Protein 6PCU (pdb70)

Structure (mmCIF, N/CA/C/O backbone):
data_6PCU
#
_entry.id   6PCU
#
_cell.length_a   182.428
_cell.length_b   182.428
_cell.length_c   193.753
_cell.angle_alpha   90.00
_cell.angle_beta   90.00
_cell.angle_gamma   90.00
#
_symmetry.space_group_name_H-M   'I 41 2 2'
#
loop_
_entity.id
_entity.type
_entity.pdbx_description
1 polymer 'Outer capsid protein VP4'
2 polymer 'Variable domain of antibody scFv9'
3 non-polymer GLYCEROL
4 non-polymer 'SULFATE ION'
5 water water
#
loop_
_atom_site.group_PDB
_atom_site.id
_atom_site.type_symbol
_atom_site.label_atom_id
_atom_site.label_alt_id
_atom_site.label_comp_id
_atom_site.label_asym_id
_atom_site.label_entity_id
_atom_site.label_seq_id
_atom_site.pdbx_PDB_ins_code
_atom_site.Cartn_x
_atom_site.Cartn_y
_atom_site.Cartn_z
_atom_site.occupancy
_atom_site.B_iso_or_equiv
_atom_site.auth_seq_id
_atom_site.auth_comp_id
_atom_site.auth_asym_id
_atom_site.auth_atom_id
_atom_site.pdbx_PDB_model_num
ATOM 1 N N . GLY A 1 1 ? -114.733 -20.518 2.010 1.00 70.13 62 GLY A N 1
ATOM 2 C CA . GLY A 1 1 ? -114.501 -20.458 3.439 1.00 61.56 62 GLY A CA 1
ATOM 3 C C . GLY A 1 1 ? -113.061 -20.744 3.817 1.00 59.12 62 GLY A C 1
ATOM 4 O O . GLY A 1 1 ? -112.770 -21.085 4.960 1.00 63.53 62 GLY A O 1
ATOM 5 N N . SER A 1 2 ? -112.150 -20.583 2.861 1.00 51.54 63 SER A N 1
ATOM 6 C CA . SER A 1 2 ? -110.756 -20.962 3.044 1.00 49.87 63 SER A CA 1
ATOM 7 C C . SER A 1 2 ? -109.833 -19.855 2.557 1.00 45.14 63 SER A C 1
ATOM 8 O O . SER A 1 2 ? -110.012 -19.330 1.454 1.00 47.88 63 SER A O 1
ATOM 11 N N . ILE A 1 3 ? -108.856 -19.500 3.387 1.00 34.80 64 ILE A N 1
ATOM 12 C CA . ILE A 1 3 ? -107.684 -18.771 2.912 1.00 37.84 64 ILE A CA 1
ATOM 13 C C . ILE A 1 3 ? -106.611 -19.737 2.432 1.00 43.11 64 ILE A C 1
ATOM 14 O O . ILE A 1 3 ? -105.936 -19.485 1.431 1.00 46.49 64 ILE A O 1
ATOM 19 N N . LEU A 1 4 ? -106.457 -20.856 3.134 1.00 45.13 65 LEU A N 1
ATOM 20 C CA . LEU A 1 4 ? -105.454 -21.865 2.810 1.00 44.65 65 LEU A CA 1
ATOM 21 C C . LEU A 1 4 ? -106.072 -22.854 1.831 1.00 43.34 65 LEU A C 1
ATOM 22 O O . LEU A 1 4 ? -106.862 -23.720 2.217 1.00 44.44 65 LEU A O 1
ATOM 27 N N . ASP A 1 5 ? -105.720 -22.717 0.556 1.00 43.49 66 ASP A N 1
ATOM 28 C CA . ASP A 1 5 ? -106.138 -23.664 -0.472 1.00 36.77 66 ASP A CA 1
ATOM 29 C C . ASP A 1 5 ? -105.164 -24.835 -0.470 1.00 33.90 66 ASP A C 1
ATOM 30 O O . ASP A 1 5 ? -104.001 -24.681 -0.854 1.00 34.63 66 ASP A O 1
ATOM 35 N N . GLY A 1 6 ? -105.634 -26.005 -0.042 1.00 31.34 67 GLY A N 1
ATOM 36 C CA . GLY A 1 6 ? -104.784 -27.166 0.083 1.00 27.53 67 GLY A CA 1
ATOM 37 C C . GLY A 1 6 ? -105.176 -28.032 1.264 1.00 32.22 67 GLY A C 1
ATOM 38 O O . GLY A 1 6 ? -106.318 -27.995 1.730 1.00 32.87 67 GLY A O 1
ATOM 39 N N . PRO A 1 7 ? -104.230 -28.836 1.780 1.00 42.98 68 PRO A N 1
ATOM 40 C CA . PRO A 1 7 ? -102.840 -28.959 1.322 1.00 34.98 68 PRO A CA 1
ATOM 41 C C . PRO A 1 7 ? -102.702 -29.817 0.071 1.00 36.40 68 PRO A C 1
ATOM 42 O O . PRO A 1 7 ? -103.478 -30.733 -0.131 1.00 30.64 68 PRO A O 1
ATOM 46 N N . TYR A 1 8 ? -101.679 -29.579 -0.733 1.00 38.75 69 TYR A N 1
ATOM 47 C CA . TYR A 1 8 ? -101.521 -30.295 -1.986 1.00 33.92 69 TYR A CA 1
ATOM 48 C C . TYR A 1 8 ? -100.367 -31.280 -1.881 1.00 36.32 69 TYR A C 1
ATOM 49 O O . TYR A 1 8 ? -99.361 -31.007 -1.218 1.00 40.92 69 TYR A O 1
ATOM 58 N N . GLN A 1 9 ? -100.540 -32.435 -2.515 1.00 32.72 70 GLN A N 1
ATOM 59 C CA . GLN A 1 9 ? -99.495 -33.445 -2.551 1.00 31.44 70 GLN A CA 1
ATOM 60 C C . GLN A 1 9 ? -98.208 -32.845 -3.119 1.00 35.37 70 GLN A C 1
ATOM 61 O O . GLN A 1 9 ? -98.265 -32.027 -4.044 1.00 34.17 70 GLN A O 1
ATOM 67 N N . PRO A 1 10 ? -97.042 -33.203 -2.571 1.00 37.63 71 PRO A N 1
ATOM 68 C CA . PRO A 1 10 ? -95.772 -32.786 -3.181 1.00 32.22 71 PRO A CA 1
ATOM 69 C C . PRO A 1 10 ? -95.762 -33.074 -4.674 1.00 34.65 71 PRO A C 1
ATOM 70 O O . PRO A 1 10 ? -96.240 -34.118 -5.125 1.00 33.98 71 PRO A O 1
ATOM 74 N N . THR A 1 11 ? -95.229 -32.133 -5.452 1.00 32.44 72 THR A N 1
ATOM 75 C CA . THR A 1 11 ? -95.321 -32.289 -6.902 1.00 38.26 72 THR A CA 1
ATOM 76 C C . THR A 1 11 ? -94.301 -31.397 -7.593 1.00 37.72 72 THR A C 1
ATOM 77 O O . THR A 1 11 ? -93.651 -30.560 -6.968 1.00 39.62 72 THR A O 1
ATOM 81 N N . THR A 1 12 ? -94.205 -31.559 -8.909 1.00 36.24 73 THR A N 1
ATOM 82 C CA . THR A 1 12 ? -93.383 -30.704 -9.754 1.00 38.36 73 THR A CA 1
ATOM 83 C C . THR A 1 12 ? -94.284 -29.977 -10.737 1.00 42.53 73 THR A C 1
ATOM 84 O O . THR A 1 12 ? -95.044 -30.617 -11.472 1.00 49.20 73 THR A O 1
ATOM 88 N N . PHE A 1 13 ? -94.198 -28.650 -10.752 1.00 39.64 74 PHE A N 1
ATOM 89 C CA . PHE A 1 13 ? -95.060 -27.885 -11.648 1.00 37.87 74 PHE A CA 1
ATOM 90 C C . PHE A 1 13 ? -94.568 -26.447 -11.741 1.00 39.67 74 PHE A C 1
ATOM 91 O O . PHE A 1 13 ? -93.667 -26.017 -11.009 1.00 40.00 74 PHE A O 1
ATOM 99 N N . LYS A 1 14 ? -95.129 -25.732 -12.724 1.00 38.23 75 LYS A N 1
ATOM 100 C CA . LYS A 1 14 ? -94.865 -24.321 -12.949 1.00 39.95 75 LYS A CA 1
ATOM 101 C C . LYS A 1 14 ? -95.966 -23.512 -12.273 1.00 44.46 75 LYS A C 1
ATOM 102 O O . LYS A 1 14 ? -97.089 -23.441 -12.796 1.00 47.62 75 LYS A O 1
ATOM 108 N N . PRO A 1 15 ? -95.706 -22.898 -11.117 1.00 42.30 76 PRO A N 1
ATOM 109 C CA . PRO A 1 15 ? -96.772 -22.192 -10.408 1.00 39.88 76 PRO A CA 1
ATOM 110 C C . PRO A 1 15 ? -97.212 -20.957 -11.174 1.00 42.74 76 PRO A C 1
ATOM 111 O O . PRO A 1 15 ? -96.402 -20.322 -11.871 1.00 41.38 76 PRO A O 1
ATOM 115 N N . PRO A 1 16 ? -98.487 -20.590 -11.089 1.00 41.88 77 PRO A N 1
ATOM 116 C CA . PRO A 1 16 ? -98.934 -19.340 -11.713 1.00 47.62 77 PRO A CA 1
ATOM 117 C C . PRO A 1 16 ? -98.337 -18.130 -11.010 1.00 44.89 77 PRO A C 1
ATOM 118 O O . PRO A 1 16 ? -97.903 -18.190 -9.858 1.00 43.12 77 PRO A O 1
ATOM 122 N N . ASN A 1 17 ? -98.316 -17.016 -11.735 1.00 43.17 78 ASN A N 1
ATOM 123 C CA . ASN A 1 17 ? -97.843 -15.762 -11.169 1.00 35.55 78 ASN A CA 1
ATOM 124 C C . ASN A 1 17 ? -98.851 -15.200 -10.172 1.00 37.48 78 ASN A C 1
ATOM 125 O O . ASN A 1 17 ? -100.061 -15.413 -10.289 1.00 34.93 78 ASN A O 1
ATOM 130 N N . ASP A 1 18 ? -98.327 -14.461 -9.187 1.00 34.51 79 ASP A N 1
ATOM 131 C CA . ASP A 1 18 ? -99.123 -13.771 -8.166 1.00 39.48 79 ASP A CA 1
ATOM 132 C C . ASP A 1 18 ? -99.824 -14.748 -7.223 1.00 36.40 79 ASP A C 1
ATOM 133 O O . ASP A 1 18 ? -100.967 -14.526 -6.822 1.00 35.63 79 ASP A O 1
ATOM 138 N N . TYR A 1 19 ? -99.141 -15.832 -6.855 1.00 41.23 80 TYR A N 1
ATOM 139 C CA . TYR A 1 19 ? -99.666 -16.759 -5.857 1.00 34.10 80 TYR A CA 1
ATOM 140 C C . TYR A 1 19 ? -98.533 -17.216 -4.958 1.00 30.14 80 TYR A C 1
ATOM 141 O O . TYR A 1 19 ? -97.511 -17.712 -5.442 1.00 28.42 80 TYR A O 1
ATOM 150 N N . TRP A 1 20 ? -98.714 -17.025 -3.656 1.00 29.79 81 TRP A N 1
ATOM 151 C CA . TRP A 1 20 ? -97.806 -17.573 -2.665 1.00 31.21 81 TRP A CA 1
ATOM 152 C C . TRP A 1 20 ? -98.017 -19.074 -2.539 1.00 32.85 81 TRP A C 1
ATOM 153 O O . TRP A 1 20 ? -99.143 -19.542 -2.323 1.00 31.13 81 TRP A O 1
ATOM 164 N N . LEU A 1 21 ? -96.932 -19.824 -2.684 1.00 32.63 82 LEU A N 1
ATOM 165 C CA . LEU A 1 21 ? -96.886 -21.219 -2.286 1.00 35.83 82 LEU A CA 1
ATOM 166 C C . LEU A 1 21 ? -96.413 -21.259 -0.841 1.00 39.58 82 LEU A C 1
ATOM 167 O O . LEU A 1 21 ? -95.295 -20.818 -0.539 1.00 43.46 82 LEU A O 1
ATOM 172 N N . LEU A 1 22 ? -97.282 -21.739 0.046 1.00 39.09 83 LEU A N 1
ATOM 173 C CA . LEU A 1 22 ? -96.992 -21.888 1.466 1.00 37.21 83 LEU A CA 1
ATOM 174 C C . LEU A 1 22 ? -96.648 -23.352 1.699 1.00 38.31 83 LEU A C 1
ATOM 175 O O . LEU A 1 22 ? -97.532 -24.209 1.685 1.00 33.12 83 LEU A O 1
ATOM 180 N N . ILE A 1 23 ? -95.373 -23.638 1.942 1.00 31.35 84 ILE A N 1
ATOM 181 C CA . ILE A 1 23 ? -94.867 -25.004 1.989 1.00 31.34 84 ILE A CA 1
ATOM 182 C C . ILE A 1 23 ? -94.632 -25.381 3.446 1.00 35.56 84 ILE A C 1
ATOM 183 O O . ILE A 1 23 ? -93.962 -24.650 4.191 1.00 36.51 84 ILE A O 1
ATOM 188 N N . SER A 1 24 ? -95.191 -26.522 3.847 1.00 30.00 85 SER A N 1
ATOM 189 C CA . SER A 1 24 ? -95.151 -26.990 5.229 1.00 34.41 85 SER A CA 1
ATOM 190 C C . SER A 1 24 ? -94.106 -28.093 5.381 1.00 38.53 85 SER A C 1
ATOM 191 O O . SER A 1 24 ? -94.297 -29.223 4.916 1.00 38.14 85 SER A O 1
ATOM 194 N N . SER A 1 25 ? -93.021 -27.771 6.077 1.00 33.04 86 SER A N 1
ATOM 195 C CA . SER A 1 25 ? -91.932 -28.716 6.266 1.00 36.18 86 SER A CA 1
ATOM 196 C C . SER A 1 25 ? -92.251 -29.704 7.380 1.00 40.69 86 SER A C 1
ATOM 197 O O . SER A 1 25 ? -92.642 -29.309 8.482 1.00 39.83 86 SER A O 1
ATOM 200 N N . ASN A 1 26 ? -92.077 -30.989 7.091 1.00 41.13 87 ASN A N 1
ATOM 201 C CA . ASN A 1 26 ? -92.380 -32.055 8.037 1.00 49.68 87 ASN A CA 1
ATOM 202 C C . ASN A 1 26 ? -91.122 -32.506 8.761 1.00 54.88 87 ASN A C 1
ATOM 203 O O . ASN A 1 26 ? -91.138 -32.698 9.981 1.00 60.13 87 ASN A O 1
ATOM 208 N N . THR A 1 27 ? -90.027 -32.651 8.019 1.00 47.87 88 THR A N 1
ATOM 209 C CA . THR A 1 27 ? -88.787 -33.228 8.503 1.00 38.81 88 THR A CA 1
ATOM 210 C C . THR A 1 27 ? -87.630 -32.449 7.890 1.00 42.85 88 THR A C 1
ATOM 211 O O . THR A 1 27 ? -87.822 -31.581 7.035 1.00 46.05 88 THR A O 1
ATOM 215 N N . ASP A 1 28 ? -86.420 -32.758 8.346 1.00 39.08 89 ASP A N 1
ATOM 216 C CA . ASP A 1 28 ? -85.233 -32.078 7.845 1.00 41.63 89 ASP A CA 1
ATOM 217 C C . ASP A 1 28 ? -84.883 -32.568 6.443 1.00 38.31 89 ASP A C 1
ATOM 218 O O . ASP A 1 28 ? -85.221 -33.686 6.049 1.00 36.46 89 ASP A O 1
ATOM 223 N N . GLY A 1 29 ? -84.199 -31.717 5.687 1.00 40.73 90 GLY A N 1
ATOM 224 C CA . GLY A 1 29 ? -83.785 -32.049 4.336 1.00 37.57 90 GLY A CA 1
ATOM 225 C C . GLY A 1 29 ? -84.280 -31.029 3.332 1.00 38.70 90 GLY A C 1
ATOM 226 O O . GLY A 1 29 ? -84.754 -29.947 3.684 1.00 36.53 90 GLY A O 1
ATOM 227 N N . VAL A 1 30 ? -84.148 -31.380 2.051 1.00 36.85 91 VAL A N 1
ATOM 228 C CA . VAL A 1 30 ? -84.578 -30.471 0.995 1.00 37.28 91 VAL A CA 1
ATOM 229 C C . VAL A 1 30 ? -86.083 -30.270 1.083 1.00 35.53 91 VAL A C 1
ATOM 230 O O . VAL A 1 30 ? -86.856 -31.235 1.123 1.00 30.16 91 VAL A O 1
ATOM 234 N N . VAL A 1 31 ? -86.505 -29.010 1.122 1.00 38.60 92 VAL A N 1
ATOM 235 C CA . VAL A 1 31 ? -87.924 -28.680 1.114 1.00 40.51 92 VAL A CA 1
ATOM 236 C C . VAL A 1 31 ? -88.438 -28.484 -0.305 1.00 39.79 92 VAL A C 1
ATOM 237 O O . VAL A 1 31 ? -89.517 -28.971 -0.651 1.00 37.67 92 VAL A O 1
ATOM 241 N N . TYR A 1 32 ? -87.678 -27.785 -1.147 1.00 39.05 93 TYR A N 1
ATOM 242 C CA . TYR A 1 32 ? -88.052 -27.633 -2.545 1.00 36.87 93 TYR A CA 1
ATOM 243 C C . TYR A 1 32 ? -86.842 -27.205 -3.361 1.00 40.61 93 TYR A C 1
ATOM 244 O O . TYR A 1 32 ? -85.880 -26.636 -2.836 1.00 36.98 93 TYR A O 1
ATOM 253 N N . GLU A 1 33 ? -86.914 -27.488 -4.661 1.00 38.62 94 GLU A N 1
ATOM 254 C CA . GLU A 1 33 ? -85.944 -26.998 -5.633 1.00 41.77 94 GLU A CA 1
ATOM 255 C C . GLU A 1 33 ? -86.683 -26.237 -6.724 1.00 38.58 94 GLU A C 1
ATOM 256 O O . GLU A 1 33 ? -87.732 -26.680 -7.192 1.00 40.06 94 GLU A O 1
ATOM 262 N N . SER A 1 34 ? -86.143 -25.099 -7.147 1.00 24.86 95 SER A N 1
ATOM 263 C CA . SER A 1 34 ? -86.803 -24.339 -8.199 1.00 36.12 95 SER A CA 1
ATOM 264 C C . SER A 1 34 ? -85.767 -23.759 -9.145 1.00 27.87 95 SER A C 1
ATOM 265 O O . SER A 1 34 ? -84.697 -23.322 -8.712 1.00 26.88 95 SER A O 1
ATOM 268 N N . THR A 1 35 ? -86.097 -23.747 -10.435 1.00 30.98 96 THR A N 1
ATOM 269 C CA . THR A 1 35 ? -85.192 -23.159 -11.416 1.00 35.51 96 THR A CA 1
ATOM 270 C C . THR A 1 35 ? -85.912 -22.921 -12.734 1.00 35.82 96 THR A C 1
ATOM 271 O O . THR A 1 35 ? -86.955 -23.517 -13.016 1.00 34.84 96 THR A O 1
ATOM 275 N N . ASN A 1 36 ? -85.344 -22.011 -13.524 1.00 29.16 97 ASN A N 1
ATOM 276 C CA . ASN A 1 36 ? -85.749 -21.807 -14.906 1.00 32.10 97 ASN A CA 1
ATOM 277 C C . ASN A 1 36 ? -84.683 -22.299 -15.871 1.00 35.74 97 ASN A C 1
ATOM 278 O O . ASN A 1 36 ? -84.872 -22.208 -17.089 1.00 36.25 97 ASN A O 1
ATOM 283 N N . ASN A 1 37 ? -83.555 -22.783 -15.345 1.00 30.96 98 ASN A N 1
ATOM 284 C CA . ASN A 1 37 ? -82.431 -23.312 -16.110 1.00 31.82 98 ASN A CA 1
ATOM 285 C C . ASN A 1 37 ? -81.708 -22.229 -16.903 1.00 35.11 98 ASN A C 1
ATOM 286 O O . ASN A 1 37 ? -80.939 -22.540 -17.816 1.00 43.69 98 ASN A O 1
ATOM 291 N N . SER A 1 38 ? -81.922 -20.955 -16.560 1.00 35.22 99 SER A N 1
ATOM 292 C CA . SER A 1 38 ? -81.285 -19.847 -17.271 1.00 41.71 99 SER A CA 1
ATOM 293 C C . SER A 1 38 ? -80.477 -18.986 -16.310 1.00 45.45 99 SER A C 1
ATOM 294 O O . SER A 1 38 ? -79.249 -18.957 -16.405 1.00 52.92 99 SER A O 1
ATOM 297 N N . ASP A 1 39 ? -81.129 -18.275 -15.388 1.00 38.18 100 ASP A N 1
ATOM 298 C CA . ASP A 1 39 ? -80.437 -17.392 -14.465 1.00 34.07 100 ASP A CA 1
ATOM 299 C C . ASP A 1 39 ? -80.868 -17.561 -13.016 1.00 35.14 100 ASP A C 1
ATOM 300 O O . ASP A 1 39 ? -80.398 -16.803 -12.161 1.00 38.21 100 ASP A O 1
ATOM 305 N N . PHE A 1 40 ? -81.736 -18.524 -12.711 1.00 38.74 101 PHE A N 1
ATOM 306 C CA . PHE A 1 40 ? -82.306 -18.669 -11.377 1.00 38.21 101 PHE A CA 1
ATOM 307 C C . PHE A 1 40 ? -82.226 -20.123 -10.935 1.00 39.78 101 PHE A C 1
ATOM 308 O O . PHE A 1 40 ? -82.845 -20.995 -11.553 1.00 37.12 101 PHE A O 1
ATOM 316 N N . TRP A 1 41 ? -81.474 -20.379 -9.863 1.00 32.02 102 TRP A N 1
ATOM 317 C CA . TRP A 1 41 ? -81.437 -21.682 -9.209 1.00 29.55 102 TRP A CA 1
ATOM 318 C C . TRP A 1 41 ? -81.532 -21.453 -7.709 1.00 33.95 102 TRP A C 1
ATOM 319 O O . TRP A 1 41 ? -80.662 -20.791 -7.133 1.00 32.95 102 TRP A O 1
ATOM 330 N N . THR A 1 42 ? -82.558 -22.019 -7.072 1.00 33.80 103 THR A N 1
ATOM 331 C CA . THR A 1 42 ? -82.677 -21.938 -5.622 1.00 33.55 103 THR A CA 1
ATOM 332 C C . THR A 1 42 ? -83.201 -23.249 -5.053 1.00 32.05 103 THR A C 1
ATOM 333 O O . THR A 1 42 ? -83.991 -23.960 -5.683 1.00 34.38 103 THR A O 1
ATOM 337 N N . ALA A 1 43 ? -82.724 -23.568 -3.854 1.00 32.06 104 ALA A N 1
ATOM 338 C CA . ALA A 1 43 ? -83.148 -24.755 -3.124 1.00 28.59 104 ALA A CA 1
ATOM 339 C C . ALA A 1 43 ? -83.123 -24.430 -1.640 1.00 29.62 104 ALA A C 1
ATOM 340 O O . ALA A 1 43 ? -82.137 -23.887 -1.145 1.00 35.10 104 ALA A O 1
ATOM 342 N N . VAL A 1 44 ? -84.182 -24.777 -0.927 1.00 32.40 105 VAL A N 1
ATOM 343 C CA . VAL A 1 44 ? -84.256 -24.538 0.509 1.00 28.55 105 VAL A CA 1
ATOM 344 C C . VAL A 1 44 ? -84.028 -25.858 1.225 1.00 32.45 105 VAL A C 1
ATOM 345 O O . VAL A 1 44 ? -84.609 -26.883 0.850 1.00 36.94 105 VAL A O 1
ATOM 349 N N . ILE A 1 45 ? -83.158 -25.847 2.230 1.00 36.43 106 ILE A N 1
ATOM 350 C CA . ILE A 1 45 ? -82.973 -27.018 3.075 1.00 40.53 106 ILE A CA 1
ATOM 351 C C . ILE A 1 45 ? -83.403 -26.674 4.493 1.00 38.92 106 ILE A C 1
ATOM 352 O O . ILE A 1 45 ? -83.303 -25.526 4.940 1.00 34.39 106 ILE A O 1
ATOM 357 N N . ALA A 1 46 ? -83.897 -27.688 5.197 1.00 34.58 107 ALA A N 1
ATOM 358 C CA . ALA A 1 46 ? -84.447 -27.551 6.536 1.00 29.89 107 ALA A CA 1
ATOM 359 C C . ALA A 1 46 ? -83.559 -28.277 7.535 1.00 33.61 107 ALA A C 1
ATOM 360 O O . ALA A 1 46 ? -83.255 -29.463 7.355 1.00 36.94 107 ALA A O 1
ATOM 362 N N . VAL A 1 47 ? -83.156 -27.559 8.583 1.00 36.73 108 VAL A N 1
ATOM 363 C CA . VAL A 1 47 ? -82.372 -28.088 9.692 1.00 39.82 108 VAL A CA 1
ATOM 364 C C . VAL A 1 47 ? -83.193 -27.920 10.965 1.00 45.36 108 VAL A C 1
ATOM 365 O O . VAL A 1 47 ? -83.693 -26.824 11.247 1.00 39.94 108 VAL A O 1
ATOM 369 N N . GLU A 1 48 ? -83.331 -29.000 11.726 1.00 49.40 109 GLU A N 1
ATOM 370 C CA . GLU A 1 48 ? -84.186 -29.019 12.905 1.00 45.37 109 GLU A CA 1
ATOM 371 C C . GLU A 1 48 ? -83.499 -28.316 14.073 1.00 50.43 109 GLU A C 1
ATOM 372 O O . GLU A 1 48 ? -82.296 -28.046 14.032 1.00 44.53 109 GLU A O 1
ATOM 378 N N . PRO A 1 49 ? -84.247 -27.994 15.135 1.00 55.61 110 PRO A N 1
ATOM 379 C CA . PRO A 1 49 ? -83.650 -27.262 16.260 1.00 55.13 110 PRO A CA 1
ATOM 380 C C . PRO A 1 49 ? -82.558 -28.049 16.970 1.00 61.18 110 PRO A C 1
ATOM 381 O O . PRO A 1 49 ? -82.566 -29.282 17.008 1.00 57.29 110 PRO A O 1
ATOM 385 N N . HIS A 1 50 ? -81.620 -27.301 17.548 1.00 65.51 111 HIS A N 1
ATOM 386 C CA . HIS A 1 50 ? -80.548 -27.822 18.396 1.00 63.56 111 HIS A CA 1
ATOM 387 C C . HIS A 1 50 ? -79.752 -28.926 17.700 1.00 61.68 111 HIS A C 1
ATOM 388 O O . HIS A 1 50 ? -79.696 -30.072 18.147 1.00 64.31 111 HIS A O 1
ATOM 395 N N . VAL A 1 51 ? -79.133 -28.557 16.584 1.00 58.07 112 VAL A N 1
ATOM 396 C CA . VAL A 1 51 ? -78.271 -29.454 15.826 1.00 53.56 112 VAL A CA 1
ATOM 397 C C . VAL A 1 51 ? -76.863 -28.880 15.888 1.00 55.42 112 VAL A C 1
ATOM 398 O O . VAL A 1 51 ? -76.626 -27.759 15.413 1.00 56.71 112 VAL A O 1
ATOM 402 N N . SER A 1 52 ? -75.932 -29.637 16.481 1.00 54.42 113 SER A N 1
ATOM 403 C CA . SER A 1 52 ? -74.573 -29.129 16.505 1.00 61.39 113 SER A CA 1
ATOM 404 C C . SER A 1 52 ? -73.911 -29.423 15.169 1.00 60.29 113 SER A C 1
ATOM 405 O O . SER A 1 52 ? -74.373 -30.257 14.379 1.00 58.79 113 SER A O 1
ATOM 408 N N . GLN A 1 53 ? -72.831 -28.693 14.926 1.00 58.80 114 GLN A N 1
ATOM 409 C CA . GLN A 1 53 ? -72.134 -28.718 13.652 1.00 60.70 114 GLN A CA 1
ATOM 410 C C . GLN A 1 53 ? -71.930 -30.147 13.158 1.00 61.63 114 GLN A C 1
ATOM 411 O O . GLN A 1 53 ? -71.302 -30.972 13.823 1.00 62.48 114 GLN A O 1
ATOM 417 N N . THR A 1 54 ? -72.510 -30.450 11.993 1.00 60.48 115 THR A N 1
ATOM 418 C CA . THR A 1 54 ? -72.506 -31.815 11.466 1.00 63.45 115 THR A CA 1
ATOM 419 C C . THR A 1 54 ? -72.571 -31.741 9.951 1.00 62.53 115 THR A C 1
ATOM 420 O O . THR A 1 54 ? -72.907 -30.703 9.384 1.00 64.55 115 THR A O 1
ATOM 424 N N . ASN A 1 55 ? -72.223 -32.838 9.286 1.00 58.18 116 ASN A N 1
ATOM 425 C CA . ASN A 1 55 ? -72.194 -32.857 7.830 1.00 56.54 116 ASN A CA 1
ATOM 426 C C . ASN A 1 55 ? -73.351 -33.684 7.294 1.00 56.57 116 ASN A C 1
ATOM 427 O O . ASN A 1 55 ? -73.587 -34.806 7.755 1.00 58.16 116 ASN A O 1
ATOM 432 N N . ARG A 1 56 ? -74.076 -33.120 6.328 1.00 56.40 117 ARG A N 1
ATOM 433 C CA . ARG A 1 56 ? -75.259 -33.760 5.780 1.00 51.30 117 ARG A CA 1
ATOM 434 C C . ARG A 1 56 ? -75.231 -33.720 4.258 1.00 47.41 117 ARG A C 1
ATOM 435 O O . ARG A 1 56 ? -74.718 -32.774 3.648 1.00 45.18 117 ARG A O 1
ATOM 443 N N . GLN A 1 57 ? -75.810 -34.757 3.657 1.00 51.33 118 GLN A N 1
ATOM 444 C CA . GLN A 1 57 ? -75.867 -34.926 2.211 1.00 51.33 118 GLN A CA 1
ATOM 445 C C . GLN A 1 57 ? -77.234 -34.447 1.730 1.00 45.78 118 GLN A C 1
ATOM 446 O O . GLN A 1 57 ? -78.258 -34.782 2.334 1.00 46.81 118 GLN A O 1
ATOM 452 N N . TYR A 1 58 ? -77.251 -33.661 0.654 1.00 45.53 119 TYR A N 1
ATOM 453 C CA . TYR A 1 58 ? -78.490 -33.194 0.044 1.00 46.34 119 TYR A CA 1
ATOM 454 C C . TYR A 1 58 ? -78.394 -33.300 -1.470 1.00 48.42 119 TYR A C 1
ATOM 455 O O . TYR A 1 58 ? -77.353 -32.998 -2.057 1.00 56.09 119 TYR A O 1
ATOM 464 N N . VAL A 1 59 ? -79.485 -33.718 -2.100 1.00 45.23 120 VAL A N 1
ATOM 465 C CA . VAL A 1 59 ? -79.560 -33.778 -3.555 1.00 44.62 120 VAL A CA 1
ATOM 466 C C . VAL A 1 59 ? -80.197 -32.490 -4.063 1.00 39.06 120 VAL A C 1
ATOM 467 O O . VAL A 1 59 ? -81.360 -32.199 -3.762 1.00 33.22 120 VAL A O 1
ATOM 471 N N . LEU A 1 60 ? -79.434 -31.718 -4.833 1.00 30.50 121 LEU A N 1
ATOM 472 C CA . LEU A 1 60 ? -79.882 -30.440 -5.377 1.00 31.58 121 LEU A CA 1
ATOM 473 C C . LEU A 1 60 ? -79.763 -30.495 -6.893 1.00 31.11 121 LEU A C 1
ATOM 474 O O . LEU A 1 60 ? -78.651 -30.565 -7.431 1.00 39.19 121 LEU A O 1
ATOM 479 N N . PHE A 1 61 ? -80.910 -30.490 -7.574 1.00 30.44 122 PHE A N 1
ATOM 480 C CA . PHE A 1 61 ? -80.965 -30.543 -9.035 1.00 28.01 122 PHE A CA 1
ATOM 481 C C . PHE A 1 61 ? -80.213 -31.761 -9.565 1.00 32.60 122 PHE A C 1
ATOM 482 O O . PHE A 1 61 ? -79.555 -31.708 -10.606 1.00 29.77 122 PHE A O 1
ATOM 490 N N . GLY A 1 62 ? -80.318 -32.871 -8.836 1.00 31.19 123 GLY A N 1
ATOM 491 C CA . GLY A 1 62 ? -79.646 -34.095 -9.214 1.00 28.98 123 GLY A CA 1
ATOM 492 C C . GLY A 1 62 ? -78.170 -34.138 -8.899 1.00 37.07 123 GLY A C 1
ATOM 493 O O . GLY A 1 62 ? -77.457 -34.981 -9.452 1.00 37.97 123 GLY A O 1
ATOM 494 N N . GLU A 1 63 ? -77.684 -33.259 -8.025 1.00 36.48 124 GLU A N 1
ATOM 495 C CA . GLU A 1 63 ? -76.272 -33.203 -7.674 1.00 36.64 124 GLU A CA 1
ATOM 496 C C . GLU A 1 63 ? -76.113 -33.438 -6.180 1.00 40.25 124 GLU A C 1
ATOM 497 O O . GLU A 1 63 ? -76.828 -32.834 -5.375 1.00 34.89 124 GLU A O 1
ATOM 503 N N . ASN A 1 64 ? -75.189 -34.324 -5.816 1.00 47.33 125 ASN A N 1
ATOM 504 C CA . ASN A 1 64 ? -74.889 -34.568 -4.411 1.00 48.06 125 ASN A CA 1
ATOM 505 C C . ASN A 1 64 ? -74.080 -33.405 -3.849 1.00 36.42 125 ASN A C 1
ATOM 506 O O . ASN A 1 64 ? -73.010 -33.075 -4.370 1.00 53.48 125 ASN A O 1
ATOM 511 N N . LYS A 1 65 ? -74.585 -32.787 -2.785 1.00 39.18 126 LYS A N 1
ATOM 512 C CA . LYS A 1 65 ? -73.911 -31.701 -2.089 1.00 45.78 126 LYS A CA 1
ATOM 513 C C . LYS A 1 65 ? -73.758 -32.090 -0.628 1.00 44.07 126 LYS A C 1
ATOM 514 O O . LYS A 1 65 ? -74.702 -32.599 -0.020 1.00 45.61 126 LYS A O 1
ATOM 520 N N . GLN A 1 66 ? -72.577 -31.868 -0.064 1.00 49.67 127 GLN A N 1
ATOM 521 C CA . GLN A 1 66 ? -72.337 -32.139 1.349 1.00 57.62 127 GLN A CA 1
ATOM 522 C C . GLN A 1 66 ? -72.151 -30.801 2.048 1.00 59.92 127 GLN A C 1
ATOM 523 O O . GLN A 1 66 ? -71.148 -30.112 1.828 1.00 60.75 127 GLN A O 1
ATOM 529 N N . PHE A 1 67 ? -73.119 -30.431 2.883 1.00 56.10 128 PHE A N 1
ATOM 530 C CA . PHE A 1 67 ? -73.064 -29.176 3.617 1.00 58.72 128 PHE A CA 1
ATOM 531 C C . PHE A 1 67 ? -72.839 -29.422 5.102 1.00 56.19 128 PHE A C 1
ATOM 532 O O . PHE A 1 67 ? -73.416 -30.342 5.693 1.00 52.67 128 PHE A O 1
ATOM 540 N N . ASN A 1 68 ? -71.985 -28.592 5.688 1.00 55.78 129 ASN A N 1
ATOM 541 C CA . ASN A 1 68 ? -71.872 -28.485 7.132 1.00 60.46 129 ASN A CA 1
ATOM 542 C C . ASN A 1 68 ? -72.997 -27.600 7.659 1.00 55.03 129 ASN A C 1
ATOM 543 O O . ASN A 1 68 ? -73.187 -26.477 7.182 1.00 46.44 129 ASN A O 1
ATOM 548 N N . VAL A 1 69 ? -73.742 -28.103 8.639 1.00 53.75 130 VAL A N 1
ATOM 549 C CA . VAL A 1 69 ? -74.945 -27.442 9.124 1.00 56.58 130 VAL A CA 1
ATOM 550 C C . VAL A 1 69 ? -74.862 -27.236 10.630 1.00 62.56 130 VAL A C 1
ATOM 551 O O . VAL A 1 69 ? -74.334 -28.084 11.368 1.00 63.51 130 VAL A O 1
ATOM 555 N N . GLU A 1 70 ? -75.347 -26.068 11.059 1.00 61.91 131 GLU A N 1
ATOM 556 C CA . GLU A 1 70 ? -75.417 -25.630 12.444 1.00 62.00 131 GLU A CA 1
ATOM 557 C C . GLU A 1 70 ? -76.813 -25.083 12.721 1.00 52.90 131 GLU A C 1
ATOM 558 O O . GLU A 1 70 ? -77.332 -24.286 11.932 1.00 52.30 131 GLU A O 1
ATOM 564 N N . ASN A 1 71 ? -77.430 -25.514 13.823 1.00 49.87 132 ASN A N 1
ATOM 565 C CA . ASN A 1 71 ? -78.663 -24.886 14.307 1.00 47.76 132 ASN A CA 1
ATOM 566 C C . ASN A 1 71 ? -78.641 -24.871 15.832 1.00 53.98 132 ASN A C 1
ATOM 567 O O . ASN A 1 71 ? -78.925 -25.891 16.468 1.00 53.95 132 ASN A O 1
ATOM 572 N N . SER A 1 72 ? -78.314 -23.719 16.416 1.00 54.44 133 SER A N 1
ATOM 573 C CA . SER A 1 72 ? -78.304 -23.582 17.867 1.00 60.53 133 SER A CA 1
ATOM 574 C C . SER A 1 72 ? -79.615 -23.034 18.412 1.00 59.91 133 SER A C 1
ATOM 575 O O . SER A 1 72 ? -79.831 -23.078 19.628 1.00 65.03 133 SER A O 1
ATOM 578 N N . SER A 1 73 ? -80.485 -22.525 17.544 1.00 54.76 134 SER A N 1
ATOM 579 C CA . SER A 1 73 ? -81.737 -21.919 17.965 1.00 54.32 134 SER A CA 1
ATOM 580 C C . SER A 1 73 ? -82.746 -22.980 18.393 1.00 52.96 134 SER A C 1
ATOM 581 O O . SER A 1 73 ? -82.642 -24.160 18.043 1.00 58.62 134 SER A O 1
ATOM 584 N N . ASP A 1 74 ? -83.736 -22.539 19.172 1.00 46.49 135 ASP A N 1
ATOM 585 C CA . ASP A 1 74 ? -84.867 -23.396 19.502 1.00 48.85 135 ASP A CA 1
ATOM 586 C C . ASP A 1 74 ? -85.783 -23.619 18.307 1.00 46.95 135 ASP A C 1
ATOM 587 O O . ASP A 1 74 ? -86.610 -24.538 18.337 1.00 43.74 135 ASP A O 1
ATOM 592 N N . LYS A 1 75 ? -85.658 -22.803 17.265 1.00 47.29 136 LYS A N 1
ATOM 593 C CA . LYS A 1 75 ? -86.489 -22.895 16.074 1.00 39.87 136 LYS A CA 1
ATOM 594 C C . LYS A 1 75 ? -85.783 -23.682 14.972 1.00 38.23 136 LYS A C 1
ATOM 595 O O . LYS A 1 75 ? -84.593 -23.996 15.055 1.00 38.66 136 LYS A O 1
ATOM 601 N N . TRP A 1 76 ? -86.546 -24.002 13.929 1.00 39.97 137 TRP A N 1
ATOM 602 C CA . TRP A 1 76 ? -86.001 -24.600 12.718 1.00 38.33 137 TRP A CA 1
ATOM 603 C C . TRP A 1 76 ? -85.293 -23.542 11.881 1.00 33.73 137 TRP A C 1
ATOM 604 O O . TRP A 1 76 ? -85.614 -22.352 11.949 1.00 30.64 137 TRP A O 1
ATOM 615 N N . LYS A 1 77 ? -84.337 -23.985 11.067 1.00 35.62 138 LYS A N 1
ATOM 616 C CA . LYS A 1 77 ? -83.627 -23.105 10.149 1.00 35.93 138 LYS A CA 1
ATOM 617 C C . LYS A 1 77 ? -83.851 -23.576 8.719 1.00 33.93 138 LYS A C 1
ATOM 618 O O . LYS A 1 77 ? -83.683 -24.759 8.414 1.00 31.09 138 LYS A O 1
ATOM 624 N N . PHE A 1 78 ? -84.222 -22.650 7.845 1.00 28.69 139 PHE A N 1
ATOM 625 C CA . PHE A 1 78 ? -84.424 -22.937 6.432 1.00 34.67 139 PHE A CA 1
ATOM 626 C C . PHE A 1 78 ? -83.433 -22.091 5.647 1.00 40.37 139 PHE A C 1
ATOM 627 O O . PHE A 1 78 ? -83.558 -20.862 5.597 1.00 50.01 139 PHE A O 1
ATOM 635 N N . PHE A 1 79 ? -82.437 -22.750 5.065 1.00 35.50 140 PHE A N 1
ATOM 636 C CA . PHE A 1 79 ? -81.358 -22.082 4.350 1.00 41.53 140 PHE A CA 1
ATOM 637 C C . PHE A 1 79 ? -81.623 -22.136 2.854 1.00 36.78 140 PHE A C 1
ATOM 638 O O . PHE A 1 79 ? -81.903 -23.209 2.308 1.00 26.99 140 PHE A O 1
ATOM 646 N N . GLU A 1 80 ? -81.537 -20.981 2.200 1.00 34.68 141 GLU A N 1
ATOM 647 C CA . GLU A 1 80 ? -81.674 -20.895 0.754 1.00 29.99 141 GLU A CA 1
ATOM 648 C C . GLU A 1 80 ? -80.291 -20.988 0.120 1.00 35.72 141 GLU A C 1
ATOM 649 O O . GLU A 1 80 ? -79.407 -20.177 0.423 1.00 36.33 141 GLU A O 1
ATOM 655 N N . MET A 1 81 ? -80.104 -21.985 -0.737 1.00 34.35 142 MET A N 1
ATOM 656 C CA . MET A 1 81 ? -78.928 -22.113 -1.580 1.00 36.31 142 MET A CA 1
ATOM 657 C C . MET A 1 81 ? -79.281 -21.591 -2.964 1.00 42.47 142 MET A C 1
ATOM 658 O O . MET A 1 81 ? -80.292 -22.001 -3.544 1.00 48.05 142 MET A O 1
ATOM 663 N N . PHE A 1 82 ? -78.457 -20.692 -3.488 1.00 42.86 143 PHE A N 1
ATOM 664 C CA . PHE A 1 82 ? -78.747 -20.036 -4.750 1.00 37.53 143 PHE A CA 1
ATOM 665 C C . PHE A 1 82 ? -77.531 -20.085 -5.661 1.00 35.57 143 PHE A C 1
ATOM 666 O O . PHE A 1 82 ? -76.384 -20.054 -5.205 1.00 34.79 143 PHE A O 1
ATOM 674 N N . LYS A 1 83 ? -77.806 -20.168 -6.960 1.00 26.78 144 LYS A N 1
ATOM 675 C CA . LYS A 1 83 ? -76.818 -19.813 -7.967 1.00 33.35 144 LYS A CA 1
ATOM 676 C C . LYS A 1 83 ? -77.547 -19.195 -9.151 1.00 34.98 144 LYS A C 1
ATOM 677 O O . LYS A 1 83 ? -78.739 -19.436 -9.370 1.00 27.98 144 LYS A O 1
ATOM 683 N N . GLY A 1 84 ? -76.812 -18.384 -9.907 1.00 40.67 145 GLY A N 1
ATOM 684 C CA . GLY A 1 84 ? -77.402 -17.598 -10.971 1.00 27.11 145 GLY A CA 1
ATOM 685 C C . GLY A 1 84 ? -76.973 -17.983 -12.371 1.00 30.48 145 GLY A C 1
ATOM 686 O O . GLY A 1 84 ? -77.418 -17.373 -13.347 1.00 30.78 145 GLY A O 1
ATOM 687 N N . SER A 1 85 ? -76.117 -18.994 -12.495 1.00 33.85 146 SER A N 1
ATOM 688 C CA . SER A 1 85 ? -75.701 -19.444 -13.814 1.00 35.30 146 SER A CA 1
ATOM 689 C C . SER A 1 85 ? -75.295 -20.907 -13.748 1.00 33.70 146 SER A C 1
ATOM 690 O O . SER A 1 85 ? -75.026 -21.451 -12.673 1.00 34.95 146 SER A O 1
ATOM 693 N N . SER A 1 86 ? -75.256 -21.534 -14.927 1.00 34.18 147 SER A N 1
ATOM 694 C CA . SER A 1 86 ? -74.983 -22.967 -15.019 1.00 30.54 147 SER A CA 1
ATOM 695 C C . SER A 1 86 ? -73.634 -23.335 -14.411 1.00 28.77 147 SER A C 1
ATOM 696 O O . SER A 1 86 ? -73.524 -24.329 -13.682 1.00 30.98 147 SER A O 1
ATOM 699 N N . GLN A 1 87 ? -72.598 -22.547 -14.698 1.00 25.91 148 GLN A N 1
ATOM 700 C CA . GLN A 1 87 ? -71.256 -22.816 -14.199 1.00 32.20 148 GLN A CA 1
ATOM 701 C C . GLN A 1 87 ? -71.056 -22.327 -12.775 1.00 36.91 148 GLN A C 1
ATOM 702 O O . GLN A 1 87 ? -70.008 -22.605 -12.188 1.00 30.22 148 GLN A O 1
ATOM 708 N N . SER A 1 88 ? -72.035 -21.626 -12.208 1.00 37.51 149 SER A N 1
ATOM 709 C CA . SER A 1 88 ? -71.891 -21.060 -10.877 1.00 35.54 149 SER A CA 1
ATOM 710 C C . SER 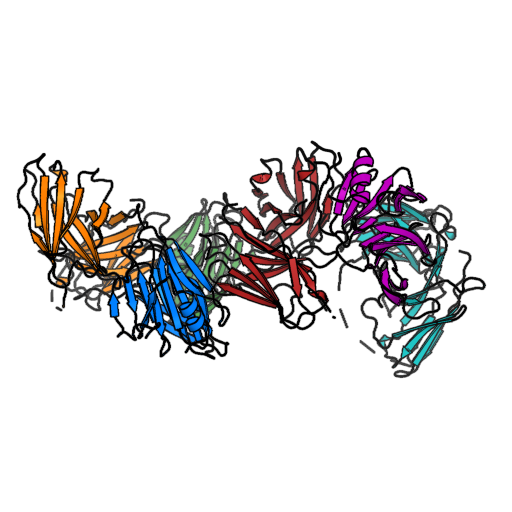A 1 88 ? -71.921 -22.146 -9.807 1.00 34.22 149 SER A C 1
ATOM 711 O O . SER A 1 88 ? -72.376 -23.271 -10.030 1.00 39.12 149 SER A O 1
ATOM 714 N N . ASP A 1 89 ? -71.420 -21.789 -8.630 1.00 31.92 150 ASP A N 1
ATOM 715 C CA . ASP A 1 89 ? -71.563 -22.611 -7.439 1.00 39.36 150 ASP A CA 1
ATOM 716 C C . ASP A 1 89 ? -72.725 -22.108 -6.593 1.00 33.32 150 ASP A C 1
ATOM 717 O O . ASP A 1 89 ? -73.082 -20.926 -6.630 1.00 39.60 150 ASP A O 1
ATOM 722 N N . PHE A 1 90 ? -73.310 -23.014 -5.816 1.00 29.31 151 PHE A N 1
ATOM 723 C CA . PHE A 1 90 ? -74.350 -22.607 -4.883 1.00 26.46 151 PHE A CA 1
ATOM 724 C C . PHE A 1 90 ? -73.741 -21.864 -3.703 1.00 27.42 151 PHE A C 1
ATOM 725 O O . PHE A 1 90 ? -72.635 -22.176 -3.252 1.00 37.24 151 PHE A O 1
ATOM 733 N N . SER A 1 91 ? -74.470 -20.870 -3.203 1.00 27.74 152 SER A N 1
ATOM 734 C CA . SER A 1 91 ? -74.079 -20.157 -1.997 1.00 36.92 152 SER A CA 1
ATOM 735 C C . SER A 1 91 ? -75.311 -19.908 -1.139 1.00 33.34 152 SER A C 1
ATOM 736 O O . SER A 1 91 ? -76.434 -19.837 -1.646 1.00 31.04 152 SER A O 1
ATOM 739 N N . ASN A 1 92 ? -75.093 -19.788 0.168 1.00 35.43 153 ASN A N 1
ATOM 740 C CA . ASN A 1 92 ? -76.176 -19.424 1.073 1.00 39.30 153 ASN A CA 1
ATOM 741 C C . ASN A 1 92 ? -76.593 -17.987 0.787 1.00 39.70 153 ASN A C 1
ATOM 742 O O . ASN A 1 92 ? -75.767 -17.070 0.848 1.00 47.11 153 ASN A O 1
ATOM 747 N N . ARG A 1 93 ? -77.869 -17.788 0.470 1.00 37.61 154 ARG A N 1
ATOM 748 C CA . ARG A 1 93 ? -78.399 -16.461 0.179 1.00 33.58 154 ARG A CA 1
ATOM 749 C C . ARG A 1 93 ? -79.304 -15.916 1.271 1.00 35.93 154 ARG A C 1
ATOM 750 O O . ARG A 1 93 ? -79.217 -14.730 1.599 1.00 39.70 154 ARG A O 1
ATOM 758 N N . ARG A 1 94 ? -80.169 -16.748 1.848 1.00 27.51 155 ARG A N 1
ATOM 759 C CA . ARG A 1 94 ? -81.141 -16.293 2.831 1.00 39.16 155 ARG A CA 1
ATOM 760 C C . ARG A 1 94 ? -81.313 -17.357 3.904 1.00 37.66 155 ARG A C 1
ATOM 761 O O . ARG A 1 94 ? -81.040 -18.542 3.689 1.00 32.50 155 ARG A O 1
ATOM 769 N N . THR A 1 95 ? -81.783 -16.917 5.070 1.00 37.36 156 THR A N 1
ATOM 770 C CA . THR A 1 95 ? -82.046 -17.809 6.191 1.00 34.88 156 THR A CA 1
ATOM 771 C C . THR A 1 95 ? -83.376 -17.436 6.825 1.00 34.92 156 THR A C 1
ATOM 772 O O . THR A 1 95 ? -83.622 -16.260 7.107 1.00 41.29 156 THR A O 1
ATOM 776 N N . LEU A 1 96 ? -84.230 -18.434 7.040 1.00 39.25 157 LEU A N 1
ATOM 777 C CA . LEU A 1 96 ? -85.489 -18.260 7.757 1.00 40.09 157 LEU A CA 1
ATOM 778 C C . LEU A 1 96 ? -85.436 -19.078 9.039 1.00 36.26 157 LEU A C 1
ATOM 779 O O . LEU A 1 96 ? -85.385 -20.311 8.994 1.00 35.91 157 LEU A O 1
ATOM 784 N N . THR A 1 97 ? -85.452 -18.394 10.178 1.00 30.88 158 THR A N 1
ATOM 785 C CA . THR A 1 97 ? -85.484 -19.041 11.485 1.00 38.04 158 THR A CA 1
ATOM 786 C C . THR A 1 97 ? -86.927 -19.010 11.960 1.00 36.51 158 THR A C 1
ATOM 787 O O . THR A 1 97 ? -87.456 -17.938 12.276 1.00 31.53 158 THR A O 1
ATOM 791 N N . SER A 1 98 ? -87.553 -20.190 12.008 1.00 36.40 159 SER A N 1
ATOM 792 C CA . SER A 1 98 ? -88.996 -20.294 12.166 1.00 37.66 159 SER A CA 1
ATOM 793 C C . SER A 1 98 ? -89.328 -21.512 13.005 1.00 39.86 159 SER A C 1
ATOM 794 O O . SER A 1 98 ? -88.789 -22.591 12.762 1.00 40.68 159 SER A O 1
ATOM 797 N N . ASN A 1 99 ? -90.232 -21.342 13.965 1.00 46.36 160 ASN A N 1
ATOM 798 C CA . ASN A 1 99 ? -90.791 -22.471 14.702 1.00 49.84 160 ASN A CA 1
ATOM 799 C C . ASN A 1 99 ? -92.108 -22.970 14.119 1.00 46.10 160 ASN A C 1
ATOM 800 O O . ASN A 1 99 ? -92.691 -23.917 14.660 1.00 44.20 160 ASN A O 1
ATOM 805 N N . ASN A 1 100 ? -92.590 -22.361 13.038 1.00 39.59 161 ASN A N 1
ATOM 806 C CA . ASN A 1 100 ? -93.799 -22.799 12.361 1.00 37.53 161 ASN A CA 1
ATOM 807 C C . ASN A 1 100 ? -93.508 -23.726 11.191 1.00 41.80 161 ASN A C 1
ATOM 808 O O . ASN A 1 100 ? -94.444 -24.322 10.649 1.00 44.62 161 ASN A O 1
ATOM 813 N N . ARG A 1 101 ? -92.238 -23.852 10.792 1.00 41.16 162 ARG A N 1
ATOM 814 C CA . ARG A 1 101 ? -91.805 -24.789 9.754 1.00 40.40 162 ARG A CA 1
ATOM 815 C C . ARG A 1 101 ? -92.493 -24.523 8.415 1.00 34.82 162 ARG A C 1
ATOM 816 O O . ARG A 1 101 ? -92.746 -25.448 7.641 1.00 34.04 162 ARG A O 1
ATOM 824 N N . LEU A 1 102 ? -92.779 -23.256 8.123 1.00 29.32 163 LEU A N 1
ATOM 825 C CA . LEU A 1 102 ? -93.431 -22.854 6.883 1.00 28.43 163 LEU A CA 1
ATOM 826 C C . LEU A 1 102 ? -92.512 -21.934 6.096 1.00 28.41 163 LEU A C 1
ATOM 827 O O . LEU A 1 102 ? -91.975 -20.967 6.648 1.00 37.88 163 LEU A O 1
ATOM 832 N N . VAL A 1 103 ? -92.342 -22.230 4.809 1.00 26.03 164 VAL A N 1
ATOM 833 C CA . VAL A 1 103 ? -91.670 -21.323 3.886 1.00 29.15 164 VAL A CA 1
ATOM 834 C C . VAL A 1 103 ? -92.678 -20.876 2.832 1.00 32.46 164 VAL A C 1
ATOM 835 O O . VAL A 1 103 ? -93.778 -21.413 2.727 1.00 33.67 164 VAL A O 1
ATOM 839 N N . GLY A 1 104 ? -92.297 -19.868 2.063 1.00 32.37 165 GLY A N 1
ATOM 840 C CA . GLY A 1 104 ? -93.195 -19.318 1.062 1.00 33.33 165 GLY A CA 1
ATOM 841 C C . GLY A 1 104 ? -92.436 -18.853 -0.157 1.00 37.33 165 GLY A C 1
ATOM 842 O O . GLY A 1 104 ? -91.297 -18.383 -0.062 1.00 32.90 165 GLY A O 1
ATOM 843 N N . MET A 1 105 ? -93.078 -18.987 -1.318 1.00 39.32 166 MET A N 1
ATOM 844 C CA . MET A 1 105 ? -92.482 -18.518 -2.565 1.00 36.78 166 MET A CA 1
ATOM 845 C C . MET A 1 105 ? -93.544 -17.944 -3.493 1.00 37.70 166 MET A C 1
ATOM 846 O O . MET A 1 105 ? -94.610 -18.534 -3.676 1.00 38.28 166 MET A O 1
ATOM 851 N N . LEU A 1 106 ? -93.225 -16.802 -4.100 1.00 36.95 167 LEU A N 1
ATOM 852 C CA . LEU A 1 106 ? -94.124 -16.068 -4.981 1.00 37.65 167 LEU A CA 1
ATOM 853 C C . LEU A 1 106 ? -93.398 -15.600 -6.233 1.00 40.69 167 LEU A C 1
ATOM 854 O O . LEU A 1 106 ? -92.266 -15.127 -6.158 1.00 45.00 167 LEU A O 1
ATOM 859 N N . LYS A 1 107 ? -94.040 -15.742 -7.386 1.00 36.24 168 LYS A N 1
ATOM 860 C CA . LYS A 1 107 ? -93.529 -15.182 -8.631 1.00 39.22 168 LYS A CA 1
ATOM 861 C C . LYS A 1 107 ? -94.388 -13.977 -8.990 1.00 41.77 168 LYS A C 1
ATOM 862 O O . LYS A 1 107 ? -95.587 -14.124 -9.249 1.00 46.33 168 LYS A O 1
ATOM 868 N N . TYR A 1 108 ? -93.783 -12.789 -8.997 1.00 37.10 169 TYR A N 1
ATOM 869 C CA . TYR A 1 108 ? -94.547 -11.579 -9.268 1.00 44.90 169 TYR A CA 1
ATOM 870 C C . TYR A 1 108 ? -93.601 -10.452 -9.651 1.00 44.82 169 TYR A C 1
ATOM 871 O O . TYR A 1 108 ? -92.470 -10.380 -9.162 1.00 42.79 169 TYR A O 1
ATOM 880 N N . GLY A 1 109 ? -94.089 -9.569 -10.522 1.00 46.35 170 GLY A N 1
ATOM 881 C CA . GLY A 1 109 ? -93.337 -8.386 -10.904 1.00 36.44 170 GLY A CA 1
ATOM 882 C C . GLY A 1 109 ? -91.989 -8.679 -11.518 1.00 47.45 170 GLY A C 1
ATOM 883 O O . GLY A 1 109 ? -91.062 -7.874 -11.379 1.00 44.68 170 GLY A O 1
ATOM 884 N N . GLY A 1 110 ? -91.851 -9.818 -12.195 1.00 48.07 171 GLY A N 1
ATOM 885 C CA . GLY A 1 110 ? -90.572 -10.202 -12.750 1.00 43.93 171 GLY A CA 1
ATOM 886 C C . GLY A 1 110 ? -89.546 -10.638 -11.734 1.00 41.58 171 GLY A C 1
ATOM 887 O O . GLY A 1 110 ? -88.360 -10.715 -12.066 1.00 44.41 171 GLY A O 1
ATOM 888 N N . ARG A 1 111 ? -89.960 -10.917 -10.500 1.00 36.78 172 ARG A N 1
ATOM 889 C CA . ARG A 1 111 ? -89.042 -11.333 -9.453 1.00 31.49 172 ARG A CA 1
ATOM 890 C C . ARG A 1 111 ? -89.638 -12.501 -8.679 1.00 33.38 172 ARG A C 1
ATOM 891 O O . ARG A 1 111 ? -90.835 -12.800 -8.773 1.00 31.56 172 ARG A O 1
ATOM 899 N N . VAL A 1 112 ? -88.775 -13.173 -7.919 1.00 33.40 173 VAL A N 1
ATOM 900 C CA . VAL A 1 112 ? -89.172 -14.270 -7.042 1.00 32.35 173 VAL A CA 1
ATOM 901 C C . VAL A 1 112 ? -89.035 -13.804 -5.600 1.00 38.84 173 VAL A C 1
ATOM 902 O O . VAL A 1 112 ? -87.955 -13.378 -5.179 1.00 39.29 173 VAL A O 1
ATOM 906 N N . TRP A 1 113 ? -90.116 -13.913 -4.841 1.00 38.00 174 TRP A N 1
ATOM 907 C CA . TRP A 1 113 ? -90.195 -13.407 -3.480 1.00 40.48 174 TRP A CA 1
ATOM 908 C C . TRP A 1 113 ? -90.261 -14.580 -2.514 1.00 38.62 174 TRP A C 1
ATOM 909 O O . TRP A 1 113 ? -91.019 -15.530 -2.734 1.00 32.90 174 TRP A O 1
ATOM 920 N N . THR A 1 114 ? -89.457 -14.518 -1.459 1.00 39.69 175 THR A N 1
ATOM 921 C CA . THR A 1 114 ? -89.473 -15.517 -0.399 1.00 34.44 175 THR A CA 1
ATOM 922 C C . THR A 1 114 ? -89.499 -14.798 0.943 1.00 38.15 175 THR A C 1
ATOM 923 O O . THR A 1 114 ? -89.443 -13.570 1.011 1.00 41.11 175 THR A O 1
ATOM 927 N N . PHE A 1 115 ? -89.592 -15.570 2.019 1.00 34.26 176 PHE A N 1
ATOM 928 C CA . PHE A 1 115 ? -89.544 -15.034 3.371 1.00 26.59 176 PHE A CA 1
ATOM 929 C C . PHE A 1 115 ? -88.210 -15.387 4.012 1.00 33.36 176 PHE A C 1
ATOM 930 O O . PHE A 1 115 ? -87.678 -16.482 3.800 1.00 31.91 176 PHE A O 1
ATOM 938 N N . HIS A 1 116 ? -87.677 -14.455 4.798 1.00 25.83 177 HIS A N 1
ATOM 939 C CA . HIS A 1 116 ? -86.436 -14.684 5.521 1.00 27.12 177 HIS A CA 1
ATOM 940 C C . HIS A 1 116 ? -86.422 -13.802 6.762 1.00 31.04 177 HIS A C 1
ATOM 941 O O . HIS A 1 116 ? -87.269 -12.922 6.936 1.00 33.94 177 HIS A O 1
ATOM 948 N N . GLY A 1 117 ? -85.447 -14.050 7.624 1.00 30.09 178 GLY A N 1
ATOM 949 C CA . GLY A 1 117 ? -85.437 -13.483 8.956 1.00 34.99 178 GLY A CA 1
ATOM 950 C C . GLY A 1 117 ? -85.907 -14.478 9.998 1.00 36.95 178 GLY A C 1
ATOM 951 O O . GLY A 1 117 ? -85.974 -15.688 9.768 1.00 42.16 178 GLY A O 1
ATOM 952 N N . GLU A 1 118 ? -86.240 -13.949 11.171 1.00 38.44 179 GLU A N 1
ATOM 953 C CA . GLU A 1 118 ? -86.678 -14.765 12.294 1.00 35.52 179 GLU A CA 1
ATOM 954 C C . GLU A 1 118 ? -88.118 -14.425 12.650 1.00 37.91 179 GLU A C 1
ATOM 955 O O . GLU A 1 118 ? -88.448 -13.256 12.876 1.00 40.43 179 GLU A O 1
ATOM 961 N N . THR A 1 119 ? -88.968 -15.449 12.691 1.00 35.71 180 THR A N 1
ATOM 962 C CA . THR A 1 119 ? -90.352 -15.274 13.099 1.00 37.46 180 THR A CA 1
ATOM 963 C C . THR A 1 119 ? -90.414 -14.764 14.539 1.00 39.16 180 THR A C 1
ATOM 964 O O . THR A 1 119 ? -89.525 -15.052 15.345 1.00 38.75 180 THR A O 1
ATOM 968 N N . PRO A 1 120 ? -91.452 -13.990 14.892 1.00 40.97 181 PRO A N 1
ATOM 969 C CA . PRO A 1 120 ? -92.594 -13.609 14.057 1.00 35.15 181 PRO A CA 1
ATOM 970 C C . PRO A 1 120 ? -92.345 -12.329 13.277 1.00 40.13 181 PRO A C 1
ATOM 971 O O . PRO A 1 120 ? -93.280 -11.580 13.005 1.00 50.44 181 PRO A O 1
ATOM 975 N N . ARG A 1 121 ? -91.090 -12.081 12.915 1.00 34.66 182 ARG A N 1
ATOM 976 C CA . ARG A 1 121 ? -90.729 -10.848 12.233 1.00 34.66 182 ARG A CA 1
ATOM 977 C C . ARG A 1 121 ? -90.135 -11.084 10.850 1.00 36.55 182 ARG A C 1
ATOM 978 O O . ARG A 1 121 ? -89.484 -10.188 10.300 1.00 37.98 182 ARG A O 1
ATOM 986 N N . ALA A 1 122 ? -90.364 -12.259 10.267 1.00 30.85 183 ALA A N 1
ATOM 987 C CA . ALA A 1 122 ? -89.859 -12.554 8.933 1.00 36.05 183 ALA A CA 1
ATOM 988 C C . ALA A 1 122 ? -90.461 -11.603 7.907 1.00 35.50 183 ALA A C 1
ATOM 989 O O . ALA A 1 122 ? -91.584 -11.117 8.060 1.00 35.08 183 ALA A O 1
ATOM 991 N N . THR A 1 123 ? -89.700 -11.344 6.846 1.00 40.28 184 THR A N 1
ATOM 992 C CA . THR A 1 123 ? -90.098 -10.400 5.811 1.00 38.58 184 THR A CA 1
ATOM 993 C C . THR A 1 123 ? -89.790 -10.991 4.444 1.00 37.22 184 THR A C 1
ATOM 994 O O . THR A 1 123 ? -88.985 -11.916 4.308 1.00 31.88 184 THR A O 1
ATOM 998 N N . THR A 1 124 ? -90.430 -10.429 3.425 1.00 37.47 185 THR A N 1
ATOM 999 C CA . THR A 1 124 ? -90.216 -10.887 2.063 1.00 30.47 185 THR A CA 1
ATOM 1000 C C . THR A 1 124 ? -88.986 -10.227 1.452 1.00 36.41 185 THR A C 1
ATOM 1001 O O . THR A 1 124 ? -88.654 -9.074 1.746 1.00 35.12 185 THR A O 1
ATOM 1005 N N . ASP A 1 125 ? -88.315 -10.979 0.587 1.00 37.80 186 ASP A N 1
ATOM 1006 C CA . ASP A 1 125 ? -87.148 -10.510 -0.142 1.00 39.58 186 ASP A CA 1
ATOM 1007 C C . ASP A 1 125 ? -87.209 -11.064 -1.558 1.00 38.46 186 ASP A C 1
ATOM 1008 O O . ASP A 1 125 ? -87.718 -12.167 -1.791 1.00 39.44 186 ASP A O 1
ATOM 1013 N N . SER A 1 126 ? -86.681 -10.286 -2.500 1.00 31.96 187 SER A N 1
ATOM 1014 C CA . SER A 1 126 ? -86.844 -10.548 -3.920 1.00 29.92 187 SER A CA 1
ATOM 1015 C C . SER A 1 126 ? -85.539 -10.996 -4.570 1.00 37.65 187 SER A C 1
ATOM 1016 O O . SER A 1 126 ? -84.439 -10.678 -4.106 1.00 40.80 187 SER A O 1
ATOM 1019 N N . SER A 1 127 ? -85.691 -11.751 -5.655 1.00 38.88 188 SER A N 1
ATOM 1020 C CA . SER A 1 127 ? -84.597 -12.196 -6.505 1.00 36.45 188 SER A CA 1
ATOM 1021 C C . SER A 1 127 ? -84.970 -11.832 -7.934 1.00 39.04 188 SER A C 1
ATOM 1022 O O . SER A 1 127 ? -86.032 -12.241 -8.417 1.00 35.76 188 SER A O 1
ATOM 1025 N N . ASN A 1 128 ? -84.126 -11.039 -8.591 1.00 36.99 189 ASN A N 1
ATOM 1026 C CA . ASN A 1 128 ? -84.390 -10.642 -9.966 1.00 40.09 189 ASN A CA 1
ATOM 1027 C C . ASN A 1 128 ? -84.190 -11.819 -10.914 1.00 42.32 189 ASN A C 1
ATOM 1028 O O . ASN A 1 128 ? -83.353 -12.695 -10.687 1.00 41.14 189 ASN A O 1
ATOM 1033 N N . THR A 1 129 ? -84.981 -11.840 -11.984 1.00 37.71 190 THR A N 1
ATOM 1034 C CA . THR A 1 129 ? -84.814 -12.829 -13.039 1.00 37.80 190 THR A CA 1
ATOM 1035 C C . THR A 1 129 ? -85.301 -12.231 -14.349 1.00 32.58 190 THR A C 1
ATOM 1036 O O . THR A 1 129 ? -86.209 -11.394 -14.370 1.00 30.52 190 THR A O 1
ATOM 1040 N N . ALA A 1 130 ? -84.672 -12.653 -15.443 1.00 35.67 191 ALA A N 1
ATOM 1041 C CA . ALA A 1 130 ? -85.082 -12.235 -16.775 1.00 34.61 191 ALA A CA 1
ATOM 1042 C C . ALA A 1 130 ? -86.034 -13.221 -17.434 1.00 42.78 191 ALA A C 1
ATOM 1043 O O . ALA A 1 130 ? -86.531 -12.940 -18.530 1.00 48.93 191 ALA A O 1
ATOM 1045 N N . ASP A 1 131 ? -86.290 -14.376 -16.797 1.00 43.96 192 ASP A N 1
ATOM 1046 C CA . ASP A 1 131 ? -87.189 -15.398 -17.321 1.00 37.18 192 ASP A CA 1
ATOM 1047 C C . ASP A 1 131 ? -88.020 -15.977 -16.170 1.00 36.35 192 ASP A C 1
ATOM 1048 O O . ASP A 1 131 ? -87.791 -17.085 -15.686 1.00 30.96 192 ASP A O 1
ATOM 1053 N N . LEU A 1 132 ? -88.996 -15.196 -15.705 1.00 36.68 193 LEU A N 1
ATOM 1054 C CA . LEU A 1 132 ? -89.899 -15.679 -14.666 1.00 34.42 193 LEU A CA 1
ATOM 1055 C C . LEU A 1 132 ? -90.782 -16.812 -15.177 1.00 34.73 193 LEU A C 1
ATOM 1056 O O . LEU A 1 132 ? -91.039 -17.780 -14.451 1.00 35.14 193 LEU A O 1
ATOM 1061 N N . ASN A 1 133 ? -91.250 -16.707 -16.425 1.00 35.44 194 ASN A N 1
ATOM 1062 C CA . ASN A 1 133 ? -92.252 -17.638 -16.942 1.00 40.52 194 ASN A CA 1
ATOM 1063 C C . ASN A 1 133 ? -91.750 -19.076 -17.013 1.00 40.40 194 ASN A C 1
ATOM 1064 O O . ASN A 1 133 ? -92.558 -20.010 -16.947 1.00 43.95 194 ASN A O 1
ATOM 1069 N N . ASN A 1 134 ? -90.445 -19.289 -17.159 1.00 30.87 195 ASN A N 1
ATOM 1070 C CA . ASN A 1 134 ? -89.931 -20.649 -17.258 1.00 33.92 195 ASN A CA 1
ATOM 1071 C C . ASN A 1 134 ? -89.482 -21.217 -15.915 1.00 33.56 195 ASN A C 1
ATOM 1072 O O . ASN A 1 134 ? -88.910 -22.311 -15.882 1.00 33.30 195 ASN A O 1
ATOM 1077 N N . ILE A 1 135 ? -89.747 -20.518 -14.815 1.00 34.41 196 ILE A N 1
ATOM 1078 C CA . ILE A 1 135 ? -89.359 -20.998 -13.492 1.00 32.66 196 ILE A CA 1
ATOM 1079 C C . ILE A 1 135 ? -90.351 -22.064 -13.045 1.00 35.40 196 ILE A C 1
ATOM 1080 O O . ILE A 1 135 ? -91.561 -21.821 -13.000 1.00 44.19 196 ILE A O 1
ATOM 1085 N N . SER A 1 136 ? -89.842 -23.245 -12.712 1.00 36.49 197 SER A N 1
ATOM 1086 C CA . SER A 1 136 ? -90.657 -24.317 -12.162 1.00 38.22 197 SER A CA 1
ATOM 1087 C C . SER A 1 136 ? -90.112 -24.719 -10.798 1.00 39.27 197 SER A C 1
ATOM 1088 O O . SER A 1 136 ? -89.046 -24.256 -10.367 1.00 35.36 197 SER A O 1
ATOM 1091 N N . ILE A 1 137 ? -90.835 -25.622 -10.131 1.00 35.62 198 ILE A N 1
ATOM 1092 C CA . ILE A 1 137 ? -90.479 -26.011 -8.769 1.00 35.91 198 ILE A CA 1
ATOM 1093 C C . ILE A 1 137 ? -90.903 -27.454 -8.524 1.00 34.28 198 ILE A C 1
ATOM 1094 O O . ILE A 1 137 ? -91.984 -27.886 -8.943 1.00 38.27 198 ILE A O 1
ATOM 1099 N N . ILE A 1 138 ? -90.015 -28.205 -7.872 1.00 32.94 199 ILE A N 1
ATOM 1100 C CA . ILE A 1 138 ? -90.340 -29.475 -7.237 1.00 32.12 199 ILE A CA 1
ATOM 1101 C C . ILE A 1 138 ? -90.504 -29.202 -5.748 1.00 35.11 199 ILE A C 1
ATOM 1102 O O . ILE A 1 138 ? -89.538 -28.832 -5.066 1.00 28.70 199 ILE A O 1
ATOM 1107 N N . ILE A 1 139 ? -91.725 -29.371 -5.250 1.00 30.90 200 ILE A N 1
ATOM 1108 C CA . ILE A 1 139 ? -92.041 -29.227 -3.837 1.00 30.41 200 ILE A CA 1
ATOM 1109 C C . ILE A 1 139 ? -92.048 -30.619 -3.225 1.00 35.78 200 ILE A C 1
ATOM 1110 O O . ILE A 1 139 ? -92.813 -31.495 -3.665 1.00 37.55 200 ILE A O 1
ATOM 1115 N N . HIS A 1 140 ? -91.203 -30.810 -2.206 1.00 34.84 201 HIS A N 1
ATOM 1116 C CA . HIS A 1 140 ? -91.048 -32.074 -1.500 1.00 35.76 201 HIS A CA 1
ATOM 1117 C C . HIS A 1 140 ? -92.028 -32.233 -0.347 1.00 37.37 201 HIS A C 1
ATOM 1118 O O . HIS A 1 140 ? -92.120 -33.325 0.225 1.00 43.15 201 HIS A O 1
ATOM 1125 N N . SER A 1 141 ? -92.747 -31.174 0.014 1.00 30.05 202 SER A N 1
ATOM 1126 C CA . SER A 1 141 ? -93.649 -31.187 1.151 1.00 35.69 202 SER A CA 1
ATOM 1127 C C . SER A 1 141 ? -95.030 -30.754 0.688 1.00 33.13 202 SER A C 1
ATOM 1128 O O . SER A 1 141 ? -95.186 -30.155 -0.379 1.00 35.74 202 SER A O 1
ATOM 1131 N N . GLU A 1 142 ? -96.038 -31.064 1.498 1.00 32.16 203 GLU A N 1
ATOM 1132 C CA . GLU A 1 142 ? -97.381 -30.589 1.206 1.00 31.22 203 GLU A CA 1
ATOM 1133 C C . GLU A 1 142 ? -97.430 -29.067 1.302 1.00 31.83 203 GLU A C 1
ATOM 1134 O O . GLU A 1 142 ? -96.701 -28.448 2.080 1.00 38.80 203 GLU A O 1
ATOM 1140 N N . PHE A 1 143 ? -98.292 -28.460 0.490 1.00 28.56 204 PHE A N 1
ATOM 1141 C CA . PHE A 1 143 ? -98.264 -27.012 0.355 1.00 32.31 204 PHE A CA 1
ATOM 1142 C C . PHE A 1 143 ? -99.670 -26.482 0.119 1.00 31.17 204 PHE A C 1
ATOM 1143 O O . PHE A 1 143 ? -100.594 -27.223 -0.224 1.00 29.50 204 PHE A O 1
ATOM 1151 N N . TYR A 1 144 ? -99.802 -25.174 0.307 1.00 25.97 205 TYR A N 1
ATOM 1152 C CA . TYR A 1 144 ? -101.032 -24.427 0.121 1.00 31.43 205 TYR A CA 1
ATOM 1153 C C . TYR A 1 144 ? -100.792 -23.287 -0.860 1.00 30.86 205 TYR A C 1
ATOM 1154 O O . TYR A 1 144 ? -99.652 -22.899 -1.132 1.00 28.31 205 TYR A O 1
ATOM 1163 N N . ILE A 1 145 ? -101.889 -22.740 -1.374 1.00 30.31 206 ILE A N 1
ATOM 1164 C CA . ILE A 1 145 ? -101.867 -21.648 -2.339 1.00 31.03 206 ILE A CA 1
ATOM 1165 C C . ILE A 1 145 ? -102.652 -20.480 -1.760 1.00 36.27 206 ILE A C 1
ATOM 1166 O O . ILE A 1 145 ? -103.816 -20.640 -1.371 1.00 37.97 206 ILE A O 1
ATOM 1171 N N . ILE A 1 146 ? -102.018 -19.313 -1.695 1.00 36.36 207 ILE A N 1
ATOM 1172 C CA . ILE A 1 146 ? -102.700 -18.093 -1.262 1.00 36.76 207 ILE A CA 1
ATOM 1173 C C . ILE A 1 146 ? -102.484 -17.013 -2.314 1.00 32.22 207 ILE A C 1
ATOM 1174 O O . ILE A 1 146 ? -101.342 -16.782 -2.721 1.00 29.87 207 ILE A O 1
ATOM 1179 N N . PRO A 1 147 ? -103.521 -16.312 -2.768 1.00 31.45 208 PRO A N 1
ATOM 1180 C CA . PRO A 1 147 ? -103.297 -15.234 -3.737 1.00 36.33 208 PRO A CA 1
ATOM 1181 C C . PRO A 1 147 ? -102.459 -14.114 -3.136 1.00 38.74 208 PRO A C 1
ATOM 1182 O O . PRO A 1 147 ? -102.478 -13.873 -1.927 1.00 37.04 208 PRO A O 1
ATOM 1186 N N . ARG A 1 148 ? -101.713 -13.426 -4.008 1.00 43.23 209 ARG A N 1
ATOM 1187 C CA . ARG A 1 148 ? -100.858 -12.333 -3.555 1.00 35.58 209 ARG A CA 1
ATOM 1188 C C . ARG A 1 148 ? -101.662 -11.236 -2.871 1.00 37.18 209 ARG A C 1
ATOM 1189 O O . ARG A 1 148 ? -101.166 -10.591 -1.939 1.00 41.36 209 ARG A O 1
ATOM 1197 N N . SER A 1 149 ? -102.909 -11.023 -3.301 1.00 34.72 210 SER A N 1
ATOM 1198 C CA . SER A 1 149 ? -103.755 -10.026 -2.659 1.00 38.91 210 SER A CA 1
ATOM 1199 C C . SER A 1 149 ? -104.032 -10.362 -1.200 1.00 44.24 210 SER A C 1
ATOM 1200 O O . SER A 1 149 ? -104.438 -9.478 -0.437 1.00 48.82 210 SER A O 1
ATOM 1203 N N . GLN A 1 150 ? -103.828 -11.615 -0.795 1.00 40.46 211 GLN A N 1
ATOM 1204 C CA . GLN A 1 150 ? -103.968 -12.022 0.597 1.00 41.48 211 GLN A CA 1
ATOM 1205 C C . GLN A 1 150 ? -102.611 -12.290 1.243 1.00 37.24 211 GLN A C 1
ATOM 1206 O O . GLN A 1 150 ? -102.511 -13.062 2.203 1.00 38.61 211 GLN A O 1
ATOM 1212 N N . GLU A 1 151 ? -101.567 -11.609 0.753 1.00 37.60 212 GLU A N 1
ATOM 1213 C CA . GLU A 1 151 ? -100.218 -11.824 1.268 1.00 32.87 212 GLU A CA 1
ATOM 1214 C C . GLU A 1 151 ? -100.139 -11.579 2.766 1.00 34.08 212 GLU A C 1
ATOM 1215 O O . GLU A 1 151 ? -99.406 -12.288 3.471 1.00 30.84 212 GLU A O 1
ATOM 1221 N N . SER A 1 152 ? -100.947 -10.646 3.280 1.00 28.54 213 SER A N 1
ATOM 1222 C CA . SER A 1 152 ? -100.948 -10.373 4.710 1.00 33.46 213 SER A CA 1
ATOM 1223 C C . SER A 1 152 ? -101.204 -11.650 5.489 1.00 36.04 213 SER A C 1
ATOM 1224 O O . SER A 1 152 ? -100.405 -12.036 6.355 1.00 36.13 213 SER A O 1
ATOM 1227 N N . LYS A 1 153 ? -102.225 -12.401 5.078 1.00 28.09 214 LYS A N 1
ATOM 1228 C CA . LYS A 1 153 ? -102.535 -13.631 5.788 1.00 35.05 214 LYS A CA 1
ATOM 1229 C C . LYS A 1 153 ? -101.377 -14.607 5.671 1.00 36.89 214 LYS A C 1
ATOM 1230 O O . LYS A 1 153 ? -100.932 -15.176 6.679 1.00 34.30 214 LYS A O 1
ATOM 1236 N N . CYS A 1 154 ? -100.811 -14.728 4.467 1.00 34.85 215 CYS A N 1
ATOM 1237 C CA . CYS A 1 154 ? -99.642 -15.576 4.286 1.00 31.43 215 CYS A CA 1
ATOM 1238 C C . CYS A 1 154 ? -98.557 -15.190 5.278 1.00 36.31 215 CYS A C 1
ATOM 1239 O O . CYS A 1 154 ? -98.089 -16.024 6.066 1.00 38.51 215 CYS A O 1
ATOM 1242 N N . ASN A 1 155 ? -98.231 -13.895 5.323 1.00 33.56 216 ASN A N 1
ATOM 1243 C CA . ASN A 1 155 ? -97.252 -13.388 6.272 1.00 36.68 216 ASN A CA 1
ATOM 1244 C C . ASN A 1 155 ? -97.544 -13.904 7.675 1.00 36.24 216 ASN A C 1
ATOM 1245 O O . ASN A 1 155 ? -96.720 -14.601 8.284 1.00 42.07 216 ASN A O 1
ATOM 1250 N N . GLU A 1 156 ? -98.770 -13.663 8.150 1.00 38.39 217 GLU A N 1
ATOM 1251 C CA . GLU A 1 156 ? -99.139 -14.073 9.500 1.00 45.26 217 GLU A CA 1
ATOM 1252 C C . GLU A 1 156 ? -98.861 -15.553 9.714 1.00 39.96 217 GLU A C 1
ATOM 1253 O O . GLU A 1 156 ? -98.174 -15.937 10.670 1.00 27.30 217 GLU A O 1
ATOM 1259 N N . TYR A 1 157 ? -99.310 -16.390 8.774 1.00 33.56 218 TYR A N 1
ATOM 1260 C CA . TYR A 1 157 ? -99.072 -17.822 8.898 1.00 29.81 218 TYR A CA 1
ATOM 1261 C C . TYR A 1 157 ? -97.590 -18.108 9.064 1.00 33.41 218 TYR A C 1
ATOM 1262 O O . TYR A 1 157 ? -97.166 -18.671 10.082 1.00 42.16 218 TYR A O 1
ATOM 1271 N N . ILE A 1 158 ? -96.774 -17.610 8.134 1.00 32.67 219 ILE A N 1
ATOM 1272 C CA . ILE A 1 158 ? -95.344 -17.885 8.190 1.00 32.59 219 ILE A CA 1
ATOM 1273 C C . ILE A 1 158 ? -94.768 -17.403 9.510 1.00 31.47 219 ILE A C 1
ATOM 1274 O O . ILE A 1 158 ? -93.907 -18.060 10.109 1.00 37.74 219 ILE A O 1
ATOM 1279 N N . ASN A 1 159 ? -95.270 -16.280 10.009 1.00 33.76 220 ASN A N 1
ATOM 1280 C CA . ASN A 1 159 ? -94.713 -15.726 11.231 1.00 36.44 220 ASN A CA 1
ATOM 1281 C C . ASN A 1 159 ? -95.317 -16.366 12.474 1.00 35.49 220 ASN A C 1
ATOM 1282 O O . ASN A 1 159 ? -94.653 -16.426 13.515 1.00 33.86 220 ASN A O 1
ATOM 1287 N N . ASN A 1 160 ? -96.570 -16.831 12.403 1.00 31.10 221 ASN A N 1
ATOM 1288 C CA . ASN A 1 160 ? -97.230 -17.346 13.596 1.00 33.69 221 ASN A CA 1
ATOM 1289 C C . ASN A 1 160 ? -97.814 -18.743 13.458 1.00 39.30 221 ASN A C 1
ATOM 1290 O O . ASN A 1 160 ? -98.239 -19.309 14.472 1.00 41.13 221 ASN A O 1
ATOM 1295 N N . GLY A 1 161 ? -97.855 -19.315 12.265 1.00 43.00 222 GLY A N 1
ATOM 1296 C CA . GLY A 1 161 ? -98.441 -20.625 12.105 1.00 36.90 222 GLY A CA 1
ATOM 1297 C C . GLY A 1 161 ? -99.955 -20.572 12.153 1.00 39.60 222 GLY A C 1
ATOM 1298 O O . GLY A 1 161 ? -100.584 -19.510 12.100 1.00 42.11 222 GLY A O 1
ATOM 1299 N N . LEU A 1 162 ? -100.545 -21.755 12.263 1.00 43.58 223 LEU A N 1
ATOM 1300 C CA . LEU A 1 162 ? -101.989 -21.877 12.402 1.00 39.83 223 LEU A CA 1
ATOM 1301 C C . LEU A 1 162 ? -102.411 -21.715 13.858 1.00 36.66 223 LEU A C 1
ATOM 1302 O O . LEU A 1 162 ? -103.425 -21.083 14.149 1.00 42.18 223 LEU A O 1
ATOM 1307 N N . SER B 2 2 ? -69.089 -17.064 -27.458 1.00 58.89 2 SER B N 1
ATOM 1308 C CA . SER B 2 2 ? -68.394 -18.337 -27.309 1.00 59.93 2 SER B CA 1
ATOM 1309 C C . SER B 2 2 ? -66.991 -18.124 -26.747 1.00 72.18 2 SER B C 1
ATOM 1310 O O . SER B 2 2 ? -65.996 -18.452 -27.392 1.00 84.21 2 SER B O 1
ATOM 1313 N N . GLN B 2 3 ? -66.925 -17.572 -25.532 1.00 65.36 3 GLN B N 1
ATOM 1314 C CA . GLN B 2 3 ? -65.640 -17.118 -25.003 1.00 58.99 3 GLN B CA 1
ATOM 1315 C C . GLN B 2 3 ? -64.697 -18.267 -24.648 1.00 48.95 3 GLN B C 1
ATOM 1316 O O . GLN B 2 3 ? -63.517 -18.204 -25.036 1.00 49.68 3 GLN B O 1
ATOM 1322 N N . PRO B 2 4 ? -65.112 -19.316 -23.933 1.00 42.66 4 PRO B N 1
ATOM 1323 C CA . PRO B 2 4 ? -64.177 -20.412 -23.643 1.00 37.37 4 PRO B CA 1
ATOM 1324 C C . PRO B 2 4 ? -63.942 -21.315 -24.845 1.00 33.25 4 PRO B C 1
ATOM 1325 O O . PRO B 2 4 ? -64.812 -21.502 -25.699 1.00 32.77 4 PRO B O 1
ATOM 1329 N N . VAL B 2 5 ? -62.741 -21.892 -24.889 1.00 36.58 5 VAL B N 1
ATOM 1330 C CA . VAL B 2 5 ? -62.329 -22.814 -25.942 1.00 35.29 5 VAL B CA 1
ATOM 1331 C C . VAL B 2 5 ? -61.940 -24.140 -25.300 1.00 32.88 5 VAL B C 1
ATOM 1332 O O . VAL B 2 5 ? -61.208 -24.161 -24.303 1.00 24.23 5 VAL B O 1
ATOM 1336 N N . LEU B 2 6 ? -62.431 -25.238 -25.870 1.00 32.97 6 LEU B N 1
ATOM 1337 C CA . LEU B 2 6 ? -62.177 -26.582 -25.366 1.00 31.15 6 LEU B CA 1
ATOM 1338 C C . LEU B 2 6 ? -61.235 -27.304 -26.320 1.00 33.42 6 LEU B C 1
ATOM 1339 O O . LEU B 2 6 ? -61.519 -27.408 -27.518 1.00 33.30 6 LEU B O 1
ATOM 1344 N N . THR B 2 7 ? -60.125 -27.811 -25.787 1.00 34.55 7 THR B N 1
ATOM 1345 C CA . THR B 2 7 ? -59.079 -28.441 -26.588 1.00 37.06 7 THR B CA 1
ATOM 1346 C C . THR B 2 7 ? -59.051 -29.935 -26.287 1.00 29.07 7 THR B C 1
ATOM 1347 O O . THR B 2 7 ? -58.732 -30.340 -25.163 1.00 27.60 7 THR B O 1
ATOM 1351 N N . GLN B 2 8 ? -59.385 -30.749 -27.290 1.00 22.61 8 GLN B N 1
ATOM 1352 C CA . GLN B 2 8 ? -59.233 -32.193 -27.220 1.00 27.76 8 GLN B CA 1
ATOM 1353 C C . GLN B 2 8 ? -58.277 -32.687 -28.299 1.00 38.24 8 GLN B C 1
ATOM 1354 O O . GLN B 2 8 ? -58.375 -32.260 -29.457 1.00 34.10 8 GLN B O 1
ATOM 1360 N N . PRO B 2 9 ? -57.357 -33.585 -27.961 1.00 35.04 9 PRO B N 1
ATOM 1361 C CA . PRO B 2 9 ? -56.555 -34.248 -28.990 1.00 31.97 9 PRO B CA 1
ATOM 1362 C C . PRO B 2 9 ? -57.454 -34.969 -29.976 1.00 36.69 9 PRO B C 1
ATOM 1363 O O . PRO B 2 9 ? -58.484 -35.538 -29.585 1.00 39.61 9 PRO B O 1
ATOM 1367 N N . PRO B 2 10 ? -57.114 -34.949 -31.267 1.00 32.74 10 PRO B N 1
ATOM 1368 C CA . PRO B 2 10 ? -57.976 -35.626 -32.250 1.00 29.98 10 PRO B CA 1
ATOM 1369 C C . PRO B 2 10 ? -58.079 -37.125 -32.034 1.00 38.54 10 PRO B C 1
ATOM 1370 O O . PRO B 2 10 ? -59.166 -37.696 -32.197 1.00 41.27 10 PRO B O 1
ATOM 1374 N N . SER B 2 11 ? -56.980 -37.783 -31.665 1.00 28.40 11 SER B N 1
ATOM 1375 C CA . SER B 2 11 ? -56.961 -39.233 -31.544 1.00 32.58 11 SER B CA 1
ATOM 1376 C C . SER B 2 11 ? -56.250 -39.649 -30.266 1.00 30.69 11 SER B C 1
ATOM 1377 O O . SER B 2 11 ? -55.384 -38.936 -29.751 1.00 29.14 11 SER B O 1
ATOM 1380 N N . ALA B 2 12 ? -56.630 -40.822 -29.767 1.00 32.48 12 ALA B N 1
ATOM 1381 C CA . ALA B 2 12 ? -55.968 -41.465 -28.644 1.00 35.22 12 ALA B CA 1
ATOM 1382 C C . ALA B 2 12 ? -56.023 -42.968 -28.870 1.00 36.25 12 ALA B C 1
ATOM 1383 O O . ALA B 2 12 ? -56.943 -43.475 -29.519 1.00 34.86 12 ALA B O 1
ATOM 1385 N N . SER B 2 13 ? -55.027 -43.674 -28.340 1.00 33.38 13 SER B N 1
ATOM 1386 C CA . SER B 2 13 ? -54.935 -45.118 -28.494 1.00 35.65 13 SER B CA 1
ATOM 1387 C C . SER B 2 13 ? -54.763 -45.780 -27.134 1.00 41.33 13 SER B C 1
ATOM 1388 O O . SER B 2 13 ? -54.255 -45.172 -26.187 1.00 47.72 13 SER B O 1
ATOM 1391 N N . ALA B 2 14 ? -55.189 -47.039 -27.049 1.00 44.66 14 ALA B N 1
ATOM 1392 C CA . ALA B 2 14 ? -55.063 -47.810 -25.820 1.00 44.84 14 ALA B CA 1
ATOM 1393 C C . ALA B 2 14 ? -55.194 -49.291 -26.140 1.00 39.45 14 ALA B C 1
ATOM 1394 O O . ALA B 2 14 ? -55.837 -49.672 -27.121 1.00 34.66 14 ALA B O 1
ATOM 1396 N N . SER B 2 15 ? -54.575 -50.118 -25.300 1.00 43.52 15 SER B N 1
ATOM 1397 C CA . SER B 2 15 ? -54.644 -51.567 -25.415 1.00 45.39 15 SER B CA 1
ATOM 1398 C C . SER B 2 15 ? -55.706 -52.130 -24.478 1.00 43.98 15 SER B C 1
ATOM 1399 O O . SER B 2 15 ? -56.049 -51.522 -23.460 1.00 39.51 15 SER B O 1
ATOM 1402 N N . LEU B 2 16 ? -56.230 -53.301 -24.842 1.00 48.90 16 LEU B N 1
ATOM 1403 C CA . LEU B 2 16 ? -57.256 -53.959 -24.042 1.00 49.25 16 LEU B CA 1
ATOM 1404 C C . LEU B 2 16 ? -56.784 -54.169 -22.609 1.00 54.01 16 LEU B C 1
ATOM 1405 O O . LEU B 2 16 ? -55.635 -54.547 -22.362 1.00 60.66 16 LEU B O 1
ATOM 1410 N N . GLY B 2 17 ? -57.682 -53.916 -21.657 1.00 46.55 17 GLY B N 1
ATOM 1411 C CA . GLY B 2 17 ? -57.379 -54.092 -20.253 1.00 44.29 17 GLY B CA 1
ATOM 1412 C C . GLY B 2 17 ? -56.490 -53.035 -19.642 1.00 42.50 17 GLY B C 1
ATOM 1413 O O . GLY B 2 17 ? -56.329 -53.021 -18.415 1.00 42.59 17 GLY B O 1
ATOM 1414 N N . ALA B 2 18 ? -55.906 -52.152 -20.446 1.00 42.73 18 ALA B N 1
ATOM 1415 C CA . ALA B 2 18 ? -55.067 -51.080 -19.933 1.00 41.57 18 ALA B CA 1
ATOM 1416 C C . ALA B 2 18 ? -55.946 -49.955 -19.393 1.00 46.81 18 ALA B C 1
ATOM 1417 O O . ALA B 2 18 ? -57.172 -50.066 -19.317 1.00 47.43 18 ALA B O 1
ATOM 1419 N N . SER B 2 19 ? -55.313 -48.856 -18.999 1.00 52.08 19 SER B N 1
ATOM 1420 C CA . SER B 2 19 ? -55.998 -47.627 -18.637 1.00 43.43 19 SER B CA 1
ATOM 1421 C C . SER B 2 19 ? -55.639 -46.537 -19.637 1.00 41.52 19 SER B C 1
ATOM 1422 O O . SER B 2 19 ? -54.547 -46.536 -20.211 1.00 43.20 19 SER B O 1
ATOM 1425 N N . VAL B 2 20 ? -56.571 -45.612 -19.844 1.00 38.19 20 VAL B N 1
ATOM 1426 C CA . VAL B 2 20 ? -56.337 -44.454 -20.697 1.00 36.87 20 VAL B CA 1
ATOM 1427 C C . VAL B 2 20 ? -57.070 -43.264 -20.097 1.00 36.10 20 VAL B C 1
ATOM 1428 O O . VAL B 2 20 ? -58.143 -43.411 -19.501 1.00 34.10 20 VAL B O 1
ATOM 1432 N N . THR B 2 21 ? -56.473 -42.083 -20.222 1.00 32.57 21 THR B N 1
ATOM 1433 C CA . THR B 2 21 ? -57.095 -40.845 -19.767 1.00 37.37 21 THR B CA 1
ATOM 1434 C C . THR B 2 21 ? -57.287 -39.928 -20.967 1.00 34.32 21 THR B C 1
ATOM 1435 O O . THR B 2 21 ? -56.311 -39.438 -21.544 1.00 38.70 21 THR B O 1
ATOM 1439 N N . LEU B 2 22 ? -58.541 -39.702 -21.339 1.00 33.39 22 LEU B N 1
ATOM 1440 C CA . LEU B 2 22 ? -58.874 -38.653 -22.285 1.00 28.49 22 LEU B CA 1
ATOM 1441 C C . LEU B 2 22 ? -58.935 -37.327 -21.548 1.00 27.05 22 LEU B C 1
ATOM 1442 O O . LEU B 2 22 ? -59.355 -37.268 -20.391 1.00 40.70 22 LEU B O 1
ATOM 1447 N N . THR B 2 23 ? -58.506 -36.260 -22.213 1.00 28.31 23 THR B N 1
ATOM 1448 C CA . THR B 2 23 ? -58.434 -34.957 -21.573 1.00 29.54 23 THR B CA 1
ATOM 1449 C C . THR B 2 23 ? -59.104 -33.898 -22.432 1.00 32.77 23 THR B C 1
ATOM 1450 O O . THR B 2 23 ? -59.163 -34.001 -23.659 1.00 34.18 23 THR B O 1
ATOM 1454 N N . CYS B 2 24 ? -59.618 -32.882 -21.747 1.00 35.64 24 CYS B N 1
ATOM 1455 C CA . CYS B 2 24 ? -60.215 -31.702 -22.352 1.00 33.73 24 CYS B CA 1
ATOM 1456 C C . CYS B 2 24 ? -59.705 -30.503 -21.571 1.00 43.87 24 CYS B C 1
ATOM 1457 O O . CYS B 2 24 ? -59.899 -30.421 -20.353 1.00 40.68 24 CYS B O 1
ATOM 1460 N N . THR B 2 25 ? -59.030 -29.593 -22.262 1.00 43.94 25 THR B N 1
ATOM 1461 C CA . THR B 2 25 ? -58.335 -28.483 -21.627 1.00 40.20 25 THR B CA 1
ATOM 1462 C C . THR B 2 25 ? -59.077 -27.188 -21.922 1.00 42.94 25 THR B C 1
ATOM 1463 O O . THR B 2 25 ? -59.320 -26.858 -23.089 1.00 43.28 25 THR B O 1
ATOM 1467 N N . LEU B 2 26 ? -59.439 -26.468 -20.864 1.00 42.62 26 LEU B N 1
ATOM 1468 C CA . LEU B 2 26 ? -60.116 -25.191 -21.000 1.00 33.24 26 LEU B CA 1
ATOM 1469 C C . LEU B 2 26 ? -59.114 -24.081 -21.288 1.00 35.65 26 LEU B C 1
ATOM 1470 O O . LEU B 2 26 ? -57.960 -24.120 -20.849 1.00 40.41 26 LEU B O 1
ATOM 1475 N N . SER B 2 27 ? -59.570 -23.087 -22.042 1.00 34.36 27 SER B N 1
ATOM 1476 C CA . SER B 2 27 ? -58.813 -21.862 -22.234 1.00 40.52 27 SER B CA 1
ATOM 1477 C C . SER B 2 27 ? -58.719 -21.086 -20.923 1.00 44.15 27 SER B C 1
ATOM 1478 O O . SER B 2 27 ? -59.469 -21.319 -19.970 1.00 39.91 27 SER B O 1
ATOM 1481 N N . SER B 2 28 ? -57.760 -20.167 -20.885 1.00 47.98 28 SER B N 1
ATOM 1482 C CA . SER B 2 28 ? -57.434 -19.461 -19.659 1.00 47.24 28 SER B CA 1
ATOM 1483 C C . SER B 2 28 ? -58.625 -18.640 -19.176 1.00 45.21 28 SER B C 1
ATOM 1484 O O . SER B 2 28 ? -59.409 -18.111 -19.970 1.00 42.02 28 SER B O 1
ATOM 1487 N N . GLY B 2 29 ? -58.774 -18.562 -17.856 1.00 45.96 29 GLY B N 1
ATOM 1488 C CA . GLY B 2 29 ? -59.887 -17.850 -17.269 1.00 47.48 29 GLY B CA 1
ATOM 1489 C C . GLY B 2 29 ? -61.130 -18.659 -16.979 1.00 50.42 29 GLY B C 1
ATOM 1490 O O . GLY B 2 29 ? -62.157 -18.068 -16.630 1.00 54.97 29 GLY B O 1
ATOM 1491 N N . TYR B 2 30 ? -61.088 -19.984 -17.127 1.00 52.13 30 TYR B N 1
ATOM 1492 C CA . TYR B 2 30 ? -62.271 -20.812 -16.913 1.00 47.55 30 TYR B CA 1
ATOM 1493 C C . TYR B 2 30 ? -61.969 -22.004 -16.017 1.00 46.13 30 TYR B C 1
ATOM 1494 O O . TYR B 2 30 ? -62.559 -23.077 -16.175 1.00 40.56 30 TYR B O 1
ATOM 1503 N N . SER B 2 31 ? -61.056 -21.818 -15.061 1.00 45.37 31 SER B N 1
ATOM 1504 C CA . SER B 2 31 ? -60.610 -22.916 -14.211 1.00 41.28 31 SER B CA 1
ATOM 1505 C C . SER B 2 31 ? -61.755 -23.513 -13.399 1.00 41.45 31 SER B C 1
ATOM 1506 O O . SER B 2 31 ? -61.700 -24.689 -13.026 1.00 39.20 31 SER B O 1
ATOM 1509 N N . ASN B 2 32 ? -62.792 -22.725 -13.117 1.00 37.78 32 ASN B N 1
ATOM 1510 C CA . ASN B 2 32 ? -63.944 -23.179 -12.349 1.00 35.59 32 ASN B CA 1
ATOM 1511 C C . ASN B 2 32 ? -65.013 -23.879 -13.181 1.00 37.19 32 ASN B C 1
ATOM 1512 O O . ASN B 2 32 ? -65.985 -24.380 -12.606 1.00 40.72 32 ASN B O 1
ATOM 1517 N N . TYR B 2 33 ? -64.874 -23.930 -14.504 1.00 31.22 33 TYR B N 1
ATOM 1518 C CA . TYR B 2 33 ? -65.959 -24.420 -15.345 1.00 29.99 33 TYR B CA 1
ATOM 1519 C C . TYR B 2 33 ? -66.079 -25.936 -15.266 1.00 30.58 33 TYR B C 1
ATOM 1520 O O . TYR B 2 33 ? -65.080 -26.653 -15.158 1.00 26.88 33 TYR B O 1
ATOM 1529 N N . LYS B 2 34 ? -67.317 -26.418 -15.332 1.00 35.62 34 LYS B N 1
ATOM 1530 C CA . LYS B 2 34 ? -67.609 -27.837 -15.464 1.00 31.04 34 LYS B CA 1
ATOM 1531 C C . LYS B 2 34 ? -67.728 -28.201 -16.935 1.00 28.78 34 LYS B C 1
ATOM 1532 O O . LYS B 2 34 ? -68.121 -27.377 -17.765 1.00 25.54 34 LYS B O 1
ATOM 1538 N N . VAL B 2 35 ? -67.391 -29.448 -17.260 1.00 34.82 35 VAL B N 1
ATOM 1539 C CA . VAL B 2 35 ? -67.594 -29.932 -18.619 1.00 25.28 35 VAL B CA 1
ATOM 1540 C C . VAL B 2 35 ? -68.319 -31.268 -18.585 1.00 30.52 35 VAL B C 1
ATOM 1541 O O . VAL B 2 35 ? -68.160 -32.069 -17.657 1.00 36.85 35 VAL B O 1
ATOM 1545 N N . ASP B 2 36 ? -69.145 -31.485 -19.606 1.00 25.72 36 ASP B N 1
ATOM 1546 C CA . ASP B 2 36 ? -69.777 -32.771 -19.847 1.00 26.09 36 ASP B CA 1
ATOM 1547 C C . ASP B 2 36 ? -68.946 -33.574 -20.839 1.00 30.70 36 ASP B C 1
ATOM 1548 O O . ASP B 2 36 ? -68.429 -33.031 -21.823 1.00 34.78 36 ASP B O 1
ATOM 1553 N N . TRP B 2 37 ? -68.835 -34.871 -20.577 1.00 31.68 37 TRP B N 1
ATOM 1554 C CA . TRP B 2 37 ? -68.236 -35.832 -21.485 1.00 30.31 37 TRP B CA 1
ATOM 1555 C C . TRP B 2 37 ? -69.334 -36.606 -22.199 1.00 33.75 37 TRP B C 1
ATOM 1556 O O . TRP B 2 37 ? -70.346 -36.970 -21.593 1.00 32.01 37 TRP B O 1
ATOM 1567 N N . TYR B 2 38 ? -69.127 -36.861 -23.485 1.00 34.54 38 TYR B N 1
ATOM 1568 C CA . TYR B 2 38 ? -70.085 -37.594 -24.296 1.00 26.96 38 TYR B CA 1
ATOM 1569 C C . TYR B 2 38 ? -69.371 -38.715 -25.029 1.00 31.75 38 TYR B C 1
ATOM 1570 O O . TYR B 2 38 ? -68.228 -38.551 -25.462 1.00 27.78 38 TYR B O 1
ATOM 1579 N N . GLN B 2 39 ? -70.052 -39.849 -25.177 1.00 34.16 39 GLN B N 1
ATOM 1580 C CA . GLN B 2 39 ? -69.507 -41.002 -25.881 1.00 27.52 39 GLN B CA 1
ATOM 1581 C C . GLN B 2 39 ? -70.373 -41.280 -27.101 1.00 32.65 39 GLN B C 1
ATOM 1582 O O . GLN B 2 39 ? -71.587 -41.479 -26.976 1.00 26.56 39 GLN B O 1
ATOM 1588 N N . GLN B 2 40 ? -69.743 -41.297 -28.270 1.00 30.91 40 GLN B N 1
ATOM 1589 C CA . GLN B 2 40 ? -70.375 -41.557 -29.555 1.00 32.44 40 GLN B CA 1
ATOM 1590 C C . GLN B 2 40 ? -69.803 -42.882 -30.041 1.00 29.22 40 GLN B C 1
ATOM 1591 O O . GLN B 2 40 ? -68.665 -42.943 -30.517 1.00 33.38 40 GLN B O 1
ATOM 1597 N N . ARG B 2 41 ? -70.577 -43.942 -29.872 1.00 30.21 41 ARG B N 1
ATOM 1598 C CA . ARG B 2 41 ? -70.162 -45.275 -30.254 1.00 30.65 41 ARG B CA 1
ATOM 1599 C C . ARG B 2 41 ? -70.291 -45.451 -31.763 1.00 33.47 41 ARG B C 1
ATOM 1600 O O . ARG B 2 41 ? -71.014 -44.699 -32.422 1.00 34.79 41 ARG B O 1
ATOM 1608 N N . PRO B 2 42 ? -69.584 -46.425 -32.340 1.00 32.47 42 PRO B N 1
ATOM 1609 C CA . PRO B 2 42 ? -69.685 -46.647 -33.790 1.00 36.81 42 PRO B CA 1
ATOM 1610 C C . PRO B 2 42 ? -71.128 -46.866 -34.219 1.00 44.49 42 PRO B C 1
ATOM 1611 O O . PRO B 2 42 ? -71.876 -47.619 -33.591 1.00 49.22 42 PRO B O 1
ATOM 1615 N N . GLY B 2 43 ? -71.519 -46.192 -35.298 1.00 45.31 43 GLY B N 1
ATOM 1616 C CA . GLY B 2 43 ? -72.883 -46.299 -35.772 1.00 34.59 43 GLY B CA 1
ATOM 1617 C C . GLY B 2 43 ? -73.925 -45.683 -34.867 1.00 42.00 43 GLY B C 1
ATOM 1618 O O . GLY B 2 43 ? -75.104 -46.026 -34.976 1.00 51.01 43 GLY B O 1
ATOM 1619 N N . LYS B 2 44 ? -73.527 -44.781 -33.973 1.00 38.03 44 LYS B N 1
ATOM 1620 C CA . LYS B 2 44 ? -74.452 -44.162 -33.035 1.00 39.88 44 LYS B CA 1
ATOM 1621 C C . LYS B 2 44 ? -74.134 -42.679 -32.912 1.00 35.63 44 LYS B C 1
ATOM 1622 O O . LYS B 2 44 ? -73.073 -42.207 -33.329 1.00 33.16 44 LYS B O 1
ATOM 1628 N N . GLY B 2 45 ? -75.078 -41.941 -32.336 1.00 38.23 45 GLY B N 1
ATOM 1629 C CA . GLY B 2 45 ? -74.844 -40.572 -31.953 1.00 31.02 45 GLY B CA 1
ATOM 1630 C C . GLY B 2 45 ? -74.330 -40.500 -30.531 1.00 36.36 45 GLY B C 1
ATOM 1631 O O . GLY B 2 45 ? -74.200 -41.520 -29.844 1.00 29.68 45 GLY B O 1
ATOM 1632 N N . PRO B 2 46 ? -74.035 -39.292 -30.056 1.00 36.41 46 PRO B N 1
ATOM 1633 C CA . PRO B 2 46 ? -73.471 -39.152 -28.710 1.00 34.98 46 PRO B CA 1
ATOM 1634 C C . PRO B 2 46 ? -74.487 -39.484 -27.628 1.00 38.71 46 PRO B C 1
ATOM 1635 O O . PRO B 2 46 ? -75.699 -39.341 -27.808 1.00 35.83 46 PRO B O 1
ATOM 1639 N N . ARG B 2 47 ? -73.967 -39.951 -26.493 1.00 32.59 47 ARG B N 1
ATOM 1640 C CA . ARG B 2 47 ? -74.741 -40.127 -25.274 1.00 25.67 47 ARG B CA 1
ATOM 1641 C C . ARG B 2 47 ? -73.960 -39.526 -24.115 1.00 27.22 47 ARG B C 1
ATOM 1642 O O . ARG B 2 47 ? -72.732 -39.426 -24.163 1.00 29.24 47 ARG B O 1
ATOM 1650 N N . PHE B 2 48 ? -74.681 -39.131 -23.069 1.00 24.17 48 PHE B N 1
ATOM 1651 C CA . PHE B 2 48 ? -74.042 -38.506 -21.918 1.00 26.19 48 PHE B CA 1
ATOM 1652 C C . PHE B 2 48 ? -73.233 -39.521 -21.118 1.00 29.30 48 PHE B C 1
ATOM 1653 O O . PHE B 2 48 ? -73.668 -40.656 -20.894 1.00 29.01 48 PHE B O 1
ATOM 1661 N N . VAL B 2 49 ? -72.052 -39.092 -20.669 1.00 24.28 49 VAL B N 1
ATOM 1662 C CA . VAL B 2 49 ? -71.173 -39.916 -19.846 1.00 28.67 49 VAL B CA 1
ATOM 1663 C C . VAL B 2 49 ? -71.168 -39.372 -18.422 1.00 27.98 49 VAL B C 1
ATOM 1664 O O . VAL B 2 49 ? -71.815 -39.931 -17.530 1.00 26.62 49 VAL B O 1
ATOM 1668 N N . MET B 2 50 ? -70.443 -38.277 -18.199 1.00 30.47 50 MET B N 1
ATOM 1669 C CA . MET B 2 50 ? -70.299 -37.715 -16.864 1.00 30.44 50 MET B CA 1
ATOM 1670 C C . MET B 2 50 ? -69.994 -36.228 -16.963 1.00 29.57 50 MET B C 1
ATOM 1671 O O . MET B 2 50 ? -69.447 -35.749 -17.955 1.00 34.54 50 MET B O 1
ATOM 1676 N N . ARG B 2 51 ? -70.301 -35.514 -15.890 1.00 26.85 51 ARG B N 1
ATOM 1677 C CA . ARG B 2 51 ? -69.971 -34.105 -15.754 1.00 21.52 51 ARG B CA 1
ATOM 1678 C C . ARG B 2 51 ? -68.876 -33.999 -14.709 1.00 28.27 51 ARG B C 1
ATOM 1679 O O . ARG B 2 51 ? -68.929 -34.682 -13.686 1.00 34.65 51 ARG B O 1
ATOM 1687 N N . VAL B 2 52 ? -67.870 -33.172 -14.964 1.00 24.01 52 VAL B N 1
ATOM 1688 C CA . VAL B 2 52 ? -66.751 -33.060 -14.034 1.00 30.33 52 VAL B CA 1
ATOM 1689 C C . VAL B 2 52 ? -66.339 -31.602 -13.902 1.00 30.41 52 VAL B C 1
ATOM 1690 O O . VAL B 2 52 ? -66.248 -30.878 -14.904 1.00 25.69 52 VAL B O 1
ATOM 1694 N N . GLY B 2 53 ? -66.135 -31.161 -12.656 1.00 30.78 53 GLY B N 1
ATOM 1695 C CA . GLY B 2 53 ? -65.372 -29.945 -12.427 1.00 29.30 53 GLY B CA 1
ATOM 1696 C C . GLY B 2 53 ? -64.008 -30.183 -11.810 1.00 38.10 53 GLY B C 1
ATOM 1697 O O . GLY B 2 53 ? -63.386 -31.219 -12.063 1.00 46.10 53 GLY B O 1
ATOM 1698 N N . THR B 2 54 ? -63.515 -29.241 -11.006 1.00 30.59 54 THR B N 1
ATOM 1699 C CA . THR B 2 54 ? -62.264 -29.497 -10.306 1.00 36.88 54 THR B CA 1
ATOM 1700 C C . THR B 2 54 ? -62.468 -30.329 -9.049 1.00 45.01 54 THR B C 1
ATOM 1701 O O . THR B 2 54 ? -61.484 -30.700 -8.401 1.00 49.48 54 THR B O 1
ATOM 1705 N N . GLY B 2 55 ? -63.713 -30.640 -8.702 1.00 48.98 55 GLY B N 1
ATOM 1706 C CA . GLY B 2 55 ? -63.993 -31.428 -7.522 1.00 45.70 55 GLY B CA 1
ATOM 1707 C C . GLY B 2 55 ? -64.637 -32.751 -7.871 1.00 43.87 55 GLY B C 1
ATOM 1708 O O . GLY B 2 55 ? -65.441 -33.279 -7.096 1.00 49.10 55 GLY B O 1
ATOM 1709 N N . GLY B 2 56 ? -64.292 -33.304 -9.026 1.00 35.53 56 GLY B N 1
ATOM 1710 C CA . GLY B 2 56 ? -64.814 -34.598 -9.391 1.00 36.99 56 GLY B CA 1
ATOM 1711 C C . GLY B 2 56 ? -66.153 -34.521 -10.101 1.00 39.26 56 GLY B C 1
ATOM 1712 O O . GLY B 2 56 ? -66.554 -33.498 -10.688 1.00 43.10 56 GLY B O 1
ATOM 1713 N N . ILE B 2 57 ? -66.799 -35.694 -10.138 1.00 37.49 57 ILE B N 1
ATOM 1714 C CA . ILE B 2 57 ? -68.040 -35.882 -10.875 1.00 41.48 57 ILE B CA 1
ATOM 1715 C C . ILE B 2 57 ? -69.142 -35.038 -10.250 1.00 48.32 57 ILE B C 1
ATOM 1716 O O . ILE B 2 57 ? -69.211 -34.871 -9.024 1.00 45.00 57 ILE B O 1
ATOM 1721 N N . VAL B 2 58 ? -70.009 -34.497 -11.100 1.00 39.55 58 VAL B N 1
ATOM 1722 C CA . VAL B 2 58 ? -71.166 -33.710 -10.696 1.00 31.40 58 VAL B CA 1
ATOM 1723 C C . VAL B 2 58 ? -72.412 -34.400 -11.236 1.00 35.56 58 VAL B C 1
ATOM 1724 O O . VAL B 2 58 ? -72.539 -34.597 -12.451 1.00 33.68 58 VAL B O 1
ATOM 1728 N N . GLY B 2 59 ? -73.326 -34.764 -10.343 1.00 39.32 59 GLY B N 1
ATOM 1729 C CA . GLY B 2 59 ? -74.522 -35.473 -10.746 1.00 38.56 59 GLY B CA 1
ATOM 1730 C C . GLY B 2 59 ? -74.259 -36.936 -11.052 1.00 42.10 59 GLY B C 1
ATOM 1731 O O . GLY B 2 59 ? -73.184 -37.486 -10.797 1.00 46.20 59 GLY B O 1
ATOM 1732 N N . SER B 2 60 ? -75.278 -37.570 -11.623 1.00 35.64 60 SER B N 1
ATOM 1733 C CA . SER B 2 60 ? -75.220 -38.991 -11.928 1.00 34.68 60 SER B CA 1
ATOM 1734 C C . SER B 2 60 ? -74.543 -39.218 -13.273 1.00 32.50 60 SER B C 1
ATOM 1735 O O . SER B 2 60 ? -74.620 -38.384 -14.180 1.00 29.63 60 SER B O 1
ATOM 1738 N N . LYS B 2 61 ? -73.873 -40.360 -13.396 1.00 32.26 61 LYS B N 1
ATOM 1739 C CA . LYS B 2 61 ? -73.335 -40.754 -14.687 1.00 37.26 61 LYS B CA 1
ATOM 1740 C C . LYS B 2 61 ? -74.466 -41.224 -15.596 1.00 32.64 61 LYS B C 1
ATOM 1741 O O . LYS B 2 61 ? -75.582 -41.504 -15.151 1.00 34.03 61 LYS B O 1
ATOM 1747 N N . GLY B 2 62 ? -74.171 -41.295 -16.887 1.00 36.31 62 GLY B N 1
ATOM 1748 C CA . GLY B 2 62 ? -75.183 -41.646 -17.861 1.00 35.65 62 GLY B CA 1
ATOM 1749 C C . GLY B 2 62 ? -75.599 -43.101 -17.774 1.00 33.76 62 GLY B C 1
ATOM 1750 O O . GLY B 2 62 ? -74.982 -43.932 -17.105 1.00 39.63 62 GLY B O 1
ATOM 1751 N N . ASP B 2 63 ? -76.691 -43.404 -18.467 1.00 32.70 63 ASP B N 1
ATOM 1752 C CA . ASP B 2 63 ? -77.148 -44.781 -18.574 1.00 38.37 63 ASP B CA 1
ATOM 1753 C C . ASP B 2 63 ? -76.166 -45.597 -19.405 1.00 42.42 63 ASP B C 1
ATOM 1754 O O . ASP B 2 63 ? -75.695 -45.152 -20.456 1.00 42.74 63 ASP B O 1
ATOM 1759 N N . GLY B 2 64 ? -75.849 -46.797 -18.922 1.00 40.73 64 GLY B N 1
ATOM 1760 C CA . GLY B 2 64 ? -74.967 -47.693 -19.637 1.00 42.90 64 GLY B CA 1
ATOM 1761 C C . GLY B 2 64 ? -73.488 -47.441 -19.446 1.00 44.29 64 GLY B C 1
ATOM 1762 O O . GLY B 2 64 ? -72.676 -48.161 -20.040 1.00 43.80 64 GLY B O 1
ATOM 1763 N N . ILE B 2 65 ? -73.110 -46.443 -18.652 1.00 43.09 65 ILE B N 1
ATOM 1764 C CA . ILE B 2 65 ? -71.704 -46.152 -18.392 1.00 41.13 65 ILE B CA 1
ATOM 1765 C C . ILE B 2 65 ? -71.190 -47.097 -17.309 1.00 43.33 65 ILE B C 1
ATOM 1766 O O . ILE B 2 65 ? -71.697 -47.103 -16.183 1.00 41.01 65 ILE B O 1
ATOM 1771 N N . ALA B 2 66 ? -70.180 -47.895 -17.651 1.00 44.85 66 ALA B N 1
ATOM 1772 C CA . ALA B 2 66 ? -69.610 -48.885 -16.746 1.00 47.08 66 ALA B CA 1
ATOM 1773 C C . ALA B 2 66 ? -68.818 -48.222 -15.619 1.00 46.13 66 ALA B C 1
ATOM 1774 O O . ALA B 2 66 ? -68.349 -47.087 -15.734 1.00 45.74 66 ALA B O 1
ATOM 1776 N N . ASP B 2 67 ? -68.671 -48.958 -14.510 1.00 54.69 67 ASP B N 1
ATOM 1777 C CA . ASP B 2 67 ? -67.929 -48.453 -13.359 1.00 63.35 67 ASP B CA 1
ATOM 1778 C C . ASP B 2 67 ? -66.436 -48.322 -13.629 1.00 58.61 67 ASP B C 1
ATOM 1779 O O . ASP B 2 67 ? -65.716 -47.780 -12.782 1.00 50.87 67 ASP B O 1
ATOM 1784 N N . ARG B 2 68 ? -65.958 -48.797 -14.779 1.00 58.42 68 ARG B N 1
ATOM 1785 C CA . ARG B 2 68 ? -64.598 -48.538 -15.229 1.00 57.74 68 ARG B CA 1
ATOM 1786 C C . ARG B 2 68 ? -64.374 -47.089 -15.635 1.00 44.58 68 ARG B C 1
ATOM 1787 O O . ARG B 2 68 ? -63.221 -46.692 -15.836 1.00 45.94 68 ARG B O 1
ATOM 1795 N N . PHE B 2 69 ? -65.437 -46.298 -15.759 1.00 33.48 69 PHE B N 1
ATOM 1796 C CA . PHE B 2 69 ? -65.351 -44.903 -16.179 1.00 34.73 69 PHE B CA 1
ATOM 1797 C C . PHE B 2 69 ? -65.319 -44.012 -14.943 1.00 35.37 69 PHE B C 1
ATOM 1798 O O . PHE B 2 69 ? -66.294 -43.950 -14.188 1.00 42.64 69 PHE B O 1
ATOM 1806 N N . SER B 2 70 ? -64.204 -43.328 -14.735 1.00 37.86 70 SER B N 1
ATOM 1807 C CA . SER B 2 70 ? -64.094 -42.310 -13.703 1.00 38.17 70 SER B CA 1
ATOM 1808 C C . SER B 2 70 ? -63.734 -40.987 -14.370 1.00 37.55 70 SER B C 1
ATOM 1809 O O . SER B 2 70 ? -63.529 -40.914 -15.583 1.00 33.85 70 SER B O 1
ATOM 1812 N N . VAL B 2 71 ? -63.618 -39.936 -13.566 1.00 38.83 71 VAL B N 1
ATOM 1813 C CA . VAL B 2 71 ? -63.608 -38.585 -14.112 1.00 32.80 71 VAL B CA 1
ATOM 1814 C C . VAL B 2 71 ? -63.027 -37.658 -13.052 1.00 33.14 71 VAL B C 1
ATOM 1815 O O . VAL B 2 71 ? -63.259 -37.839 -11.853 1.00 36.54 71 VAL B O 1
ATOM 1819 N N . SER B 2 72 ? -62.220 -36.698 -13.499 1.00 29.28 72 SER B N 1
ATOM 1820 C CA . SER B 2 72 ? -61.464 -35.858 -12.580 1.00 34.58 72 SER B CA 1
ATOM 1821 C C . SER B 2 72 ? -61.168 -34.524 -13.246 1.00 38.71 72 SER B C 1
ATOM 1822 O O . SER B 2 72 ? -61.413 -34.331 -14.436 1.00 46.49 72 SER B O 1
ATOM 1825 N N . GLY B 2 73 ? -60.661 -33.588 -12.454 1.00 38.01 73 GLY B N 1
ATOM 1826 C CA . GLY B 2 73 ? -60.344 -32.274 -12.974 1.00 41.72 73 GLY B CA 1
ATOM 1827 C C . GLY B 2 73 ? -59.406 -31.505 -12.071 1.00 36.98 73 GLY B C 1
ATOM 1828 O O . GLY B 2 73 ? -59.498 -31.595 -10.843 1.00 38.53 73 GLY B O 1
ATOM 1829 N N . SER B 2 74 ? -58.499 -30.741 -12.671 1.00 37.18 74 SER B N 1
ATOM 1830 C CA . SER B 2 74 ? -57.575 -29.924 -11.898 1.00 35.68 74 SER B CA 1
ATOM 1831 C C . SER B 2 74 ? -57.011 -28.834 -12.795 1.00 34.10 74 SER B C 1
ATOM 1832 O O . SER B 2 74 ? -56.622 -29.102 -13.933 1.00 31.51 74 SER B O 1
ATOM 1835 N N . GLY B 2 75 ? -56.967 -27.615 -12.271 1.00 31.92 75 GLY B N 1
ATOM 1836 C CA . GLY B 2 75 ? -56.538 -26.488 -13.080 1.00 30.64 75 GLY B CA 1
ATOM 1837 C C . GLY B 2 75 ? -57.513 -26.276 -14.221 1.00 38.22 75 GLY B C 1
ATOM 1838 O O . GLY B 2 75 ? -58.722 -26.107 -14.017 1.00 39.66 75 GLY B O 1
ATOM 1839 N N . LEU B 2 76 ? -56.988 -26.287 -15.443 1.00 35.30 76 LEU B N 1
ATOM 1840 C CA . LEU B 2 76 ? -57.804 -26.238 -16.646 1.00 42.45 76 LEU B CA 1
ATOM 1841 C C . LEU B 2 76 ? -58.038 -27.617 -17.248 1.00 43.26 76 LEU B C 1
ATOM 1842 O O . LEU B 2 76 ? -58.768 -27.731 -18.238 1.00 49.57 76 LEU B O 1
ATOM 1847 N N . ASN B 2 77 ? -57.440 -28.661 -16.677 1.00 31.49 77 ASN B N 1
ATOM 1848 C CA . ASN B 2 77 ? -57.594 -30.014 -17.190 1.00 34.17 77 ASN B CA 1
ATOM 1849 C C . ASN B 2 77 ? -58.882 -30.645 -16.677 1.00 30.78 77 ASN B C 1
ATOM 1850 O O . ASN B 2 77 ? -59.208 -30.547 -15.489 1.00 32.95 77 ASN B O 1
ATOM 1855 N N . ARG B 2 78 ? -59.605 -31.307 -17.580 1.00 35.07 78 ARG B N 1
ATOM 1856 C CA . ARG B 2 78 ? -60.736 -32.156 -17.235 1.00 37.05 78 ARG B CA 1
ATOM 1857 C C . ARG B 2 78 ? -60.498 -33.506 -17.891 1.00 33.94 78 ARG B C 1
ATOM 1858 O O . ARG B 2 78 ? -60.150 -33.564 -19.071 1.00 33.87 78 ARG B O 1
ATOM 1866 N N . SER B 2 79 ? -60.661 -34.587 -17.141 1.00 29.65 79 SER B N 1
ATOM 1867 C CA . SER B 2 79 ? -60.184 -35.886 -17.585 1.00 34.12 79 SER B CA 1
ATOM 1868 C C . SER B 2 79 ? -61.264 -36.940 -17.416 1.00 34.52 79 SER B C 1
ATOM 1869 O O . SER B 2 79 ? -61.949 -36.982 -16.391 1.00 43.56 79 SER B O 1
ATOM 1872 N N . LEU B 2 80 ? -61.381 -37.802 -18.420 1.00 28.60 80 LEU B N 1
ATOM 1873 C CA . LEU B 2 80 ? -62.208 -39.000 -18.375 1.00 33.57 80 LEU B CA 1
ATOM 1874 C C . LEU B 2 80 ? -61.272 -40.201 -18.425 1.00 32.06 80 LEU B C 1
ATOM 1875 O O . LEU B 2 80 ? -60.575 -40.406 -19.424 1.00 30.67 80 LEU B O 1
ATOM 1880 N N . THR B 2 81 ? -61.243 -40.985 -17.352 1.00 30.49 81 THR B N 1
ATOM 1881 C CA . THR B 2 81 ? -60.336 -42.120 -17.241 1.00 34.57 81 THR B CA 1
ATOM 1882 C C . THR B 2 81 ? -61.102 -43.427 -17.403 1.00 33.25 81 THR B C 1
ATOM 1883 O O . THR B 2 81 ? -62.144 -43.629 -16.769 1.00 31.09 81 THR B O 1
ATOM 1887 N N . ILE B 2 82 ? -60.588 -44.302 -18.264 1.00 36.57 82 ILE B N 1
ATOM 1888 C CA . ILE B 2 82 ? -61.170 -45.613 -18.518 1.00 39.80 82 ILE B CA 1
ATOM 1889 C C . ILE B 2 82 ? -60.123 -46.656 -18.158 1.00 44.54 82 ILE B C 1
ATOM 1890 O O . ILE B 2 82 ? -59.043 -46.690 -18.763 1.00 42.75 82 ILE B O 1
ATOM 1895 N N . LYS B 2 83 ? -60.439 -47.503 -17.184 1.00 40.39 83 LYS B N 1
ATOM 1896 C CA . LYS B 2 83 ? -59.572 -48.605 -16.798 1.00 42.06 83 LYS B CA 1
ATOM 1897 C C . LYS B 2 83 ? -60.161 -49.922 -17.284 1.00 46.14 83 LYS B C 1
ATOM 1898 O O . LYS B 2 83 ? -61.369 -50.041 -17.509 1.00 50.17 83 LYS B O 1
ATOM 1904 N N . ASN B 2 84 ? -59.285 -50.913 -17.443 1.00 49.95 84 ASN B N 1
ATOM 1905 C CA . ASN B 2 84 ? -59.650 -52.237 -17.947 1.00 47.83 84 ASN B CA 1
ATOM 1906 C C . ASN B 2 84 ? -60.422 -52.119 -19.262 1.00 43.57 84 ASN B C 1
ATOM 1907 O O . ASN B 2 84 ? -61.536 -52.625 -19.412 1.00 47.46 84 ASN B O 1
ATOM 1912 N N . ILE B 2 85 ? -59.798 -51.428 -20.219 1.00 44.72 85 ILE B N 1
ATOM 1913 C CA . ILE B 2 85 ? -60.494 -51.016 -21.430 1.00 41.88 85 ILE B CA 1
ATOM 1914 C C . ILE B 2 85 ? -61.029 -52.230 -22.174 1.00 38.47 85 ILE B C 1
ATOM 1915 O O . ILE B 2 85 ? -60.304 -53.203 -22.422 1.00 41.63 85 ILE B O 1
ATOM 1920 N N . GLN B 2 86 ? -62.313 -52.182 -22.504 1.00 35.32 86 GLN B N 1
ATOM 1921 C CA . GLN B 2 86 ? -62.954 -53.135 -23.394 1.00 39.03 86 GLN B CA 1
ATOM 1922 C C . GLN B 2 86 ? -62.993 -52.568 -24.806 1.00 38.47 86 GLN B C 1
ATOM 1923 O O . GLN B 2 86 ? -62.806 -51.369 -25.033 1.00 41.37 86 GLN B O 1
ATOM 1929 N N . GLU B 2 87 ? -63.253 -53.454 -25.764 1.00 44.05 87 GLU B N 1
ATOM 1930 C CA . GLU B 2 87 ? -63.339 -53.022 -27.153 1.00 53.09 87 GLU B CA 1
ATOM 1931 C C . GLU B 2 87 ? -64.596 -52.189 -27.408 1.00 46.17 87 GLU B C 1
ATOM 1932 O O . GLU B 2 87 ? -64.606 -51.348 -28.310 1.00 53.27 87 GLU B O 1
ATOM 1938 N N . GLU B 2 88 ? -65.673 -52.410 -26.639 1.00 39.93 88 GLU B N 1
ATOM 1939 C CA . GLU B 2 88 ? -66.837 -51.543 -26.766 1.00 38.78 88 GLU B CA 1
ATOM 1940 C C . GLU B 2 88 ? -66.546 -50.120 -26.310 1.00 41.18 88 GLU B C 1
ATOM 1941 O O . GLU B 2 88 ? -67.388 -49.239 -26.516 1.00 42.82 88 GLU B O 1
ATOM 1947 N N . ASP B 2 89 ? -65.392 -49.877 -25.687 1.00 39.35 89 ASP B N 1
ATOM 1948 C CA . ASP B 2 89 ? -64.984 -48.525 -25.333 1.00 34.77 89 ASP B CA 1
ATOM 1949 C C . ASP B 2 89 ? -64.392 -47.759 -26.505 1.00 37.93 89 ASP B C 1
ATOM 1950 O O . ASP B 2 89 ? -64.244 -46.536 -26.407 1.00 30.89 89 ASP B O 1
ATOM 1955 N N . GLU B 2 90 ? -64.052 -48.438 -27.603 1.00 36.02 90 GLU B N 1
ATOM 1956 C CA . GLU B 2 90 ? -63.604 -47.738 -28.804 1.00 38.34 90 GLU B CA 1
ATOM 1957 C C . GLU B 2 90 ? -64.728 -46.861 -29.319 1.00 35.95 90 GLU B C 1
ATOM 1958 O O . GLU B 2 90 ? -65.784 -47.364 -29.706 1.00 38.20 90 GLU B O 1
ATOM 1964 N N . SER B 2 91 ? -64.489 -45.555 -29.357 1.00 28.04 91 SER B N 1
ATOM 1965 C CA . SER B 2 91 ? -65.568 -44.608 -29.625 1.00 34.59 91 SER B CA 1
ATOM 1966 C C . SER B 2 91 ? -64.980 -43.215 -29.773 1.00 33.38 91 SER B C 1
ATOM 1967 O O . SER B 2 91 ? -63.794 -42.993 -29.534 1.00 31.75 91 SER B O 1
ATOM 1970 N N . ASP B 2 92 ? -65.828 -42.274 -30.171 1.00 27.50 92 ASP B N 1
ATOM 1971 C CA . ASP B 2 92 ? -65.457 -40.866 -30.166 1.00 27.51 92 ASP B CA 1
ATOM 1972 C C . ASP B 2 92 ? -65.972 -40.220 -28.888 1.00 25.78 92 ASP B C 1
ATOM 1973 O O . ASP B 2 92 ? -67.082 -40.504 -28.442 1.00 30.72 92 ASP B O 1
ATOM 1978 N N . TYR B 2 93 ? -65.153 -39.370 -28.285 1.00 23.83 93 TYR B N 1
ATOM 1979 C CA . TYR B 2 93 ? -65.471 -38.764 -27.002 1.00 23.56 93 TYR B CA 1
ATOM 1980 C C . TYR B 2 93 ? -65.419 -37.250 -27.132 1.00 29.19 93 TYR B C 1
ATOM 1981 O O . TYR B 2 93 ? -64.419 -36.694 -27.598 1.00 27.11 93 TYR B O 1
ATOM 1990 N N . HIS B 2 94 ? -66.491 -36.593 -26.701 1.00 31.52 94 HIS B N 1
ATOM 1991 C CA . HIS B 2 94 ? -66.694 -35.170 -26.925 1.00 34.28 94 HIS B CA 1
ATOM 1992 C C . HIS B 2 94 ? -66.791 -34.409 -25.611 1.00 38.13 94 HIS B C 1
ATOM 1993 O O . HIS B 2 94 ? -67.313 -34.910 -24.613 1.00 35.12 94 HIS B O 1
ATOM 2000 N N . CYS B 2 95 ? -66.287 -33.180 -25.639 1.00 41.94 95 CYS B N 1
ATOM 2001 C CA . CYS B 2 95 ? -66.256 -32.290 -24.487 1.00 37.96 95 CYS B CA 1
ATOM 2002 C C . CYS B 2 95 ? -67.206 -31.124 -24.722 1.00 35.39 95 CYS B C 1
ATOM 2003 O O . CYS B 2 95 ? -67.219 -30.544 -25.812 1.00 36.60 95 CYS B O 1
ATOM 2006 N N . GLY B 2 96 ? -68.008 -30.797 -23.715 1.00 29.98 96 GLY B N 1
ATOM 2007 C CA . GLY B 2 96 ? -68.958 -29.703 -23.833 1.00 28.13 96 GLY B CA 1
ATOM 2008 C C . GLY B 2 96 ? -69.006 -28.876 -22.566 1.00 32.50 96 GLY B C 1
ATOM 2009 O O . GLY B 2 96 ? -68.718 -29.362 -21.473 1.00 30.74 96 GLY B O 1
ATOM 2010 N N . ALA B 2 97 ? -69.393 -27.610 -22.721 1.00 34.67 97 ALA B N 1
ATOM 2011 C CA . ALA B 2 97 ? -69.428 -26.713 -21.572 1.00 32.32 97 ALA B CA 1
ATOM 2012 C C . ALA B 2 97 ? -70.404 -25.569 -21.809 1.00 32.55 97 ALA B C 1
ATOM 2013 O O . ALA B 2 97 ? -70.471 -25.014 -22.911 1.00 33.89 97 ALA B O 1
ATOM 2015 N N . ASP B 2 98 ? -71.143 -25.217 -20.755 1.00 33.82 98 ASP B N 1
ATOM 2016 C CA . ASP B 2 98 ? -72.014 -24.051 -20.767 1.00 37.69 98 ASP B CA 1
ATOM 2017 C C . ASP B 2 98 ? -71.202 -22.784 -20.523 1.00 36.81 98 ASP B C 1
ATOM 2018 O O . ASP B 2 98 ? -70.171 -22.806 -19.846 1.00 38.76 98 ASP B O 1
ATOM 2023 N N . HIS B 2 99 ? -71.675 -21.671 -21.080 1.00 34.25 99 HIS B N 1
ATOM 2024 C CA . HIS B 2 99 ? -71.052 -20.378 -20.826 1.00 44.15 99 HIS B CA 1
ATOM 2025 C C . HIS B 2 99 ? -72.121 -19.299 -20.801 1.00 38.43 99 HIS B C 1
ATOM 2026 O O . HIS B 2 99 ? -72.874 -19.150 -21.768 1.00 38.43 99 HIS B O 1
ATOM 2033 N N . GLY B 2 100 ? -72.190 -18.556 -19.704 1.00 35.71 100 GLY B N 1
ATOM 2034 C CA . GLY B 2 100 ? -73.150 -17.480 -19.588 1.00 39.86 100 GLY B CA 1
ATOM 2035 C C . GLY B 2 100 ? -74.501 -17.913 -19.061 1.00 50.19 100 GLY B C 1
ATOM 2036 O O . GLY B 2 100 ? -74.774 -19.084 -18.776 1.00 43.96 100 GLY B O 1
ATOM 2037 N N . SER B 2 101 ? -75.371 -16.917 -18.942 1.00 52.39 101 SER B N 1
ATOM 2038 C CA . SER B 2 101 ? -76.705 -17.087 -18.396 1.00 53.29 101 SER B CA 1
ATOM 2039 C C . SER B 2 101 ? -77.649 -16.160 -19.144 1.00 62.11 101 SER B C 1
ATOM 2040 O O . SER B 2 101 ? -77.227 -15.177 -19.756 1.00 71.72 101 SER B O 1
ATOM 2043 N N . GLY B 2 102 ? -78.934 -16.469 -19.077 1.00 61.96 102 GLY B N 1
ATOM 2044 C CA . GLY B 2 102 ? -79.914 -15.619 -19.730 1.00 64.34 102 GLY B CA 1
ATOM 2045 C C . GLY B 2 102 ? -79.700 -15.436 -21.225 1.00 60.09 102 GLY B C 1
ATOM 2046 O O . GLY B 2 102 ? -79.573 -16.403 -21.983 1.00 54.53 102 GLY B O 1
ATOM 2047 N N . ASP B 2 103 ? -79.641 -14.171 -21.654 1.00 64.50 103 ASP B N 1
ATOM 2048 C CA . ASP B 2 103 ? -79.575 -13.830 -23.074 1.00 67.51 103 ASP B CA 1
ATOM 2049 C C . ASP B 2 103 ? -78.253 -14.138 -23.772 1.00 63.35 103 ASP B C 1
ATOM 2050 O O . ASP B 2 103 ? -78.258 -14.308 -24.997 1.00 66.02 103 ASP B O 1
ATOM 2055 N N . ASN B 2 104 ? -77.128 -14.209 -23.062 1.00 59.15 104 ASN B N 1
ATOM 2056 C CA . ASN B 2 104 ? -75.846 -14.407 -23.731 1.00 62.27 104 ASN B CA 1
ATOM 2057 C C . ASN B 2 104 ? -75.328 -15.844 -23.621 1.00 56.46 104 ASN B C 1
ATOM 2058 O O . ASN B 2 104 ? -74.131 -16.081 -23.823 1.00 53.81 104 ASN B O 1
ATOM 2063 N N . PHE B 2 105 ? -76.198 -16.791 -23.270 1.00 49.25 105 PHE B N 1
ATOM 2064 C CA . PHE B 2 105 ? -75.798 -18.185 -23.109 1.00 47.79 105 PHE B CA 1
ATOM 2065 C C . PHE B 2 105 ? -75.297 -18.777 -24.420 1.00 49.52 105 PHE B C 1
ATOM 2066 O O . PHE B 2 105 ? -75.883 -18.566 -25.484 1.00 53.24 105 PHE B O 1
ATOM 2074 N N . VAL B 2 106 ? -74.199 -19.524 -24.330 1.00 38.54 106 VAL B N 1
ATOM 2075 C CA . VAL B 2 106 ? -73.677 -20.302 -25.445 1.00 36.10 106 VAL B CA 1
ATOM 2076 C C . VAL B 2 106 ? -73.177 -21.631 -24.891 1.00 31.89 106 VAL B C 1
ATOM 2077 O O . VAL B 2 106 ? -72.857 -21.751 -23.705 1.00 33.91 106 VAL B O 1
ATOM 2081 N N . ARG B 2 107 ? -73.179 -22.657 -25.735 1.00 27.02 107 ARG B N 1
ATOM 2082 C CA . ARG B 2 107 ? -72.586 -23.941 -25.391 1.00 31.44 107 ARG B CA 1
ATOM 2083 C C . ARG B 2 107 ? -71.440 -24.218 -26.350 1.00 33.31 107 ARG B C 1
ATOM 2084 O O . ARG B 2 107 ? -71.622 -24.165 -27.571 1.00 30.53 107 ARG B O 1
ATOM 2092 N N . VAL B 2 108 ? -70.262 -24.498 -25.797 1.00 29.50 108 VAL B N 1
ATOM 2093 C CA . VAL B 2 108 ? -69.073 -24.756 -26.598 1.00 30.42 108 VAL B CA 1
ATOM 2094 C C . VAL B 2 108 ? -68.703 -26.228 -26.498 1.00 31.14 108 VAL B C 1
ATOM 2095 O O . VAL B 2 108 ? -68.974 -26.897 -25.494 1.00 30.27 108 VAL B O 1
ATOM 2099 N N . PHE B 2 109 ? -68.089 -26.738 -27.565 1.00 32.62 109 PHE B N 1
ATOM 2100 C CA . PHE B 2 109 ? -67.688 -28.133 -27.650 1.00 30.17 109 PHE B CA 1
ATOM 2101 C C . PHE B 2 109 ? -66.215 -28.232 -28.019 1.00 33.89 109 PHE B C 1
ATOM 2102 O O . PHE B 2 109 ? -65.653 -27.336 -28.656 1.00 32.02 109 PHE B O 1
ATOM 2110 N N . GLY B 2 110 ? -65.595 -29.336 -27.604 1.00 32.35 110 GLY B N 1
ATOM 2111 C CA . GLY B 2 110 ? -64.260 -29.656 -28.058 1.00 28.75 110 GLY B CA 1
ATOM 2112 C C . GLY B 2 110 ? -64.270 -30.285 -29.436 1.00 36.64 110 GLY B C 1
ATOM 2113 O O . GLY B 2 110 ? -65.316 -30.574 -30.017 1.00 38.79 110 GLY B O 1
ATOM 2114 N N . GLY B 2 111 ? -63.068 -30.498 -29.973 1.00 36.24 111 GLY B N 1
ATOM 2115 C CA . GLY B 2 111 ? -62.961 -31.069 -31.302 1.00 28.89 111 GLY B CA 1
ATOM 2116 C C . GLY B 2 111 ? -63.336 -32.533 -31.375 1.00 32.93 111 GLY B C 1
ATOM 2117 O O . GLY B 2 111 ? -63.604 -33.040 -32.470 1.00 30.60 111 GLY B O 1
ATOM 2118 N N . GLY B 2 112 ? -63.373 -33.221 -30.236 1.00 31.82 112 GLY B N 1
ATOM 2119 C CA . GLY B 2 112 ? -63.619 -34.649 -30.228 1.00 34.12 112 GLY B CA 1
ATOM 2120 C C . GLY B 2 112 ? -62.331 -35.448 -30.262 1.00 32.40 112 GLY B C 1
ATOM 2121 O O . GLY B 2 112 ? -61.364 -35.051 -30.919 1.00 26.86 112 GLY B O 1
ATOM 2122 N N . THR B 2 113 ? -62.298 -36.569 -29.548 1.00 32.65 113 THR B N 1
ATOM 2123 C CA . THR B 2 113 ? -61.147 -37.463 -29.530 1.00 37.01 113 THR B CA 1
ATOM 2124 C C . THR B 2 113 ? -61.605 -38.851 -29.949 1.00 32.29 113 THR B C 1
ATOM 2125 O O . THR B 2 113 ? -62.513 -39.417 -29.335 1.00 34.14 113 THR B O 1
ATOM 2129 N N . LYS B 2 114 ? -60.978 -39.401 -30.982 1.00 30.94 114 LYS B N 1
ATOM 2130 C CA . LYS B 2 114 ? -61.294 -40.747 -31.444 1.00 34.09 114 LYS B CA 1
ATOM 2131 C C . LYS B 2 114 ? -60.420 -41.739 -30.687 1.00 33.12 114 LYS B C 1
ATOM 2132 O O . LYS B 2 114 ? -59.215 -41.833 -30.941 1.00 44.33 114 LYS B O 1
ATOM 2138 N N . LEU B 2 115 ? -61.017 -42.469 -29.747 1.00 31.07 115 LEU B N 1
ATOM 2139 C CA . LEU B 2 115 ? -60.315 -43.509 -29.012 1.00 30.13 115 LEU B CA 1
ATOM 2140 C C . LEU B 2 115 ? -60.413 -44.819 -29.782 1.00 29.39 115 LEU B C 1
ATOM 2141 O O . LEU B 2 115 ? -61.514 -45.367 -29.960 1.00 34.88 115 LEU B O 1
ATOM 2146 N N . THR B 2 116 ? -59.259 -45.305 -30.232 1.00 33.57 116 THR B N 1
ATOM 2147 C CA . THR B 2 116 ? -59.102 -46.613 -30.849 1.00 34.23 116 THR B CA 1
ATOM 2148 C C . THR B 2 116 ? -58.529 -47.584 -29.823 1.00 40.87 116 THR B C 1
ATOM 2149 O O . THR B 2 116 ? -57.617 -47.235 -29.067 1.00 41.42 116 THR B O 1
ATOM 2153 N N . VAL B 2 117 ? -59.067 -48.800 -29.796 1.00 42.54 117 VAL B N 1
ATOM 2154 C CA . VAL B 2 117 ? -58.642 -49.836 -28.860 1.00 45.32 117 VAL B CA 1
ATOM 2155 C C . VAL B 2 117 ? -57.890 -50.906 -29.638 1.00 53.01 117 VAL B C 1
ATOM 2156 O O . VAL B 2 117 ? -58.429 -51.493 -30.584 1.00 55.40 117 VAL B O 1
ATOM 2160 N N . LEU B 2 118 ? -56.649 -51.161 -29.238 1.00 57.50 118 LEU B N 1
ATOM 2161 C CA . LEU B 2 118 ? -55.832 -52.183 -29.880 1.00 64.21 118 LEU B CA 1
ATOM 2162 C C . LEU B 2 118 ? -55.982 -53.527 -29.175 1.00 68.15 118 LEU B C 1
ATOM 2163 O O . LEU B 2 118 ? -56.517 -54.478 -29.743 1.00 74.13 118 LEU B O 1
ATOM 2168 N N . GLN B 2 134 ? -88.311 -44.391 -20.778 1.00 79.37 119 GLN B N 1
ATOM 2169 C CA . GLN B 2 134 ? -87.967 -43.051 -20.318 1.00 75.11 119 GLN B CA 1
ATOM 2170 C C . GLN B 2 134 ? -88.369 -42.009 -21.355 1.00 68.60 119 GLN B C 1
ATOM 2171 O O . GLN B 2 134 ? -89.472 -42.055 -21.897 1.00 68.21 119 GLN B O 1
ATOM 2177 N N . VAL B 2 135 ? -87.461 -41.079 -21.636 1.00 60.26 120 VAL B N 1
ATOM 2178 C CA . VAL B 2 135 ? -87.687 -40.021 -22.614 1.00 55.09 120 VAL B CA 1
ATOM 2179 C C . VAL B 2 135 ? -86.954 -40.390 -23.896 1.00 50.10 120 VAL B C 1
ATOM 2180 O O . VAL B 2 135 ? -85.737 -40.610 -23.885 1.00 48.85 120 VAL B O 1
ATOM 2184 N N . GLN B 2 136 ? -87.693 -40.460 -25.001 1.00 48.46 121 GLN B N 1
ATOM 2185 C CA . GLN B 2 136 ? -87.140 -40.792 -26.305 1.00 47.83 121 GLN B CA 1
ATOM 2186 C C . GLN B 2 136 ? -87.341 -39.625 -27.259 1.00 41.36 121 GLN B C 1
ATOM 2187 O O . GLN B 2 136 ? -88.400 -38.988 -27.263 1.00 44.69 121 GLN B O 1
ATOM 2193 N N . LEU B 2 137 ? -86.323 -39.354 -28.070 1.00 36.81 122 LEU B N 1
ATOM 2194 C CA . LEU B 2 137 ? -86.355 -38.287 -29.061 1.00 35.35 122 LEU B CA 1
ATOM 2195 C C . LEU B 2 137 ? -86.098 -38.881 -30.438 1.00 36.59 122 LEU B C 1
ATOM 2196 O O . LEU B 2 137 ? -85.192 -39.704 -30.602 1.00 41.81 122 LEU B O 1
ATOM 2201 N N . GLN B 2 138 ? -86.895 -38.473 -31.424 1.00 38.20 123 GLN B N 1
ATOM 2202 C CA . GLN B 2 138 ? -86.764 -38.983 -32.786 1.00 40.57 123 GLN B CA 1
ATOM 2203 C C . GLN B 2 138 ? -86.831 -37.819 -33.764 1.00 42.76 123 GLN B C 1
ATOM 2204 O O . GLN B 2 138 ? -87.872 -37.166 -33.881 1.00 45.45 123 GLN B O 1
ATOM 2210 N N . GLU B 2 139 ? -85.732 -37.568 -34.472 1.00 44.86 124 GLU B N 1
ATOM 2211 C CA . GLU B 2 139 ? -85.630 -36.448 -35.398 1.00 41.30 124 GLU B CA 1
ATOM 2212 C C . GLU B 2 139 ? -85.935 -36.889 -36.825 1.00 46.96 124 GLU B C 1
ATOM 2213 O O . GLU B 2 139 ? -85.526 -37.971 -37.257 1.00 57.60 124 GLU B O 1
ATOM 2219 N N . SER B 2 140 ? -86.663 -36.042 -37.548 1.00 41.92 125 SER B N 1
ATOM 2220 C CA . SER B 2 140 ? -87.053 -36.280 -38.929 1.00 46.21 125 SER B CA 1
ATOM 2221 C C . SER B 2 140 ? -86.717 -35.051 -39.760 1.00 45.32 125 SER B C 1
ATOM 2222 O O . SER B 2 140 ? -86.778 -33.914 -39.270 1.00 42.16 125 SER B O 1
ATOM 2225 N N . GLY B 2 141 ? -86.381 -35.288 -41.026 1.00 31.59 126 GLY B N 1
ATOM 2226 C CA . GLY B 2 141 ? -85.966 -34.236 -41.919 1.00 37.51 126 GLY B CA 1
ATOM 2227 C C . GLY B 2 141 ? -86.017 -34.646 -43.377 1.00 43.31 126 GLY B C 1
ATOM 2228 O O . GLY B 2 141 ? -86.460 -35.744 -43.728 1.00 45.50 126 GLY B O 1
ATOM 2229 N N . PRO B 2 142 ? -85.552 -33.756 -44.260 1.00 45.24 127 PRO B N 1
ATOM 2230 C CA . PRO B 2 142 ? -85.659 -34.022 -45.702 1.00 53.32 127 PRO B CA 1
ATOM 2231 C C . PRO B 2 142 ? -84.596 -34.964 -46.235 1.00 51.36 127 PRO B C 1
ATOM 2232 O O . PRO B 2 142 ? -84.786 -35.526 -47.322 1.00 50.76 127 PRO B O 1
ATOM 2236 N N . GLY B 2 143 ? -83.493 -35.157 -45.515 1.00 44.44 128 GLY B N 1
ATOM 2237 C CA . GLY B 2 143 ? -82.381 -35.921 -46.038 1.00 40.70 128 GLY B CA 1
ATOM 2238 C C . GLY B 2 143 ? -81.496 -35.082 -46.933 1.00 42.26 128 GLY B C 1
ATOM 2239 O O . GLY B 2 143 ? -80.334 -34.825 -46.605 1.00 45.91 128 GLY B O 1
ATOM 2240 N N . LEU B 2 144 ? -82.035 -34.644 -48.069 1.00 37.39 129 LEU B N 1
ATOM 2241 C CA . LEU B 2 144 ? -81.307 -33.808 -49.012 1.00 44.72 129 LEU B CA 1
ATOM 2242 C C . LEU B 2 144 ? -82.017 -32.468 -49.153 1.00 48.12 129 LEU B C 1
ATOM 2243 O O . LEU B 2 144 ? -83.247 -32.414 -49.252 1.00 59.00 129 LEU B O 1
ATOM 2248 N N . VAL B 2 145 ? -81.241 -31.389 -49.161 1.00 40.58 130 VAL B N 1
ATOM 2249 C CA . VAL B 2 145 ? -81.776 -30.040 -49.295 1.00 43.65 130 VAL B CA 1
ATOM 2250 C C . VAL B 2 145 ? -80.882 -29.263 -50.252 1.00 43.30 130 VAL B C 1
ATOM 2251 O O . VAL B 2 145 ? -79.655 -29.387 -50.213 1.00 46.36 130 VAL B O 1
ATOM 2255 N N . LYS B 2 146 ? -81.499 -28.498 -51.146 1.00 52.25 131 LYS B N 1
ATOM 2256 C CA . LYS B 2 146 ? -80.713 -27.701 -52.074 1.00 57.58 131 LYS B CA 1
ATOM 2257 C C . LYS B 2 146 ? -80.267 -26.391 -51.423 1.00 51.90 131 LYS B C 1
ATOM 2258 O O . LYS B 2 146 ? -80.913 -25.902 -50.494 1.00 47.34 131 LYS B O 1
ATOM 2264 N N . PRO B 2 147 ? -79.146 -25.820 -51.875 1.00 51.09 132 PRO B N 1
ATOM 2265 C CA . PRO B 2 147 ? -78.677 -24.558 -51.291 1.00 45.42 132 PRO B CA 1
ATOM 2266 C C . PRO B 2 147 ? -79.695 -23.445 -51.474 1.00 52.60 132 PRO B C 1
ATOM 2267 O O . PRO B 2 147 ? -80.535 -23.483 -52.378 1.00 59.03 132 PRO B O 1
ATOM 2271 N N . SER B 2 148 ? -79.626 -22.457 -50.573 1.00 53.04 133 SER B N 1
ATOM 2272 C CA . SER B 2 148 ? -80.502 -21.285 -50.550 1.00 57.92 133 SER B CA 1
ATOM 2273 C C . SER B 2 148 ? -81.913 -21.642 -50.096 1.00 55.12 133 SER B C 1
ATOM 2274 O O . SER B 2 148 ? -82.713 -20.749 -49.801 1.00 55.56 133 SER B O 1
ATOM 2277 N N . GLN B 2 149 ? -82.236 -22.932 -50.030 1.00 45.96 134 GLN B N 1
ATOM 2278 C CA . GLN B 2 149 ? -83.533 -23.343 -49.518 1.00 48.12 134 GLN B CA 1
ATOM 2279 C C . GLN B 2 149 ? -83.537 -23.272 -47.992 1.00 45.56 134 GLN B C 1
ATOM 2280 O O . GLN B 2 149 ? -82.527 -22.971 -47.351 1.00 46.65 134 GLN B O 1
ATOM 2286 N N . THR B 2 150 ? -84.688 -23.563 -47.398 1.00 50.28 135 THR B N 1
ATOM 2287 C CA . THR B 2 150 ? -84.851 -23.532 -45.950 1.00 48.14 135 THR B CA 1
ATOM 2288 C C . THR B 2 150 ? -84.919 -24.961 -45.427 1.00 48.84 135 THR B C 1
ATOM 2289 O O . THR B 2 150 ? -85.786 -25.738 -45.844 1.00 43.34 135 THR B O 1
ATOM 2293 N N . LEU B 2 151 ? -84.009 -25.304 -44.519 1.00 48.98 136 LEU B N 1
ATOM 2294 C CA . LEU B 2 151 ? -84.012 -26.624 -43.900 1.00 43.73 136 LEU B CA 1
ATOM 2295 C C . LEU B 2 151 ? -85.059 -26.661 -42.794 1.00 45.36 136 LEU B C 1
ATOM 2296 O O . LEU B 2 151 ? -85.021 -25.842 -41.871 1.00 51.76 136 LEU B O 1
ATOM 2301 N N . SER B 2 152 ? -85.991 -27.607 -42.891 1.00 42.18 137 SER B N 1
ATOM 2302 C CA . SER B 2 152 ? -87.041 -27.795 -41.897 1.00 39.19 137 SER B CA 1
ATOM 2303 C C . SER B 2 152 ? -86.873 -29.162 -41.250 1.00 39.54 137 SER B C 1
ATOM 2304 O O . SER B 2 152 ? -86.975 -30.190 -41.927 1.00 41.81 137 SER B O 1
ATOM 2307 N N . LEU B 2 153 ? -86.615 -29.170 -39.946 1.00 33.31 138 LEU B N 1
ATOM 2308 C CA . LEU B 2 153 ? -86.459 -30.398 -39.182 1.00 32.04 138 LEU B CA 1
ATOM 2309 C C . LEU B 2 153 ? -87.510 -30.455 -38.085 1.00 31.70 138 LEU B C 1
ATOM 2310 O O . LEU B 2 153 ? -87.901 -29.427 -37.532 1.00 33.64 138 LEU B O 1
ATOM 2315 N N . THR B 2 154 ? -87.973 -31.661 -37.770 1.00 37.71 139 THR B N 1
ATOM 2316 C CA . THR B 2 154 ? -88.833 -31.854 -36.611 1.00 39.61 139 THR B CA 1
ATOM 2317 C C . THR B 2 154 ? -88.243 -32.944 -35.732 1.00 39.44 139 THR B C 1
ATOM 2318 O O . THR B 2 154 ? -87.399 -33.727 -36.162 1.00 39.35 139 THR B O 1
ATOM 2322 N N . CYS B 2 155 ? -88.665 -32.956 -34.473 1.00 40.39 140 CYS B N 1
ATOM 2323 C CA . CYS B 2 155 ? -88.274 -33.996 -33.532 1.00 42.91 140 CYS B CA 1
ATOM 2324 C C . CYS B 2 155 ? -89.481 -34.310 -32.667 1.00 42.04 140 CYS B C 1
ATOM 2325 O O . CYS B 2 155 ? -90.023 -33.417 -32.008 1.00 39.71 140 CYS B O 1
ATOM 2328 N N . SER B 2 156 ? -89.912 -35.564 -32.687 1.00 36.28 141 SER B N 1
ATOM 2329 C CA . SER B 2 156 ? -90.987 -36.009 -31.819 1.00 41.74 141 SER B CA 1
ATOM 2330 C C . SER B 2 156 ? -90.412 -36.499 -30.496 1.00 44.04 141 SER B C 1
ATOM 2331 O O . SER B 2 156 ? -89.348 -37.133 -30.456 1.00 45.70 141 SER B O 1
ATOM 2334 N N . VAL B 2 157 ? -91.122 -36.183 -29.417 1.00 39.34 142 VAL B N 1
ATOM 2335 C CA . VAL B 2 157 ? -90.754 -36.550 -28.056 1.00 39.99 142 VAL B CA 1
ATOM 2336 C C . VAL B 2 157 ? -91.871 -37.410 -27.482 1.00 38.81 142 VAL B C 1
ATOM 2337 O O . VAL B 2 157 ? -93.054 -37.091 -27.647 1.00 38.22 142 VAL B O 1
ATOM 2341 N N . SER B 2 158 ? -91.499 -38.502 -26.810 1.00 41.68 143 SER B N 1
ATOM 2342 C CA . SER B 2 158 ? -92.479 -39.448 -26.296 1.00 51.41 143 SER B CA 1
ATOM 2343 C C . SER B 2 158 ? -92.440 -39.643 -24.788 1.00 54.15 143 SER B C 1
ATOM 2344 O O . SER B 2 158 ? -93.436 -40.110 -24.223 1.00 56.11 143 SER B O 1
ATOM 2347 N N . GLY B 2 159 ? -91.340 -39.299 -24.117 1.00 50.40 144 GLY B N 1
ATOM 2348 C CA . GLY B 2 159 ? -91.248 -39.567 -22.693 1.00 54.86 144 GLY B CA 1
ATOM 2349 C C . GLY B 2 159 ? -92.029 -38.616 -21.810 1.00 49.07 144 GLY B C 1
ATOM 2350 O O . GLY B 2 159 ? -92.435 -38.994 -20.707 1.00 43.09 144 GLY B O 1
ATOM 2351 N N . VAL B 2 160 ? -92.248 -37.382 -22.263 1.00 49.93 145 VAL B N 1
ATOM 2352 C CA . VAL B 2 160 ? -92.839 -36.335 -21.439 1.00 46.18 145 VAL B CA 1
ATOM 2353 C C . VAL B 2 160 ? -93.760 -35.480 -22.300 1.00 47.95 145 VAL B C 1
ATOM 2354 O O . VAL B 2 160 ? -93.797 -35.601 -23.526 1.00 53.42 145 VAL B O 1
ATOM 2358 N N . SER B 2 161 ? -94.504 -34.604 -21.632 1.00 49.39 146 SER B N 1
ATOM 2359 C CA . SER B 2 161 ? -95.298 -33.581 -22.298 1.00 49.25 146 SER B CA 1
ATOM 2360 C C . SER B 2 161 ? -94.481 -32.301 -22.401 1.00 43.34 146 SER B C 1
ATOM 2361 O O . SER B 2 161 ? -93.934 -31.828 -21.400 1.00 43.90 146 SER B O 1
ATOM 2364 N N . LEU B 2 162 ? -94.403 -31.740 -23.610 1.00 41.05 147 LEU B N 1
ATOM 2365 C CA . LEU B 2 162 ? -93.680 -30.487 -23.794 1.00 42.94 147 LEU B CA 1
ATOM 2366 C C . LEU B 2 162 ? -94.347 -29.314 -23.088 1.00 49.15 147 LEU B C 1
ATOM 2367 O O . LEU B 2 162 ? -93.751 -28.234 -23.024 1.00 55.69 147 LEU B O 1
ATOM 2372 N N . SER B 2 163 ? -95.556 -29.495 -22.563 1.00 47.20 148 SER B N 1
ATOM 2373 C CA . SER B 2 163 ? -96.224 -28.473 -21.772 1.00 46.31 148 SER B CA 1
ATOM 2374 C C . SER B 2 163 ? -95.936 -28.609 -20.283 1.00 44.22 148 SER B C 1
ATOM 2375 O O . SER B 2 163 ? -96.510 -27.863 -19.484 1.00 43.91 148 SER B O 1
ATOM 2378 N N . GLY B 2 164 ? -95.057 -29.535 -19.896 1.00 46.31 149 GLY B N 1
ATOM 2379 C CA . GLY B 2 164 ? -94.752 -29.707 -18.483 1.00 47.00 149 GLY B CA 1
ATOM 2380 C C . GLY B 2 164 ? -94.016 -28.516 -17.899 1.00 49.63 149 GLY B C 1
ATOM 2381 O O . GLY B 2 164 ? -94.344 -28.040 -16.809 1.00 47.21 149 GLY B O 1
ATOM 2382 N N . GLY B 2 165 ? -93.008 -28.024 -18.612 1.00 52.48 150 GLY B N 1
ATOM 2383 C CA . GLY B 2 165 ? -92.327 -26.805 -18.234 1.00 50.49 150 GLY B CA 1
ATOM 2384 C C . GLY B 2 165 ? -91.031 -26.973 -17.476 1.00 46.56 150 GLY B C 1
ATOM 2385 O O . GLY B 2 165 ? -90.526 -25.983 -16.934 1.00 45.67 150 GLY B O 1
ATOM 2386 N N . SER B 2 166 ? -90.470 -28.181 -17.425 1.00 43.15 151 SER B N 1
ATOM 2387 C CA . SER B 2 166 ? -89.241 -28.437 -16.683 1.00 35.00 151 SER B CA 1
ATOM 2388 C C . SER B 2 166 ? -88.141 -28.996 -17.580 1.00 32.14 151 SER B C 1
ATOM 2389 O O . SER B 2 166 ? -87.250 -29.707 -17.111 1.00 33.52 151 SER B O 1
ATOM 2392 N N . TYR B 2 167 ? -88.186 -28.679 -18.872 1.00 26.18 152 TYR B N 1
ATOM 2393 C CA . TYR B 2 167 ? -87.201 -29.154 -19.832 1.00 25.56 152 TYR B CA 1
ATOM 2394 C C . TYR B 2 167 ? -86.730 -28.010 -20.715 1.00 34.81 152 TYR B C 1
ATOM 2395 O O . TYR B 2 167 ? -87.520 -27.141 -21.099 1.00 36.72 152 TYR B O 1
ATOM 2404 N N . THR B 2 168 ? -85.439 -28.018 -21.029 1.00 28.77 153 THR B N 1
ATOM 2405 C CA . THR B 2 168 ? -84.877 -27.203 -22.094 1.00 32.34 153 THR B CA 1
ATOM 2406 C C . THR B 2 168 ? -84.469 -28.121 -23.238 1.00 34.72 153 THR B C 1
ATOM 2407 O O . THR B 2 168 ? -83.876 -29.181 -23.010 1.00 27.04 153 THR B O 1
ATOM 2411 N N . TRP B 2 169 ? -84.789 -27.726 -24.468 1.00 31.24 154 TRP B N 1
ATOM 2412 C CA . TRP B 2 169 ? -84.575 -28.583 -25.627 1.00 30.64 154 TRP B CA 1
ATOM 2413 C C . TRP B 2 169 ? -83.532 -27.947 -26.536 1.00 32.46 154 TRP B C 1
ATOM 2414 O O . TRP B 2 169 ? -83.743 -26.847 -27.053 1.00 33.64 154 TRP B O 1
ATOM 2425 N N . ASN B 2 170 ? -82.417 -28.645 -26.736 1.00 29.74 155 ASN B N 1
ATOM 2426 C CA . ASN B 2 170 ? -81.293 -28.150 -27.513 1.00 31.13 155 ASN B CA 1
ATOM 2427 C C . ASN B 2 170 ? -81.234 -28.840 -28.869 1.00 34.36 155 ASN B C 1
ATOM 2428 O O . ASN B 2 170 ? -81.687 -29.976 -29.030 1.00 31.41 155 ASN B O 1
ATOM 2433 N N . TRP B 2 171 ? -80.661 -28.141 -29.842 1.00 33.98 156 TRP B N 1
ATOM 2434 C CA . TRP B 2 171 ? -80.305 -28.718 -31.129 1.00 41.24 156 TRP B CA 1
ATOM 2435 C C . TRP B 2 171 ? -78.795 -28.620 -31.295 1.00 33.76 156 TRP B C 1
ATOM 2436 O O . TRP B 2 171 ? -78.202 -27.570 -31.027 1.00 29.06 156 TRP B O 1
ATOM 2447 N N . ILE B 2 172 ? -78.179 -29.718 -31.723 1.00 33.13 157 ILE B N 1
ATOM 2448 C CA . ILE B 2 172 ? -76.728 -29.824 -31.834 1.00 33.33 157 ILE B CA 1
ATOM 2449 C C . ILE B 2 172 ? -76.401 -30.547 -33.130 1.00 33.66 157 ILE B C 1
ATOM 2450 O O . ILE B 2 172 ? -76.910 -31.642 -33.376 1.00 29.88 157 ILE B O 1
ATOM 2455 N N . ARG B 2 173 ? -75.538 -29.963 -33.947 1.00 25.59 158 ARG B N 1
ATOM 2456 C CA . ARG B 2 173 ? -75.211 -30.576 -35.222 1.00 29.17 158 ARG B CA 1
ATOM 2457 C C . ARG B 2 173 ? -73.755 -31.022 -35.244 1.00 34.57 158 ARG B C 1
ATOM 2458 O O . ARG B 2 173 ? -72.904 -30.489 -34.525 1.00 27.79 158 ARG B O 1
ATOM 2466 N N . GLN B 2 174 ? -73.493 -32.036 -36.063 1.00 35.23 159 GLN B N 1
ATOM 2467 C CA . GLN B 2 174 ? -72.147 -32.547 -36.304 1.00 34.17 159 GLN B CA 1
ATOM 2468 C C . GLN B 2 174 ? -71.846 -32.333 -37.779 1.00 38.91 159 GLN B C 1
ATOM 2469 O O . GLN B 2 174 ? -72.353 -33.086 -38.633 1.00 44.68 159 GLN B O 1
ATOM 2475 N N . PRO B 2 175 ? -71.139 -31.241 -38.126 1.00 36.60 160 PRO B N 1
ATOM 2476 C CA . PRO B 2 175 ? -70.829 -30.935 -39.527 1.00 36.73 160 PRO B CA 1
ATOM 2477 C C . PRO B 2 175 ? -69.437 -31.385 -39.934 1.00 40.19 160 PRO B C 1
ATOM 2478 O O . PRO B 2 175 ? -68.847 -32.265 -39.297 1.00 38.46 160 PRO B O 1
ATOM 2482 N N . ALA B 2 176 ? -68.907 -30.786 -41.003 1.00 33.66 161 ALA B N 1
ATOM 2483 C CA . ALA B 2 176 ? -67.546 -31.092 -41.417 1.00 37.76 161 ALA B CA 1
ATOM 2484 C C . ALA B 2 176 ? -66.594 -30.696 -40.296 1.00 33.57 161 ALA B C 1
ATOM 2485 O O . ALA B 2 176 ? -66.752 -29.648 -39.666 1.00 38.21 161 ALA B O 1
ATOM 2487 N N . GLY B 2 177 ? -65.600 -31.538 -40.048 1.00 36.41 162 GLY B N 1
ATOM 2488 C CA . GLY B 2 177 ? -64.692 -31.359 -38.939 1.00 29.67 162 GLY B CA 1
ATOM 2489 C C . GLY B 2 177 ? -64.907 -32.381 -37.846 1.00 29.81 162 GLY B C 1
ATOM 2490 O O . GLY B 2 177 ? -64.009 -32.591 -37.019 1.00 37.88 162 GLY B O 1
ATOM 2491 N N . LYS B 2 178 ? -66.093 -32.990 -37.808 1.00 32.06 163 LYS B N 1
ATOM 2492 C CA . LYS B 2 178 ? -66.504 -34.098 -36.950 1.00 32.13 163 LYS B CA 1
ATOM 2493 C C . LYS B 2 178 ? -66.740 -33.704 -35.497 1.00 30.09 163 LYS B C 1
ATOM 2494 O O . LYS B 2 178 ? -67.034 -34.584 -34.681 1.00 33.80 163 LYS B O 1
ATOM 2500 N N . GLY B 2 179 ? -66.638 -32.429 -35.142 1.00 34.72 164 GLY B N 1
ATOM 2501 C CA . GLY B 2 179 ? -66.904 -31.991 -33.787 1.00 34.19 164 GLY B CA 1
ATOM 2502 C C . GLY B 2 179 ? -68.306 -31.423 -33.656 1.00 29.47 164 GLY B C 1
ATOM 2503 O O . GLY B 2 179 ? -68.851 -30.849 -34.595 1.00 35.16 164 GLY B O 1
ATOM 2504 N N . LEU B 2 180 ? -68.883 -31.589 -32.469 1.00 26.37 165 LEU B N 1
ATOM 2505 C CA . LEU B 2 180 ? -70.243 -31.132 -32.219 1.00 33.57 165 LEU B CA 1
ATOM 2506 C C . LEU B 2 180 ? -70.333 -29.608 -32.257 1.00 31.67 165 LEU B C 1
ATOM 2507 O O . LEU B 2 180 ? -69.401 -28.895 -31.870 1.00 25.55 165 LEU B O 1
ATOM 2512 N N . GLU B 2 181 ? -71.475 -29.112 -32.727 1.00 30.30 166 GLU B N 1
ATOM 2513 C CA . GLU B 2 181 ? -71.753 -27.680 -32.757 1.00 33.61 166 GLU B CA 1
ATOM 2514 C C . GLU B 2 181 ? -73.143 -27.423 -32.194 1.00 29.53 166 GLU B C 1
ATOM 2515 O O . GLU B 2 181 ? -74.144 -27.854 -32.777 1.00 27.47 166 GLU B O 1
ATOM 2521 N N . TRP B 2 182 ? -73.199 -26.727 -31.062 1.00 28.11 167 TRP B N 1
ATOM 2522 C CA . TRP B 2 182 ? -74.467 -26.273 -30.507 1.00 30.35 167 TRP B CA 1
ATOM 2523 C C . TRP B 2 182 ? -75.048 -25.177 -31.392 1.00 33.48 167 TRP B C 1
ATOM 2524 O O . TRP B 2 182 ? -74.340 -24.240 -31.773 1.00 34.29 167 TRP B O 1
ATOM 2535 N N . ILE B 2 183 ? -76.333 -25.287 -31.728 1.00 25.30 168 ILE B N 1
ATOM 2536 C CA . ILE B 2 183 ? -76.929 -24.290 -32.612 1.00 38.07 168 ILE B CA 1
ATOM 2537 C C . ILE B 2 183 ? -78.046 -23.510 -31.925 1.00 34.32 168 ILE B C 1
ATOM 2538 O O . ILE B 2 183 ? -78.330 -22.369 -32.306 1.00 39.87 168 ILE B O 1
ATOM 2543 N N . GLY B 2 184 ? -78.684 -24.091 -30.915 1.00 33.06 169 GLY B N 1
ATOM 2544 C CA . GLY B 2 184 ? -79.711 -23.347 -30.203 1.00 30.03 169 GLY B CA 1
ATOM 2545 C C . GLY B 2 184 ? -80.412 -24.193 -29.163 1.00 30.26 169 GLY B C 1
ATOM 2546 O O . GLY B 2 184 ? -80.201 -25.406 -29.060 1.00 33.20 169 GLY B O 1
ATOM 2547 N N . ARG B 2 185 ? -81.252 -23.518 -28.380 1.00 34.85 170 ARG B N 1
ATOM 2548 C CA . ARG B 2 185 ? -82.083 -24.171 -27.378 1.00 35.50 170 ARG B CA 1
ATOM 2549 C C . ARG B 2 185 ? -83.363 -23.369 -27.193 1.00 38.09 170 ARG B C 1
ATOM 2550 O O . ARG B 2 185 ? -83.380 -22.146 -27.361 1.00 36.82 170 ARG B O 1
ATOM 2558 N N . ILE B 2 186 ? -84.437 -24.079 -26.850 1.00 35.12 171 ILE B N 1
ATOM 2559 C CA . ILE B 2 186 ? -85.761 -23.494 -26.676 1.00 38.28 171 ILE B CA 1
ATOM 2560 C C . ILE B 2 186 ? -86.331 -23.954 -25.339 1.00 39.78 171 ILE B C 1
ATOM 2561 O O . ILE B 2 186 ? -86.074 -25.080 -24.890 1.00 42.48 171 ILE B O 1
ATOM 2566 N N . PHE B 2 187 ? -87.082 -23.063 -24.694 1.00 37.50 172 PHE B N 1
ATOM 2567 C CA . PHE B 2 187 ? -87.745 -23.324 -23.426 1.00 31.96 172 PHE B CA 1
ATOM 2568 C C . PHE B 2 187 ? -89.241 -23.513 -23.644 1.00 35.13 172 PHE B C 1
ATOM 2569 O O . PHE B 2 187 ? -89.788 -23.158 -24.693 1.00 40.14 172 PHE B O 1
ATOM 2577 N N . THR B 2 188 ? -89.895 -24.086 -22.628 1.00 38.24 173 THR B N 1
ATOM 2578 C CA . THR B 2 188 ? -91.314 -24.428 -22.725 1.00 40.49 173 THR B CA 1
ATOM 2579 C C . THR B 2 188 ? -92.160 -23.236 -23.162 1.00 38.91 173 THR B C 1
ATOM 2580 O O . THR B 2 188 ? -93.123 -23.390 -23.922 1.00 41.47 173 THR B O 1
ATOM 2584 N N . SER B 2 189 ? -91.805 -22.034 -22.702 1.00 35.76 174 SER B N 1
ATOM 2585 C CA . SER B 2 189 ? -92.527 -20.828 -23.086 1.00 36.06 174 SER B CA 1
ATOM 2586 C C . SER B 2 189 ? -92.284 -20.423 -24.533 1.00 41.07 174 SER B C 1
ATOM 2587 O O . SER B 2 189 ? -92.995 -19.548 -25.037 1.00 46.16 174 SER B O 1
ATOM 2590 N N . GLY B 2 190 ? -91.300 -21.016 -25.203 1.00 40.12 175 GLY B N 1
ATOM 2591 C CA . GLY B 2 190 ? -90.941 -20.627 -26.548 1.00 43.81 175 GLY B CA 1
ATOM 2592 C C . GLY B 2 190 ? -89.774 -19.668 -26.639 1.00 47.00 175 GLY B C 1
ATOM 2593 O O . GLY B 2 190 ? -89.345 -19.347 -27.755 1.00 46.97 175 GLY B O 1
ATOM 2594 N N . SER B 2 191 ? -89.259 -19.192 -25.507 1.00 42.39 176 SER B N 1
ATOM 2595 C CA . SER B 2 191 ? -88.050 -18.383 -25.522 1.00 44.12 176 SER B CA 1
ATOM 2596 C C . SER B 2 191 ? -86.866 -19.222 -25.988 1.00 40.95 176 SER B C 1
ATOM 2597 O O . SER B 2 191 ? -86.804 -20.433 -25.759 1.00 39.63 176 SER B O 1
ATOM 2600 N N . THR B 2 192 ? -85.919 -18.566 -26.655 1.00 42.08 177 THR B N 1
ATOM 2601 C CA . THR B 2 192 ? -84.854 -19.274 -27.347 1.00 39.64 177 THR B CA 1
ATOM 2602 C C . THR B 2 192 ? -83.519 -18.591 -27.097 1.00 38.81 177 THR B C 1
ATOM 2603 O O . THR B 2 192 ? -83.448 -17.396 -26.799 1.00 37.42 177 THR B O 1
ATOM 2607 N N . ASN B 2 193 ? -82.458 -19.383 -27.220 1.00 41.70 178 ASN B N 1
ATOM 2608 C CA . ASN B 2 193 ? -81.099 -18.879 -27.364 1.00 39.66 178 ASN B CA 1
ATOM 2609 C C . ASN B 2 193 ? -80.505 -19.529 -28.602 1.00 42.27 178 ASN B C 1
ATOM 2610 O O . ASN B 2 193 ? -80.516 -20.757 -28.723 1.00 38.14 178 ASN B O 1
ATOM 2615 N N . TYR B 2 194 ? -79.993 -18.715 -29.518 1.00 39.87 179 TYR B N 1
ATOM 2616 C CA . TYR B 2 194 ? -79.368 -19.222 -30.728 1.00 38.78 179 TYR B CA 1
ATOM 2617 C C . TYR B 2 194 ? -77.866 -18.966 -30.701 1.00 44.61 179 TYR B C 1
ATOM 2618 O O . TYR B 2 194 ? -77.373 -18.075 -30.004 1.00 45.76 179 TYR B O 1
ATOM 2627 N N . ASN B 2 195 ? -77.144 -19.768 -31.473 1.00 41.94 180 ASN B N 1
ATOM 2628 C CA . ASN B 2 195 ? -75.720 -19.532 -31.663 1.00 38.42 180 ASN B CA 1
ATOM 2629 C C . ASN B 2 195 ? -75.523 -18.337 -32.590 1.00 44.66 180 ASN B C 1
ATOM 2630 O O . ASN B 2 195 ? -76.091 -18.311 -33.689 1.00 42.95 180 ASN B O 1
ATOM 2635 N N . PRO B 2 196 ? -74.746 -17.329 -32.186 1.00 40.97 181 PRO B N 1
ATOM 2636 C CA . PRO B 2 196 ? -74.535 -16.171 -33.071 1.00 32.52 181 PRO B CA 1
ATOM 2637 C C . PRO B 2 196 ? -73.922 -16.524 -34.417 1.00 45.59 181 PRO B C 1
ATOM 2638 O O . PRO B 2 196 ? -74.160 -15.807 -35.397 1.00 48.15 181 PRO B O 1
ATOM 2642 N N . SER B 2 197 ? -73.145 -17.609 -34.497 1.00 43.33 182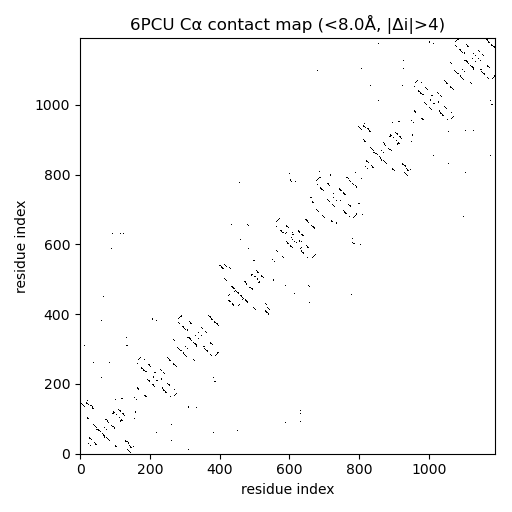 SER B N 1
ATOM 2643 C CA . SER B 2 197 ? -72.462 -18.005 -35.728 1.00 46.47 182 SER B CA 1
ATOM 2644 C C . SER B 2 197 ? -73.414 -18.360 -36.861 1.00 43.44 182 SER B C 1
ATOM 2645 O O . SER B 2 197 ? -72.961 -18.519 -38.004 1.00 50.77 182 SER B O 1
ATOM 2648 N N . LEU B 2 198 ? -74.706 -18.491 -36.570 1.00 47.18 183 LEU B N 1
ATOM 2649 C CA . LEU B 2 198 ? -75.724 -18.829 -37.550 1.00 55.83 183 LEU B CA 1
ATOM 2650 C C . LEU B 2 198 ? -76.490 -17.612 -38.061 1.00 68.24 183 LEU B C 1
ATOM 2651 O O . LEU B 2 198 ? -77.490 -17.774 -38.769 1.00 77.39 183 LEU B O 1
ATOM 2656 N N . LYS B 2 199 ? -76.033 -16.407 -37.727 1.00 79.44 184 LYS B N 1
ATOM 2657 C CA . LYS B 2 199 ? -76.714 -15.137 -38.026 1.00 78.91 184 LYS B CA 1
ATOM 2658 C C . LYS B 2 199 ? -78.111 -15.215 -37.411 1.00 75.00 184 LYS B C 1
ATOM 2659 O O . LYS B 2 199 ? -78.237 -15.615 -36.243 1.00 75.55 184 LYS B O 1
ATOM 2665 N N . GLY B 2 200 ? -79.166 -14.850 -38.131 1.00 68.29 185 GLY B N 1
ATOM 2666 C CA . GLY B 2 200 ? -80.525 -15.018 -37.665 1.00 65.36 185 GLY B CA 1
ATOM 2667 C C . GLY B 2 200 ? -81.231 -16.022 -38.545 1.00 61.87 185 GLY B C 1
ATOM 2668 O O . GLY B 2 200 ? -82.460 -16.015 -38.658 1.00 69.98 185 GLY B O 1
ATOM 2669 N N . ARG B 2 201 ? -80.446 -16.895 -39.180 1.00 47.35 186 ARG B N 1
ATOM 2670 C CA . ARG B 2 201 ? -81.013 -17.869 -40.101 1.00 42.26 186 ARG B CA 1
ATOM 2671 C C . ARG B 2 201 ? -81.781 -18.961 -39.376 1.00 40.06 186 ARG B C 1
ATOM 2672 O O . ARG B 2 201 ? -82.558 -19.680 -40.012 1.00 37.94 186 ARG B O 1
ATOM 2680 N N . LEU B 2 202 ? -81.591 -19.094 -38.068 1.00 47.15 187 LEU B N 1
ATOM 2681 C CA . LEU B 2 202 ? -82.147 -20.198 -37.298 1.00 43.95 187 LEU B CA 1
ATOM 2682 C C . LEU B 2 202 ? -83.333 -19.715 -36.476 1.00 45.23 187 LEU B C 1
ATOM 2683 O O . LEU B 2 202 ? -83.196 -18.797 -35.660 1.00 50.72 187 LEU B O 1
ATOM 2688 N N . THR B 2 203 ? -84.492 -20.326 -36.702 1.00 47.24 188 THR B N 1
ATOM 2689 C CA . THR B 2 203 ? -85.667 -20.139 -35.865 1.00 44.35 188 THR B CA 1
ATOM 2690 C C . THR B 2 203 ? -86.056 -21.495 -35.292 1.00 46.69 188 THR B C 1
ATOM 2691 O O . THR B 2 203 ? -86.004 -22.515 -35.987 1.00 52.42 188 THR B O 1
ATOM 2695 N N . MET B 2 204 ? -86.399 -21.510 -34.008 1.00 39.20 189 MET B N 1
ATOM 2696 C CA . MET B 2 204 ? -86.771 -22.735 -33.317 1.00 37.43 189 MET B CA 1
ATOM 2697 C C . MET B 2 204 ? -88.154 -22.581 -32.704 1.00 35.56 189 MET B C 1
ATOM 2698 O O . MET B 2 204 ? -88.484 -21.530 -32.146 1.00 44.31 189 MET B O 1
ATOM 2703 N N . SER B 2 205 ? -88.964 -23.632 -32.819 1.00 36.45 190 SER B N 1
ATOM 2704 C CA . SER B 2 205 ? -90.339 -23.607 -32.348 1.00 38.55 190 SER B CA 1
ATOM 2705 C C . SER B 2 205 ? -90.652 -24.857 -31.536 1.00 41.69 190 SER B C 1
ATOM 2706 O O . SER B 2 205 ? -90.013 -25.903 -31.681 1.00 41.34 190 SER B O 1
ATOM 2709 N N . ILE B 2 206 ? -91.671 -24.730 -30.688 1.00 48.26 191 ILE B N 1
ATOM 2710 C CA . ILE B 2 206 ? -92.174 -25.825 -29.871 1.00 45.92 191 ILE B CA 1
ATOM 2711 C C . ILE B 2 206 ? -93.677 -25.919 -30.096 1.00 47.98 191 ILE B C 1
ATOM 2712 O O . ILE B 2 206 ? -94.380 -24.904 -30.056 1.00 44.07 191 ILE B O 1
ATOM 2717 N N . ASP B 2 207 ? -94.159 -27.126 -30.388 1.00 55.85 192 ASP B N 1
ATOM 2718 C CA . ASP B 2 207 ? -95.580 -27.419 -30.535 1.00 63.59 192 ASP B CA 1
ATOM 2719 C C . ASP B 2 207 ? -96.023 -28.149 -29.272 1.00 70.59 192 ASP B C 1
ATOM 2720 O O . ASP B 2 207 ? -95.720 -29.337 -29.082 1.00 71.61 192 ASP B O 1
ATOM 2725 N N . THR B 2 208 ? -96.721 -27.404 -28.408 1.00 87.44 193 THR B N 1
ATOM 2726 C CA . THR B 2 208 ? -97.213 -27.925 -27.139 1.00 86.72 193 THR B CA 1
ATOM 2727 C C . THR B 2 208 ? -98.167 -29.095 -27.335 1.00 85.33 193 THR B C 1
ATOM 2728 O O . THR B 2 208 ? -98.090 -30.094 -26.611 1.00 83.64 193 THR B O 1
ATOM 2732 N N . SER B 2 209 ? -99.079 -28.988 -28.301 1.00 87.13 194 SER B N 1
ATOM 2733 C CA . SER B 2 209 ? -100.171 -29.945 -28.424 1.00 89.28 194 SER B CA 1
ATOM 2734 C C . SER B 2 209 ? -99.793 -31.184 -29.218 1.00 81.73 194 SER B C 1
ATOM 2735 O O . SER B 2 209 ? -100.346 -32.262 -28.967 1.00 83.53 194 SER B O 1
ATOM 2738 N N . LYS B 2 210 ? -98.864 -31.062 -30.157 1.00 74.28 195 LYS B N 1
ATOM 2739 C CA . LYS B 2 210 ? -98.347 -32.212 -30.883 1.00 73.21 195 LYS B CA 1
ATOM 2740 C C . LYS B 2 210 ? -97.098 -32.793 -30.238 1.00 66.45 195 LYS B C 1
ATOM 2741 O O . LYS B 2 210 ? -96.566 -33.789 -30.741 1.00 60.20 195 LYS B O 1
ATOM 2747 N N . ASN B 2 211 ? -96.626 -32.199 -29.138 1.00 67.51 196 ASN B N 1
ATOM 2748 C CA . ASN B 2 211 ? -95.430 -32.672 -28.443 1.00 59.97 196 ASN B CA 1
ATOM 2749 C C . ASN B 2 211 ? -94.232 -32.694 -29.386 1.00 57.86 196 ASN B C 1
ATOM 2750 O O . ASN B 2 211 ? -93.442 -33.640 -29.392 1.00 54.07 196 ASN B O 1
ATOM 2755 N N . GLN B 2 212 ? -94.087 -31.646 -30.192 1.00 57.83 197 GLN B N 1
ATOM 2756 C CA . GLN B 2 212 ? -93.080 -31.661 -31.242 1.00 55.25 197 GLN B CA 1
ATOM 2757 C C . GLN B 2 212 ? -92.142 -30.471 -31.118 1.00 51.48 197 GLN B C 1
ATOM 2758 O O . GLN B 2 212 ? -92.532 -29.389 -30.683 1.00 50.85 197 GLN B O 1
ATOM 2764 N N . LEU B 2 213 ? -90.885 -30.684 -31.483 1.00 40.97 198 LEU B N 1
ATOM 2765 C CA . LEU B 2 213 ? -89.927 -29.595 -31.595 1.00 44.53 198 LEU B CA 1
ATOM 2766 C C . LEU B 2 213 ? -89.625 -29.377 -33.067 1.00 45.17 198 LEU B C 1
ATOM 2767 O O . LEU B 2 213 ? -89.525 -30.334 -33.835 1.00 50.41 198 LEU B O 1
ATOM 2772 N N . SER B 2 214 ? -89.528 -28.123 -33.478 1.00 46.95 199 SER B N 1
ATOM 2773 C CA . SER B 2 214 ? -89.329 -27.833 -34.885 1.00 47.24 199 SER B CA 1
ATOM 2774 C C . SER B 2 214 ? -88.202 -26.827 -35.066 1.00 48.45 199 SER B C 1
ATOM 2775 O O . SER B 2 214 ? -87.952 -25.980 -34.200 1.00 54.23 199 SER B O 1
ATOM 2778 N N . LEU B 2 215 ? -87.543 -26.911 -36.223 1.00 43.62 200 LEU B N 1
ATOM 2779 C CA . LEU B 2 215 ? -86.370 -26.102 -36.537 1.00 41.63 200 LEU B CA 1
ATOM 2780 C C . LEU B 2 215 ? -86.428 -25.646 -37.990 1.00 47.20 200 LEU B C 1
ATOM 2781 O O . LEU B 2 215 ? -86.670 -26.463 -38.883 1.00 47.29 200 LEU B O 1
ATOM 2786 N N . ARG B 2 216 ? -86.183 -24.358 -38.230 1.00 46.58 201 ARG B N 1
ATOM 2787 C CA . ARG B 2 216 ? -86.025 -23.823 -39.577 1.00 48.38 201 ARG B CA 1
ATOM 2788 C C . ARG B 2 216 ? -84.671 -23.130 -39.668 1.00 50.63 201 ARG B C 1
ATOM 2789 O O . ARG B 2 216 ? -84.290 -22.380 -38.763 1.00 49.81 201 ARG B O 1
ATOM 2797 N N . LEU B 2 217 ? -83.946 -23.391 -40.755 1.00 48.56 202 LEU B N 1
ATOM 2798 C CA . LEU B 2 217 ? -82.635 -22.795 -41.004 1.00 41.68 202 LEU B CA 1
ATOM 2799 C C . LEU B 2 217 ? -82.626 -22.255 -42.426 1.00 40.36 202 LEU B C 1
ATOM 2800 O O . LEU B 2 217 ? -82.586 -23.028 -43.388 1.00 48.07 202 LEU B O 1
ATOM 2805 N N . SER B 2 218 ? -82.694 -20.933 -42.555 1.00 50.55 203 SER B N 1
ATOM 2806 C CA . SER B 2 218 ? -82.788 -20.304 -43.862 1.00 52.88 203 SER B CA 1
ATOM 2807 C C . SER B 2 218 ? -81.447 -20.335 -44.595 1.00 49.01 203 SER B C 1
ATOM 2808 O O . SER B 2 218 ? -80.376 -20.445 -43.991 1.00 47.02 203 SER B O 1
ATOM 2811 N N . SER B 2 219 ? -81.530 -20.237 -45.923 1.00 55.05 204 SER B N 1
ATOM 2812 C CA . SER B 2 219 ? -80.384 -20.015 -46.806 1.00 52.46 204 SER B CA 1
ATOM 2813 C C . SER B 2 219 ? -79.256 -21.012 -46.540 1.00 48.21 204 SER B C 1
ATOM 2814 O O . SER B 2 219 ? -78.126 -20.641 -46.219 1.00 49.95 204 SER B O 1
ATOM 2817 N N . VAL B 2 220 ? -79.571 -22.296 -46.683 1.00 47.10 205 VAL B N 1
ATOM 2818 C CA . VAL B 2 220 ? -78.596 -23.322 -46.332 1.00 40.75 205 VAL B CA 1
ATOM 2819 C C . VAL B 2 220 ? -77.516 -23.398 -47.403 1.00 46.84 205 VAL B C 1
ATOM 2820 O O . VAL B 2 220 ? -77.730 -23.062 -48.573 1.00 47.59 205 VAL B O 1
ATOM 2824 N N . THR B 2 221 ? -76.334 -23.841 -46.979 1.00 47.50 206 THR B N 1
ATOM 2825 C CA . THR B 2 221 ? -75.145 -23.961 -47.811 1.00 38.68 206 THR B CA 1
ATOM 2826 C C . THR B 2 221 ? -74.449 -25.255 -47.417 1.00 42.45 206 THR B C 1
ATOM 2827 O O . THR B 2 221 ? -74.781 -25.872 -46.402 1.00 42.15 206 THR B O 1
ATOM 2831 N N . ALA B 2 222 ? -73.498 -25.685 -48.253 1.00 40.83 207 ALA B N 1
ATOM 2832 C CA . ALA B 2 222 ? -72.685 -26.856 -47.928 1.00 45.74 207 ALA B CA 1
ATOM 2833 C C . ALA B 2 222 ? -72.149 -26.824 -46.500 1.00 41.28 207 ALA B C 1
ATOM 2834 O O . ALA B 2 222 ? -71.910 -27.881 -45.905 1.00 42.31 207 ALA B O 1
ATOM 2836 N N . ALA B 2 223 ? -71.951 -25.631 -45.931 1.00 37.89 208 ALA B N 1
ATOM 2837 C CA . ALA B 2 223 ? -71.508 -25.542 -44.544 1.00 35.06 208 ALA B CA 1
ATOM 2838 C C . ALA B 2 223 ? -72.539 -26.100 -43.572 1.00 36.98 208 ALA B C 1
ATOM 2839 O O . ALA B 2 223 ? -72.195 -26.391 -42.420 1.00 41.23 208 ALA B O 1
ATOM 2841 N N . ASP B 2 224 ? -73.787 -26.259 -44.007 1.00 35.39 209 ASP B N 1
ATOM 2842 C CA . ASP B 2 224 ? -74.857 -26.772 -43.161 1.00 37.76 209 ASP B CA 1
ATOM 2843 C C . ASP B 2 224 ? -75.048 -28.278 -43.284 1.00 39.10 209 ASP B C 1
ATOM 2844 O O . ASP B 2 224 ? -75.900 -28.836 -42.583 1.00 36.04 209 ASP B O 1
ATOM 2849 N N . THR B 2 225 ? -74.284 -28.945 -44.146 1.00 29.79 210 THR B N 1
ATOM 2850 C CA . THR B 2 225 ? -74.321 -30.399 -44.201 1.00 28.90 210 THR B CA 1
ATOM 2851 C C . THR B 2 225 ? -73.839 -30.962 -42.874 1.00 33.50 210 THR B C 1
ATOM 2852 O O . THR B 2 225 ? -72.721 -30.668 -42.438 1.00 28.32 210 THR B O 1
ATOM 2856 N N . ALA B 2 226 ? -74.681 -31.767 -42.232 1.00 30.90 211 ALA B N 1
ATOM 2857 C CA . ALA B 2 226 ? -74.382 -32.233 -40.883 1.00 29.80 211 ALA B CA 1
ATOM 2858 C C . ALA B 2 226 ? -75.433 -33.247 -40.463 1.00 27.85 211 ALA B C 1
ATOM 2859 O O . ALA B 2 226 ? -76.489 -33.375 -41.086 1.00 28.79 211 ALA B O 1
ATOM 2861 N N . VAL B 2 227 ? -75.136 -33.958 -39.383 1.00 34.62 212 VAL B N 1
ATOM 2862 C CA . VAL B 2 227 ? -76.162 -34.726 -38.682 1.00 36.42 212 VAL B CA 1
ATOM 2863 C C . VAL B 2 227 ? -76.713 -33.863 -37.555 1.00 33.51 212 VAL B C 1
ATOM 2864 O O . VAL B 2 227 ? -75.950 -33.320 -36.750 1.00 30.91 212 VAL B O 1
ATOM 2868 N N . TYR B 2 228 ? -78.035 -33.730 -37.491 1.00 30.51 213 TYR B N 1
ATOM 2869 C CA . TYR B 2 228 ? -78.673 -32.860 -36.510 1.00 34.10 213 TYR B CA 1
ATOM 2870 C C . TYR B 2 228 ? -79.297 -33.690 -35.393 1.00 35.27 213 TYR B C 1
ATOM 2871 O O . TYR B 2 228 ? -80.011 -34.661 -35.658 1.00 40.32 213 TYR B O 1
ATOM 2880 N N . TYR B 2 229 ? -79.046 -33.292 -34.148 1.00 31.63 214 TYR B N 1
ATOM 2881 C CA . TYR B 2 229 ? -79.496 -34.002 -32.961 1.00 33.71 214 TYR B CA 1
ATOM 2882 C C . TYR B 2 229 ? -80.369 -33.084 -32.120 1.00 33.65 214 TYR B C 1
ATOM 2883 O O . TYR B 2 229 ? -80.083 -31.889 -31.991 1.00 32.68 214 TYR B O 1
ATOM 2892 N N . CYS B 2 230 ? -81.416 -33.649 -31.530 1.00 37.09 215 CYS B N 1
ATOM 2893 C CA . CYS B 2 230 ? -82.223 -32.960 -30.532 1.00 36.97 215 CYS B CA 1
ATOM 2894 C C . CYS B 2 230 ? -81.917 -33.567 -29.169 1.00 34.09 215 CYS B C 1
ATOM 2895 O O . CYS B 2 230 ? -81.895 -34.793 -29.024 1.00 35.98 215 CYS B O 1
ATOM 2898 N N . VAL B 2 231 ? -81.674 -32.713 -28.178 1.00 33.04 216 VAL B N 1
ATOM 2899 C CA . VAL B 2 231 ? -81.186 -33.138 -26.870 1.00 34.61 216 VAL B CA 1
ATOM 2900 C C . VAL B 2 231 ? -82.098 -32.567 -25.793 1.00 35.71 216 VAL B C 1
ATOM 2901 O O . VAL B 2 231 ? -82.250 -31.344 -25.684 1.00 34.72 216 VAL B O 1
ATOM 2905 N N . ALA B 2 232 ? -82.697 -33.451 -25.000 1.00 40.18 217 ALA B N 1
ATOM 2906 C CA . ALA B 2 232 ? -83.511 -33.042 -23.865 1.00 33.00 217 ALA B CA 1
ATOM 2907 C C . ALA B 2 232 ? -82.632 -32.769 -22.652 1.00 38.30 217 ALA B C 1
ATOM 2908 O O . ALA B 2 232 ? -81.680 -33.507 -22.380 1.00 40.48 217 ALA B O 1
ATOM 2910 N N . ASP B 2 233 ? -82.957 -31.705 -21.917 1.00 37.33 218 ASP B N 1
ATOM 2911 C CA . ASP B 2 233 ? -82.207 -31.299 -20.731 1.00 32.48 218 ASP B CA 1
ATOM 2912 C C . ASP B 2 233 ? -83.222 -31.055 -19.617 1.00 32.37 218 ASP B C 1
ATOM 2913 O O . ASP B 2 233 ? -83.887 -30.016 -19.589 1.00 40.05 218 ASP B O 1
ATOM 2918 N N . TYR B 2 234 ? -83.348 -32.026 -18.718 1.00 32.88 219 TYR B N 1
ATOM 2919 C CA . TYR B 2 234 ? -84.286 -31.940 -17.608 1.00 33.71 219 TYR B CA 1
ATOM 2920 C C . TYR B 2 234 ? -83.746 -30.988 -16.546 1.00 36.64 219 TYR B C 1
ATOM 2921 O O . TYR B 2 234 ? -82.570 -31.063 -16.177 1.00 33.33 219 TYR B O 1
ATOM 2930 N N . TYR B 2 235 ? -84.609 -30.082 -16.071 1.00 36.25 220 TYR B N 1
ATOM 2931 C CA . TYR B 2 235 ? -84.194 -29.056 -15.113 1.00 38.22 220 TYR B CA 1
ATOM 2932 C C . TYR B 2 235 ? -83.424 -29.644 -13.936 1.00 28.96 220 TYR B C 1
ATOM 2933 O O . TYR B 2 235 ? -82.405 -29.087 -13.508 1.00 28.02 220 TYR B O 1
ATOM 2942 N N . TYR B 2 236 ? -83.895 -30.769 -13.401 1.00 25.27 221 TYR B N 1
ATOM 2943 C CA . TYR B 2 236 ? -83.500 -31.243 -12.081 1.00 30.24 221 TYR B CA 1
ATOM 2944 C C . TYR B 2 236 ? -82.625 -32.492 -12.143 1.00 36.49 221 TYR B C 1
ATOM 2945 O O . TYR B 2 236 ? -82.628 -33.308 -11.218 1.00 42.83 221 TYR B O 1
ATOM 2954 N N . SER B 2 237 ? -81.868 -32.647 -13.227 1.00 38.03 222 SER B N 1
ATOM 2955 C CA . SER B 2 237 ? -80.909 -33.733 -13.351 1.00 38.96 222 SER B CA 1
ATOM 2956 C C . SER B 2 237 ? -79.780 -33.278 -14.264 1.00 35.88 222 SER B C 1
ATOM 2957 O O . SER B 2 237 ? -79.905 -32.294 -14.997 1.00 41.13 222 SER B O 1
ATOM 2960 N N . VAL B 2 238 ? -78.673 -34.009 -14.211 1.00 30.15 223 VAL B N 1
ATOM 2961 C CA . VAL B 2 238 ? -77.478 -33.653 -14.974 1.00 28.93 223 VAL B CA 1
ATOM 2962 C C . VAL B 2 238 ? -77.433 -34.375 -16.321 1.00 28.36 223 VAL B C 1
ATOM 2963 O O . VAL B 2 238 ? -77.178 -33.717 -17.340 1.00 34.98 223 VAL B O 1
ATOM 2967 N N . PRO B 2 239 ? -77.667 -35.693 -16.402 1.00 32.07 224 PRO B N 1
ATOM 2968 C CA . PRO B 2 239 ? -77.522 -36.376 -17.698 1.00 31.71 224 PRO B CA 1
ATOM 2969 C C . PRO B 2 239 ? -78.465 -35.839 -18.767 1.00 35.66 224 PRO B C 1
ATOM 2970 O O . PRO B 2 239 ? -79.640 -35.563 -18.510 1.00 33.39 224 PRO B O 1
ATOM 2974 N N . ASP B 2 240 ? -77.920 -35.691 -19.975 1.00 32.05 225 ASP B N 1
ATOM 2975 C CA . ASP B 2 240 ? -78.644 -35.344 -21.188 1.00 32.34 225 ASP B CA 1
ATOM 2976 C C . ASP B 2 240 ? -79.416 -36.549 -21.724 1.00 32.63 225 ASP B C 1
ATOM 2977 O O . ASP B 2 240 ? -79.238 -37.686 -21.278 1.00 40.58 225 ASP B O 1
ATOM 2982 N N . VAL B 2 241 ? -80.267 -36.293 -22.720 1.00 29.58 226 VAL B N 1
ATOM 2983 C CA . VAL B 2 241 ? -80.917 -37.351 -23.493 1.00 41.18 226 VAL B CA 1
ATOM 2984 C C . VAL B 2 241 ? -80.923 -36.933 -24.958 1.00 39.14 226 VAL B C 1
ATOM 2985 O O . VAL B 2 241 ? -81.537 -35.921 -25.314 1.00 36.04 226 VAL B O 1
ATOM 2989 N N . TRP B 2 242 ? -80.258 -37.712 -25.805 1.00 35.72 227 TRP B N 1
ATOM 2990 C CA . TRP B 2 242 ? -80.110 -37.397 -27.219 1.00 32.32 227 TRP B CA 1
ATOM 2991 C C . TRP B 2 242 ? -81.033 -38.260 -28.067 1.00 32.56 227 TRP B C 1
ATOM 2992 O O . TRP B 2 242 ? -81.225 -39.446 -27.785 1.00 39.30 227 TRP B O 1
ATOM 3003 N N . GLY B 2 243 ? -81.600 -37.657 -29.107 1.00 33.09 228 GLY B N 1
ATOM 3004 C CA . GLY B 2 243 ? -82.067 -38.422 -30.243 1.00 32.16 228 GLY B CA 1
ATOM 3005 C C . GLY B 2 243 ? -80.888 -38.979 -31.018 1.00 42.08 228 GLY B C 1
ATOM 3006 O O . GLY B 2 243 ? -79.729 -38.641 -30.774 1.00 50.25 228 GLY B O 1
ATOM 3007 N N . GLN B 2 244 ? -81.175 -39.855 -31.973 1.00 37.74 229 GLN B N 1
ATOM 3008 C CA . GLN B 2 244 ? -80.087 -40.447 -32.740 1.00 45.33 229 GLN B CA 1
ATOM 3009 C C . GLN B 2 244 ? -79.759 -39.681 -34.016 1.00 34.26 229 GLN B C 1
ATOM 3010 O O . GLN B 2 244 ? -78.886 -40.119 -34.771 1.00 47.40 229 GLN B O 1
ATOM 3016 N N . GLY B 2 245 ? -80.418 -38.554 -34.264 1.00 32.18 230 GLY B N 1
ATOM 3017 C CA . GLY B 2 245 ? -79.986 -37.615 -35.277 1.00 40.44 230 GLY B CA 1
ATOM 3018 C C . GLY B 2 245 ? -80.613 -37.865 -36.639 1.00 38.29 230 GLY B C 1
ATOM 3019 O O . GLY B 2 245 ? -81.046 -38.964 -36.972 1.00 38.71 230 GLY B O 1
ATOM 3020 N N . THR B 2 246 ? -80.644 -36.805 -37.440 1.00 36.46 231 THR B N 1
ATOM 3021 C CA . THR B 2 246 ? -81.171 -36.819 -38.798 1.00 36.40 231 THR B CA 1
ATOM 3022 C C . THR B 2 246 ? -80.074 -36.335 -39.738 1.00 33.66 231 THR B C 1
ATOM 3023 O O . THR B 2 246 ? -79.488 -35.263 -39.504 1.00 26.76 231 THR B O 1
ATOM 3027 N N . PRO B 2 247 ? -79.665 -37.143 -40.714 1.00 38.86 232 PRO B N 1
ATOM 3028 C CA . PRO B 2 247 ? -78.659 -36.678 -41.677 1.00 28.41 232 PRO B CA 1
ATOM 3029 C C . PRO B 2 247 ? -79.215 -35.626 -42.627 1.00 34.73 232 PRO B C 1
ATOM 3030 O O . PRO B 2 247 ? -80.325 -35.761 -43.146 1.00 43.99 232 PRO B O 1
ATOM 3034 N N . VAL B 2 248 ? -78.429 -34.575 -42.870 1.00 31.05 233 VAL B N 1
ATOM 3035 C CA . VAL B 2 248 ? -78.817 -33.499 -43.777 1.00 36.74 233 VAL B CA 1
ATOM 3036 C C . VAL B 2 248 ? -77.648 -33.210 -44.713 1.00 38.30 233 VAL B C 1
ATOM 3037 O O . VAL B 2 248 ? -76.558 -32.844 -44.255 1.00 34.53 233 VAL B O 1
ATOM 3041 N N . THR B 2 249 ? -77.877 -33.386 -46.018 1.00 34.41 234 THR B N 1
ATOM 3042 C CA . THR B 2 249 ? -76.883 -33.154 -47.063 1.00 38.13 234 THR B CA 1
ATOM 3043 C C . THR B 2 249 ? -77.367 -32.027 -47.970 1.00 44.60 234 THR B C 1
ATOM 3044 O O . THR B 2 249 ? -78.412 -32.150 -48.618 1.00 55.59 234 THR B O 1
ATOM 3048 N N . VAL B 2 250 ? -76.616 -30.929 -48.003 1.00 38.88 235 VAL B N 1
ATOM 3049 C CA . VAL B 2 250 ? -76.942 -29.753 -48.814 1.00 45.92 235 VAL B CA 1
ATOM 3050 C C . VAL B 2 250 ? -76.382 -29.898 -50.227 1.00 53.23 235 VAL B C 1
ATOM 3051 O O . VAL B 2 250 ? -75.164 -29.984 -50.408 1.00 58.57 235 VAL B O 1
ATOM 3055 N N . SER B 2 251 ? -77.268 -29.972 -51.218 1.00 52.94 236 SER B N 1
ATOM 3056 C CA . SER B 2 251 ? -76.870 -30.051 -52.639 1.00 64.11 236 SER B CA 1
ATOM 3057 C C . SER B 2 251 ? -75.826 -28.976 -52.981 1.00 76.57 236 SER B C 1
ATOM 3058 O O . SER B 2 251 ? -75.506 -28.749 -54.152 1.00 86.78 236 SER B O 1
ATOM 3061 N N . SER C 1 2 ? -26.595 -26.581 -1.960 1.00 51.73 63 SER D N 1
ATOM 3062 C CA . SER C 1 2 ? -26.284 -27.011 -3.319 1.00 49.32 63 SER D CA 1
ATOM 3063 C C . SER C 1 2 ? -27.504 -26.872 -4.222 1.00 47.41 63 SER D C 1
ATOM 3064 O O . SER C 1 2 ? -27.681 -25.845 -4.877 1.00 57.59 63 SER D O 1
ATOM 3067 N N . ILE C 1 3 ? -28.343 -27.900 -4.271 1.00 32.82 64 ILE D N 1
ATOM 3068 C CA . ILE C 1 3 ? -29.603 -27.821 -4.996 1.00 36.00 64 ILE D CA 1
ATOM 3069 C C . ILE C 1 3 ? -30.758 -27.521 -4.053 1.00 36.37 64 ILE D C 1
ATOM 3070 O O . ILE C 1 3 ? -31.511 -26.571 -4.262 1.00 32.07 64 ILE D O 1
ATOM 3075 N N . LEU C 1 4 ? -30.888 -28.308 -2.989 1.00 36.18 65 LEU D N 1
ATOM 3076 C CA . LEU C 1 4 ? -31.922 -28.093 -1.983 1.00 37.24 65 LEU D CA 1
ATOM 3077 C C . LEU C 1 4 ? -31.349 -27.145 -0.938 1.00 40.44 65 LEU D C 1
ATOM 3078 O O . LEU C 1 4 ? -30.545 -27.546 -0.091 1.00 33.95 65 LEU D O 1
ATOM 3083 N N . ASP C 1 5 ? -31.756 -25.881 -1.000 1.00 35.66 66 ASP D N 1
ATOM 3084 C CA . ASP C 1 5 ? -31.351 -24.892 -0.009 1.00 27.45 66 ASP D CA 1
ATOM 3085 C C . ASP C 1 5 ? -32.395 -24.914 1.099 1.00 27.79 66 ASP D C 1
ATOM 3086 O O . ASP C 1 5 ? -33.541 -24.504 0.889 1.00 23.75 66 ASP D O 1
ATOM 3091 N N . GLY C 1 6 ? -31.998 -25.392 2.274 1.00 34.21 67 GLY D N 1
ATOM 3092 C CA . GLY C 1 6 ? -32.907 -25.577 3.379 1.00 24.99 67 GLY D CA 1
ATOM 3093 C C . GLY C 1 6 ? -32.483 -26.765 4.219 1.00 33.02 67 GLY D C 1
ATOM 3094 O O . GLY C 1 6 ? -31.330 -27.206 4.164 1.00 29.23 67 GLY D O 1
ATOM 3095 N N . PRO C 1 7 ? -33.409 -27.317 5.021 1.00 32.02 68 PRO D N 1
ATOM 3096 C CA . PRO C 1 7 ? -34.800 -26.880 5.168 1.00 27.10 68 PRO D CA 1
ATOM 3097 C C . PRO C 1 7 ? -34.927 -25.673 6.084 1.00 28.86 68 PRO D C 1
ATOM 3098 O O . PRO C 1 7 ? -34.142 -25.523 7.022 1.00 28.98 68 PRO D O 1
ATOM 3102 N N . TYR C 1 8 ? -35.905 -24.818 5.808 1.00 29.73 69 TYR D N 1
ATOM 3103 C CA . TYR C 1 8 ? -36.095 -23.583 6.550 1.00 30.31 69 TYR D CA 1
ATOM 3104 C C . TYR C 1 8 ? -37.303 -23.702 7.468 1.00 33.67 69 TYR D C 1
ATOM 3105 O O . TYR C 1 8 ? -38.305 -24.336 7.119 1.00 35.11 69 TYR D O 1
ATOM 3114 N N . GLN C 1 9 ? -37.185 -23.100 8.647 1.00 33.33 70 GLN D N 1
ATOM 3115 C CA . GLN C 1 9 ? -38.293 -23.047 9.586 1.00 27.90 70 GLN D CA 1
ATOM 3116 C C . GLN C 1 9 ? -39.505 -22.390 8.931 1.00 34.52 70 GLN D C 1
ATOM 3117 O O . GLN C 1 9 ? -39.352 -21.420 8.179 1.00 34.75 70 GLN D O 1
ATOM 3123 N N . PRO C 1 10 ? -40.710 -22.914 9.152 1.00 41.31 71 PRO D N 1
ATOM 3124 C CA . PRO C 1 10 ? -41.913 -22.254 8.628 1.00 32.41 71 PRO D CA 1
ATOM 3125 C C . PRO C 1 10 ? -41.948 -20.794 9.051 1.00 29.45 71 PRO D C 1
ATOM 3126 O O . PRO C 1 10 ? -41.685 -20.462 10.210 1.00 32.06 71 PRO D O 1
ATOM 3130 N N . THR C 1 11 ? -42.266 -19.912 8.105 1.00 30.64 72 THR D N 1
ATOM 3131 C CA . THR C 1 11 ? -42.236 -18.480 8.381 1.00 35.38 72 THR D CA 1
ATOM 3132 C C . THR C 1 11 ? -43.136 -17.746 7.391 1.00 31.23 72 THR D C 1
ATOM 3133 O O . THR C 1 11 ? -43.709 -18.338 6.473 1.00 32.72 72 THR D O 1
ATOM 3137 N N . THR C 1 12 ? -43.268 -16.440 7.608 1.00 34.15 73 THR D N 1
ATOM 3138 C CA . THR C 1 12 ? -44.011 -15.543 6.734 1.00 40.11 73 THR D CA 1
ATOM 3139 C C . THR C 1 12 ? -43.040 -14.551 6.110 1.00 41.23 73 THR D C 1
ATOM 3140 O O . THR C 1 12 ? -42.276 -13.893 6.825 1.00 41.59 73 THR D O 1
ATOM 3144 N N . PHE C 1 13 ? -43.073 -14.445 4.784 1.00 37.65 74 PHE D N 1
ATOM 3145 C CA . PHE C 1 13 ? -42.169 -13.558 4.064 1.00 39.48 74 PHE D CA 1
ATOM 3146 C C . PHE C 1 13 ? -42.631 -13.444 2.620 1.00 40.13 74 PHE D C 1
ATOM 3147 O O . PHE C 1 13 ? -43.406 -14.271 2.130 1.00 38.70 74 PHE D O 1
ATOM 3155 N N . LYS C 1 14 ? -42.154 -12.393 1.950 1.00 44.02 75 LYS D N 1
ATOM 3156 C CA . LYS C 1 14 ? -42.360 -12.242 0.516 1.00 43.12 75 LYS D CA 1
ATOM 3157 C C . LYS C 1 14 ? -41.214 -12.929 -0.213 1.00 35.96 75 LYS D C 1
ATOM 3158 O O . LYS C 1 14 ? -40.092 -12.401 -0.215 1.00 32.14 75 LYS D O 1
ATOM 3164 N N . PRO C 1 15 ? -41.434 -14.088 -0.834 1.00 36.98 76 PRO D N 1
ATOM 3165 C CA . PRO C 1 15 ? -40.327 -14.785 -1.480 1.00 35.17 76 PRO D CA 1
ATOM 3166 C C . PRO C 1 15 ? -39.906 -14.058 -2.751 1.00 34.53 76 PRO D C 1
ATOM 3167 O O . PRO C 1 15 ? -40.737 -13.425 -3.419 1.00 33.99 76 PRO D O 1
ATOM 3171 N N . PRO C 1 16 ? -38.630 -14.126 -3.110 1.00 39.21 77 PRO D N 1
ATOM 3172 C CA . PRO C 1 16 ? -38.193 -13.489 -4.357 1.00 37.11 77 PRO D CA 1
ATOM 3173 C C . PRO C 1 16 ? -38.760 -14.212 -5.567 1.00 35.08 77 PRO D C 1
ATOM 3174 O O . PRO C 1 16 ? -39.067 -15.406 -5.520 1.00 28.74 77 PRO D O 1
ATOM 3178 N N . ASN C 1 17 ? -38.905 -13.469 -6.661 1.00 32.55 78 ASN D N 1
ATOM 3179 C CA . ASN C 1 17 ? -39.294 -14.090 -7.915 1.00 34.53 78 ASN D CA 1
ATOM 3180 C C . ASN C 1 17 ? -38.161 -14.966 -8.447 1.00 40.57 78 ASN D C 1
ATOM 3181 O O . ASN C 1 17 ? -37.006 -14.858 -8.026 1.00 46.82 78 ASN D O 1
ATOM 3186 N N . ASP C 1 18 ? -38.520 -15.853 -9.380 1.00 37.29 79 ASP D N 1
ATOM 3187 C CA . ASP C 1 18 ? -37.596 -16.782 -10.038 1.00 36.02 79 ASP D CA 1
ATOM 3188 C C . ASP C 1 18 ? -37.075 -17.865 -9.094 1.00 39.97 79 ASP D C 1
ATOM 3189 O O . ASP C 1 18 ? -35.994 -18.416 -9.316 1.00 37.08 79 ASP D O 1
ATOM 3194 N N . TYR C 1 19 ? -37.821 -18.194 -8.041 1.00 34.86 80 TYR D N 1
ATOM 3195 C CA . TYR C 1 19 ? -37.395 -19.244 -7.127 1.00 32.08 80 TYR D CA 1
ATOM 3196 C C . TYR C 1 19 ? -38.574 -20.136 -6.769 1.00 33.88 80 TYR D C 1
ATOM 3197 O O . TYR C 1 19 ? -39.676 -19.651 -6.502 1.00 32.04 80 TYR D O 1
ATOM 3206 N N . TRP C 1 20 ? -38.328 -21.443 -6.781 1.00 36.73 81 TRP D N 1
ATOM 3207 C CA . TRP C 1 20 ? -39.294 -22.446 -6.365 1.00 28.15 81 TRP D CA 1
ATOM 3208 C C . TRP C 1 20 ? -39.190 -22.658 -4.861 1.00 32.74 81 TRP D C 1
ATOM 3209 O O . TRP C 1 20 ? -38.104 -22.952 -4.340 1.00 25.81 81 TRP D O 1
ATOM 3220 N N . LEU C 1 21 ? -40.314 -22.498 -4.171 1.00 34.43 82 LEU D N 1
ATOM 3221 C CA . LEU C 1 21 ? -40.465 -22.956 -2.802 1.00 30.18 82 LEU D CA 1
ATOM 3222 C C . LEU C 1 21 ? -40.955 -24.397 -2.846 1.00 35.20 82 LEU D C 1
ATOM 3223 O O . LEU C 1 21 ? -42.026 -24.676 -3.405 1.00 33.90 82 LEU D O 1
ATOM 3228 N N . LEU C 1 22 ? -40.154 -25.305 -2.291 1.00 29.89 83 LEU D N 1
ATOM 3229 C CA . LEU C 1 22 ? -40.451 -26.733 -2.227 1.00 30.22 83 LEU D CA 1
ATOM 3230 C C . LEU C 1 22 ? -40.821 -27.044 -0.781 1.00 30.44 83 LEU D C 1
ATOM 3231 O O . LEU C 1 22 ? -39.948 -27.140 0.083 1.00 34.07 83 LEU D O 1
ATOM 3236 N N . ILE C 1 23 ? -42.112 -27.183 -0.514 1.00 25.57 84 ILE D N 1
ATOM 3237 C CA . ILE C 1 23 ? -42.629 -27.288 0.842 1.00 22.12 84 ILE D CA 1
ATOM 3238 C C . ILE C 1 23 ? -42.898 -28.752 1.164 1.00 26.17 84 ILE D C 1
ATOM 3239 O O . ILE C 1 23 ? -43.545 -29.464 0.382 1.00 26.17 84 ILE D O 1
ATOM 3244 N N . SER C 1 24 ? -42.400 -29.194 2.321 1.00 23.22 85 SER D N 1
ATOM 3245 C CA . SER C 1 24 ? -42.417 -30.589 2.751 1.00 25.50 85 SER D CA 1
ATOM 3246 C C . SER C 1 24 ? -43.491 -30.743 3.822 1.00 33.86 85 SER D C 1
ATOM 3247 O O . SER C 1 24 ? -43.275 -30.391 4.984 1.00 43.08 85 SER D O 1
ATOM 3250 N N . SER C 1 25 ? -44.646 -31.269 3.428 1.00 30.09 86 SER D N 1
ATOM 3251 C CA . SER C 1 25 ? -45.777 -31.416 4.332 1.00 32.28 86 SER D CA 1
ATOM 3252 C C . SER C 1 25 ? -45.694 -32.764 5.035 1.00 34.32 86 SER D C 1
ATOM 3253 O O . SER C 1 25 ? -45.488 -33.796 4.390 1.00 37.18 86 SER D O 1
ATOM 3256 N N . ASN C 1 26 ? -45.860 -32.750 6.356 1.00 31.24 87 ASN D N 1
ATOM 3257 C CA . ASN C 1 26 ? -45.764 -33.958 7.163 1.00 41.39 87 ASN D CA 1
ATOM 3258 C C . ASN C 1 26 ? -47.071 -34.325 7.850 1.00 46.40 87 ASN D C 1
ATOM 3259 O O . ASN C 1 26 ? -47.139 -35.379 8.492 1.00 49.90 87 ASN D O 1
ATOM 3264 N N . THR C 1 27 ? -48.107 -33.498 7.735 1.00 32.38 88 THR D N 1
ATOM 3265 C CA . THR C 1 27 ? -49.344 -33.732 8.463 1.00 36.82 88 THR D CA 1
ATOM 3266 C C . THR C 1 27 ? -50.503 -33.130 7.683 1.00 36.90 88 THR D C 1
ATOM 3267 O O . THR C 1 27 ? -50.320 -32.266 6.822 1.00 33.38 88 THR D O 1
ATOM 3271 N N . ASP C 1 28 ? -51.704 -33.612 7.990 1.00 36.80 89 ASP D N 1
ATOM 3272 C CA . ASP C 1 28 ? -52.905 -33.092 7.354 1.00 37.96 89 ASP D CA 1
ATOM 3273 C C . ASP C 1 28 ? -53.217 -31.693 7.870 1.00 38.81 89 ASP D C 1
ATOM 3274 O O . ASP C 1 28 ? -52.968 -31.367 9.033 1.00 36.83 89 ASP D O 1
ATOM 3279 N N . GLY C 1 29 ? -53.761 -30.854 6.987 1.00 30.44 90 GLY D N 1
ATOM 3280 C CA . GLY C 1 29 ? -54.084 -29.507 7.399 1.00 27.20 90 GLY D CA 1
ATOM 3281 C C . GLY C 1 29 ? -53.522 -28.496 6.426 1.00 30.47 90 GLY D C 1
ATOM 3282 O O . GLY C 1 29 ? -53.154 -28.831 5.297 1.00 29.66 90 GLY D O 1
ATOM 3283 N N . VAL C 1 30 ? -53.431 -27.245 6.865 1.00 35.43 91 VAL D N 1
ATOM 3284 C CA . VAL C 1 30 ? -53.035 -26.158 5.974 1.00 30.40 91 VAL D CA 1
ATOM 3285 C C . VAL C 1 30 ? -51.522 -26.178 5.792 1.00 27.07 91 VAL D C 1
ATOM 3286 O O . VAL C 1 30 ? -50.767 -26.044 6.760 1.00 29.56 91 VAL D O 1
ATOM 3290 N N . VAL C 1 31 ? -51.080 -26.353 4.546 1.00 32.33 92 VAL D N 1
ATOM 3291 C CA . VAL C 1 31 ? -49.657 -26.350 4.228 1.00 36.13 92 VAL D CA 1
ATOM 3292 C C . VAL C 1 31 ? -49.139 -24.926 4.076 1.00 38.50 92 VAL D C 1
ATOM 3293 O O . VAL C 1 31 ? -48.079 -24.578 4.609 1.00 42.34 92 VAL D O 1
ATOM 3297 N N . TYR C 1 32 ? -49.868 -24.081 3.345 1.00 32.66 93 TYR D N 1
ATOM 3298 C CA . TYR C 1 32 ? -49.490 -22.678 3.247 1.00 32.54 93 TYR D CA 1
ATOM 3299 C C . TYR C 1 32 ? -50.695 -21.844 2.838 1.00 31.34 93 TYR D C 1
ATOM 3300 O O . TYR C 1 32 ? -51.663 -22.346 2.260 1.00 23.99 93 TYR D O 1
ATOM 3309 N N . GLU C 1 33 ? -50.615 -20.557 3.163 1.00 29.45 94 GLU D N 1
ATOM 3310 C CA . GLU C 1 33 ? -51.501 -19.532 2.629 1.00 27.25 94 GLU D CA 1
ATOM 3311 C C . GLU C 1 33 ? -50.658 -18.507 1.886 1.00 28.82 94 GLU D C 1
ATOM 3312 O O . GLU C 1 33 ? -49.524 -18.233 2.270 1.00 33.76 94 GLU D O 1
ATOM 3318 N N . SER C 1 34 ? -51.200 -17.944 0.811 1.00 32.34 95 SER D N 1
ATOM 3319 C CA . SER C 1 34 ? -50.432 -16.981 0.031 1.00 26.69 95 SER D CA 1
ATOM 3320 C C . SER C 1 34 ? -51.378 -15.982 -0.607 1.00 33.25 95 SER D C 1
ATOM 3321 O O . SER C 1 34 ? -52.402 -16.372 -1.176 1.00 36.53 95 SER D O 1
ATOM 3324 N N . THR C 1 35 ? -51.032 -14.700 -0.514 1.00 31.09 96 THR D N 1
ATOM 3325 C CA . THR C 1 35 ? -51.880 -13.686 -1.130 1.00 30.94 96 THR D CA 1
ATOM 3326 C C . THR C 1 35 ? -51.123 -12.381 -1.314 1.00 35.39 96 THR D C 1
ATOM 3327 O O . THR C 1 35 ? -50.096 -12.132 -0.677 1.00 34.03 96 THR D O 1
ATOM 3331 N N . ASN C 1 36 ? -51.661 -11.550 -2.209 1.00 30.00 97 ASN D N 1
ATOM 3332 C CA . ASN C 1 36 ? -51.214 -10.179 -2.390 1.00 32.18 97 ASN D CA 1
ATOM 3333 C C . ASN C 1 36 ? -52.244 -9.190 -1.865 1.00 30.83 97 ASN D C 1
ATOM 3334 O O . ASN C 1 36 ? -52.000 -7.979 -1.912 1.00 31.84 97 ASN D O 1
ATOM 3339 N N . ASN C 1 37 ? -53.407 -9.685 -1.432 1.00 30.20 98 ASN D N 1
ATOM 3340 C CA . ASN C 1 37 ? -54.517 -8.908 -0.892 1.00 33.62 98 ASN D CA 1
ATOM 3341 C C . ASN C 1 37 ? -55.187 -8.064 -1.965 1.00 35.85 98 ASN D C 1
ATOM 3342 O O . ASN C 1 37 ? -55.930 -7.127 -1.655 1.00 35.92 98 ASN D O 1
ATOM 3347 N N . SER C 1 38 ? -54.950 -8.412 -3.228 1.00 34.32 99 SER D N 1
ATOM 3348 C CA . SER C 1 38 ? -55.394 -7.622 -4.368 1.00 42.59 99 SER D CA 1
ATOM 3349 C C . SER C 1 38 ? -56.227 -8.457 -5.330 1.00 42.55 99 SER D C 1
ATOM 3350 O O . SER C 1 38 ? -57.406 -8.155 -5.535 1.00 40.87 99 SER D O 1
ATOM 3353 N N . ASP C 1 39 ? -55.650 -9.498 -5.934 1.00 39.71 100 ASP D N 1
ATOM 3354 C CA . ASP C 1 39 ? -56.404 -10.352 -6.841 1.00 40.23 100 ASP D CA 1
ATOM 3355 C C . ASP C 1 39 ? -56.029 -11.826 -6.761 1.00 37.85 100 ASP D C 1
ATOM 3356 O O . ASP C 1 39 ? -56.539 -12.610 -7.566 1.00 36.31 100 ASP D O 1
ATOM 3361 N N . PHE C 1 40 ? -55.154 -12.230 -5.842 1.00 39.62 101 PHE D N 1
ATOM 3362 C CA . PHE C 1 40 ? -54.697 -13.613 -5.762 1.00 36.37 101 PHE D CA 1
ATOM 3363 C C . PHE C 1 40 ? -54.788 -14.108 -4.324 1.00 38.18 101 PHE D C 1
ATOM 3364 O O . PHE C 1 40 ? -54.154 -13.540 -3.430 1.00 41.88 101 PHE D O 1
ATOM 3372 N N . TRP C 1 41 ? -55.577 -15.163 -4.105 1.00 34.68 102 TRP D N 1
ATOM 3373 C CA . TRP C 1 41 ? -55.698 -15.819 -2.804 1.00 30.41 102 TRP D CA 1
ATOM 3374 C C . TRP C 1 41 ? -55.604 -17.321 -3.020 1.00 33.92 102 TRP D C 1
ATOM 3375 O O . TRP C 1 41 ? -56.468 -17.901 -3.687 1.00 37.03 102 TRP D O 1
ATOM 3386 N N . THR C 1 42 ? -54.579 -17.953 -2.444 1.00 34.03 103 THR D N 1
ATOM 3387 C CA . THR C 1 42 ? -54.408 -19.396 -2.549 1.00 36.88 103 THR D CA 1
ATOM 3388 C C . THR C 1 42 ? -53.970 -19.975 -1.211 1.00 30.12 103 THR D C 1
ATOM 3389 O O . THR C 1 42 ? -53.129 -19.398 -0.519 1.00 31.27 103 THR D O 1
ATOM 3393 N N . ALA C 1 43 ? -54.561 -21.113 -0.852 1.00 29.04 104 ALA D N 1
ATOM 3394 C CA . ALA C 1 43 ? -54.120 -21.902 0.291 1.00 30.72 104 ALA D CA 1
ATOM 3395 C C . ALA C 1 43 ? -54.166 -23.378 -0.078 1.00 33.09 104 ALA D C 1
ATOM 3396 O O . ALA C 1 43 ? -55.087 -23.822 -0.763 1.00 29.14 104 ALA D O 1
ATOM 3398 N N . VAL C 1 44 ? -53.184 -24.143 0.383 1.00 30.61 105 VAL D N 1
ATOM 3399 C CA . VAL C 1 44 ? -53.095 -25.568 0.081 1.00 32.28 105 VAL D CA 1
ATOM 3400 C C . VAL C 1 44 ? -53.447 -26.354 1.336 1.00 30.37 105 VAL D C 1
ATOM 3401 O O . VAL C 1 44 ? -52.960 -26.041 2.428 1.00 26.69 105 VAL D O 1
ATOM 3405 N N . ILE C 1 45 ? -54.316 -27.352 1.189 1.00 31.55 106 ILE D N 1
ATOM 3406 C CA . ILE C 1 45 ? -54.703 -28.216 2.299 1.00 37.99 106 ILE D CA 1
ATOM 3407 C C . ILE C 1 45 ? -54.287 -29.649 1.988 1.00 35.63 106 ILE D C 1
ATOM 3408 O O . ILE C 1 45 ? -54.399 -30.110 0.846 1.00 28.74 106 ILE D O 1
ATOM 3413 N N . ALA C 1 46 ? -53.793 -30.341 3.011 1.00 35.21 107 ALA D N 1
ATOM 3414 C CA . ALA C 1 46 ? -53.281 -31.699 2.909 1.00 31.38 107 ALA D CA 1
ATOM 3415 C C . ALA C 1 46 ? -54.281 -32.664 3.526 1.00 30.20 107 ALA D C 1
ATOM 3416 O O . ALA C 1 46 ? -54.746 -32.445 4.654 1.00 34.09 107 ALA D O 1
ATOM 3418 N N . VAL C 1 47 ? -54.586 -33.735 2.793 1.00 29.19 108 VAL D N 1
ATOM 3419 C CA . VAL C 1 47 ? -55.522 -34.771 3.209 1.00 30.68 108 VAL D CA 1
ATOM 3420 C C . VAL C 1 47 ? -54.820 -36.119 3.094 1.00 35.53 108 VAL D C 1
ATOM 3421 O O . VAL C 1 47 ? -54.296 -36.466 2.027 1.00 37.93 108 VAL D O 1
ATOM 3425 N N . GLU C 1 48 ? -54.810 -36.872 4.192 1.00 34.69 109 GLU D N 1
ATOM 3426 C CA . GLU C 1 48 ? -54.135 -38.157 4.232 1.00 35.64 109 GLU D CA 1
ATOM 3427 C C . GLU C 1 48 ? -54.893 -39.198 3.403 1.00 39.51 109 GLU D C 1
ATOM 3428 O O . GLU C 1 48 ? -56.074 -39.021 3.092 1.00 41.76 109 GLU D O 1
ATOM 3434 N N . PRO C 1 49 ? -54.223 -40.287 3.019 1.00 40.65 110 PRO D N 1
ATOM 3435 C CA . PRO C 1 49 ? -54.889 -41.317 2.210 1.00 42.26 110 PRO D CA 1
ATOM 3436 C C . PRO C 1 49 ? -56.074 -41.956 2.921 1.00 45.67 110 PRO D C 1
ATOM 3437 O O . PRO C 1 49 ? -56.142 -42.006 4.152 1.00 41.88 110 PRO D O 1
ATOM 3441 N N . HIS C 1 50 ? -57.017 -42.439 2.110 1.00 43.79 111 HIS D N 1
ATOM 3442 C CA . HIS C 1 50 ? -58.183 -43.200 2.562 1.00 48.05 111 HIS D CA 1
ATOM 3443 C C . HIS C 1 50 ? -59.055 -42.381 3.514 1.00 51.76 111 HIS D C 1
ATOM 3444 O O . HIS C 1 50 ? -59.270 -42.733 4.675 1.00 48.66 111 HIS D O 1
ATOM 3451 N N . VAL C 1 51 ? -59.550 -41.263 2.993 1.00 54.26 112 VAL D N 1
ATOM 3452 C CA . VAL C 1 51 ? -60.460 -40.386 3.717 1.00 50.56 112 VAL D CA 1
ATOM 3453 C C . VAL C 1 51 ? -61.776 -40.369 2.953 1.00 56.12 112 VAL D C 1
ATOM 3454 O O . VAL C 1 51 ? -61.809 -39.986 1.777 1.00 57.32 112 VAL D O 1
ATOM 3458 N N . SER C 1 52 ? -62.854 -40.777 3.615 1.00 56.13 113 SER D N 1
ATOM 3459 C CA . SER C 1 52 ? -64.155 -40.721 2.973 1.00 58.76 113 SER D CA 1
ATOM 3460 C C . SER C 1 52 ? -64.691 -39.295 3.019 1.00 62.93 113 SER D C 1
ATOM 3461 O O . SER C 1 52 ? -64.228 -38.459 3.800 1.00 56.65 113 SER D O 1
ATOM 3464 N N . GLN C 1 53 ? -65.667 -39.022 2.151 1.00 68.31 114 GLN D N 1
ATOM 3465 C CA . GLN C 1 53 ? -66.189 -37.670 1.976 1.00 70.45 114 GLN D CA 1
ATOM 3466 C C . GLN C 1 53 ? -66.564 -37.046 3.312 1.00 70.73 114 GLN D C 1
ATOM 3467 O O . GLN C 1 53 ? -67.396 -37.580 4.053 1.00 69.90 114 GLN D O 1
ATOM 3473 N N . THR C 1 54 ? -65.937 -35.910 3.614 1.00 71.91 115 THR D N 1
ATOM 3474 C CA . THR C 1 54 ? -66.147 -35.216 4.876 1.00 70.81 115 THR D CA 1
ATOM 3475 C C . THR C 1 54 ? -66.027 -33.723 4.619 1.00 65.02 115 THR D C 1
ATOM 3476 O O . THR C 1 54 ? -65.546 -33.297 3.570 1.00 57.47 115 THR D O 1
ATOM 3480 N N . ASN C 1 55 ? -66.515 -32.928 5.563 1.00 67.11 116 ASN D N 1
ATOM 3481 C CA . ASN C 1 55 ? -66.154 -31.522 5.649 1.00 65.47 116 ASN D CA 1
ATOM 3482 C C . ASN C 1 55 ? -65.171 -31.359 6.799 1.00 56.71 116 ASN D C 1
ATOM 3483 O O . ASN C 1 55 ? -65.418 -31.848 7.906 1.00 64.96 116 ASN D O 1
ATOM 3488 N N . ARG C 1 56 ? -64.060 -30.685 6.532 1.00 46.42 117 ARG D N 1
ATOM 3489 C CA . ARG C 1 56 ? -63.052 -30.424 7.546 1.00 45.74 117 ARG D CA 1
ATOM 3490 C C . ARG C 1 56 ? -62.875 -28.922 7.702 1.00 40.60 117 ARG D C 1
ATOM 3491 O O . ARG C 1 56 ? -63.121 -28.151 6.768 1.00 37.60 117 ARG D O 1
ATOM 3499 N N . GLN C 1 57 ? -62.460 -28.513 8.897 1.00 46.82 118 GLN D N 1
ATOM 3500 C CA . GLN C 1 57 ? -62.329 -27.104 9.239 1.00 50.37 118 GLN D CA 1
ATOM 3501 C C . GLN C 1 57 ? -60.877 -26.670 9.105 1.00 43.37 118 GLN D C 1
ATOM 3502 O O . GLN C 1 57 ? -59.973 -27.328 9.631 1.00 39.59 118 GLN D O 1
ATOM 3508 N N . TYR C 1 58 ? -60.663 -25.560 8.407 1.00 41.90 119 TYR D N 1
ATOM 3509 C CA . TYR C 1 58 ? -59.339 -24.995 8.209 1.00 40.40 119 TYR D CA 1
ATOM 3510 C C . TYR C 1 58 ? -59.405 -23.501 8.482 1.00 38.85 119 TYR D C 1
ATOM 3511 O O . TYR C 1 58 ? -60.454 -22.875 8.323 1.00 37.69 119 TYR D O 1
ATOM 3520 N N . VAL C 1 59 ? -58.287 -22.930 8.912 1.00 29.67 120 VAL D N 1
ATOM 3521 C CA . VAL C 1 59 ? -58.192 -21.489 9.113 1.00 32.93 120 VAL D CA 1
ATOM 3522 C C . VAL C 1 59 ? -57.416 -20.912 7.937 1.00 34.54 120 VAL D C 1
ATOM 3523 O O . VAL C 1 59 ? -56.209 -21.139 7.799 1.00 39.82 120 VAL D O 1
ATOM 3527 N N . LEU C 1 60 ? -58.115 -20.161 7.091 1.00 35.12 121 LEU D N 1
ATOM 3528 C CA . LEU C 1 60 ? -57.546 -19.546 5.899 1.00 32.94 121 LEU D CA 1
ATOM 3529 C C . LEU C 1 60 ? -57.635 -18.036 6.047 1.00 32.59 121 LEU D C 1
ATOM 3530 O O . LEU C 1 60 ? -58.738 -17.482 6.104 1.00 36.21 121 LEU D O 1
ATOM 3535 N N . PHE C 1 61 ? -56.477 -17.375 6.106 1.00 34.69 122 PHE D N 1
ATOM 3536 C CA . PHE C 1 61 ? -56.411 -15.914 6.158 1.00 33.85 122 PHE D CA 1
ATOM 3537 C C . PHE C 1 61 ? -57.189 -15.370 7.356 1.00 35.76 122 PHE D C 1
ATOM 3538 O O . PHE C 1 61 ? -57.813 -14.308 7.288 1.00 38.04 122 PHE D O 1
ATOM 3546 N N . GLY C 1 62 ? -57.153 -16.110 8.462 1.00 28.99 123 GLY D N 1
ATOM 3547 C CA . GLY C 1 62 ? -57.883 -15.726 9.654 1.00 26.19 123 GLY D CA 1
ATOM 3548 C C . GLY C 1 62 ? -59.360 -16.046 9.636 1.00 27.00 123 GLY D C 1
ATOM 3549 O O . GLY C 1 62 ? -60.106 -15.503 10.455 1.00 27.61 123 GLY D O 1
ATOM 3550 N N . GLU C 1 63 ? -59.811 -16.913 8.734 1.00 27.22 124 GLU D N 1
ATOM 3551 C CA . GLU C 1 63 ? -61.225 -17.228 8.581 1.00 36.62 124 GLU D CA 1
ATOM 3552 C C . GLU C 1 63 ? -61.438 -18.725 8.740 1.00 33.03 124 GLU D C 1
ATOM 3553 O O . GLU C 1 63 ? -60.692 -19.524 8.167 1.00 33.87 124 GLU D O 1
ATOM 3559 N N . ASN C 1 64 ? -62.451 -19.104 9.513 1.00 40.46 125 ASN D N 1
ATOM 3560 C CA . ASN C 1 64 ? -62.833 -20.506 9.622 1.00 46.00 125 ASN D CA 1
ATOM 3561 C C . ASN C 1 64 ? -63.580 -20.921 8.361 1.00 48.38 125 ASN D C 1
ATOM 3562 O O . ASN C 1 64 ? -64.610 -20.329 8.019 1.00 45.92 125 ASN D O 1
ATOM 3567 N N . LYS C 1 65 ? -63.059 -21.928 7.667 1.00 49.86 126 LYS D N 1
ATOM 3568 C CA . LYS C 1 65 ? -63.637 -22.420 6.428 1.00 45.90 126 LYS D CA 1
ATOM 3569 C C . LYS C 1 65 ? -63.929 -23.904 6.575 1.00 45.31 126 LYS D C 1
ATOM 3570 O O . LYS C 1 65 ? -63.088 -24.663 7.071 1.00 45.85 126 LYS D O 1
ATOM 3576 N N . GLN C 1 66 ? -65.123 -24.310 6.160 1.00 43.21 127 GLN D N 1
ATOM 3577 C CA . GLN C 1 66 ? -65.498 -25.714 6.104 1.00 44.39 127 GLN D CA 1
ATOM 3578 C C . GLN C 1 66 ? -65.386 -26.176 4.658 1.00 56.43 127 GLN D C 1
ATOM 3579 O O . GLN C 1 66 ? -66.089 -25.660 3.783 1.00 65.52 127 GLN D O 1
ATOM 3585 N N . PHE C 1 67 ? -64.507 -27.141 4.408 1.00 50.01 128 PHE D N 1
ATOM 3586 C CA . PHE C 1 67 ? -64.197 -27.568 3.052 1.00 44.27 128 PHE D CA 1
ATOM 3587 C C . PHE C 1 67 ? -64.527 -29.041 2.872 1.00 51.11 128 PHE D C 1
ATOM 3588 O O . PHE C 1 67 ? -64.247 -29.864 3.750 1.00 51.25 128 PHE D O 1
ATOM 3596 N N . ASN C 1 68 ? -65.126 -29.357 1.724 1.00 50.99 129 ASN D N 1
ATOM 3597 C CA . ASN C 1 68 ? -65.449 -30.731 1.364 1.00 45.73 129 ASN D CA 1
ATOM 3598 C C . ASN C 1 68 ? -64.200 -31.424 0.837 1.00 45.91 129 ASN D C 1
ATOM 3599 O O . ASN C 1 68 ? -63.659 -31.035 -0.205 1.00 48.19 129 ASN D O 1
ATOM 3604 N N . VAL C 1 69 ? -63.745 -32.449 1.552 1.00 49.61 130 VAL D N 1
ATOM 3605 C CA . VAL C 1 69 ? -62.536 -33.180 1.206 1.00 54.87 130 VAL D CA 1
ATOM 3606 C C . VAL C 1 69 ? -62.863 -34.660 1.069 1.00 54.63 130 VAL D C 1
ATOM 3607 O O . VAL C 1 69 ? -63.777 -35.189 1.715 1.00 61.37 130 VAL D O 1
ATOM 3611 N N . GLU C 1 70 ? -62.088 -35.327 0.215 1.00 51.10 131 GLU D N 1
ATOM 3612 C CA . GLU C 1 70 ? -62.259 -36.742 -0.085 1.00 49.05 131 GLU D CA 1
ATOM 3613 C C . GLU C 1 70 ? -60.956 -37.253 -0.676 1.00 44.57 131 GLU D C 1
ATOM 3614 O O . GLU C 1 70 ? -60.419 -36.641 -1.604 1.00 47.22 131 GLU D O 1
ATOM 3620 N N . ASN C 1 71 ? -60.446 -38.364 -0.144 1.00 42.82 132 ASN D N 1
ATOM 3621 C CA . ASN C 1 71 ? -59.229 -38.976 -0.679 1.00 38.63 132 ASN D CA 1
ATOM 3622 C C . ASN C 1 71 ? -59.398 -40.493 -0.678 1.00 44.72 132 ASN D C 1
ATOM 3623 O O . ASN C 1 71 ? -59.200 -41.145 0.351 1.00 43.07 132 ASN D O 1
ATOM 3628 N N . SER C 1 72 ? -59.757 -41.045 -1.834 1.00 42.93 133 SER D N 1
ATOM 3629 C CA . SER C 1 72 ? -59.865 -42.484 -2.023 1.00 49.42 133 SER D CA 1
ATOM 3630 C C . SER C 1 72 ? -58.564 -43.108 -2.519 1.00 42.70 133 SER D C 1
ATOM 3631 O O . SER C 1 72 ? -58.551 -44.291 -2.873 1.00 44.21 133 SER D O 1
ATOM 3634 N N . SER C 1 73 ? -57.477 -42.344 -2.546 1.00 52.95 134 SER D N 1
ATOM 3635 C CA . SER C 1 73 ? -56.188 -42.819 -3.022 1.00 57.87 134 SER D CA 1
ATOM 3636 C C . SER C 1 73 ? -55.397 -43.481 -1.895 1.00 50.21 134 SER D C 1
ATOM 3637 O O . SER C 1 73 ? -55.722 -43.362 -0.713 1.00 52.61 134 SER D O 1
ATOM 3640 N N . ASP C 1 74 ? -54.340 -44.198 -2.283 1.00 46.33 135 ASP D N 1
ATOM 3641 C CA . ASP C 1 74 ? -53.316 -44.609 -1.331 1.00 47.20 135 ASP D CA 1
ATOM 3642 C C . ASP C 1 74 ? -52.267 -43.529 -1.117 1.00 42.33 135 ASP D C 1
ATOM 3643 O O . ASP C 1 74 ? -51.394 -43.692 -0.257 1.00 39.98 135 ASP D O 1
ATOM 3648 N N . LYS C 1 75 ? -52.337 -42.442 -1.876 1.00 37.46 136 LYS D N 1
ATOM 3649 C CA . LYS C 1 75 ? -51.419 -41.320 -1.775 1.00 37.45 136 LYS D CA 1
ATOM 3650 C C . LYS C 1 75 ? -52.074 -40.175 -1.013 1.00 35.91 136 LYS D C 1
ATOM 3651 O O . LYS C 1 75 ? -53.289 -40.144 -0.806 1.00 39.69 136 LYS D O 1
ATOM 3657 N N . TRP C 1 76 ? -51.247 -39.222 -0.598 1.00 40.25 137 TRP D N 1
ATOM 3658 C CA . TRP C 1 76 ? -51.758 -37.995 -0.011 1.00 34.68 137 TRP D CA 1
ATOM 3659 C C . TRP C 1 76 ? -52.327 -37.104 -1.105 1.00 32.87 137 TRP D C 1
ATOM 3660 O O . TRP C 1 76 ? -51.934 -37.195 -2.270 1.00 33.05 137 TRP D O 1
ATOM 3671 N N . LYS C 1 77 ? -53.264 -36.239 -0.730 1.00 39.02 138 LYS D N 1
ATOM 3672 C CA . LYS C 1 77 ? -53.841 -35.301 -1.682 1.00 30.23 138 LYS D CA 1
ATOM 3673 C C . LYS C 1 77 ? -53.689 -33.880 -1.160 1.00 35.37 138 LYS D C 1
ATOM 3674 O O . LYS C 1 77 ? -53.857 -33.620 0.034 1.00 31.69 138 LYS D O 1
ATOM 3680 N N . PHE C 1 78 ? -53.340 -32.968 -2.058 1.00 36.95 139 PHE D N 1
ATOM 3681 C CA . PHE C 1 78 ? -53.086 -31.574 -1.717 1.00 31.31 139 PHE D CA 1
ATOM 3682 C C . PHE C 1 78 ? -53.968 -30.717 -2.610 1.00 36.57 139 PHE D C 1
ATOM 3683 O O . PHE C 1 78 ? -53.780 -30.684 -3.831 1.00 41.77 139 PHE D O 1
ATOM 3691 N N . PHE C 1 79 ? -54.941 -30.052 -2.002 1.00 33.55 140 PHE D N 1
ATOM 3692 C CA . PHE C 1 79 ? -55.935 -29.280 -2.728 1.00 37.88 140 PHE D CA 1
ATOM 3693 C C . PHE C 1 79 ? -55.606 -27.797 -2.644 1.00 38.73 140 PHE D C 1
ATOM 3694 O O . PHE C 1 79 ? -55.224 -27.295 -1.582 1.00 37.99 140 PHE D O 1
ATOM 3702 N N . GLU C 1 80 ? -55.757 -27.101 -3.769 1.00 35.66 141 GLU D N 1
ATOM 3703 C CA . GLU C 1 80 ? -55.552 -25.661 -3.840 1.00 37.06 141 GLU D CA 1
ATOM 3704 C C . GLU C 1 80 ? -56.903 -24.963 -3.765 1.00 38.76 141 GLU D C 1
ATOM 3705 O O . GLU C 1 80 ? -57.776 -25.197 -4.609 1.00 40.69 141 GLU D O 1
ATOM 3711 N N . MET C 1 81 ? -57.076 -24.119 -2.754 1.00 32.05 142 MET D N 1
ATOM 3712 C CA . MET C 1 81 ? -58.241 -23.261 -2.623 1.00 39.85 142 MET D CA 1
ATOM 3713 C C . MET C 1 81 ? -57.863 -21.871 -3.107 1.00 38.92 142 MET D C 1
ATOM 3714 O O . MET C 1 81 ? -56.859 -21.305 -2.656 1.00 34.53 142 MET D O 1
ATOM 3719 N N . PHE C 1 82 ? -58.662 -21.327 -4.019 1.00 36.02 143 PHE D N 1
ATOM 3720 C CA . PHE C 1 82 ? -58.343 -20.068 -4.668 1.00 30.64 143 PHE D CA 1
ATOM 3721 C C . PHE C 1 82 ? -59.549 -19.145 -4.657 1.00 38.34 143 PHE D C 1
ATOM 3722 O O . PHE C 1 82 ? -60.700 -19.588 -4.716 1.00 38.66 143 PHE D O 1
ATOM 3730 N N . LYS C 1 83 ? -59.263 -17.849 -4.575 1.00 42.07 144 LYS D N 1
ATOM 3731 C CA . LYS C 1 83 ? -60.235 -16.826 -4.933 1.00 44.33 144 LYS D CA 1
ATOM 3732 C C . LYS C 1 83 ? -59.487 -15.587 -5.401 1.00 43.20 144 LYS D C 1
ATOM 3733 O O . LYS C 1 83 ? -58.383 -15.290 -4.930 1.00 36.93 144 LYS D O 1
ATOM 3739 N N . GLY C 1 84 ? -60.098 -14.875 -6.345 1.00 33.74 145 GLY D N 1
ATOM 3740 C CA . GLY C 1 84 ? -59.482 -13.750 -7.010 1.00 27.64 145 GLY D CA 1
ATOM 3741 C C . GLY C 1 84 ? -59.938 -12.386 -6.553 1.00 32.54 145 GLY D C 1
ATOM 3742 O O . GLY C 1 84 ? -59.504 -11.381 -7.124 1.00 35.00 145 GLY D O 1
ATOM 3743 N N . SER C 1 85 ? -60.810 -12.313 -5.552 1.00 36.31 146 SER D N 1
ATOM 3744 C CA . SER C 1 85 ? -61.224 -11.037 -4.989 1.00 35.99 146 SER D CA 1
ATOM 3745 C C . SER C 1 85 ? -61.586 -11.251 -3.528 1.00 33.70 146 SER D C 1
ATOM 3746 O O . SER C 1 85 ? -61.876 -12.371 -3.101 1.00 33.11 146 SER D O 1
ATOM 3749 N N . SER C 1 86 ? -61.560 -10.160 -2.759 1.00 28.30 147 SER D N 1
ATOM 3750 C CA . SER C 1 86 ? -61.855 -10.271 -1.334 1.00 28.90 147 SER D CA 1
ATOM 3751 C C . SER C 1 86 ? -63.285 -10.747 -1.099 1.00 30.92 147 SER D C 1
ATOM 3752 O O . SER C 1 86 ? -63.535 -11.558 -0.200 1.00 33.67 147 SER D O 1
ATOM 3755 N N . GLN C 1 87 ? -64.234 -10.277 -1.912 1.00 29.90 148 GLN D N 1
ATOM 3756 C CA . GLN C 1 87 ? -65.622 -10.697 -1.766 1.00 30.72 148 GLN D CA 1
ATOM 3757 C C . GLN C 1 87 ? -65.894 -12.085 -2.331 1.00 30.23 148 GLN D C 1
ATOM 3758 O O . GLN C 1 87 ? -66.978 -12.628 -2.092 1.00 41.43 148 GLN D O 1
ATOM 3764 N N . SER C 1 88 ? -64.953 -12.670 -3.066 1.00 37.49 149 SER D N 1
ATOM 3765 C CA . SER C 1 88 ? -65.177 -13.981 -3.653 1.00 33.18 149 SER D CA 1
ATOM 3766 C C . SER C 1 88 ? -65.113 -15.065 -2.583 1.00 33.51 149 SER D C 1
ATOM 3767 O O . SER C 1 88 ? -64.604 -14.862 -1.478 1.00 40.10 149 SER D O 1
ATOM 3770 N N . ASP C 1 89 ? -65.640 -16.231 -2.928 1.00 32.77 150 ASP D N 1
ATOM 3771 C CA . ASP C 1 89 ? -65.502 -17.417 -2.101 1.00 29.70 150 ASP D CA 1
ATOM 3772 C C . ASP C 1 89 ? -64.402 -18.315 -2.651 1.00 32.75 150 ASP D C 1
ATOM 3773 O O . ASP C 1 89 ? -64.057 -18.266 -3.835 1.00 30.71 150 ASP D O 1
ATOM 3778 N N . PHE C 1 90 ? -63.850 -19.141 -1.770 1.00 37.46 151 PHE D N 1
ATOM 3779 C CA . PHE C 1 90 ? -62.814 -20.079 -2.171 1.00 37.42 151 PHE D CA 1
ATOM 3780 C C . PHE C 1 90 ? -63.435 -21.281 -2.866 1.00 42.10 151 PHE D C 1
ATOM 3781 O O . PHE C 1 90 ? -64.528 -21.730 -2.509 1.00 46.86 151 PHE D O 1
ATOM 3789 N N . SER C 1 91 ? -62.731 -21.794 -3.871 1.00 38.86 152 SER D N 1
ATOM 3790 C CA . SER C 1 91 ? -63.115 -23.022 -4.547 1.00 34.61 152 SER D CA 1
ATOM 3791 C C . SER C 1 91 ? -61.860 -23.834 -4.833 1.00 33.95 152 SER D C 1
ATOM 3792 O O . SER C 1 91 ? -60.753 -23.294 -4.914 1.00 32.39 152 SER D O 1
ATOM 3795 N N . ASN C 1 92 ? -62.039 -25.145 -4.971 1.00 31.39 153 ASN D N 1
ATOM 3796 C CA . ASN C 1 92 ? -60.925 -26.005 -5.348 1.00 35.47 153 ASN D CA 1
ATOM 3797 C C . ASN C 1 92 ? -60.511 -25.694 -6.780 1.00 42.79 153 ASN D C 1
ATOM 3798 O O . ASN C 1 92 ? -61.328 -25.782 -7.703 1.00 45.18 153 ASN D O 1
ATOM 3803 N N . ARG C 1 93 ? -59.246 -25.326 -6.963 1.00 39.62 154 ARG D N 1
ATOM 3804 C CA . ARG C 1 93 ? -58.705 -25.041 -8.285 1.00 35.65 154 ARG D CA 1
ATOM 3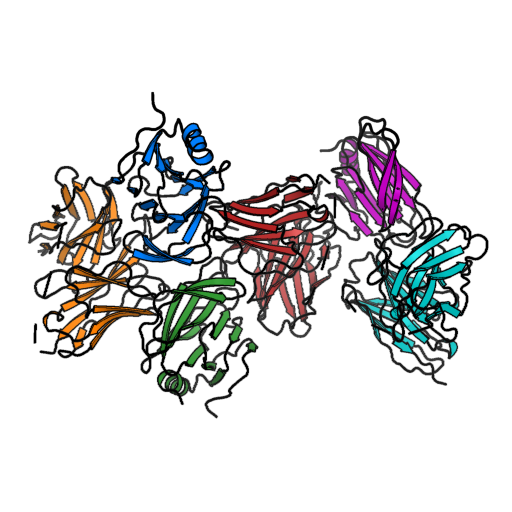805 C C . ARG C 1 93 ? -57.822 -26.156 -8.825 1.00 34.97 154 ARG D C 1
ATOM 3806 O O . ARG C 1 93 ? -57.904 -26.479 -10.014 1.00 36.40 154 ARG D O 1
ATOM 3814 N N . ARG C 1 94 ? -56.985 -26.761 -7.982 1.00 24.13 155 ARG D N 1
ATOM 3815 C CA . ARG C 1 94 ? -56.027 -27.761 -8.430 1.00 24.21 155 ARG D CA 1
ATOM 3816 C C . ARG C 1 94 ? -55.901 -28.859 -7.384 1.00 33.24 155 ARG D C 1
ATOM 3817 O O . ARG C 1 94 ? -56.146 -28.647 -6.193 1.00 31.39 155 ARG D O 1
ATOM 3825 N N . THR C 1 95 ? -55.498 -30.040 -7.850 1.00 34.77 156 THR D N 1
ATOM 3826 C CA . THR C 1 95 ? -55.235 -31.186 -6.993 1.00 33.02 156 THR D CA 1
ATOM 3827 C C . THR C 1 95 ? -53.871 -31.766 -7.331 1.00 37.40 156 THR D C 1
ATOM 3828 O O . THR C 1 95 ? -53.554 -31.971 -8.508 1.00 37.96 156 THR D O 1
ATOM 3832 N N . LEU C 1 96 ? -53.071 -32.031 -6.302 1.00 39.44 157 LEU D N 1
ATOM 3833 C CA . LEU C 1 96 ? -51.836 -32.793 -6.431 1.00 33.63 157 LEU D CA 1
ATOM 3834 C C . LEU C 1 96 ? -51.988 -34.080 -5.635 1.00 32.21 157 LEU D C 1
ATOM 3835 O O . LEU C 1 96 ? -52.216 -34.037 -4.425 1.00 37.92 157 LEU D O 1
ATOM 3840 N N . THR C 1 97 ? -51.843 -35.219 -6.304 1.00 24.92 158 THR D N 1
ATOM 3841 C CA . THR C 1 97 ? -51.884 -36.524 -5.650 1.00 25.41 158 THR D CA 1
ATOM 3842 C C . THR C 1 97 ? -50.448 -37.025 -5.571 1.00 34.80 158 THR D C 1
ATOM 3843 O O . THR C 1 97 ? -49.816 -37.287 -6.597 1.00 30.34 158 THR D O 1
ATOM 3847 N N . SER C 1 98 ? -49.937 -37.151 -4.350 1.00 34.53 159 SER D N 1
ATOM 3848 C CA . SER C 1 98 ? -48.513 -37.342 -4.124 1.00 29.35 159 SER D CA 1
ATOM 3849 C C . SER C 1 98 ? -48.261 -38.265 -2.946 1.00 36.17 159 SER D C 1
ATOM 3850 O O . SER C 1 98 ? -48.862 -38.104 -1.880 1.00 36.44 159 SER D O 1
ATOM 3853 N N . ASN C 1 99 ? -47.361 -39.232 -3.146 1.00 32.41 160 ASN D N 1
ATOM 3854 C CA . ASN C 1 99 ? -46.822 -40.012 -2.042 1.00 32.44 160 ASN D CA 1
ATOM 3855 C C . ASN C 1 99 ? -45.571 -39.379 -1.448 1.00 32.41 160 ASN D C 1
ATOM 3856 O O . ASN C 1 99 ? -45.189 -39.729 -0.326 1.00 34.92 160 ASN D O 1
ATOM 3861 N N . ASN C 1 100 ? -44.933 -38.457 -2.173 1.00 32.66 161 ASN D N 1
ATOM 3862 C CA . ASN C 1 100 ? -43.779 -37.728 -1.663 1.00 28.29 161 ASN D CA 1
ATOM 3863 C C . ASN C 1 100 ? -44.180 -36.573 -0.757 1.00 33.28 161 ASN D C 1
ATOM 3864 O O . ASN C 1 100 ? -43.370 -36.138 0.069 1.00 31.39 161 ASN D O 1
ATOM 3869 N N . ARG C 1 101 ? -45.404 -36.067 -0.910 1.00 34.06 162 ARG D N 1
ATOM 3870 C CA . ARG C 1 101 ? -45.967 -35.042 -0.033 1.00 33.55 162 ARG D CA 1
ATOM 3871 C C . ARG C 1 101 ? -45.151 -33.753 -0.090 1.00 35.46 162 ARG D C 1
ATOM 3872 O O . ARG C 1 101 ? -44.953 -33.072 0.918 1.00 35.13 162 ARG D O 1
ATOM 3880 N N . LEU C 1 102 ? -44.688 -33.414 -1.288 1.00 32.53 163 LEU D N 1
ATOM 3881 C CA . LEU C 1 102 ? -43.997 -32.161 -1.558 1.00 29.82 163 LEU D CA 1
ATOM 3882 C C . LEU C 1 102 ? -44.872 -31.308 -2.465 1.00 21.98 163 LEU D C 1
ATOM 3883 O O . LEU C 1 102 ? -45.391 -31.800 -3.472 1.00 25.60 163 LEU D O 1
ATOM 3888 N N . VAL C 1 103 ? -45.034 -30.035 -2.115 1.00 20.73 164 VAL D N 1
ATOM 3889 C CA . VAL C 1 103 ? -45.728 -29.098 -2.990 1.00 31.20 164 VAL D CA 1
ATOM 3890 C C . VAL C 1 103 ? -44.758 -27.996 -3.394 1.00 31.48 164 VAL D C 1
ATOM 3891 O O . VAL C 1 103 ? -43.710 -27.801 -2.780 1.00 32.08 164 VAL D O 1
ATOM 3895 N N . GLY C 1 104 ? -45.106 -27.290 -4.464 1.00 29.93 165 GLY D N 1
ATOM 3896 C CA . GLY C 1 104 ? -44.215 -26.269 -4.979 1.00 29.55 165 GLY D CA 1
ATOM 3897 C C . GLY C 1 104 ? -44.917 -25.006 -5.429 1.00 29.78 165 GLY D C 1
ATOM 3898 O O . GLY C 1 104 ? -45.979 -25.066 -6.054 1.00 36.39 165 GLY D O 1
ATOM 3899 N N . MET C 1 105 ? -44.336 -23.852 -5.105 1.00 26.72 166 MET D N 1
ATOM 3900 C CA . MET C 1 105 ? -44.858 -22.572 -5.575 1.00 31.77 166 MET D CA 1
ATOM 3901 C C . MET C 1 105 ? -43.729 -21.718 -6.131 1.00 30.57 166 MET D C 1
ATOM 3902 O O . MET C 1 105 ? -42.665 -21.608 -5.520 1.00 31.99 166 MET D O 1
ATOM 3907 N N . LEU C 1 106 ? -43.974 -21.101 -7.285 1.00 27.92 167 LEU D N 1
ATOM 3908 C CA . LEU C 1 106 ? -42.993 -20.261 -7.958 1.00 26.52 167 LEU D CA 1
ATOM 3909 C C . LEU C 1 106 ? -43.650 -18.967 -8.421 1.00 37.61 167 LEU D C 1
ATOM 3910 O O . LEU C 1 106 ? -44.782 -18.979 -8.906 1.00 39.63 167 LEU D O 1
ATOM 3915 N N . LYS C 1 107 ? -42.943 -17.852 -8.267 1.00 37.08 168 LYS D N 1
ATOM 3916 C CA . LYS C 1 107 ? -43.375 -16.567 -8.804 1.00 32.94 168 LYS D CA 1
ATOM 3917 C C . LYS C 1 107 ? -42.494 -16.227 -10.000 1.00 34.03 168 LYS D C 1
ATOM 3918 O O . LYS C 1 107 ? -41.284 -16.029 -9.841 1.00 31.92 168 LYS D O 1
ATOM 3924 N N . TYR C 1 108 ? -43.092 -16.156 -11.190 1.00 30.91 169 TYR D N 1
ATOM 3925 C CA . TYR C 1 108 ? -42.300 -15.876 -12.380 1.00 34.55 169 TYR D CA 1
ATOM 3926 C C . TYR C 1 108 ? -43.192 -15.349 -13.497 1.00 38.40 169 TYR D C 1
ATOM 3927 O O . TYR C 1 108 ? -44.318 -15.820 -13.677 1.00 34.69 169 TYR D O 1
ATOM 3936 N N . GLY C 1 109 ? -42.667 -14.378 -14.240 1.00 35.49 170 GLY D N 1
ATOM 3937 C CA . GLY C 1 109 ? -43.317 -13.881 -15.445 1.00 34.61 170 GLY D CA 1
ATOM 3938 C C . GLY C 1 109 ? -44.732 -13.392 -15.237 1.00 38.87 170 GLY D C 1
ATOM 3939 O O . GLY C 1 109 ? -45.620 -13.702 -16.041 1.00 41.58 170 GLY D O 1
ATOM 3940 N N . GLY C 1 110 ? -44.965 -12.631 -14.170 1.00 37.69 171 GLY D N 1
ATOM 3941 C CA . GLY C 1 110 ? -46.296 -12.153 -13.865 1.00 32.48 171 GLY D CA 1
ATOM 3942 C C . GLY C 1 110 ? -47.287 -13.224 -13.478 1.00 35.87 171 GLY D C 1
ATOM 3943 O O . GLY C 1 110 ? -48.491 -12.950 -13.448 1.00 36.53 171 GLY D O 1
ATOM 3944 N N . ARG C 1 111 ? -46.826 -14.439 -13.184 1.00 29.16 172 ARG D N 1
ATOM 3945 C CA . ARG C 1 111 ? -47.723 -15.543 -12.884 1.00 33.22 172 ARG D CA 1
ATOM 3946 C C . ARG C 1 111 ? -47.203 -16.316 -11.683 1.00 31.80 172 ARG D C 1
ATOM 3947 O O . ARG C 1 111 ? -46.040 -16.191 -11.286 1.00 34.58 172 ARG D O 1
ATOM 3955 N N . VAL C 1 112 ? -48.093 -17.116 -11.102 1.00 27.60 173 VAL D N 1
ATOM 3956 C CA . VAL C 1 112 ? -47.748 -18.016 -10.008 1.00 24.70 173 VAL D CA 1
ATOM 3957 C C . VAL C 1 112 ? -47.909 -19.442 -10.512 1.00 30.20 173 VAL D C 1
ATOM 3958 O O . VAL C 1 112 ? -48.985 -19.823 -10.984 1.00 39.13 173 VAL D O 1
ATOM 3962 N N . TRP C 1 113 ? -46.849 -20.231 -10.398 1.00 24.56 174 TRP D N 1
ATOM 3963 C CA . TRP C 1 113 ? -46.820 -21.600 -10.884 1.00 32.19 174 TRP D CA 1
ATOM 3964 C C . TRP C 1 113 ? -46.835 -22.567 -9.709 1.00 33.07 174 TRP D C 1
ATOM 3965 O O . TRP C 1 113 ? -46.189 -22.325 -8.683 1.00 30.01 174 TRP D O 1
ATOM 3976 N N . THR C 1 114 ? -47.574 -23.662 -9.869 1.00 31.81 175 THR D N 1
ATOM 3977 C CA . THR C 1 114 ? -47.615 -24.731 -8.883 1.00 32.02 175 THR D CA 1
ATOM 3978 C C . THR C 1 114 ? -47.572 -26.069 -9.605 1.00 34.53 175 THR D C 1
ATOM 3979 O O . THR C 1 114 ? -47.624 -26.139 -10.835 1.00 32.95 175 THR D O 1
ATOM 3983 N N . PHE C 1 115 ? -47.484 -27.141 -8.826 1.00 31.25 176 PHE D N 1
ATOM 3984 C CA . PHE C 1 115 ? -47.475 -28.499 -9.349 1.00 28.99 176 PHE D CA 1
ATOM 3985 C C . PHE C 1 115 ? -48.827 -29.145 -9.081 1.00 33.64 176 PHE D C 1
ATOM 3986 O O . PHE C 1 115 ? -49.337 -29.082 -7.957 1.00 32.47 176 PHE D O 1
ATOM 3994 N N . HIS C 1 116 ? -49.407 -29.758 -10.112 1.00 24.54 177 HIS D N 1
ATOM 3995 C CA . HIS C 1 116 ? -50.673 -30.464 -9.977 1.00 24.73 177 HIS D CA 1
ATOM 3996 C C . HIS C 1 116 ? -50.642 -31.715 -10.845 1.00 33.52 177 HIS D C 1
ATOM 3997 O O . HIS C 1 116 ? -49.759 -31.894 -11.686 1.00 26.46 177 HIS D O 1
ATOM 4004 N N . GLY C 1 117 ? -51.618 -32.591 -10.629 1.00 37.59 178 GLY D N 1
ATOM 4005 C CA . GLY C 1 117 ? -51.599 -33.921 -11.208 1.00 35.27 178 GLY D CA 1
ATOM 4006 C C . GLY C 1 117 ? -51.148 -34.959 -10.198 1.00 37.22 178 GLY D C 1
ATOM 4007 O O . GLY C 1 117 ? -50.929 -34.678 -9.016 1.00 36.43 178 GLY D O 1
ATOM 4008 N N . GLU C 1 118 ? -51.005 -36.190 -10.682 1.00 37.79 179 GLU D N 1
ATOM 4009 C CA . GLU C 1 118 ? -50.612 -37.316 -9.844 1.00 37.33 179 GLU D CA 1
ATOM 4010 C C . GLU C 1 118 ? -49.160 -37.688 -10.113 1.00 39.92 179 GLU D C 1
ATOM 4011 O O . GLU C 1 118 ? -48.768 -37.892 -11.267 1.00 41.65 179 GLU D O 1
ATOM 4017 N N . THR C 1 119 ? -48.371 -37.769 -9.044 1.00 41.62 180 THR D N 1
ATOM 4018 C CA . THR C 1 119 ? -46.989 -38.206 -9.157 1.00 40.76 180 THR D CA 1
ATOM 4019 C C . THR C 1 119 ? -46.935 -39.619 -9.740 1.00 38.24 180 THR D C 1
ATOM 4020 O O . THR C 1 119 ? -47.839 -40.428 -9.508 1.00 41.05 180 THR D O 1
ATOM 4024 N N . PRO C 1 120 ? -45.882 -39.948 -10.507 1.00 38.37 181 PRO D N 1
ATOM 4025 C CA . PRO C 1 120 ? -44.733 -39.095 -10.820 1.00 39.44 181 PRO D CA 1
ATOM 4026 C C . PRO C 1 120 ? -44.891 -38.328 -12.130 1.00 37.63 181 PRO D C 1
ATOM 4027 O O . PRO C 1 120 ? -43.898 -38.084 -12.816 1.00 40.83 181 PRO D O 1
ATOM 4031 N N . ARG C 1 121 ? -46.124 -37.943 -12.465 1.00 36.34 182 ARG D N 1
ATOM 4032 C CA . ARG C 1 121 ? -46.404 -37.228 -13.706 1.00 40.18 182 ARG D CA 1
ATOM 4033 C C . ARG C 1 121 ? -46.992 -35.843 -13.457 1.00 39.45 182 ARG D C 1
ATOM 4034 O O . ARG C 1 121 ? -47.633 -35.278 -14.348 1.00 39.54 182 ARG D O 1
ATOM 4042 N N . ALA C 1 122 ? -46.791 -35.285 -12.265 1.00 41.50 183 ALA D N 1
ATOM 4043 C CA . ALA C 1 122 ? -47.285 -33.946 -11.980 1.00 42.09 183 ALA D CA 1
ATOM 4044 C C . ALA C 1 122 ? -46.581 -32.922 -12.863 1.00 34.84 183 ALA D C 1
ATOM 4045 O O . ALA C 1 122 ? -45.425 -33.097 -13.256 1.00 29.90 183 ALA D O 1
ATOM 4047 N N . THR C 1 123 ? -47.299 -31.850 -13.184 1.00 27.81 184 THR D N 1
ATOM 4048 C CA . THR C 1 123 ? -46.809 -30.809 -14.074 1.00 35.99 184 THR D CA 1
ATOM 4049 C C . THR C 1 123 ? -47.092 -29.443 -13.466 1.00 32.75 184 THR D C 1
ATOM 4050 O O . THR C 1 123 ? -47.936 -29.295 -12.578 1.00 28.35 184 THR D O 1
ATOM 4054 N N . THR C 1 124 ? -46.381 -28.437 -13.965 1.00 33.75 185 THR D N 1
ATOM 4055 C CA . THR C 1 124 ? -46.607 -27.073 -13.515 1.00 38.68 185 THR D CA 1
ATOM 4056 C C . THR C 1 124 ? -47.805 -26.456 -14.227 1.00 40.61 185 THR D C 1
ATOM 4057 O O . THR C 1 124 ? -48.130 -26.796 -15.369 1.00 39.44 185 THR D O 1
ATOM 4061 N N . ASP C 1 125 ? -48.466 -25.545 -13.522 1.00 41.63 186 ASP D N 1
ATOM 4062 C CA . ASP C 1 125 ? -49.621 -24.825 -14.032 1.00 41.56 186 ASP D CA 1
ATOM 4063 C C . ASP C 1 125 ? -49.607 -23.440 -13.408 1.00 45.48 186 ASP D C 1
ATOM 4064 O O . ASP C 1 125 ? -49.195 -23.271 -12.257 1.00 48.39 186 ASP D O 1
ATOM 4069 N N . SER C 1 126 ? -50.066 -22.451 -14.169 1.00 41.41 187 SER D N 1
ATOM 4070 C CA . SER C 1 126 ? -49.949 -21.064 -13.752 1.00 35.95 187 SER D CA 1
ATOM 4071 C C . SER C 1 126 ? -51.312 -20.447 -13.466 1.00 37.11 187 SER D C 1
ATOM 4072 O O . SER C 1 126 ? -52.347 -20.882 -13.976 1.00 38.16 187 SER D O 1
ATOM 4075 N N . SER C 1 127 ? -51.278 -19.414 -12.628 1.00 34.34 188 SER D N 1
ATOM 4076 C CA . SER C 1 127 ? -52.403 -18.531 -12.359 1.00 34.92 188 SER D CA 1
ATOM 4077 C C . SER C 1 127 ? -51.935 -17.097 -12.560 1.00 31.15 188 SER D C 1
ATOM 4078 O O . SER C 1 127 ? -50.874 -16.709 -12.054 1.00 33.14 188 SER D O 1
ATOM 4081 N N . ASN C 1 128 ? -52.709 -16.329 -13.323 1.00 33.68 189 ASN D N 1
ATOM 4082 C CA . ASN C 1 128 ? -52.335 -14.962 -13.654 1.00 33.02 189 ASN D CA 1
ATOM 4083 C C . ASN C 1 128 ? -52.572 -14.027 -12.477 1.00 34.44 189 ASN D C 1
ATOM 4084 O O . ASN C 1 128 ? -53.452 -14.249 -11.641 1.00 36.15 189 ASN D O 1
ATOM 4089 N N . THR C 1 129 ? -51.764 -12.974 -12.418 1.00 36.75 190 THR D N 1
ATOM 4090 C CA . THR C 1 129 ? -51.938 -11.917 -11.435 1.00 34.33 190 THR D CA 1
ATOM 4091 C C . THR C 1 129 ? -51.411 -10.623 -12.030 1.00 32.07 190 THR D C 1
ATOM 4092 O O . THR C 1 129 ? -50.534 -10.634 -12.898 1.00 33.14 190 THR D O 1
ATOM 4096 N N . ALA C 1 130 ? -51.957 -9.508 -11.559 1.00 34.46 191 ALA D N 1
ATOM 4097 C CA . ALA C 1 130 ? -51.484 -8.195 -11.966 1.00 36.13 191 ALA D CA 1
ATOM 4098 C C . ALA C 1 130 ? -50.560 -7.571 -10.930 1.00 45.04 191 ALA D C 1
ATOM 4099 O O . ALA C 1 130 ? -50.044 -6.473 -11.158 1.00 49.23 191 ALA D O 1
ATOM 4101 N N . ASP C 1 131 ? -50.335 -8.255 -9.794 1.00 42.66 192 ASP D N 1
ATOM 4102 C CA . ASP C 1 131 ? -49.517 -7.748 -8.700 1.00 40.74 192 ASP D CA 1
ATOM 4103 C C . ASP C 1 131 ? -48.691 -8.897 -8.104 1.00 44.60 192 ASP D C 1
ATOM 4104 O O . ASP C 1 131 ? -48.892 -9.331 -6.971 1.00 48.28 192 ASP D O 1
ATOM 4109 N N . LEU C 1 132 ? -47.738 -9.404 -8.891 1.00 40.78 193 LEU D N 1
ATOM 4110 C CA . LEU C 1 132 ? -46.876 -10.485 -8.421 1.00 30.35 193 LEU D CA 1
ATOM 4111 C C . LEU C 1 132 ? -45.961 -10.031 -7.289 1.00 34.77 193 LEU D C 1
ATOM 4112 O O . LEU C 1 132 ? -45.695 -10.796 -6.354 1.00 36.82 193 LEU D O 1
ATOM 4117 N N . ASN C 1 133 ? -45.467 -8.793 -7.358 1.00 40.77 194 ASN D N 1
ATOM 4118 C CA . ASN C 1 133 ? -44.488 -8.315 -6.387 1.00 41.23 194 ASN D CA 1
ATOM 4119 C C . ASN C 1 133 ? -45.028 -8.253 -4.963 1.00 36.64 194 ASN D C 1
ATOM 4120 O O . ASN C 1 133 ? -44.236 -8.308 -4.019 1.00 45.96 194 ASN D O 1
ATOM 4125 N N . ASN C 1 134 ? -46.338 -8.126 -4.772 1.00 35.77 195 ASN D N 1
ATOM 4126 C CA . ASN C 1 134 ? -46.889 -8.001 -3.428 1.00 34.39 195 ASN D CA 1
ATOM 4127 C C . ASN C 1 134 ? -47.431 -9.314 -2.886 1.00 32.51 195 ASN D C 1
ATOM 4128 O O . ASN C 1 134 ? -48.090 -9.314 -1.842 1.00 39.23 195 ASN D O 1
ATOM 4133 N N . ILE C 1 135 ? -47.175 -10.427 -3.565 1.00 29.61 196 ILE D N 1
ATOM 4134 C CA . ILE C 1 135 ? -47.619 -11.731 -3.087 1.00 35.38 196 ILE D CA 1
ATOM 4135 C C . ILE C 1 135 ? -46.673 -12.210 -1.993 1.00 37.00 196 ILE D C 1
ATOM 4136 O O . ILE C 1 135 ? -45.459 -12.297 -2.201 1.00 37.20 196 ILE D O 1
ATOM 4141 N N . SER C 1 136 ? -47.227 -12.523 -0.828 1.00 34.56 197 SER D N 1
ATOM 4142 C CA . SER C 1 136 ? -46.469 -13.118 0.262 1.00 29.24 197 SER D CA 1
ATOM 4143 C C . SER C 1 136 ? -47.074 -14.476 0.607 1.00 28.43 197 SER D C 1
ATOM 4144 O O . SER C 1 136 ? -48.109 -14.879 0.058 1.00 32.04 197 SER D O 1
ATOM 4147 N N . ILE C 1 137 ? -46.447 -15.156 1.567 1.00 25.85 198 ILE D N 1
ATOM 4148 C CA . ILE C 1 137 ? -46.808 -16.531 1.900 1.00 26.58 198 ILE D CA 1
ATOM 4149 C C . ILE C 1 137 ? -46.534 -16.793 3.378 1.00 27.43 198 ILE D C 1
ATOM 4150 O O . ILE C 1 137 ? -45.501 -16.388 3.920 1.00 37.33 198 ILE D O 1
ATOM 4155 N N . ILE C 1 138 ? -47.483 -17.457 4.028 1.00 21.47 199 ILE D N 1
ATOM 4156 C CA . ILE C 1 138 ? -47.276 -18.117 5.310 1.00 28.44 199 ILE D CA 1
ATOM 4157 C C . ILE C 1 138 ? -47.124 -19.600 5.013 1.00 25.23 199 ILE D C 1
ATOM 4158 O O . ILE C 1 138 ? -48.099 -20.272 4.657 1.00 27.43 199 ILE D O 1
ATOM 4163 N N . ILE C 1 139 ? -45.900 -20.102 5.137 1.00 21.11 200 ILE D N 1
ATOM 4164 C CA . ILE C 1 139 ? -45.609 -21.521 4.965 1.00 25.80 200 ILE D CA 1
ATOM 4165 C C . ILE C 1 139 ? -45.713 -22.185 6.332 1.00 26.83 200 ILE D C 1
ATOM 4166 O O . ILE C 1 139 ? -44.992 -21.815 7.263 1.00 29.94 200 ILE D O 1
ATOM 4171 N N . HIS C 1 140 ? -46.612 -23.160 6.456 1.00 27.47 201 HIS D N 1
ATOM 4172 C CA . HIS C 1 140 ? -46.825 -23.843 7.726 1.00 27.86 201 HIS D CA 1
ATOM 4173 C C . HIS C 1 140 ? -45.853 -24.992 7.954 1.00 33.36 201 HIS D C 1
ATOM 4174 O O . HIS C 1 140 ? -45.691 -25.432 9.098 1.00 33.92 201 HIS D O 1
ATOM 4181 N N . SER C 1 141 ? -45.204 -25.478 6.903 1.00 31.45 202 SER D N 1
ATOM 4182 C CA . SER C 1 141 ? -44.292 -26.607 6.971 1.00 29.09 202 SER D CA 1
ATOM 4183 C C . SER C 1 141 ? -42.880 -26.147 6.637 1.00 35.77 202 SER D C 1
ATOM 4184 O O . SER C 1 141 ? -42.654 -25.012 6.208 1.00 37.17 202 SER D O 1
ATOM 4187 N N . GLU C 1 142 ? -41.917 -27.041 6.842 1.00 32.95 203 GLU D N 1
ATOM 4188 C CA . GLU C 1 142 ? -40.547 -26.728 6.468 1.00 32.81 203 GLU D CA 1
ATOM 4189 C C . GLU C 1 142 ? -40.416 -26.752 4.948 1.00 33.50 203 GLU D C 1
ATOM 4190 O O . GLU C 1 142 ? -41.180 -27.422 4.249 1.00 31.40 203 GLU D O 1
ATOM 4196 N N . PHE C 1 143 ? -39.480 -25.959 4.430 1.00 32.40 204 PHE D N 1
ATOM 4197 C CA . PHE C 1 143 ? -39.411 -25.758 2.991 1.00 23.93 204 PHE D CA 1
ATOM 4198 C C . PHE C 1 143 ? -37.969 -25.561 2.542 1.00 30.40 204 PHE D C 1
ATOM 4199 O O . PHE C 1 143 ? -37.067 -25.310 3.346 1.00 28.80 204 PHE D O 1
ATOM 4207 N N . TYR C 1 144 ? -37.776 -25.691 1.232 1.00 32.33 205 TYR D N 1
ATOM 4208 C CA . TYR C 1 144 ? -36.493 -25.521 0.571 1.00 25.14 205 TYR D CA 1
ATOM 4209 C C . TYR C 1 144 ? -36.650 -24.502 -0.552 1.00 28.61 205 TYR D C 1
ATOM 4210 O O . TYR C 1 144 ? -37.756 -24.257 -1.039 1.00 22.19 205 TYR D O 1
ATOM 4219 N N . ILE C 1 145 ? -35.529 -23.920 -0.976 1.00 24.95 206 ILE D N 1
ATOM 4220 C CA . ILE C 1 145 ? -35.508 -22.905 -2.028 1.00 24.04 206 ILE D CA 1
ATOM 4221 C C . ILE C 1 145 ? -34.623 -23.400 -3.164 1.00 34.01 206 ILE D C 1
ATOM 4222 O O . ILE C 1 145 ? -33.441 -23.698 -2.951 1.00 34.05 206 ILE D O 1
ATOM 4227 N N . ILE C 1 146 ? -35.188 -23.480 -4.366 1.00 33.00 207 ILE D N 1
ATOM 4228 C CA . ILE C 1 146 ? -34.426 -23.909 -5.541 1.00 34.66 207 ILE D CA 1
ATOM 4229 C C . ILE C 1 146 ? -34.575 -22.866 -6.644 1.00 35.65 207 ILE D C 1
ATOM 4230 O O . ILE C 1 146 ? -35.692 -22.408 -6.907 1.00 27.81 207 ILE D O 1
ATOM 4235 N N . PRO C 1 147 ? -33.502 -22.455 -7.315 1.00 35.39 208 PRO D N 1
ATOM 4236 C CA . PRO C 1 147 ? -33.658 -21.480 -8.400 1.00 39.72 208 PRO D CA 1
ATOM 4237 C C . PRO C 1 147 ? -34.429 -22.067 -9.574 1.00 39.53 208 PRO D C 1
ATOM 4238 O O . PRO C 1 147 ? -34.377 -23.270 -9.846 1.00 33.20 208 PRO D O 1
ATOM 4242 N N . ARG C 1 148 ? -35.156 -21.187 -10.271 1.00 35.85 209 ARG D N 1
ATOM 4243 C CA . ARG C 1 148 ? -35.969 -21.617 -11.406 1.00 41.70 209 ARG D CA 1
ATOM 4244 C C . ARG C 1 148 ? -35.130 -22.308 -12.475 1.00 40.26 209 ARG D C 1
ATOM 4245 O O . ARG C 1 148 ? -35.614 -23.229 -13.145 1.00 42.79 209 ARG D O 1
ATOM 4253 N N . SER C 1 149 ? -33.871 -21.898 -12.638 1.00 34.78 210 SER D N 1
ATOM 4254 C CA . SER C 1 149 ? -32.998 -22.539 -13.614 1.00 42.04 210 SER D CA 1
ATOM 4255 C C . SER C 1 149 ? -32.774 -24.019 -13.323 1.00 44.97 210 SER D C 1
ATOM 4256 O O . SER C 1 149 ? -32.236 -24.726 -14.181 1.00 41.70 210 SER D O 1
ATOM 4259 N N . GLN C 1 150 ? -33.158 -24.501 -12.139 1.00 41.17 211 GLN D N 1
ATOM 4260 C CA . GLN C 1 150 ? -33.078 -25.916 -11.802 1.00 39.48 211 GLN D CA 1
ATOM 4261 C C . GLN C 1 150 ? -34.462 -26.502 -11.534 1.00 36.78 211 GLN D C 1
ATOM 4262 O O . GLN C 1 150 ? -34.607 -27.448 -10.751 1.00 32.22 211 GLN D O 1
ATOM 4268 N N . GLU C 1 151 ? -35.480 -25.962 -12.212 1.00 36.86 212 GLU D N 1
ATOM 4269 C CA . GLU C 1 151 ? -36.851 -26.433 -12.029 1.00 30.86 212 GLU D CA 1
ATOM 4270 C C . GLU C 1 151 ? -36.971 -27.924 -12.304 1.00 33.03 212 GLU D C 1
ATOM 4271 O O . GLU C 1 151 ? -37.683 -28.639 -11.586 1.00 32.95 212 GLU D O 1
ATOM 4277 N N . SER C 1 152 ? -36.268 -28.414 -13.329 1.00 31.55 213 SER D N 1
ATOM 4278 C CA . SER C 1 152 ? -36.237 -29.846 -13.601 1.00 36.62 213 SER D CA 1
ATOM 4279 C C . SER C 1 152 ? -35.927 -30.637 -12.337 1.00 34.35 213 SER D C 1
ATOM 4280 O O . SER C 1 152 ? -36.681 -31.542 -11.957 1.00 37.79 213 SER D O 1
ATOM 4283 N N . LYS C 1 153 ? -34.864 -30.247 -11.625 1.00 31.20 214 LYS D N 1
ATOM 4284 C CA . LYS C 1 153 ? -34.539 -30.896 -10.357 1.00 41.16 214 LYS D CA 1
ATOM 4285 C C . LYS C 1 153 ? -35.707 -30.810 -9.384 1.00 40.53 214 LYS D C 1
ATOM 4286 O O . LYS C 1 153 ? -36.126 -31.825 -8.810 1.00 42.03 214 LYS D O 1
ATOM 4292 N N . CYS C 1 154 ? -36.259 -29.608 -9.203 1.00 32.37 215 CYS D N 1
ATOM 4293 C CA . CYS C 1 154 ? -37.435 -29.455 -8.356 1.00 31.59 215 CYS D CA 1
ATOM 4294 C C . CYS C 1 154 ? -38.545 -30.389 -8.823 1.00 31.41 215 CYS D C 1
ATOM 4295 O O . CYS C 1 154 ? -39.150 -31.111 -8.019 1.00 25.81 215 CYS D O 1
ATOM 4298 N N . ASN C 1 155 ? -38.778 -30.428 -10.140 1.00 27.45 216 ASN D N 1
ATOM 4299 C CA . ASN C 1 155 ? -39.722 -31.384 -10.707 1.00 32.02 216 ASN D CA 1
ATOM 4300 C C . ASN C 1 155 ? -39.424 -32.791 -10.208 1.00 27.91 216 ASN D C 1
ATOM 4301 O O . ASN C 1 155 ? -40.286 -33.447 -9.607 1.00 27.29 216 ASN D O 1
ATOM 4306 N N . GLU C 1 156 ? -38.172 -33.229 -10.369 1.00 28.84 217 GLU D N 1
ATOM 4307 C CA . GLU C 1 156 ? -37.783 -34.574 -9.961 1.00 34.29 217 GLU D CA 1
ATOM 4308 C C . GLU C 1 156 ? -38.057 -34.817 -8.486 1.00 38.41 217 GLU D C 1
ATOM 4309 O O . GLU C 1 156 ? -38.399 -35.941 -8.098 1.00 35.03 217 GLU D O 1
ATOM 4315 N N . TYR C 1 157 ? -37.906 -33.792 -7.647 1.00 27.08 218 TYR D N 1
ATOM 4316 C CA . TYR C 1 157 ? -38.250 -33.977 -6.245 1.00 35.25 218 TYR D CA 1
ATOM 4317 C C . TYR C 1 157 ? -39.753 -34.153 -6.083 1.00 39.95 218 TYR D C 1
ATOM 4318 O O . TYR C 1 157 ? -40.213 -35.184 -5.569 1.00 40.47 218 TYR D O 1
ATOM 4327 N N . ILE C 1 158 ? -40.535 -33.215 -6.636 1.00 27.06 219 ILE D N 1
ATOM 4328 C CA . ILE C 1 158 ? -41.988 -33.254 -6.478 1.00 27.93 219 ILE D CA 1
ATOM 4329 C C . ILE C 1 158 ? -42.522 -34.622 -6.866 1.00 31.63 219 ILE D C 1
ATOM 4330 O O . ILE C 1 158 ? -43.365 -35.206 -6.173 1.00 28.38 219 ILE D O 1
ATOM 4335 N N . ASN C 1 159 ? -42.005 -35.167 -7.961 1.00 26.25 220 ASN D N 1
ATOM 4336 C CA . ASN C 1 159 ? -42.530 -36.404 -8.512 1.00 40.09 220 ASN D CA 1
ATOM 4337 C C . ASN C 1 159 ? -41.932 -37.643 -7.858 1.00 37.35 220 ASN D C 1
ATOM 4338 O O . ASN C 1 159 ? -42.593 -38.686 -7.821 1.00 39.79 220 ASN D O 1
ATOM 4343 N N . ASN C 1 160 ? -40.690 -37.580 -7.365 1.00 32.75 221 ASN D N 1
ATOM 4344 C CA . ASN C 1 160 ? -40.058 -38.798 -6.866 1.00 29.15 221 ASN D CA 1
ATOM 4345 C C . ASN C 1 160 ? -39.434 -38.700 -5.482 1.00 36.67 221 ASN D C 1
ATOM 4346 O O . ASN C 1 160 ? -38.990 -39.729 -4.960 1.00 39.92 221 ASN D O 1
ATOM 4351 N N . GLY C 1 161 ? -39.371 -37.523 -4.878 1.00 36.10 222 GLY D N 1
ATOM 4352 C CA . GLY C 1 161 ? -38.811 -37.406 -3.550 1.00 28.01 222 GLY D CA 1
ATOM 4353 C C . GLY C 1 161 ? -37.295 -37.468 -3.543 1.00 31.14 222 GLY D C 1
ATOM 4354 O O . GLY C 1 161 ? -36.621 -37.425 -4.578 1.00 36.25 222 GLY D O 1
ATOM 4355 N N . LEU C 1 162 ? -36.757 -37.583 -2.334 1.00 32.90 223 LEU D N 1
ATOM 4356 C CA . LEU C 1 162 ? -35.319 -37.705 -2.139 1.00 39.04 223 LEU D CA 1
ATOM 4357 C C . LEU C 1 162 ? -34.846 -39.135 -2.396 1.00 38.51 223 LEU D C 1
ATOM 4358 O O . LEU C 1 162 ? -33.952 -39.365 -3.211 1.00 38.88 223 LEU D O 1
ATOM 4363 N N . SER D 2 2 ? -68.042 2.956 -7.086 1.00 51.32 2 SER E N 1
ATOM 4364 C CA . SER D 2 2 ? -68.857 2.677 -5.910 1.00 59.67 2 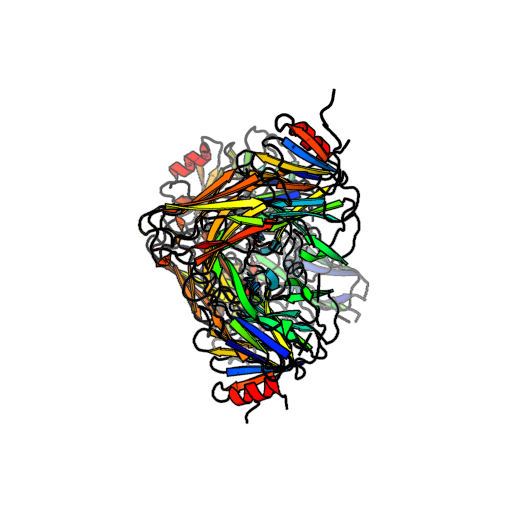SER E CA 1
ATOM 4365 C C . SER D 2 2 ? -70.156 1.992 -6.309 1.00 70.50 2 SER E C 1
ATOM 4366 O O . SER D 2 2 ? -71.244 2.501 -6.036 1.00 81.94 2 SER E O 1
ATOM 4369 N N . GLN D 2 3 ? -70.036 0.829 -6.959 1.00 66.08 3 GLN E N 1
ATOM 4370 C CA . GLN D 2 3 ? -71.226 0.173 -7.501 1.00 58.83 3 GLN E CA 1
ATOM 4371 C C . GLN D 2 3 ? -72.195 -0.280 -6.411 1.00 44.12 3 GLN E C 1
ATOM 4372 O O . GLN D 2 3 ? -73.398 0.012 -6.531 1.00 38.65 3 GLN E O 1
ATOM 4378 N N . PRO D 2 4 ? -71.775 -0.966 -5.346 1.00 39.83 4 PRO E N 1
ATOM 4379 C CA . PRO D 2 4 ? -72.715 -1.248 -4.255 1.00 35.05 4 PRO E CA 1
ATOM 4380 C C . PRO D 2 4 ? -72.911 -0.043 -3.348 1.00 37.63 4 PRO E C 1
ATOM 4381 O O . PRO D 2 4 ? -72.004 0.765 -3.131 1.00 41.00 4 PRO E O 1
ATOM 4385 N N . VAL D 2 5 ? -74.127 0.068 -2.819 1.00 34.78 5 VAL E N 1
ATOM 4386 C CA . VAL D 2 5 ? -74.508 1.137 -1.905 1.00 30.20 5 VAL E CA 1
ATOM 4387 C C . VAL D 2 5 ? -74.972 0.506 -0.600 1.00 40.70 5 VAL E C 1
ATOM 4388 O O . VAL D 2 5 ? -75.815 -0.398 -0.610 1.00 42.65 5 VAL E O 1
ATOM 4392 N N . LEU D 2 6 ? -74.415 0.971 0.516 1.00 43.17 6 LEU E N 1
ATOM 4393 C CA . LEU D 2 6 ? -74.797 0.494 1.840 1.00 34.20 6 LEU E CA 1
ATOM 4394 C C . LEU D 2 6 ? -75.709 1.523 2.495 1.00 34.01 6 LEU E C 1
ATOM 4395 O O . LEU D 2 6 ? -75.359 2.706 2.575 1.00 34.53 6 LEU E O 1
ATOM 4400 N N . THR D 2 7 ? -76.869 1.071 2.965 1.00 33.73 7 THR E N 1
ATOM 4401 C CA . THR D 2 7 ? -77.882 1.937 3.556 1.00 34.93 7 THR E CA 1
ATOM 4402 C C . THR D 2 7 ? -77.956 1.668 5.052 1.00 39.72 7 THR E C 1
ATOM 4403 O O . THR D 2 7 ? -78.210 0.532 5.467 1.00 40.16 7 THR E O 1
ATOM 4407 N N . GLN D 2 8 ? -77.720 2.708 5.852 1.00 37.76 8 GLN E N 1
ATOM 4408 C CA . GLN D 2 8 ? -77.818 2.662 7.300 1.00 36.39 8 GLN E CA 1
ATOM 4409 C C . GLN D 2 8 ? -78.786 3.729 7.797 1.00 38.95 8 GLN E C 1
ATOM 4410 O O . GLN D 2 8 ? -78.767 4.858 7.296 1.00 43.18 8 GLN E O 1
ATOM 4416 N N . PRO D 2 9 ? -79.636 3.411 8.768 1.00 31.26 9 PRO E N 1
ATOM 4417 C CA . PRO D 2 9 ? -80.442 4.451 9.412 1.00 32.40 9 PRO E CA 1
ATOM 4418 C C . PRO D 2 9 ? -79.551 5.410 10.178 1.00 36.09 9 PRO E C 1
ATOM 4419 O O . PRO D 2 9 ? -78.629 4.980 10.886 1.00 36.52 9 PRO E O 1
ATOM 4423 N N . PRO D 2 10 ? -79.772 6.717 10.042 1.00 40.17 10 PRO E N 1
ATOM 4424 C CA . PRO D 2 10 ? -78.929 7.674 10.777 1.00 35.62 10 PRO E CA 1
ATOM 4425 C C . PRO D 2 10 ? -79.025 7.539 12.286 1.00 36.12 10 PRO E C 1
ATOM 4426 O O . PRO D 2 10 ? -78.032 7.788 12.984 1.00 34.66 10 PRO E O 1
ATOM 4430 N N . SER D 2 11 ? -80.183 7.146 12.817 1.00 37.56 11 SER E N 1
ATOM 4431 C CA . SER D 2 11 ? -80.435 7.198 14.250 1.00 41.59 11 SER E CA 1
ATOM 4432 C C . SER D 2 11 ? -80.973 5.867 14.747 1.00 43.59 11 SER E C 1
ATOM 4433 O O . SER D 2 11 ? -81.653 5.140 14.018 1.00 42.42 11 SER E O 1
ATOM 4436 N N . ALA D 2 12 ? -80.669 5.563 16.007 1.00 46.46 12 ALA E N 1
ATOM 4437 C CA . ALA D 2 12 ? -81.220 4.398 16.683 1.00 42.40 12 ALA E CA 1
ATOM 4438 C C . ALA D 2 12 ? -81.157 4.636 18.186 1.00 38.87 12 ALA E C 1
ATOM 4439 O O . ALA D 2 12 ? -80.246 5.301 18.682 1.00 43.50 12 ALA E O 1
ATOM 4441 N N . SER D 2 13 ? -82.142 4.094 18.901 1.00 41.69 13 SER E N 1
ATOM 4442 C CA . SER D 2 13 ? -82.220 4.230 20.348 1.00 42.89 13 SER E CA 1
ATOM 4443 C C . SER D 2 13 ? -82.547 2.885 20.979 1.00 38.86 13 SER E C 1
ATOM 4444 O O . SER D 2 13 ? -83.259 2.061 20.399 1.00 37.86 13 SER E O 1
ATOM 4447 N N . ALA D 2 14 ? -82.025 2.674 22.184 1.00 41.16 14 ALA E N 1
ATOM 4448 C CA . ALA D 2 14 ? -82.274 1.444 22.920 1.00 46.13 14 ALA E CA 1
ATOM 4449 C C . ALA D 2 14 ? -82.143 1.735 24.405 1.00 45.55 14 ALA E C 1
ATOM 4450 O O . ALA D 2 14 ? -81.277 2.510 24.820 1.00 43.78 14 ALA E O 1
ATOM 4452 N N . SER D 2 15 ? -83.001 1.104 25.197 1.00 52.16 15 SER E N 1
ATOM 4453 C CA . SER D 2 15 ? -82.929 1.218 26.643 1.00 53.46 15 SER E CA 1
ATOM 4454 C C . SER D 2 15 ? -81.833 0.320 27.203 1.00 52.01 15 SER E C 1
ATOM 4455 O O . SER D 2 15 ? -81.481 -0.710 26.619 1.00 50.70 15 SER E O 1
ATOM 4458 N N . LEU D 2 16 ? -81.280 0.741 28.337 1.00 47.03 16 LEU E N 1
ATOM 4459 C CA . LEU D 2 16 ? -80.230 -0.020 28.998 1.00 45.88 16 LEU E CA 1
ATOM 4460 C C . LEU D 2 16 ? -80.714 -1.429 29.325 1.00 49.23 16 LEU E C 1
ATOM 4461 O O . LEU D 2 16 ? -81.837 -1.626 29.797 1.00 52.51 16 LEU E O 1
ATOM 4466 N N . GLY D 2 17 ? -79.860 -2.414 29.060 1.00 48.30 17 GLY E N 1
ATOM 4467 C CA . GLY D 2 17 ? -80.180 -3.797 29.339 1.00 46.01 17 GLY E CA 1
ATOM 4468 C C . GLY D 2 17 ? -81.065 -4.481 28.321 1.00 49.91 17 GLY E C 1
ATOM 4469 O O . GLY D 2 17 ? -81.307 -5.687 28.451 1.00 44.23 17 GLY E O 1
ATOM 4470 N N . ALA D 2 18 ? -81.559 -3.762 27.318 1.00 50.62 18 ALA E N 1
ATOM 4471 C CA . ALA D 2 18 ? -82.349 -4.362 26.255 1.00 53.51 18 ALA E CA 1
ATOM 4472 C C . ALA D 2 18 ? -81.432 -4.785 25.106 1.00 53.61 18 ALA E C 1
ATOM 4473 O O . ALA D 2 18 ? -80.204 -4.708 25.198 1.00 51.50 18 ALA E O 1
ATOM 4475 N N . SER D 2 19 ? -82.027 -5.249 24.011 1.00 55.24 19 SER E N 1
ATOM 4476 C CA . SER D 2 19 ? -81.293 -5.646 22.819 1.00 55.67 19 SER E CA 1
ATOM 4477 C C . SER D 2 19 ? -81.665 -4.743 21.652 1.00 55.63 19 SER E C 1
ATOM 4478 O O . SER D 2 19 ? -82.809 -4.296 21.532 1.00 61.08 19 SER E O 1
ATOM 4481 N N . VAL D 2 20 ? -80.689 -4.484 20.788 1.00 41.89 20 VAL E N 1
ATOM 4482 C CA . VAL D 2 20 ? -80.898 -3.637 19.620 1.00 40.17 20 VAL E CA 1
ATOM 4483 C C . VAL D 2 20 ? -80.201 -4.279 18.429 1.00 36.20 20 VAL E C 1
ATOM 4484 O O . VAL D 2 20 ? -79.142 -4.896 18.571 1.00 33.99 20 VAL E O 1
ATOM 4488 N N . THR D 2 21 ? -80.809 -4.160 17.255 1.00 36.63 21 THR E N 1
ATOM 4489 C CA . THR D 2 21 ? -80.222 -4.677 16.025 1.00 31.80 21 THR E CA 1
ATOM 4490 C C . THR D 2 21 ? -80.042 -3.512 15.064 1.00 35.23 21 THR E C 1
ATOM 4491 O O . THR D 2 21 ? -81.022 -2.900 14.628 1.00 41.41 21 THR E O 1
ATOM 4495 N N . LEU D 2 22 ? -78.788 -3.195 14.758 1.00 30.69 22 LEU E N 1
ATOM 4496 C CA . LEU D 2 22 ? -78.450 -2.215 13.741 1.00 27.26 22 LEU E CA 1
ATOM 4497 C C . LEU D 2 22 ? -78.364 -2.917 12.397 1.00 29.21 22 LEU E C 1
ATOM 4498 O O . LEU D 2 22 ? -77.857 -4.038 12.304 1.00 34.82 22 LEU E O 1
ATOM 4503 N N . THR D 2 23 ? -78.870 -2.266 11.358 1.00 25.88 23 THR E N 1
ATOM 4504 C CA . THR D 2 23 ? -78.935 -2.880 10.045 1.00 33.61 23 THR E CA 1
ATOM 4505 C C . THR D 2 23 ? -78.131 -2.073 9.037 1.00 34.62 23 THR E C 1
ATOM 4506 O O . THR D 2 23 ? -78.037 -0.845 9.121 1.00 28.74 23 THR E O 1
ATOM 4510 N N . CYS D 2 24 ? -77.552 -2.791 8.082 1.00 41.10 24 CYS E N 1
ATOM 4511 C CA . CYS D 2 24 ? -76.863 -2.214 6.941 1.00 49.81 24 CYS E CA 1
ATOM 4512 C C . CYS D 2 24 ? -77.335 -2.982 5.720 1.00 50.81 24 CYS E C 1
ATOM 4513 O O . CYS D 2 24 ? -77.174 -4.208 5.650 1.00 50.47 24 CYS E O 1
ATOM 4516 N N . THR D 2 25 ? -77.951 -2.275 4.785 1.00 47.12 25 THR E N 1
ATOM 4517 C CA . THR D 2 25 ? -78.624 -2.899 3.657 1.00 46.18 25 THR E CA 1
ATOM 4518 C C . THR D 2 25 ? -77.793 -2.694 2.398 1.00 43.74 25 THR E C 1
ATOM 4519 O O . THR D 2 25 ? -77.550 -1.554 1.990 1.00 52.37 25 THR E O 1
ATOM 4523 N N . LEU D 2 26 ? -77.338 -3.794 1.805 1.00 37.12 26 LEU E N 1
ATOM 4524 C CA . LEU D 2 26 ? -76.704 -3.725 0.498 1.00 39.28 26 LEU E CA 1
ATOM 4525 C C . LEU D 2 26 ? -77.741 -3.415 -0.575 1.00 42.91 26 LEU E C 1
ATOM 4526 O O . LEU D 2 26 ? -78.912 -3.790 -0.467 1.00 35.61 26 LEU E O 1
ATOM 4531 N N . SER D 2 27 ? -77.306 -2.710 -1.616 1.00 37.50 27 SER E N 1
ATOM 4532 C CA . SER D 2 27 ? -78.166 -2.530 -2.772 1.00 45.19 27 SER E CA 1
ATOM 4533 C C . SER D 2 27 ? -78.252 -3.837 -3.557 1.00 46.91 27 SER E C 1
ATOM 4534 O O . SER D 2 27 ? -77.443 -4.752 -3.379 1.00 50.44 27 SER E O 1
ATOM 4537 N N . SER D 2 28 ? -79.257 -3.925 -4.426 1.00 47.87 28 SER E N 1
ATOM 4538 C CA . SER D 2 28 ? -79.543 -5.189 -5.092 1.00 50.14 28 SER E CA 1
ATOM 4539 C C . SER D 2 28 ? -78.382 -5.603 -5.991 1.00 55.85 28 SER E C 1
ATOM 4540 O O . SER D 2 28 ? -77.693 -4.767 -6.583 1.00 43.28 28 SER E O 1
ATOM 4543 N N . GLY D 2 29 ? -78.168 -6.917 -6.083 1.00 54.96 29 GLY E N 1
ATOM 4544 C CA . GLY D 2 29 ? -77.083 -7.481 -6.856 1.00 42.41 29 GLY E CA 1
ATOM 4545 C C . GLY D 2 29 ? -75.881 -7.920 -6.045 1.00 40.95 29 GLY E C 1
ATOM 4546 O O . GLY D 2 29 ? -74.995 -8.585 -6.595 1.00 39.48 29 GLY E O 1
ATOM 4547 N N . TYR D 2 30 ? -75.822 -7.574 -4.759 1.00 36.64 30 TYR E N 1
ATOM 4548 C CA . TYR D 2 30 ? -74.644 -7.820 -3.936 1.00 39.02 30 TYR E CA 1
ATOM 4549 C C . TYR D 2 30 ? -74.973 -8.659 -2.705 1.00 35.95 30 TYR E C 1
ATOM 4550 O O . TYR D 2 30 ? -74.344 -8.506 -1.656 1.00 32.65 30 TYR E O 1
ATOM 4559 N N . SER D 2 31 ? -75.952 -9.559 -2.826 1.00 37.37 31 SER E N 1
ATOM 4560 C CA . SER D 2 31 ? -76.425 -10.333 -1.683 1.00 41.31 31 SER E CA 1
ATOM 4561 C C . SER D 2 31 ? -75.380 -11.299 -1.137 1.00 40.19 31 SER E C 1
ATOM 4562 O O . SER D 2 31 ? -75.596 -11.869 -0.063 1.00 45.53 31 SER E O 1
ATOM 4565 N N . ASN D 2 32 ? -74.267 -11.499 -1.837 1.00 36.91 32 ASN E N 1
ATOM 4566 C CA . ASN D 2 32 ? -73.195 -12.358 -1.355 1.00 40.64 32 ASN E CA 1
ATOM 4567 C C . ASN D 2 32 ? -72.067 -11.578 -0.695 1.00 39.87 32 ASN E C 1
ATOM 4568 O O . ASN D 2 32 ? -71.093 -12.187 -0.242 1.00 38.63 32 ASN E O 1
ATOM 4573 N N . TYR D 2 33 ? -72.176 -10.255 -0.627 1.00 34.44 33 TYR E N 1
ATOM 4574 C CA . TYR D 2 33 ? -71.086 -9.429 -0.131 1.00 33.13 33 TYR E CA 1
ATOM 4575 C C . TYR D 2 33 ? -70.996 -9.499 1.387 1.00 32.47 33 TYR E C 1
ATOM 4576 O O . TYR D 2 33 ? -72.013 -9.571 2.083 1.00 39.22 33 TYR E O 1
ATOM 4585 N N . LYS D 2 34 ? -69.768 -9.478 1.894 1.00 33.98 34 LYS E N 1
ATOM 4586 C CA . LYS D 2 34 ? -69.508 -9.380 3.322 1.00 36.19 34 LYS E CA 1
ATOM 4587 C C . LYS D 2 34 ? -69.241 -7.925 3.675 1.00 40.65 34 LYS E C 1
ATOM 4588 O O . LYS D 2 34 ? -68.621 -7.193 2.897 1.00 39.56 34 LYS E O 1
ATOM 4594 N N . VAL D 2 35 ? -69.715 -7.503 4.843 1.00 37.72 35 VAL E N 1
ATOM 4595 C CA . VAL D 2 35 ? -69.495 -6.133 5.285 1.00 32.67 35 VAL E CA 1
ATOM 4596 C C . VAL D 2 35 ? -68.863 -6.132 6.669 1.00 31.47 35 VAL E C 1
ATOM 4597 O O . VAL D 2 35 ? -69.080 -7.038 7.481 1.00 33.47 35 VAL E O 1
ATOM 4601 N N . ASP D 2 36 ? -68.063 -5.104 6.926 1.00 27.96 36 ASP E N 1
ATOM 4602 C CA . ASP D 2 36 ? -67.409 -4.913 8.210 1.00 28.91 36 ASP E CA 1
ATOM 4603 C C . ASP D 2 36 ? -68.175 -3.869 9.009 1.00 31.54 36 ASP E C 1
ATOM 4604 O O . ASP D 2 36 ? -68.536 -2.810 8.478 1.00 25.74 36 ASP E O 1
ATOM 4609 N N . TRP D 2 37 ? -68.423 -4.180 10.276 1.00 32.25 37 TRP E N 1
ATOM 4610 C CA . TRP D 2 37 ? -69.000 -3.269 11.246 1.00 29.94 37 TRP E CA 1
ATOM 4611 C C . TRP D 2 37 ? -67.869 -2.661 12.053 1.00 29.92 37 TRP E C 1
ATOM 4612 O O . TRP D 2 37 ? -66.992 -3.391 12.545 1.00 33.45 37 TRP E O 1
ATOM 4623 N N . TYR D 2 38 ? -67.959 -1.339 12.252 1.00 30.39 38 TYR E N 1
ATOM 4624 C CA . TYR D 2 38 ? -67.019 -0.545 13.029 1.00 32.33 38 TYR E CA 1
ATOM 4625 C C . TYR D 2 38 ? -67.769 0.225 14.104 1.00 33.13 38 TYR E C 1
ATOM 4626 O O . TYR D 2 38 ? -68.890 0.688 13.876 1.00 38.59 38 TYR E O 1
ATOM 4635 N N . GLN D 2 39 ? -67.135 0.380 15.264 1.00 31.44 39 GLN E N 1
ATOM 4636 C CA . GLN D 2 39 ? -67.689 1.135 16.381 1.00 32.83 39 GLN E CA 1
ATOM 4637 C C . GLN D 2 39 ? -66.807 2.344 16.668 1.00 35.42 39 GLN E C 1
ATOM 4638 O O . GLN D 2 39 ? -65.593 2.205 16.848 1.00 36.78 39 GLN E O 1
ATOM 4644 N N . GLN D 2 40 ? -67.420 3.524 16.703 1.00 35.23 40 GLN E N 1
ATOM 4645 C CA . GLN D 2 40 ? -66.749 4.797 16.942 1.00 34.55 40 GLN E CA 1
ATOM 4646 C C . GLN D 2 40 ? -67.334 5.366 18.229 1.00 37.01 40 GLN E C 1
ATOM 4647 O O . GLN D 2 40 ? -68.445 5.911 18.231 1.00 32.85 40 GLN E O 1
ATOM 4653 N N . ARG D 2 41 ? -66.612 5.180 19.326 1.00 34.29 41 ARG E N 1
ATOM 4654 C CA . ARG D 2 41 ? -67.062 5.619 20.633 1.00 35.06 41 ARG E CA 1
ATOM 4655 C C . ARG D 2 41 ? -66.888 7.128 20.778 1.00 39.93 41 ARG E C 1
ATOM 4656 O O . ARG D 2 41 ? -66.111 7.744 20.042 1.00 35.12 41 ARG E O 1
ATOM 4664 N N . PRO D 2 42 ? -67.626 7.749 21.698 1.00 41.94 42 PRO E N 1
ATOM 4665 C CA . PRO D 2 42 ? -67.469 9.192 21.926 1.00 46.21 42 PRO E CA 1
ATOM 4666 C C . PRO D 2 42 ? -66.013 9.579 22.141 1.00 47.52 42 PRO E C 1
ATOM 4667 O O . PRO D 2 42 ? -65.284 8.936 22.898 1.00 49.15 42 PRO E O 1
ATOM 4671 N N . GLY D 2 43 ? -65.591 10.643 21.459 1.00 51.40 43 GLY E N 1
ATOM 4672 C CA . GLY D 2 43 ? -64.212 11.085 21.543 1.00 55.42 43 GLY E CA 1
ATOM 4673 C C . GLY D 2 43 ? -63.201 10.087 21.030 1.00 55.57 43 GLY E C 1
ATOM 4674 O O . GLY D 2 43 ? -62.032 10.143 21.421 1.00 55.44 43 GLY E O 1
ATOM 4675 N N . LYS D 2 44 ? -63.618 9.168 20.163 1.00 51.20 44 LYS E N 1
ATOM 4676 C CA . LYS D 2 44 ? -62.747 8.128 19.640 1.00 48.57 44 LYS E CA 1
ATOM 4677 C C . LYS D 2 44 ? -62.931 8.019 18.134 1.00 48.10 44 LYS E C 1
ATOM 4678 O O . LYS D 2 44 ? -63.958 8.418 17.580 1.00 48.21 44 LYS E O 1
ATOM 4684 N N . GLY D 2 45 ? -61.913 7.470 17.474 1.00 42.88 45 GLY E N 1
ATOM 4685 C CA . GLY D 2 45 ? -62.047 7.061 16.099 1.00 37.37 45 GLY E CA 1
ATOM 4686 C C . GLY D 2 45 ? -62.670 5.688 15.981 1.00 39.51 45 GLY E C 1
ATOM 4687 O O . GLY D 2 45 ? -62.967 5.009 16.974 1.00 43.87 45 GLY E O 1
ATOM 4688 N N . PRO D 2 46 ? -62.886 5.259 14.741 1.00 43.38 46 PRO E N 1
ATOM 4689 C CA . PRO D 2 46 ? -63.498 3.945 14.518 1.00 35.48 46 PRO E CA 1
ATOM 4690 C C . PRO D 2 46 ? -62.570 2.813 14.932 1.00 29.90 46 PRO E C 1
ATOM 4691 O O . PRO D 2 46 ? -61.344 2.947 14.935 1.00 29.76 46 PRO E O 1
ATOM 4695 N N . ARG D 2 47 ? -63.178 1.685 15.289 1.00 27.75 47 ARG E N 1
ATOM 4696 C CA . ARG D 2 47 ? -62.446 0.463 15.584 1.00 32.29 47 ARG E CA 1
ATOM 4697 C C . ARG D 2 47 ? -63.248 -0.723 15.070 1.00 32.24 47 ARG E C 1
ATOM 4698 O O . ARG D 2 47 ? -64.481 -0.696 15.051 1.00 40.77 47 ARG E O 1
ATOM 4706 N N . PHE D 2 48 ? -62.535 -1.759 14.641 1.00 28.39 48 PHE E N 1
ATOM 4707 C CA . PHE D 2 48 ? -63.186 -2.889 13.994 1.00 33.11 48 PHE E CA 1
ATOM 4708 C C . PHE D 2 48 ? -64.054 -3.648 14.988 1.00 34.45 48 PHE E C 1
ATOM 4709 O O . PHE D 2 48 ? -63.676 -3.849 16.145 1.00 36.30 48 PHE E O 1
ATOM 4717 N N . VAL D 2 49 ? -65.228 -4.075 14.523 1.00 35.19 49 VAL E N 1
ATOM 4718 C CA . VAL D 2 49 ? -66.143 -4.863 15.340 1.00 35.25 49 VAL E CA 1
ATOM 4719 C C . VAL D 2 49 ? -66.247 -6.259 14.751 1.00 31.04 49 VAL E C 1
ATOM 4720 O O . VAL D 2 49 ? -65.798 -7.232 15.368 1.00 29.27 49 VAL E O 1
ATOM 4724 N N . MET D 2 50 ? -66.810 -6.367 13.546 1.00 30.08 50 MET E N 1
ATOM 4725 C CA . MET D 2 50 ? -67.054 -7.719 13.033 1.00 28.58 50 MET E CA 1
ATOM 4726 C C . MET D 2 50 ? -67.367 -7.692 11.546 1.00 31.13 50 MET E C 1
ATOM 4727 O O . MET D 2 50 ? -68.048 -6.792 11.067 1.00 32.71 50 MET E O 1
ATOM 4732 N N . ARG D 2 51 ? -66.931 -8.731 10.839 1.00 26.33 51 ARG E N 1
ATOM 4733 C CA . ARG D 2 51 ? -67.299 -8.934 9.443 1.00 25.94 51 ARG E CA 1
ATOM 4734 C C . ARG D 2 51 ? -68.402 -9.979 9.355 1.00 28.49 51 ARG E C 1
ATOM 4735 O O . ARG D 2 51 ? -68.352 -11.000 10.044 1.00 31.17 51 ARG E O 1
ATOM 4743 N N . VAL D 2 52 ? -69.389 -9.732 8.496 1.00 31.83 52 VAL E N 1
ATOM 4744 C CA . VAL D 2 52 ? -70.534 -10.630 8.378 1.00 33.49 52 VAL E CA 1
ATOM 4745 C C . VAL D 2 52 ? -70.957 -10.780 6.922 1.00 35.90 52 VAL E C 1
ATOM 4746 O O . VAL D 2 52 ? -70.991 -9.805 6.161 1.00 33.74 52 VAL E O 1
ATOM 4750 N N . GLY D 2 53 ? -71.236 -12.026 6.533 1.00 35.11 53 GLY E N 1
ATOM 4751 C CA . GLY D 2 53 ? -71.926 -12.312 5.290 1.00 35.20 53 GLY E CA 1
ATOM 4752 C C . GLY D 2 53 ? -73.236 -13.035 5.545 1.00 46.31 53 GLY E C 1
ATOM 4753 O O . GLY D 2 53 ? -73.710 -13.070 6.688 1.00 58.12 53 GLY E O 1
ATOM 4754 N N . THR D 2 54 ? -73.751 -13.751 4.541 1.00 43.25 54 THR E N 1
ATOM 4755 C CA . THR D 2 54 ? -74.980 -14.510 4.747 1.00 41.57 54 THR E CA 1
ATOM 4756 C C . THR D 2 54 ? -74.767 -15.729 5.625 1.00 45.02 54 THR E C 1
ATOM 4757 O O . THR D 2 54 ? -75.749 -16.320 6.088 1.00 38.43 54 THR E O 1
ATOM 4761 N N . GLY D 2 55 ? -73.519 -16.115 5.864 1.00 51.49 55 GLY E N 1
ATOM 4762 C CA . GLY D 2 55 ? -73.248 -17.225 6.745 1.00 51.92 55 GLY E CA 1
ATOM 4763 C C . GLY D 2 55 ? -72.756 -16.731 8.087 1.00 48.18 55 GLY E C 1
ATOM 4764 O O . GLY D 2 55 ? -72.170 -17.497 8.858 1.00 41.84 55 GLY E O 1
ATOM 4765 N N . GLY D 2 56 ? -72.978 -15.448 8.381 1.00 45.63 56 GLY E N 1
ATOM 4766 C CA . GLY D 2 56 ? -72.623 -14.960 9.699 1.00 43.70 56 GLY E CA 1
ATOM 4767 C C . GLY D 2 56 ? -71.233 -14.367 9.799 1.00 43.72 56 GLY E C 1
ATOM 4768 O O . GLY D 2 56 ? -70.747 -13.748 8.846 1.00 45.60 56 GLY E O 1
ATOM 4769 N N . ILE D 2 57 ? -70.585 -14.558 10.952 1.00 38.58 57 ILE E N 1
ATOM 4770 C CA . ILE D 2 57 ? -69.320 -13.888 11.228 1.00 34.89 57 ILE E CA 1
ATOM 4771 C C . ILE D 2 57 ? -68.205 -14.521 10.408 1.00 36.43 57 ILE E C 1
ATOM 4772 O O . ILE D 2 57 ? -68.131 -15.748 10.252 1.00 33.91 57 ILE E O 1
ATOM 4777 N N . VAL D 2 58 ? -67.325 -13.675 9.885 1.00 34.20 58 VAL E N 1
ATOM 4778 C CA . VAL D 2 58 ? -66.146 -14.092 9.140 1.00 32.92 58 VAL E CA 1
ATOM 4779 C C . VAL D 2 58 ? -64.926 -13.599 9.901 1.00 26.51 58 VAL E C 1
ATOM 4780 O O . VAL D 2 58 ? -64.804 -12.400 10.178 1.00 32.90 58 VAL E O 1
ATOM 4784 N N . GLY D 2 59 ? -64.036 -14.520 10.250 1.00 34.42 59 GLY E N 1
ATOM 4785 C CA . GLY D 2 59 ? -62.832 -14.160 10.963 1.00 39.17 59 GLY E CA 1
ATOM 4786 C C . GLY D 2 59 ? -63.078 -13.837 12.429 1.00 40.93 59 GLY E C 1
ATOM 4787 O O . GLY D 2 59 ? -64.171 -14.004 12.973 1.00 33.59 59 GLY E O 1
ATOM 4788 N N . SER D 2 60 ? -62.012 -13.364 13.068 1.00 39.77 60 SER E N 1
ATOM 4789 C CA . SER D 2 60 ? -62.067 -13.011 14.477 1.00 41.61 60 SER E CA 1
ATOM 4790 C C . SER D 2 60 ? -62.773 -11.677 14.678 1.00 40.86 60 SER E C 1
ATOM 4791 O O . SER D 2 60 ? -62.698 -10.774 13.841 1.00 50.11 60 SER E O 1
ATOM 4794 N N . LYS D 2 61 ? -63.458 -11.562 15.807 1.00 37.51 61 LYS E N 1
ATOM 4795 C CA . LYS D 2 61 ? -64.058 -10.298 16.192 1.00 40.41 61 LYS E CA 1
ATOM 4796 C C . LYS D 2 61 ? -62.982 -9.355 16.728 1.00 34.80 61 LYS E C 1
ATOM 4797 O O . LYS D 2 61 ? -61.893 -9.775 17.127 1.00 33.96 61 LYS E O 1
ATOM 4803 N N . GLY D 2 62 ? -63.296 -8.062 16.723 1.00 35.75 62 GLY E N 1
ATOM 4804 C CA . GLY D 2 62 ? -62.310 -7.063 17.080 1.00 31.92 62 GLY E CA 1
ATOM 4805 C C . GLY D 2 62 ? -61.939 -7.066 18.550 1.00 34.85 62 GLY E C 1
ATOM 4806 O O . GLY D 2 62 ? -62.641 -7.597 19.411 1.00 36.41 62 GLY E O 1
ATOM 4807 N N . ASP D 2 63 ? -60.789 -6.449 18.823 1.00 40.02 63 ASP E N 1
ATOM 4808 C CA . ASP D 2 63 ? -60.304 -6.288 20.188 1.00 40.47 63 ASP E CA 1
ATOM 4809 C C . ASP D 2 63 ? -61.287 -5.477 21.022 1.00 39.96 63 ASP E C 1
ATOM 4810 O O . ASP D 2 63 ? -61.763 -4.421 20.593 1.00 37.69 63 ASP E O 1
ATOM 4815 N N . GLY D 2 64 ? -61.595 -5.979 22.216 1.00 44.23 64 GLY E N 1
ATOM 4816 C CA . GLY D 2 64 ? -62.439 -5.261 23.149 1.00 41.46 64 GLY E CA 1
ATOM 4817 C C . GLY D 2 64 ? -63.925 -5.356 22.897 1.00 42.41 64 GLY E C 1
ATOM 4818 O O . GLY D 2 64 ? -64.697 -4.691 23.596 1.00 50.98 64 GLY E O 1
ATOM 4819 N N . ILE D 2 65 ? -64.354 -6.160 21.933 1.00 34.57 65 ILE E N 1
ATOM 4820 C CA . ILE D 2 65 ? -65.773 -6.287 21.625 1.00 34.11 65 ILE E CA 1
ATOM 4821 C C . ILE D 2 65 ? -66.384 -7.312 22.567 1.00 35.92 65 ILE E C 1
ATOM 4822 O O . ILE D 2 65 ? -65.882 -8.433 22.693 1.00 45.53 65 ILE E O 1
ATOM 4827 N N . ALA D 2 66 ? -67.455 -6.923 23.252 1.00 35.96 66 ALA E N 1
ATOM 4828 C CA . ALA D 2 66 ? -68.049 -7.801 24.246 1.00 41.17 66 ALA E CA 1
ATOM 4829 C C . ALA D 2 66 ? -68.731 -8.993 23.579 1.00 46.85 66 ALA E C 1
ATOM 4830 O O . ALA D 2 66 ? -69.093 -8.962 22.399 1.00 52.18 66 ALA E O 1
ATOM 4832 N N . ASP D 2 67 ? -68.900 -10.063 24.359 1.00 46.92 67 ASP E N 1
ATOM 4833 C CA . ASP D 2 67 ? -69.621 -11.233 23.871 1.00 48.22 67 ASP E CA 1
ATOM 4834 C C . ASP D 2 67 ? -71.085 -10.923 23.597 1.00 44.03 67 ASP E C 1
ATOM 4835 O O . ASP D 2 67 ? -71.757 -11.703 22.915 1.00 44.84 67 ASP E O 1
ATOM 4840 N N . ARG D 2 68 ? -71.589 -9.803 24.116 1.00 45.24 68 ARG E N 1
ATOM 4841 C CA . ARG D 2 68 ? -72.950 -9.362 23.847 1.00 46.86 68 ARG E CA 1
ATOM 4842 C C . ARG D 2 68 ? -73.145 -8.908 22.408 1.00 48.45 68 ARG E C 1
ATOM 4843 O O . ARG D 2 68 ? -74.292 -8.725 21.983 1.00 36.54 68 ARG E O 1
ATOM 4851 N N . PHE D 2 69 ? -72.063 -8.731 21.655 1.00 39.19 69 PHE E N 1
ATOM 4852 C CA . PHE D 2 69 ? -72.141 -8.352 20.253 1.00 32.41 69 PHE E CA 1
ATOM 4853 C C . PHE D 2 69 ? -72.171 -9.607 19.390 1.00 40.12 69 PHE E C 1
ATOM 4854 O O . PHE D 2 69 ? -71.310 -10.482 19.522 1.00 44.15 69 PHE E O 1
ATOM 4862 N N . SER D 2 70 ? -73.171 -9.694 18.517 1.00 30.53 70 SER E N 1
ATOM 4863 C CA . SER D 2 70 ? -73.286 -10.778 17.557 1.00 35.75 70 SER E CA 1
ATOM 4864 C C . SER D 2 70 ? -73.648 -10.166 16.214 1.00 36.47 70 SER E C 1
ATOM 4865 O O . SER D 2 70 ? -73.882 -8.959 16.103 1.00 41.60 70 SER E O 1
ATOM 4868 N N . VAL D 2 71 ? -73.715 -11.001 15.182 1.00 33.85 71 VAL E N 1
ATOM 4869 C CA . VAL D 2 71 ? -73.821 -10.490 13.823 1.00 35.77 71 VAL E CA 1
ATOM 4870 C C . VAL D 2 71 ? -74.519 -11.541 12.969 1.00 36.05 71 VAL E C 1
ATOM 4871 O O . VAL D 2 71 ? -74.382 -12.746 13.200 1.00 38.75 71 VAL E O 1
ATOM 4875 N N . SER D 2 72 ? -75.298 -11.078 11.992 1.00 30.26 72 SER E N 1
ATOM 4876 C CA . SER D 2 72 ? -76.046 -12.004 11.148 1.00 35.21 72 SER E CA 1
ATOM 4877 C C . SER D 2 72 ? -76.254 -11.407 9.764 1.00 39.96 72 SER E C 1
ATOM 4878 O O . SER D 2 72 ? -76.135 -10.197 9.561 1.00 36.54 72 SER E O 1
ATOM 4881 N N . GLY D 2 73 ? -76.548 -12.280 8.802 1.00 36.28 73 GLY E N 1
ATOM 4882 C CA . GLY D 2 73 ? -76.730 -11.843 7.431 1.00 35.32 73 GLY E CA 1
ATOM 4883 C C . GLY D 2 73 ? -77.732 -12.669 6.652 1.00 39.37 73 GLY E C 1
ATOM 4884 O O . GLY D 2 73 ? -77.772 -13.897 6.780 1.00 39.34 73 GLY E O 1
ATOM 4885 N N . SER D 2 74 ? -78.550 -12.005 5.838 1.00 38.71 74 SER E N 1
ATOM 4886 C CA . SER D 2 74 ? -79.573 -12.697 5.061 1.00 31.98 74 SER E CA 1
ATOM 4887 C C . SER D 2 74 ? -80.027 -11.789 3.931 1.00 35.55 74 SER E C 1
ATOM 4888 O O . SER D 2 74 ? -80.442 -10.653 4.178 1.00 36.55 74 SER E O 1
ATOM 4891 N N . GLY D 2 75 ? -79.960 -12.298 2.703 1.00 37.72 75 GLY E N 1
ATOM 4892 C CA . GLY D 2 75 ? -80.304 -11.478 1.553 1.00 29.69 75 GLY E CA 1
ATOM 4893 C C . GLY D 2 75 ? -79.365 -10.295 1.459 1.00 29.78 75 GLY E C 1
ATOM 4894 O O . GLY D 2 75 ? -78.138 -10.446 1.452 1.00 28.72 75 GLY E O 1
ATOM 4895 N N . LEU D 2 76 ? -79.940 -9.097 1.387 1.00 31.32 76 LEU E N 1
ATOM 4896 C CA . LEU D 2 76 ? -79.162 -7.867 1.393 1.00 36.51 76 LEU E CA 1
ATOM 4897 C C . LEU D 2 76 ? -78.972 -7.290 2.790 1.00 39.92 76 LEU E C 1
ATOM 4898 O O . LEU D 2 76 ? -78.311 -6.256 2.932 1.00 31.65 76 LEU E O 1
ATOM 4903 N N . ASN D 2 77 ? -79.534 -7.924 3.818 1.00 39.55 77 ASN E N 1
ATOM 4904 C CA . ASN D 2 77 ? -79.452 -7.421 5.183 1.00 42.06 77 ASN E CA 1
ATOM 4905 C C . ASN D 2 77 ? -78.193 -7.931 5.868 1.00 38.71 77 ASN E C 1
ATOM 4906 O O . ASN D 2 77 ? -77.900 -9.133 5.825 1.00 37.10 77 ASN E O 1
ATOM 4911 N N . ARG D 2 78 ? -77.463 -7.022 6.515 1.00 44.02 78 ARG E N 1
ATOM 4912 C CA . ARG D 2 78 ? -76.374 -7.383 7.412 1.00 37.04 78 ARG E CA 1
ATOM 4913 C C . ARG D 2 78 ? -76.609 -6.658 8.727 1.00 35.71 78 ARG E C 1
ATOM 4914 O O . ARG D 2 78 ? -76.713 -5.430 8.746 1.00 36.03 78 ARG E O 1
ATOM 4922 N N . SER D 2 79 ? -76.680 -7.404 9.824 1.00 38.48 79 SER E N 1
ATOM 4923 C CA . SER D 2 79 ? -77.135 -6.866 11.096 1.00 42.61 79 SER E CA 1
ATOM 4924 C C . SER D 2 79 ? -76.089 -7.080 12.179 1.00 38.73 79 SER E C 1
ATOM 4925 O O . SER D 2 79 ? -75.451 -8.136 12.243 1.00 27.65 79 SER E O 1
ATOM 4928 N N . LEU D 2 80 ? -75.941 -6.067 13.032 1.00 35.02 80 LEU E N 1
ATOM 4929 C CA . LEU D 2 80 ? -75.142 -6.125 14.250 1.00 37.84 80 LEU E CA 1
ATOM 4930 C C . LEU D 2 80 ? -76.091 -6.069 15.440 1.00 35.33 80 LEU E C 1
ATOM 4931 O O . LEU D 2 80 ? -76.796 -5.072 15.624 1.00 37.87 80 LEU E O 1
ATOM 4936 N N . THR D 2 81 ? -76.109 -7.126 16.246 1.00 33.64 81 THR E N 1
ATOM 4937 C CA . THR D 2 81 ? -77.044 -7.251 17.357 1.00 32.69 81 THR E CA 1
ATOM 4938 C C . THR D 2 81 ? -76.308 -7.110 18.683 1.00 34.20 81 THR E C 1
ATOM 4939 O O . THR D 2 81 ? -75.335 -7.826 18.939 1.00 32.35 81 THR E O 1
ATOM 4943 N N . ILE D 2 82 ? -76.778 -6.191 19.523 1.00 34.47 82 ILE E N 1
ATOM 4944 C CA . ILE D 2 82 ? -76.219 -5.959 20.848 1.00 45.39 82 ILE E CA 1
ATOM 4945 C C . ILE D 2 82 ? -77.244 -6.404 21.880 1.00 49.66 82 ILE E C 1
ATOM 4946 O O . ILE D 2 82 ? -78.381 -5.912 21.895 1.00 53.50 82 ILE E O 1
ATOM 4951 N N . LYS D 2 83 ? -76.835 -7.325 22.745 1.00 49.03 83 LYS E N 1
ATOM 4952 C CA . LYS D 2 83 ? -77.673 -7.871 23.800 1.00 48.06 83 LYS E CA 1
ATOM 4953 C C . LYS D 2 83 ? -77.260 -7.234 25.120 1.00 47.52 83 LYS E C 1
ATOM 4954 O O . LYS D 2 83 ? -76.091 -6.893 25.316 1.00 49.74 83 LYS E O 1
ATOM 4960 N N . ASN D 2 84 ? -78.227 -7.073 26.021 1.00 48.84 84 ASN E N 1
ATOM 4961 C CA . ASN D 2 84 ? -77.980 -6.521 27.354 1.00 52.27 84 ASN E CA 1
ATOM 4962 C C . ASN D 2 84 ? -77.217 -5.199 27.251 1.00 50.27 84 ASN E C 1
ATOM 4963 O O . ASN D 2 84 ? -76.079 -5.063 27.707 1.00 52.71 84 ASN E O 1
ATOM 4968 N N . ILE D 2 85 ? -77.868 -4.228 26.602 1.00 41.80 85 ILE E N 1
ATOM 4969 C CA . ILE D 2 85 ? -77.230 -2.961 26.259 1.00 50.83 85 ILE E CA 1
ATOM 4970 C C . ILE D 2 85 ? -76.602 -2.314 27.483 1.00 56.27 85 ILE E C 1
ATOM 4971 O O . ILE D 2 85 ? -77.226 -2.203 28.545 1.00 57.93 85 ILE E O 1
ATOM 4976 N N . GLN D 2 86 ? -75.353 -1.886 27.328 1.00 43.09 86 GLN E N 1
ATOM 4977 C CA . GLN D 2 86 ? -74.586 -1.204 28.356 1.00 54.60 86 GLN E CA 1
ATOM 4978 C C . GLN D 2 86 ? -74.359 0.240 27.928 1.00 56.68 86 GLN E C 1
ATOM 4979 O O . GLN D 2 86 ? -74.477 0.583 26.749 1.00 54.91 86 GLN E O 1
ATOM 4985 N N . GLU D 2 87 ? -74.046 1.093 28.907 1.00 60.23 87 GLU E N 1
ATOM 4986 C CA . GLU D 2 87 ? -73.870 2.514 28.617 1.00 60.08 87 GLU E CA 1
ATOM 4987 C C . GLU D 2 87 ? -72.777 2.742 27.578 1.00 59.68 87 GLU E C 1
ATOM 4988 O O . GLU D 2 87 ? -72.930 3.580 26.682 1.00 60.52 87 GLU E O 1
ATOM 4994 N N . GLU D 2 88 ? -71.672 2.000 27.672 1.00 59.19 88 GLU E N 1
ATOM 4995 C CA . GLU D 2 88 ? -70.563 2.185 26.743 1.00 53.86 88 GLU E CA 1
ATOM 4996 C C . GLU D 2 88 ? -70.909 1.788 25.313 1.00 49.52 88 GLU E C 1
ATOM 4997 O O . GLU D 2 88 ? -70.108 2.049 24.410 1.00 57.32 88 GLU E O 1
ATOM 5003 N N . ASP D 2 89 ? -72.070 1.169 25.085 1.00 40.84 89 ASP E N 1
ATOM 5004 C CA . ASP D 2 89 ? -72.479 0.809 23.732 1.00 41.84 89 ASP E CA 1
ATOM 5005 C C . ASP D 2 89 ? -72.934 2.015 22.922 1.00 48.58 89 ASP E C 1
ATOM 5006 O O . ASP D 2 89 ? -73.000 1.924 21.691 1.00 41.00 89 ASP E O 1
ATOM 5011 N N . GLU D 2 90 ? -73.267 3.124 23.583 1.00 55.24 90 GLU E N 1
ATOM 5012 C CA . GLU D 2 90 ? -73.605 4.356 22.883 1.00 36.52 90 GLU E CA 1
ATOM 5013 C C . GLU D 2 90 ? -72.453 4.765 21.984 1.00 35.49 90 GLU E C 1
ATOM 5014 O O . GLU D 2 90 ? -71.352 5.046 22.467 1.00 41.10 90 GLU E O 1
ATOM 5020 N N . SER D 2 91 ? -72.699 4.798 20.677 1.00 40.96 91 SER E N 1
ATOM 5021 C CA . SER D 2 91 ? -71.593 5.034 19.750 1.00 42.36 91 SER E CA 1
ATOM 5022 C C . SER D 2 91 ? -72.152 5.268 18.360 1.00 34.25 91 SER E C 1
ATOM 5023 O O . SER D 2 91 ? -73.338 5.060 18.107 1.00 35.22 91 SER E O 1
ATOM 5026 N N . ASP D 2 92 ? -71.277 5.672 17.448 1.00 36.70 92 ASP E N 1
ATOM 5027 C CA . ASP D 2 92 ? -71.610 5.641 16.033 1.00 37.82 92 ASP E CA 1
ATOM 5028 C C . ASP D 2 92 ? -71.142 4.312 15.459 1.00 39.75 92 ASP E C 1
ATOM 5029 O O . ASP D 2 92 ? -70.035 3.859 15.747 1.00 38.84 92 ASP E O 1
ATOM 5034 N N . TYR D 2 93 ? -71.996 3.669 14.677 1.00 39.66 93 TYR E N 1
ATOM 5035 C CA . TYR D 2 93 ? -71.687 2.375 14.092 1.00 35.01 93 TYR E CA 1
ATOM 5036 C C . TYR D 2 93 ? -71.676 2.524 12.581 1.00 33.43 93 TYR E C 1
ATOM 5037 O O . TYR D 2 93 ? -72.608 3.089 11.997 1.00 33.72 93 TYR E O 1
ATOM 5046 N N . HIS D 2 94 ? -70.619 2.022 11.957 1.00 33.21 94 HIS E N 1
ATOM 5047 C CA . HIS D 2 94 ? -70.376 2.233 10.542 1.00 29.60 94 HIS E CA 1
ATOM 5048 C C . HIS D 2 94 ? -70.309 0.906 9.804 1.00 40.31 94 HIS E C 1
ATOM 5049 O O . HIS D 2 94 ? -69.857 -0.113 10.343 1.00 38.49 94 HIS E O 1
ATOM 5056 N N . CYS D 2 95 ? -70.756 0.956 8.551 1.00 42.60 95 CYS E N 1
ATOM 5057 C CA . CYS D 2 95 ? -70.774 -0.170 7.631 1.00 36.20 95 CYS E CA 1
ATOM 5058 C C . CYS D 2 95 ? -69.741 0.045 6.534 1.00 40.69 95 CYS E C 1
ATOM 5059 O O . CYS D 2 95 ? -69.614 1.152 6.003 1.00 43.77 95 CYS E O 1
ATOM 5062 N N . GLY D 2 96 ? -69.008 -1.009 6.198 1.00 40.12 96 GLY E N 1
ATOM 5063 C CA . GLY D 2 96 ? -68.010 -0.927 5.145 1.00 38.87 96 GLY E CA 1
ATOM 5064 C C . GLY D 2 96 ? -67.987 -2.194 4.317 1.00 36.62 96 GLY E C 1
ATOM 5065 O O . GLY D 2 96 ? -68.320 -3.277 4.795 1.00 37.62 96 GLY E O 1
ATOM 5066 N N . ALA D 2 97 ? -67.589 -2.051 3.054 1.00 32.43 97 ALA E N 1
ATOM 5067 C CA . ALA D 2 97 ? -67.614 -3.202 2.159 1.00 32.96 97 ALA E CA 1
ATOM 5068 C C . ALA D 2 97 ? -66.618 -3.020 1.023 1.00 28.24 97 ALA E C 1
ATOM 5069 O O . ALA D 2 97 ? -66.554 -1.947 0.411 1.00 31.71 97 ALA E O 1
ATOM 5071 N N . ASP D 2 98 ? -65.855 -4.077 0.748 1.00 29.20 98 ASP E N 1
ATOM 5072 C CA . ASP D 2 98 ? -64.931 -4.123 -0.378 1.00 33.35 98 ASP E CA 1
ATOM 5073 C C . ASP D 2 98 ? -65.686 -4.376 -1.679 1.00 41.39 98 ASP E C 1
ATOM 5074 O O . ASP D 2 98 ? -66.753 -4.997 -1.688 1.00 40.04 98 ASP E O 1
ATOM 5079 N N . HIS D 2 99 ? -65.119 -3.905 -2.790 1.00 44.70 99 HIS E N 1
ATOM 5080 C CA . HIS D 2 99 ? -65.733 -4.151 -4.089 1.00 35.89 99 HIS E CA 1
ATOM 5081 C C . HIS D 2 99 ? -64.657 -4.092 -5.163 1.00 41.52 99 HIS E C 1
ATOM 5082 O O . HIS D 2 99 ? -63.897 -3.122 -5.224 1.00 40.02 99 HIS E O 1
ATOM 5089 N N . GLY D 2 100 ? -64.595 -5.120 -6.004 1.00 43.21 100 GLY E N 1
ATOM 5090 C CA . GLY D 2 100 ? -63.572 -5.186 -7.033 1.00 44.78 100 GLY E CA 1
ATOM 5091 C C . GLY D 2 100 ? -62.322 -5.905 -6.562 1.00 46.07 100 GLY E C 1
ATOM 5092 O O . GLY D 2 100 ? -62.266 -6.486 -5.473 1.00 46.30 100 GLY E O 1
ATOM 5093 N N . SER D 2 101 ? -61.294 -5.861 -7.411 1.00 45.42 101 SER E N 1
ATOM 5094 C CA . SER D 2 101 ? -60.041 -6.562 -7.128 1.00 44.45 101 SER E CA 1
ATOM 5095 C C . SER D 2 101 ? -58.940 -5.975 -7.998 1.00 51.92 101 SER E C 1
ATOM 5096 O O . SER D 2 101 ? -58.981 -6.121 -9.222 1.00 65.13 101 SER E O 1
ATOM 5099 N N . GLY D 2 102 ? -57.886 -5.469 -7.368 1.00 53.87 102 GLY E N 1
ATOM 5100 C CA . GLY D 2 102 ? -56.764 -4.915 -8.101 1.00 49.04 102 GLY E CA 1
ATOM 5101 C C . GLY D 2 102 ? -57.037 -3.537 -8.680 1.00 48.44 102 GLY E C 1
ATOM 5102 O O . GLY D 2 102 ? -57.216 -2.575 -7.928 1.00 54.00 102 GLY E O 1
ATOM 5103 N N . ASP D 2 103 ? -57.072 -3.427 -10.010 1.00 52.11 103 ASP E N 1
ATOM 5104 C CA . ASP D 2 103 ? -57.250 -2.127 -10.657 1.00 54.68 103 ASP E CA 1
ATOM 5105 C C . ASP D 2 103 ? -58.586 -1.487 -10.295 1.00 47.59 103 ASP E C 1
ATOM 5106 O O . ASP D 2 103 ? -58.668 -0.268 -10.106 1.00 47.27 103 ASP E O 1
ATOM 5111 N N . ASN D 2 104 ? -59.645 -2.287 -10.216 1.00 50.68 104 ASN E N 1
ATOM 5112 C CA . ASN D 2 104 ? -61.010 -1.800 -10.069 1.00 52.36 104 ASN E CA 1
ATOM 5113 C C . ASN D 2 104 ? -61.436 -1.663 -8.613 1.00 46.68 104 ASN E C 1
ATOM 5114 O O . ASN D 2 104 ? -62.614 -1.402 -8.351 1.00 43.46 104 ASN E O 1
ATOM 5119 N N . PHE D 2 105 ? -60.521 -1.843 -7.663 1.00 41.88 105 PHE E N 1
ATOM 5120 C CA . PHE D 2 105 ? -60.932 -1.919 -6.269 1.00 38.64 105 PHE E CA 1
ATOM 5121 C C . PHE D 2 105 ? -61.425 -0.575 -5.749 1.00 41.78 105 PHE E C 1
ATOM 5122 O O . PHE D 2 105 ? -60.866 0.480 -6.061 1.00 42.42 105 PHE E O 1
ATOM 5130 N N . VAL D 2 106 ? -62.482 -0.630 -4.941 1.00 42.75 106 VAL E N 1
ATOM 5131 C CA . VAL D 2 106 ? -62.957 0.510 -4.170 1.00 35.32 106 VAL E CA 1
ATOM 5132 C C . VAL D 2 106 ? -63.598 -0.039 -2.904 1.00 30.87 106 VAL E C 1
ATOM 5133 O O . VAL D 2 106 ? -64.175 -1.131 -2.900 1.00 33.20 106 VAL E O 1
ATOM 5137 N N . ARG D 2 107 ? -63.488 0.720 -1.821 1.00 32.20 107 ARG E N 1
ATOM 5138 C CA . ARG D 2 107 ? -64.167 0.404 -0.574 1.00 32.77 107 ARG E CA 1
ATOM 5139 C C . ARG D 2 107 ? -65.258 1.436 -0.336 1.00 37.27 107 ARG E C 1
ATOM 5140 O O . ARG D 2 107 ? -65.011 2.643 -0.448 1.00 32.78 107 ARG E O 1
ATOM 5148 N N . VAL D 2 108 ? -66.459 0.966 -0.010 1.00 32.22 108 VAL E N 1
ATOM 5149 C CA . VAL D 2 108 ? -67.591 1.857 0.200 1.00 29.13 108 VAL E CA 1
ATOM 5150 C C . VAL D 2 108 ? -68.066 1.732 1.641 1.00 27.08 108 VAL E C 1
ATOM 5151 O O . VAL D 2 108 ? -67.823 0.734 2.323 1.00 35.28 108 VAL E O 1
ATOM 5155 N N . PHE D 2 109 ? -68.740 2.781 2.106 1.00 29.37 109 PHE E N 1
ATOM 5156 C CA . PHE D 2 109 ? -69.210 2.866 3.480 1.00 27.17 109 PHE E CA 1
ATOM 5157 C C . PHE D 2 109 ? -70.671 3.289 3.513 1.00 26.99 109 PHE E C 1
ATOM 5158 O O . PHE D 2 109 ? -71.136 4.046 2.656 1.00 31.25 109 PHE E O 1
ATOM 5166 N N . GLY D 2 110 ? -71.387 2.797 4.516 1.00 23.93 110 GLY E N 1
ATOM 5167 C CA . GLY D 2 110 ? -72.712 3.294 4.805 1.00 30.15 110 GLY E CA 1
ATOM 5168 C C . GLY D 2 110 ? -72.648 4.672 5.437 1.00 32.92 110 GLY E C 1
ATOM 5169 O O . GLY D 2 110 ? -71.582 5.234 5.693 1.00 30.22 110 GLY E O 1
ATOM 5170 N N . GLY D 2 111 ? -73.833 5.223 5.709 1.00 39.24 111 GLY E N 1
ATOM 5171 C CA . GLY D 2 111 ? -73.903 6.584 6.211 1.00 35.22 111 GLY E CA 1
ATOM 5172 C C . GLY D 2 111 ? -73.495 6.720 7.664 1.00 36.32 111 GLY E C 1
ATOM 5173 O O . GLY D 2 111 ? -72.998 7.772 8.076 1.00 36.88 111 GLY E O 1
ATOM 5174 N N . GLY D 2 112 ? -73.693 5.678 8.453 1.00 34.93 112 GLY E N 1
ATOM 5175 C CA . GLY D 2 112 ? -73.401 5.749 9.874 1.00 32.01 112 GLY E CA 1
ATOM 5176 C C . GLY D 2 112 ? -74.691 5.807 10.675 1.00 34.32 112 GLY E C 1
ATOM 5177 O O . GLY D 2 112 ? -75.640 6.515 10.315 1.00 32.50 112 GLY E O 1
ATOM 5178 N N . THR D 2 113 ? -74.731 5.054 11.771 1.00 32.51 113 THR E N 1
ATOM 5179 C CA . THR D 2 113 ? -75.882 5.018 12.665 1.00 40.60 113 THR E CA 1
ATOM 5180 C C . THR D 2 113 ? -75.439 5.467 14.048 1.00 35.71 113 THR E C 1
ATOM 5181 O O . THR D 2 113 ? -74.598 4.817 14.671 1.00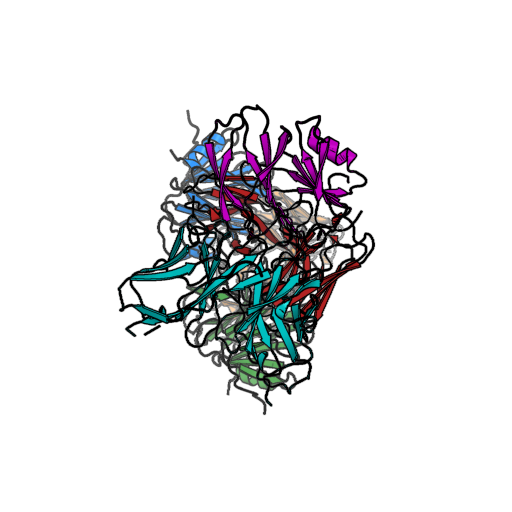 28.70 113 THR E O 1
ATOM 5185 N N . LYS D 2 114 ? -76.005 6.569 14.530 1.00 42.19 114 LYS E N 1
ATOM 5186 C CA . LYS D 2 114 ? -75.727 7.017 15.889 1.00 39.37 114 LYS E CA 1
ATOM 5187 C C . LYS D 2 114 ? -76.663 6.283 16.841 1.00 37.24 114 LYS E C 1
ATOM 5188 O O . LYS D 2 114 ? -77.877 6.518 16.836 1.00 32.70 114 LYS E O 1
ATOM 5194 N N . LEU D 2 115 ? -76.106 5.384 17.651 1.00 42.99 115 LEU E N 1
ATOM 5195 C CA . LEU D 2 115 ? -76.871 4.638 18.635 1.00 34.83 115 LEU E CA 1
ATOM 5196 C C . LEU D 2 115 ? -76.794 5.361 19.972 1.00 33.13 115 LEU E C 1
ATOM 5197 O O . LEU D 2 115 ? -75.700 5.522 20.542 1.00 36.99 115 LEU E O 1
ATOM 5202 N N . THR D 2 116 ? -77.965 5.761 20.467 1.00 39.78 116 THR E N 1
ATOM 5203 C CA . THR D 2 116 ? -78.145 6.409 21.757 1.00 46.79 116 THR E CA 1
ATOM 5204 C C . THR D 2 116 ? -78.708 5.397 22.743 1.00 50.40 116 THR E C 1
ATOM 5205 O O . THR D 2 116 ? -79.692 4.713 22.444 1.00 47.61 116 THR E O 1
ATOM 5209 N N . VAL D 2 117 ? -78.088 5.306 23.913 1.00 51.43 117 VAL E N 1
ATOM 5210 C CA . VAL D 2 117 ? -78.522 4.394 24.962 1.00 46.09 117 VAL E CA 1
ATOM 5211 C C . VAL D 2 117 ? -79.324 5.190 25.980 1.00 53.72 117 VAL E C 1
ATOM 5212 O O . VAL D 2 117 ? -78.823 6.167 26.551 1.00 53.53 117 VAL E O 1
ATOM 5216 N N . LEU D 2 118 ? -80.568 4.780 26.203 1.00 56.48 118 LEU E N 1
ATOM 5217 C CA . LEU D 2 118 ? -81.441 5.448 27.158 1.00 56.92 118 LEU E CA 1
ATOM 5218 C C . LEU D 2 118 ? -81.224 4.892 28.562 1.00 58.82 118 LEU E C 1
ATOM 5219 O O . LEU D 2 118 ? -81.203 5.637 29.542 1.00 63.69 118 LEU E O 1
ATOM 5224 N N . GLN D 2 134 ? -51.194 -3.624 19.632 1.00 66.22 119 GLN E N 1
ATOM 5225 C CA . GLN D 2 134 ? -49.874 -4.142 19.286 1.00 77.35 119 GLN E CA 1
ATOM 5226 C C . GLN D 2 134 ? -49.215 -3.303 18.197 1.00 75.40 119 GLN E C 1
ATOM 5227 O O . GLN D 2 134 ? -48.184 -2.670 18.425 1.00 73.91 119 GLN E O 1
ATOM 5233 N N . VAL D 2 135 ? -49.812 -3.304 17.012 1.00 71.51 120 VAL E N 1
ATOM 5234 C CA . VAL D 2 135 ? -49.408 -2.410 15.936 1.00 65.33 120 VAL E CA 1
ATOM 5235 C C . VAL D 2 135 ? -50.182 -1.108 16.081 1.00 61.59 120 VAL E C 1
ATOM 5236 O O . VAL D 2 135 ? -51.419 -1.107 16.090 1.00 60.96 120 VAL E O 1
ATOM 5240 N N . GLN D 2 136 ? -49.452 0.000 16.184 1.00 62.25 121 GLN E N 1
ATOM 5241 C CA . GLN D 2 136 ? -50.016 1.317 16.429 1.00 53.46 121 GLN E CA 1
ATOM 5242 C C . GLN D 2 136 ? -49.693 2.258 15.280 1.00 50.17 121 GLN E C 1
ATOM 5243 O O . GLN D 2 136 ? -48.563 2.288 14.785 1.00 50.59 121 GLN E O 1
ATOM 5249 N N . LEU D 2 137 ? -50.693 3.030 14.868 1.00 54.65 122 LEU E N 1
ATOM 5250 C CA . LEU D 2 137 ? -50.537 4.048 13.841 1.00 51.71 122 LEU E CA 1
ATOM 5251 C C . LEU D 2 137 ? -50.847 5.402 14.457 1.00 52.20 122 LEU E C 1
ATOM 5252 O O . LEU D 2 137 ? -51.869 5.561 15.135 1.00 54.09 122 LEU E O 1
ATOM 5257 N N . GLN D 2 138 ? -49.973 6.375 14.226 1.00 57.34 123 GLN E N 1
ATOM 5258 C CA . GLN D 2 138 ? -50.245 7.747 14.630 1.00 61.75 123 GLN E CA 1
ATOM 5259 C C . GLN D 2 138 ? -50.122 8.635 13.399 1.00 53.83 123 GLN E C 1
ATOM 5260 O O . GLN D 2 138 ? -49.088 8.622 12.726 1.00 50.91 123 GLN E O 1
ATOM 5266 N N . GLU D 2 139 ? -51.159 9.414 13.115 1.00 51.46 124 GLU E N 1
ATOM 5267 C CA . GLU D 2 139 ? -51.151 10.305 11.965 1.00 44.36 124 GLU E CA 1
ATOM 5268 C C . GLU D 2 139 ? -50.918 11.744 12.407 1.00 47.28 124 GLU E C 1
ATOM 5269 O O . GLU D 2 139 ? -51.348 12.163 13.484 1.00 41.74 124 GLU E O 1
ATOM 5275 N N . SER D 2 140 ? -50.221 12.497 11.560 1.00 54.71 125 SER E N 1
ATOM 5276 C CA . SER D 2 140 ? -49.945 13.902 11.810 1.00 55.90 125 SER E CA 1
ATOM 5277 C C . SER D 2 140 ? -50.125 14.698 10.526 1.00 54.23 125 SER E C 1
ATOM 5278 O O . SER D 2 140 ? -49.937 14.184 9.417 1.00 53.64 125 SER E O 1
ATOM 5281 N N . GLY D 2 141 ? -50.495 15.965 10.696 1.00 41.32 126 GLY E N 1
ATOM 5282 C CA . GLY D 2 141 ? -50.712 16.864 9.589 1.00 40.81 126 GLY E CA 1
ATOM 5283 C C . GLY D 2 141 ? -50.559 18.312 10.007 1.00 41.23 126 GLY E C 1
ATOM 5284 O O . GLY D 2 141 ? -50.082 18.617 11.104 1.00 39.57 126 GLY E O 1
ATOM 5285 N N . PRO D 2 142 ? -50.970 19.239 9.137 1.00 41.35 127 PRO E N 1
ATOM 5286 C CA . PRO D 2 142 ? -50.800 20.666 9.432 1.00 42.51 127 PRO E CA 1
ATOM 5287 C C . PRO D 2 142 ? -51.956 21.312 10.178 1.00 47.03 127 PRO E C 1
ATOM 5288 O O . PRO D 2 142 ? -51.834 22.483 10.563 1.00 48.49 127 PRO E O 1
ATOM 5292 N N . GLY D 2 143 ? -53.060 20.602 10.393 1.00 44.91 128 GLY E N 1
ATOM 5293 C CA . GLY D 2 143 ? -54.200 21.180 11.076 1.00 38.47 128 GLY E CA 1
ATOM 5294 C C . GLY D 2 143 ? -55.057 22.039 10.168 1.00 47.76 128 GLY E C 1
ATOM 5295 O O . GLY D 2 143 ? -56.234 21.740 9.947 1.00 50.47 128 GLY E O 1
ATOM 5296 N N . LEU D 2 144 ? -54.475 23.111 9.633 1.00 53.93 129 LEU E N 1
ATOM 5297 C CA . LEU D 2 144 ? -55.163 24.030 8.738 1.00 53.47 129 LEU E CA 1
ATOM 5298 C C . LEU D 2 144 ? -54.397 24.117 7.426 1.00 50.98 129 LEU E C 1
ATOM 5299 O O . LEU D 2 144 ? -53.162 24.141 7.417 1.00 55.24 129 LEU E O 1
ATOM 5304 N N . VAL D 2 145 ? -55.134 24.156 6.320 1.00 46.74 130 VAL E N 1
ATOM 5305 C CA . VAL D 2 145 ? -54.552 24.252 4.987 1.00 48.56 130 VAL E CA 1
ATOM 5306 C C . VAL D 2 145 ? -55.397 25.217 4.166 1.00 46.63 130 VAL E C 1
ATOM 5307 O O . VAL D 2 145 ? -56.625 25.249 4.297 1.00 42.08 130 VAL E O 1
ATOM 5311 N N . LYS D 2 146 ? -54.736 26.020 3.333 1.00 46.42 131 LYS E N 1
ATOM 5312 C CA . LYS D 2 146 ? -55.449 26.988 2.516 1.00 48.56 131 LYS E CA 1
ATOM 5313 C C . LYS D 2 146 ? -55.978 26.336 1.238 1.00 49.44 131 LYS E C 1
ATOM 5314 O O . LYS D 2 146 ? -55.435 25.328 0.777 1.00 53.39 131 LYS E O 1
ATOM 5320 N N . PRO D 2 147 ? -57.041 26.889 0.653 1.00 51.28 132 PRO E N 1
ATOM 5321 C CA . PRO D 2 147 ? -57.622 26.278 -0.546 1.00 54.03 132 PRO E CA 1
ATOM 5322 C C . PRO D 2 147 ? -56.645 26.333 -1.706 1.00 58.16 132 PRO E C 1
ATOM 5323 O O . PRO D 2 147 ? -55.779 27.210 -1.778 1.00 53.13 132 PRO E O 1
ATOM 5327 N N . SER D 2 148 ? -56.778 25.353 -2.602 1.00 60.52 133 SER E N 1
ATOM 5328 C CA . SER D 2 148 ? -55.971 25.157 -3.803 1.00 66.34 133 SER E CA 1
ATOM 5329 C C . SER D 2 148 ? -54.538 24.759 -3.482 1.00 65.00 133 SER E C 1
ATOM 5330 O O . SER D 2 148 ? -53.757 24.514 -4.408 1.00 73.49 133 SER E O 1
ATOM 5333 N N . GLN D 2 149 ? -54.160 24.690 -2.210 1.00 55.88 134 GLN E N 1
ATOM 5334 C CA . GLN D 2 149 ? -52.839 24.211 -1.851 1.00 54.97 134 GLN E CA 1
ATOM 5335 C C . GLN D 2 149 ? -52.860 22.684 -1.826 1.00 61.38 134 GLN E C 1
ATOM 5336 O O . GLN D 2 149 ? -53.872 22.050 -2.139 1.00 57.96 134 GLN E O 1
ATOM 5342 N N . THR D 2 150 ? -51.744 22.072 -1.440 1.00 63.84 135 THR E N 1
ATOM 5343 C CA . THR D 2 150 ? -51.643 20.616 -1.385 1.00 61.13 135 THR E CA 1
ATOM 5344 C C . THR D 2 150 ? -51.457 20.193 0.069 1.00 53.06 135 THR E C 1
ATOM 5345 O O . THR D 2 150 ? -50.423 20.472 0.684 1.00 47.57 135 THR E O 1
ATOM 5349 N N . LEU D 2 151 ? -52.472 19.522 0.601 1.00 47.69 136 LEU E N 1
ATOM 5350 C CA . LEU D 2 151 ? -52.435 18.918 1.926 1.00 48.90 136 LEU E CA 1
ATOM 5351 C C . LEU D 2 151 ? -51.462 17.743 1.972 1.00 49.18 136 LEU E C 1
ATOM 5352 O O . LEU D 2 151 ? -51.452 16.897 1.076 1.00 47.14 136 LEU E O 1
ATOM 5357 N N . SER D 2 152 ? -50.638 17.690 3.019 1.00 49.84 137 SER E N 1
ATOM 5358 C CA . SER D 2 152 ? -49.648 16.628 3.184 1.00 50.19 137 SER E CA 1
ATOM 5359 C C . SER D 2 152 ? -49.754 16.026 4.579 1.00 45.95 137 SER E C 1
ATOM 5360 O O . SER D 2 152 ? -49.631 16.740 5.579 1.00 52.61 137 SER E O 1
ATOM 5363 N N . LEU D 2 153 ? -49.976 14.713 4.640 1.00 41.34 138 LEU E N 1
ATOM 5364 C CA . LEU D 2 153 ? -50.159 13.969 5.884 1.00 48.33 138 LEU E CA 1
ATOM 5365 C C . LEU D 2 153 ? -49.137 12.851 6.007 1.00 42.45 138 LEU E C 1
ATOM 5366 O O . LEU D 2 153 ? -48.652 12.311 5.009 1.00 42.59 138 LEU E O 1
ATOM 5371 N N . THR D 2 154 ? -48.825 12.505 7.255 1.00 41.08 139 THR E N 1
ATOM 5372 C CA . THR D 2 154 ? -47.894 11.431 7.556 1.00 46.44 139 THR E CA 1
ATOM 5373 C C . THR D 2 154 ? -48.554 10.506 8.574 1.00 44.88 139 THR E C 1
ATOM 5374 O O . THR D 2 154 ? -49.433 10.916 9.332 1.00 39.28 139 THR E O 1
ATOM 5378 N N . CYS D 2 155 ? -48.131 9.244 8.583 1.00 47.75 140 CYS E N 1
ATOM 5379 C CA . CYS D 2 155 ? -48.522 8.307 9.626 1.00 49.79 140 CYS E CA 1
ATOM 5380 C C . CYS D 2 155 ? -47.343 7.406 9.952 1.00 50.06 140 CYS E C 1
ATOM 5381 O O . CYS D 2 155 ? -46.756 6.792 9.057 1.00 48.48 140 CYS E O 1
ATOM 5384 N N . SER D 2 156 ? -47.015 7.327 11.236 1.00 51.94 141 SER E N 1
ATOM 5385 C CA . SER D 2 156 ? -45.943 6.482 11.737 1.00 58.15 141 SER E CA 1
ATOM 5386 C C . SER D 2 156 ? -46.525 5.207 12.336 1.00 62.23 141 SER E C 1
ATOM 5387 O O . SER D 2 156 ? -47.489 5.258 13.110 1.00 66.49 141 SER E O 1
ATOM 5390 N N . VAL D 2 157 ? -45.930 4.071 11.974 1.00 57.54 142 VAL E N 1
ATOM 5391 C CA . VAL D 2 157 ? -46.338 2.751 12.437 1.00 50.72 142 VAL E CA 1
ATOM 5392 C C . VAL D 2 157 ? -45.246 2.208 13.347 1.00 48.91 142 VAL E C 1
ATOM 5393 O O . VAL D 2 157 ? -44.055 2.346 13.050 1.00 51.57 142 VAL E O 1
ATOM 5397 N N . SER D 2 158 ? -45.650 1.573 14.447 1.00 46.49 143 SER E N 1
ATOM 5398 C CA . SER D 2 158 ? -44.693 1.143 15.457 1.00 59.03 143 SER E CA 1
ATOM 5399 C C . SER D 2 158 ? -44.633 -0.359 15.701 1.00 60.20 143 SER E C 1
ATOM 5400 O O . SER D 2 158 ? -43.551 -0.865 16.004 1.00 72.35 143 SER E O 1
ATOM 5403 N N . GLY D 2 159 ? -45.739 -1.087 15.587 1.00 46.25 144 GLY E N 1
ATOM 5404 C CA . GLY D 2 159 ? -45.670 -2.479 15.980 1.00 49.09 144 GLY E CA 1
ATOM 5405 C C . GLY D 2 159 ? -45.223 -3.454 14.914 1.00 48.57 144 GLY E C 1
ATOM 5406 O O . GLY D 2 159 ? -45.178 -4.660 15.173 1.00 48.69 144 GLY E O 1
ATOM 5407 N N . VAL D 2 160 ? -44.884 -2.976 13.716 1.00 47.42 145 VAL E N 1
ATOM 5408 C CA . VAL D 2 160 ? -44.609 -3.847 12.581 1.00 40.22 145 VAL E CA 1
ATOM 5409 C C . VAL D 2 160 ? -43.621 -3.150 11.658 1.00 38.42 145 VAL E C 1
ATOM 5410 O O . VAL D 2 160 ? -43.462 -1.928 11.687 1.00 50.63 145 VAL E O 1
ATOM 5414 N N . SER D 2 161 ? -42.951 -3.943 10.831 1.00 38.51 146 SER E N 1
ATOM 5415 C CA . SER D 2 161 ? -42.047 -3.427 9.812 1.00 44.22 146 SER E CA 1
ATOM 5416 C C . SER D 2 161 ? -42.806 -3.254 8.504 1.00 46.11 146 SER E C 1
ATOM 5417 O O . SER D 2 161 ? -43.345 -4.228 7.963 1.00 50.34 146 SER E O 1
ATOM 5420 N N . LEU D 2 162 ? -42.843 -2.021 7.991 1.00 45.75 147 LEU E N 1
ATOM 5421 C CA . LEU D 2 162 ? -43.523 -1.785 6.722 1.00 44.10 147 LEU E CA 1
ATOM 5422 C C . LEU D 2 162 ? -42.810 -2.528 5.602 1.00 49.91 147 LEU E C 1
ATOM 5423 O O . LEU D 2 162 ? -43.365 -2.676 4.508 1.00 52.24 147 LEU E O 1
ATOM 5428 N N . SER D 2 163 ? -41.586 -2.994 5.865 1.00 46.43 148 SER E N 1
ATOM 5429 C CA . SER D 2 163 ? -40.804 -3.759 4.909 1.00 44.26 148 SER E CA 1
ATOM 5430 C C . SER D 2 163 ? -41.200 -5.227 4.880 1.00 45.83 148 SER E C 1
ATOM 5431 O O . SER D 2 163 ? -40.744 -5.956 3.995 1.00 45.94 148 SER E O 1
ATOM 5434 N N . GLY D 2 164 ? -42.023 -5.680 5.834 1.00 47.80 149 GLY E N 1
ATOM 5435 C CA . GLY D 2 164 ? -42.427 -7.079 5.855 1.00 46.73 149 GLY E CA 1
ATOM 5436 C C . GLY D 2 164 ? -43.157 -7.510 4.595 1.00 50.56 149 GLY E C 1
ATOM 5437 O O . GLY D 2 164 ? -42.985 -8.634 4.116 1.00 51.20 149 GLY E O 1
ATOM 5438 N N . GLY D 2 165 ? -43.986 -6.630 4.050 1.00 46.16 150 GLY E N 1
ATOM 5439 C CA . GLY D 2 165 ? -44.648 -6.876 2.792 1.00 48.76 150 GLY E CA 1
ATOM 5440 C C . GLY D 2 165 ? -45.953 -7.636 2.859 1.00 48.05 150 GLY E C 1
ATOM 5441 O O . GLY D 2 165 ? -46.466 -8.031 1.807 1.00 51.48 150 GLY E O 1
ATOM 5442 N N . SER D 2 166 ? -46.525 -7.835 4.047 1.00 34.74 151 SER E N 1
ATOM 5443 C CA . SER D 2 166 ? -47.787 -8.559 4.167 1.00 31.37 151 SER E CA 1
ATOM 5444 C C . SER D 2 166 ? -48.886 -7.670 4.736 1.00 34.02 151 SER E C 1
ATOM 5445 O O . SER D 2 166 ? -49.759 -8.141 5.469 1.00 32.59 151 SER E O 1
ATOM 5448 N N . TYR D 2 167 ? -48.856 -6.384 4.400 1.00 33.91 152 TYR E N 1
ATOM 5449 C CA . TYR D 2 167 ? -49.841 -5.427 4.876 1.00 24.77 152 TYR E CA 1
ATOM 5450 C C . TYR D 2 167 ? -50.276 -4.507 3.747 1.00 31.65 152 TYR E C 1
ATOM 5451 O O . TYR D 2 167 ? -49.521 -4.241 2.809 1.00 38.91 152 TYR E O 1
ATOM 5460 N N . THR D 2 168 ? -51.508 -4.024 3.857 1.00 40.60 153 THR E N 1
ATOM 5461 C CA . THR D 2 168 ? -52.060 -3.012 2.971 1.00 33.79 153 THR E CA 1
ATOM 5462 C C . THR D 2 168 ? -52.425 -1.824 3.849 1.00 35.01 153 THR E C 1
ATOM 5463 O O . THR D 2 168 ? -52.983 -1.997 4.937 1.00 35.76 153 THR E O 1
ATOM 5467 N N . TRP D 2 169 ? -52.099 -0.614 3.405 1.00 36.16 154 TRP E N 1
ATOM 5468 C CA . TRP D 2 169 ? -52.300 0.566 4.235 1.00 36.46 154 TRP E CA 1
ATOM 5469 C C . TRP D 2 169 ? -53.317 1.480 3.576 1.00 37.99 154 TRP E C 1
ATOM 5470 O O . TRP D 2 169 ? -53.077 1.991 2.480 1.00 39.98 154 TRP E O 1
ATOM 5481 N N . ASN D 2 170 ? -54.439 1.699 4.250 1.00 33.57 155 ASN E N 1
ATOM 5482 C CA . ASN D 2 170 ? -55.507 2.521 3.713 1.00 34.56 155 ASN E CA 1
ATOM 5483 C C . ASN D 2 170 ? -55.518 3.887 4.379 1.00 36.19 155 ASN E C 1
ATOM 5484 O O . ASN D 2 170 ? -55.098 4.052 5.525 1.00 37.67 155 ASN E O 1
ATOM 5489 N N . TRP D 2 171 ? -56.013 4.866 3.637 1.00 33.88 156 TRP E N 1
ATOM 5490 C CA . TRP D 2 171 ? -56.364 6.169 4.161 1.00 24.40 156 TRP E CA 1
ATOM 5491 C C . TRP D 2 171 ? -57.860 6.339 3.952 1.00 30.07 156 TRP E C 1
ATOM 5492 O O . TRP D 2 171 ? -58.367 6.123 2.835 1.00 23.87 156 TRP E O 1
ATOM 5503 N N . ILE D 2 172 ? -58.540 6.737 5.031 1.00 30.38 157 ILE E N 1
ATOM 5504 C CA . ILE D 2 172 ? -59.991 6.857 5.105 1.00 36.37 157 ILE E CA 1
ATOM 5505 C C . ILE D 2 172 ? -60.302 8.141 5.858 1.00 38.50 157 ILE E C 1
ATOM 5506 O O . ILE D 2 172 ? -59.725 8.396 6.917 1.00 45.86 157 ILE E O 1
ATOM 5511 N N . ARG D 2 173 ? -61.221 8.941 5.337 1.00 33.31 158 ARG E N 1
ATOM 5512 C CA . ARG D 2 173 ? -61.525 10.217 5.959 1.00 32.67 158 ARG E CA 1
ATOM 5513 C C . ARG D 2 173 ? -62.976 10.261 6.420 1.00 34.60 158 ARG E C 1
ATOM 5514 O O . ARG D 2 173 ? -63.841 9.541 5.912 1.00 38.26 158 ARG E O 1
ATOM 5522 N N . GLN D 2 174 ? -63.222 11.109 7.413 1.00 33.03 159 GLN E N 1
ATOM 5523 C CA . GLN D 2 174 ? -64.565 11.364 7.929 1.00 39.20 159 GLN E CA 1
ATOM 5524 C C . GLN D 2 174 ? -64.866 12.837 7.696 1.00 46.11 159 GLN E C 1
ATOM 5525 O O . GLN D 2 174 ? -64.357 13.702 8.437 1.00 44.89 159 GLN E O 1
ATOM 5531 N N . PRO D 2 175 ? -65.568 13.167 6.588 1.00 33.42 160 PRO E N 1
ATOM 5532 C CA . PRO D 2 175 ? -65.865 14.562 6.242 1.00 26.66 160 PRO E CA 1
ATOM 5533 C C . PRO D 2 175 ? -67.229 15.058 6.708 1.00 32.14 160 PRO E C 1
ATOM 5534 O O . PRO D 2 175 ? -67.784 14.593 7.708 1.00 39.20 160 PRO E O 1
ATOM 5538 N N . ALA D 2 176 ? -67.764 16.016 5.941 1.00 35.96 161 ALA E N 1
ATOM 5539 C CA . ALA D 2 176 ? -68.998 16.722 6.287 1.00 45.32 161 ALA E CA 1
ATOM 5540 C C . ALA D 2 176 ? -70.195 15.800 6.498 1.00 48.02 161 ALA E C 1
ATOM 5541 O O . ALA D 2 176 ? -71.087 16.130 7.282 1.00 59.53 161 ALA E O 1
ATOM 5543 N N . GLY D 2 177 ? -70.300 14.701 5.759 1.00 39.54 162 GLY E N 1
ATOM 5544 C CA . GLY D 2 177 ? -71.490 13.895 5.992 1.00 50.39 162 GLY E CA 1
ATOM 5545 C C . GLY D 2 177 ? -71.524 13.174 7.329 1.00 41.46 162 GLY E C 1
ATOM 5546 O O . GLY D 2 177 ? -72.592 12.693 7.724 1.00 34.47 162 GLY E O 1
ATOM 5547 N N . LYS D 2 178 ? -70.386 13.089 8.019 1.00 33.82 163 LYS E N 1
ATOM 5548 C CA . LYS D 2 178 ? -70.112 12.355 9.258 1.00 33.39 163 LYS E CA 1
ATOM 5549 C C . LYS D 2 178 ? -69.914 10.882 8.933 1.00 32.83 163 LYS E C 1
ATOM 5550 O O . LYS D 2 178 ? -69.642 10.088 9.845 1.00 35.46 163 LYS E O 1
ATOM 5556 N N . GLY D 2 179 ? -70.047 10.487 7.667 1.00 36.08 164 GLY E N 1
ATOM 5557 C CA . GLY D 2 179 ? -69.815 9.119 7.276 1.00 36.34 164 GLY E CA 1
ATOM 5558 C C . GLY D 2 179 ? -68.404 8.926 6.778 1.00 33.11 164 GLY E C 1
ATOM 5559 O O . GLY D 2 179 ? -67.747 9.868 6.351 1.00 35.53 164 GLY E O 1
ATOM 5560 N N . LEU D 2 180 ? -67.933 7.689 6.840 1.00 34.16 165 LEU E N 1
ATOM 5561 C CA . LEU D 2 180 ? -66.567 7.405 6.439 1.00 29.58 165 LEU E CA 1
ATOM 5562 C C . LEU D 2 180 ? -66.445 7.410 4.920 1.00 25.93 165 LEU E C 1
ATOM 5563 O O . LEU D 2 180 ? -67.415 7.176 4.193 1.00 27.42 165 LEU E O 1
ATOM 5568 N N . GLU D 2 181 ? -65.235 7.683 4.442 1.00 30.00 166 GLU E N 1
ATOM 5569 C CA . GLU D 2 181 ? -64.950 7.695 3.012 1.00 29.41 166 GLU E CA 1
ATOM 5570 C C . GLU D 2 181 ? -63.552 7.137 2.801 1.00 35.27 166 GLU E C 1
ATOM 5571 O O . GLU D 2 181 ? -62.563 7.747 3.222 1.00 33.30 166 GLU E O 1
ATOM 5577 N N . TRP D 2 182 ? -63.474 5.980 2.154 1.00 38.16 167 TRP E N 1
ATOM 5578 C CA . TRP D 2 182 ? -62.194 5.466 1.696 1.00 34.85 167 TRP E CA 1
ATOM 5579 C C . TRP D 2 182 ? -61.631 6.394 0.631 1.00 28.76 167 TRP E C 1
ATOM 5580 O O . TRP D 2 182 ? -62.323 6.744 -0.329 1.00 31.39 167 TRP E O 1
ATOM 5591 N N . ILE D 2 183 ? -60.375 6.800 0.797 1.00 34.90 168 ILE E N 1
ATOM 5592 C CA . ILE D 2 183 ? -59.715 7.607 -0.211 1.00 36.40 168 ILE E CA 1
ATOM 5593 C C . ILE D 2 183 ? -58.610 6.835 -0.918 1.00 34.18 168 ILE E C 1
ATOM 5594 O O . ILE D 2 183 ? -58.347 7.104 -2.096 1.00 39.73 168 ILE E O 1
ATOM 5599 N N . GLY D 2 184 ? -57.968 5.875 -0.260 1.00 33.38 169 GLY E N 1
ATOM 5600 C CA . GLY D 2 184 ? -56.954 5.133 -0.996 1.00 30.74 169 GLY E CA 1
ATOM 5601 C C . GLY D 2 184 ? -56.279 4.073 -0.160 1.00 37.38 169 GLY E C 1
ATOM 5602 O O . GLY D 2 184 ? -56.527 3.939 1.040 1.00 36.20 169 GLY E O 1
ATOM 5603 N N . ARG D 2 185 ? -55.443 3.287 -0.836 1.00 34.79 170 ARG E N 1
ATOM 5604 C CA . ARG D 2 185 ? -54.640 2.270 -0.177 1.00 27.41 170 ARG E CA 1
ATOM 5605 C C . ARG D 2 185 ? -53.336 2.097 -0.941 1.00 35.65 170 ARG E C 1
ATOM 5606 O O . ARG D 2 185 ? -53.258 2.367 -2.143 1.00 41.84 170 ARG E O 1
ATOM 5614 N N . ILE D 2 186 ? -52.316 1.642 -0.221 1.00 32.53 171 ILE E N 1
ATOM 5615 C CA . ILE D 2 186 ? -50.962 1.503 -0.739 1.00 29.77 171 ILE E CA 1
ATOM 5616 C C . ILE D 2 186 ? -50.403 0.164 -0.278 1.00 32.51 171 ILE E C 1
ATOM 5617 O O . ILE D 2 186 ? -50.618 -0.257 0.867 1.00 33.31 171 ILE E O 1
ATOM 5622 N N . PHE D 2 187 ? -49.714 -0.519 -1.184 1.00 30.80 172 PHE E N 1
ATOM 5623 C CA . PHE D 2 187 ? -49.093 -1.800 -0.900 1.00 33.17 172 PHE E CA 1
ATOM 5624 C C . PHE D 2 187 ? -47.607 -1.604 -0.625 1.00 36.92 172 PHE E C 1
ATOM 5625 O O . PHE D 2 187 ? -47.047 -0.525 -0.828 1.00 40.97 172 PHE E O 1
ATOM 5633 N N . THR D 2 188 ? -46.971 -2.673 -0.140 1.00 35.37 173 THR E N 1
ATOM 5634 C CA . THR D 2 188 ? -45.572 -2.587 0.265 1.00 32.66 173 THR E CA 1
ATOM 5635 C C . THR D 2 188 ? -44.673 -2.141 -0.881 1.00 30.77 173 THR E C 1
ATOM 5636 O O . THR D 2 188 ? -43.696 -1.415 -0.659 1.00 36.06 173 THR E O 1
ATOM 5640 N N . SER D 2 189 ? -45.000 -2.537 -2.111 1.00 31.40 174 SER E N 1
ATOM 5641 C CA . SER D 2 189 ? -44.178 -2.192 -3.262 1.00 34.45 174 SER E CA 1
ATOM 5642 C C . SER D 2 189 ? -44.334 -0.739 -3.682 1.00 35.18 174 SER E C 1
ATOM 5643 O O . SER D 2 189 ? -43.563 -0.271 -4.526 1.00 41.91 174 SER E O 1
ATOM 5646 N N . GLY D 2 190 ? -45.298 -0.019 -3.117 1.00 32.02 175 GLY E N 1
ATOM 5647 C CA . GLY D 2 190 ? -45.591 1.336 -3.521 1.00 35.18 175 GLY E CA 1
ATOM 5648 C C . GLY D 2 190 ? -46.755 1.465 -4.477 1.00 38.55 175 GLY E C 1
ATOM 5649 O O . GLY D 2 190 ? -47.154 2.594 -4.791 1.00 37.54 175 GLY E O 1
ATOM 5650 N N . SER D 2 191 ? -47.309 0.349 -4.947 1.00 34.46 176 SER E N 1
ATOM 5651 C CA . SER D 2 191 ? -48.496 0.400 -5.787 1.00 42.98 176 SER E CA 1
ATOM 5652 C C . SER D 2 191 ? -49.693 0.875 -4.973 1.00 40.81 176 SER E C 1
ATOM 5653 O O . SER D 2 191 ? -49.761 0.687 -3.756 1.00 44.49 176 SER E O 1
ATOM 5656 N N . THR D 2 192 ? -50.649 1.496 -5.660 1.00 38.83 177 THR E N 1
ATOM 5657 C CA . THR D 2 192 ? -51.736 2.186 -4.986 1.00 37.89 177 THR E CA 1
ATOM 5658 C C . THR D 2 192 ? -53.066 1.881 -5.656 1.00 42.24 177 THR E C 1
ATOM 5659 O O . THR D 2 192 ? -53.134 1.497 -6.826 1.00 44.26 177 THR E O 1
ATOM 5663 N N . ASN D 2 193 ? -54.128 2.073 -4.882 1.00 38.47 178 ASN E N 1
ATOM 5664 C CA . ASN D 2 193 ? -55.487 2.160 -5.392 1.00 35.16 178 ASN E CA 1
ATOM 5665 C C . ASN D 2 193 ? -56.095 3.435 -4.835 1.00 36.57 178 ASN E C 1
ATOM 5666 O O . ASN D 2 193 ? -56.099 3.640 -3.618 1.00 35.07 178 ASN E O 1
ATOM 5671 N N . TYR D 2 194 ? -56.595 4.291 -5.716 1.00 32.94 179 TYR E N 1
ATOM 5672 C CA . TYR D 2 194 ? -57.202 5.543 -5.302 1.00 37.85 179 TYR E CA 1
ATOM 5673 C C . TYR D 2 194 ? -58.698 5.531 -5.583 1.00 43.52 179 TYR E C 1
ATOM 5674 O O . TYR D 2 194 ? -59.168 4.911 -6.541 1.00 41.43 179 TYR E O 1
ATOM 5683 N N . ASN D 2 195 ? -59.434 6.223 -4.730 1.00 42.12 180 ASN E N 1
ATOM 5684 C CA . ASN D 2 195 ? -60.840 6.468 -4.990 1.00 36.42 180 ASN E CA 1
ATOM 5685 C C . ASN D 2 195 ? -60.971 7.406 -6.185 1.00 40.87 180 ASN E C 1
ATOM 5686 O O . ASN D 2 195 ? -60.336 8.469 -6.203 1.00 38.13 180 ASN E O 1
ATOM 5691 N N . PRO D 2 196 ? -61.772 7.057 -7.197 1.00 40.04 181 PRO E N 1
ATOM 5692 C CA . PRO D 2 196 ? -61.939 7.965 -8.344 1.00 48.66 181 PRO E CA 1
ATOM 5693 C C . PRO D 2 196 ? -62.510 9.307 -7.939 1.00 52.90 181 PRO E C 1
ATOM 5694 O O . PRO D 2 196 ? -62.443 10.262 -8.725 1.00 52.57 181 PRO E O 1
ATOM 5698 N N . SER D 2 197 ? -63.085 9.391 -6.736 1.00 57.88 182 SER E N 1
ATOM 5699 C CA . SER D 2 197 ? -63.684 10.629 -6.250 1.00 66.16 182 SER E CA 1
ATOM 5700 C C . SER D 2 197 ? -62.689 11.782 -6.281 1.00 66.17 182 SER E C 1
ATOM 5701 O O . SER D 2 197 ? -63.058 12.922 -6.587 1.00 69.68 182 SER E O 1
ATOM 5704 N N . LEU D 2 198 ? -61.427 11.504 -5.959 1.00 60.54 183 LEU E N 1
ATOM 5705 C CA . LEU D 2 198 ? -60.411 12.537 -5.806 1.00 62.30 183 LEU E CA 1
ATOM 5706 C C . LEU D 2 198 ? -59.824 13.028 -7.128 1.00 72.65 183 LEU E C 1
ATOM 5707 O O . LEU D 2 198 ? -59.082 14.015 -7.121 1.00 76.59 183 LEU E O 1
ATOM 5712 N N . LYS D 2 199 ? -60.144 12.377 -8.249 1.00 76.25 184 LYS E N 1
ATOM 5713 C CA . LYS D 2 199 ? -59.715 12.811 -9.586 1.00 67.61 184 LYS E CA 1
ATOM 5714 C C . LYS D 2 199 ? -58.206 13.033 -9.690 1.00 54.43 184 LYS E C 1
ATOM 5715 O O . LYS D 2 199 ? -57.745 13.976 -10.335 1.00 57.33 184 LYS E O 1
ATOM 5721 N N . GLY D 2 200 ? -57.421 12.170 -9.050 1.00 48.96 185 GLY E N 1
ATOM 5722 C CA . GLY D 2 200 ? -55.985 12.227 -9.216 1.00 52.99 185 GLY E CA 1
ATOM 5723 C C . GLY D 2 200 ? -55.279 13.186 -8.286 1.00 57.81 185 GLY E C 1
ATOM 5724 O O . GLY D 2 200 ? -54.041 13.192 -8.247 1.00 66.45 185 GLY E O 1
ATOM 5725 N N . ARG D 2 201 ? -56.028 14.005 -7.547 1.00 50.56 186 ARG E N 1
ATOM 5726 C CA . ARG D 2 201 ? -55.438 14.905 -6.567 1.00 45.51 186 ARG E CA 1
ATOM 5727 C C . ARG D 2 201 ? -54.728 14.160 -5.445 1.00 42.74 186 ARG E C 1
ATOM 5728 O O . ARG D 2 201 ? -53.924 14.767 -4.730 1.00 37.49 186 ARG E O 1
ATOM 5736 N N . LEU D 2 202 ? -54.993 12.866 -5.279 1.00 48.01 187 LEU E N 1
ATOM 5737 C CA . LEU D 2 202 ? -54.405 12.079 -4.203 1.00 44.68 187 LEU E CA 1
ATOM 5738 C C . LEU D 2 202 ? -53.267 11.213 -4.728 1.00 49.19 187 LEU E C 1
ATOM 5739 O O . LEU D 2 202 ? -53.447 10.449 -5.682 1.00 50.55 187 LEU E O 1
ATOM 5744 N N . THR D 2 203 ? -52.101 11.333 -4.094 1.00 47.85 188 THR E N 1
ATOM 5745 C CA . THR D 2 203 ? -50.978 10.429 -4.293 1.00 46.31 188 THR E CA 1
ATOM 5746 C C . THR D 2 203 ? -50.508 9.940 -2.930 1.00 47.43 188 THR E C 1
ATOM 5747 O O . THR D 2 203 ? -50.532 10.691 -1.949 1.00 43.42 188 THR E O 1
ATOM 5751 N N . MET D 2 204 ? -50.108 8.674 -2.863 1.00 47.65 189 MET E N 1
ATOM 5752 C CA . MET D 2 204 ? -49.715 8.046 -1.611 1.00 46.86 189 MET E CA 1
ATOM 5753 C C . MET D 2 204 ? -48.314 7.464 -1.732 1.00 48.32 189 MET E C 1
ATOM 5754 O O . MET D 2 204 ? -47.962 6.873 -2.758 1.00 53.23 189 MET E O 1
ATOM 5759 N N . SER D 2 205 ? -47.514 7.641 -0.683 1.00 44.98 190 SER E N 1
ATOM 5760 C CA . SER D 2 205 ? -46.150 7.139 -0.650 1.00 43.55 190 SER E CA 1
ATOM 5761 C C . SER D 2 205 ? -45.951 6.286 0.592 1.00 42.19 190 SER E C 1
ATOM 5762 O O . SER D 2 205 ? -46.667 6.421 1.587 1.00 43.63 190 SER E O 1
ATOM 5765 N N . ILE D 2 206 ? -44.935 5.431 0.538 1.00 41.51 191 ILE E N 1
ATOM 5766 C CA . ILE D 2 206 ? -44.577 4.581 1.666 1.00 45.21 191 ILE E CA 1
ATOM 5767 C C . ILE D 2 206 ? -43.061 4.596 1.812 1.00 47.40 191 ILE E C 1
ATOM 5768 O O . ILE D 2 206 ? -42.331 4.370 0.841 1.00 49.91 191 ILE E O 1
ATOM 5773 N N . ASP D 2 207 ? -42.591 4.890 3.019 1.00 52.21 192 ASP E N 1
ATOM 5774 C CA . ASP D 2 207 ? -41.185 4.853 3.394 1.00 58.78 192 ASP E CA 1
ATOM 5775 C C . ASP D 2 207 ? -40.999 3.617 4.267 1.00 60.70 192 ASP E C 1
ATOM 5776 O O . ASP D 2 207 ? -41.219 3.651 5.483 1.00 63.03 192 ASP E O 1
ATOM 5781 N N . THR D 2 208 ? -40.645 2.511 3.610 1.00 71.38 193 THR E N 1
ATOM 5782 C CA . THR D 2 208 ? -40.250 1.297 4.313 1.00 70.26 193 THR E CA 1
ATOM 5783 C C . THR D 2 208 ? -39.076 1.570 5.240 1.00 70.88 193 THR E C 1
ATOM 5784 O O . THR D 2 208 ? -39.021 1.053 6.362 1.00 69.97 193 THR E O 1
ATOM 5788 N N . SER D 2 209 ? -38.124 2.388 4.782 1.00 74.00 194 SER E N 1
ATOM 5789 C CA . SER D 2 209 ? -36.889 2.600 5.524 1.00 81.39 194 SER E CA 1
ATOM 5790 C C . SER D 2 209 ? -37.131 3.368 6.814 1.00 77.80 194 SER E C 1
ATOM 5791 O O . SER D 2 209 ? -36.347 3.248 7.761 1.00 81.32 194 SER E O 1
ATOM 5794 N N . LYS D 2 210 ? -38.196 4.166 6.869 1.00 74.58 195 LYS E N 1
ATOM 5795 C CA . LYS D 2 210 ? -38.519 4.953 8.048 1.00 71.93 195 LYS E CA 1
ATOM 5796 C C . LYS D 2 210 ? -39.807 4.506 8.727 1.00 63.34 195 LYS E C 1
ATOM 5797 O O . LYS D 2 210 ? -40.169 5.074 9.764 1.00 51.89 195 LYS E O 1
ATOM 5803 N N . ASN D 2 211 ? -40.502 3.507 8.174 1.00 61.02 196 ASN E N 1
ATOM 5804 C CA . ASN D 2 211 ? -41.775 3.028 8.716 1.00 55.36 196 ASN E CA 1
ATOM 5805 C C . ASN D 2 211 ? -42.815 4.146 8.737 1.00 54.07 196 ASN E C 1
ATOM 5806 O O . ASN D 2 211 ? -43.491 4.377 9.742 1.00 55.08 196 ASN E O 1
ATOM 5811 N N . GLN D 2 212 ? -42.940 4.853 7.616 1.00 56.15 197 GLN E N 1
ATOM 5812 C CA . GLN D 2 212 ? -43.881 5.963 7.540 1.00 52.30 197 GLN E CA 1
ATOM 5813 C C . GLN D 2 212 ? -44.688 5.905 6.253 1.00 52.00 197 GLN E C 1
ATOM 5814 O O . GLN D 2 212 ? -44.142 5.689 5.174 1.00 50.78 197 GLN E O 1
ATOM 5820 N N . LEU D 2 213 ? -45.987 6.127 6.363 1.00 49.35 198 LEU E N 1
ATOM 5821 C CA . LEU D 2 213 ? -46.828 6.328 5.195 1.00 44.34 198 LEU E CA 1
ATOM 5822 C C . LEU D 2 213 ? -47.065 7.819 5.023 1.00 44.31 198 LEU E C 1
ATOM 5823 O O . LEU D 2 213 ? -47.166 8.554 6.005 1.00 46.36 198 LEU E O 1
ATOM 5828 N N . SER D 2 214 ? -47.112 8.278 3.779 1.00 44.12 199 SER E N 1
ATOM 5829 C CA . SER D 2 214 ? -47.325 9.690 3.522 1.00 43.20 199 SER E CA 1
ATOM 5830 C C . SER D 2 214 ? -48.374 9.857 2.434 1.00 46.51 199 SER E C 1
ATOM 5831 O O . SER D 2 214 ? -48.631 8.951 1.638 1.00 45.48 199 SER E O 1
ATOM 5834 N N . LEU D 2 215 ? -48.966 11.045 2.408 1.00 44.19 200 LEU E N 1
ATOM 5835 C CA . LEU D 2 215 ? -50.103 11.312 1.543 1.00 35.89 200 LEU E CA 1
ATOM 5836 C C . LEU D 2 215 ? -50.054 12.763 1.096 1.00 39.61 200 LEU E C 1
ATOM 5837 O O . LEU D 2 215 ? -49.830 13.656 1.920 1.00 51.43 200 LEU E O 1
ATOM 5842 N N . ARG D 2 216 ? -50.269 12.991 -0.199 1.00 40.61 201 ARG E N 1
ATOM 5843 C CA . ARG D 2 216 ? -50.394 14.328 -0.764 1.00 51.39 201 ARG E CA 1
ATOM 5844 C C . ARG D 2 216 ? -51.731 14.426 -1.486 1.00 44.45 201 ARG E C 1
ATOM 5845 O O . ARG D 2 216 ? -52.004 13.645 -2.402 1.00 46.20 201 ARG E O 1
ATOM 5853 N N . LEU D 2 217 ? -52.557 15.383 -1.077 1.00 39.13 202 LEU E N 1
ATOM 5854 C CA . LEU D 2 217 ? -53.846 15.661 -1.702 1.00 44.23 202 LEU E CA 1
ATOM 5855 C C . LEU D 2 217 ? -53.822 17.108 -2.175 1.00 49.93 202 LEU E C 1
ATOM 5856 O O . LEU D 2 217 ? -53.875 18.029 -1.358 1.00 51.92 202 LEU E O 1
ATOM 5861 N N . SER D 2 218 ? -53.770 17.311 -3.485 1.00 52.29 203 SER E N 1
ATOM 5862 C CA . SER D 2 218 ? -53.566 18.642 -4.033 1.00 51.96 203 SER E CA 1
ATOM 5863 C C . SER D 2 218 ? -54.893 19.333 -4.331 1.00 56.53 203 SER E C 1
ATOM 5864 O O . SER D 2 218 ? -55.955 18.705 -4.377 1.00 56.15 203 SER E O 1
ATOM 5867 N N . SER D 2 219 ? -54.813 20.654 -4.524 1.00 57.16 204 SER E N 1
ATOM 5868 C CA . SER D 2 219 ? -55.954 21.475 -4.936 1.00 54.01 204 SER E CA 1
ATOM 5869 C C . SER D 2 219 ? -57.121 21.335 -3.960 1.00 48.92 204 SER E C 1
ATOM 5870 O O . SER D 2 219 ? -58.266 21.100 -4.353 1.00 43.92 204 SER E O 1
ATOM 5873 N N . VAL D 2 220 ? -56.819 21.485 -2.666 1.00 50.07 205 VAL E N 1
ATOM 5874 C CA . VAL D 2 220 ? -57.800 21.134 -1.644 1.00 51.03 205 VAL E CA 1
ATOM 5875 C C . VAL D 2 220 ? -58.932 22.156 -1.612 1.00 50.79 205 VAL E C 1
ATOM 5876 O O . VAL D 2 220 ? -58.794 23.316 -2.021 1.00 45.61 205 VAL E O 1
ATOM 5880 N N . THR D 2 221 ? -60.072 21.700 -1.100 1.00 53.22 206 THR E N 1
ATOM 5881 C CA . THR D 2 221 ? -61.317 22.447 -1.064 1.00 36.06 206 THR E CA 1
ATOM 5882 C C . THR D 2 221 ? -61.969 22.151 0.280 1.00 40.81 206 THR E C 1
ATOM 5883 O O . THR D 2 221 ? -61.647 21.151 0.927 1.00 39.14 206 THR E O 1
ATOM 5887 N N . ALA D 2 222 ? -62.862 23.045 0.723 1.00 44.62 207 ALA E N 1
ATOM 5888 C CA . ALA D 2 222 ? -63.634 22.788 1.937 1.00 43.83 207 ALA E CA 1
ATOM 5889 C C . ALA D 2 222 ? -64.255 21.395 1.949 1.00 45.45 207 ALA E C 1
ATOM 5890 O O . ALA D 2 222 ? -64.529 20.857 3.028 1.00 47.98 207 ALA E O 1
ATOM 5892 N N . ALA D 2 223 ? -64.479 20.797 0.775 1.00 45.84 208 ALA E N 1
ATOM 5893 C CA . ALA D 2 223 ? -64.923 19.410 0.706 1.00 46.50 208 ALA E CA 1
ATOM 5894 C C . ALA D 2 223 ? -63.896 18.444 1.282 1.00 39.20 208 ALA E C 1
ATOM 5895 O O . ALA D 2 223 ? -64.261 17.332 1.679 1.00 39.70 208 ALA E O 1
ATOM 5897 N N . ASP D 2 224 ? -62.626 18.835 1.337 1.00 33.41 209 ASP E N 1
ATOM 5898 C CA . ASP D 2 224 ? -61.577 17.981 1.877 1.00 31.74 209 ASP E CA 1
ATOM 5899 C C . ASP D 2 224 ? -61.387 18.154 3.377 1.00 34.51 209 ASP E C 1
ATOM 5900 O O . ASP D 2 224 ? -60.536 17.475 3.960 1.00 37.87 209 ASP E O 1
ATOM 5905 N N . THR D 2 225 ? -62.151 19.043 4.009 1.00 38.95 210 THR E N 1
ATOM 5906 C CA . THR D 2 225 ? -62.098 19.205 5.457 1.00 32.47 210 THR E CA 1
ATOM 5907 C C . THR D 2 225 ? -62.651 17.955 6.129 1.00 39.11 210 THR E C 1
ATOM 5908 O O . THR D 2 225 ? -63.825 17.613 5.943 1.00 40.41 210 THR E O 1
ATOM 5912 N N . ALA D 2 226 ? -61.821 17.279 6.919 1.00 39.90 211 ALA E N 1
ATOM 5913 C CA . ALA D 2 226 ? -62.220 15.989 7.472 1.00 36.94 211 ALA E CA 1
ATOM 5914 C C . ALA D 2 226 ? -61.202 15.555 8.514 1.00 36.22 211 ALA E C 1
ATOM 5915 O O . ALA D 2 226 ? -60.123 16.139 8.640 1.00 30.88 211 ALA E O 1
ATOM 5917 N N . VAL D 2 227 ? -61.557 14.513 9.258 1.00 36.75 212 VAL E N 1
ATOM 5918 C CA . VAL D 2 227 ? -60.575 13.815 10.082 1.00 34.93 212 VAL E CA 1
ATOM 5919 C C . VAL D 2 227 ? -60.015 12.653 9.272 1.00 38.38 212 VAL E C 1
ATOM 5920 O O . VAL D 2 227 ? -60.773 11.848 8.720 1.00 33.34 212 VAL E O 1
ATOM 5924 N N . TYR D 2 228 ? -58.691 12.566 9.189 1.00 38.63 213 TYR E N 1
ATOM 5925 C CA . TYR D 2 228 ? -58.023 11.600 8.325 1.00 40.18 213 TYR E CA 1
ATOM 5926 C C . TYR D 2 228 ? -57.422 10.477 9.160 1.00 36.60 213 TYR E C 1
ATOM 5927 O O . TYR D 2 228 ? -56.650 10.735 10.089 1.00 38.80 213 TYR E O 1
ATOM 5936 N N . TYR D 2 229 ? -57.781 9.237 8.829 1.00 35.61 214 TYR E N 1
ATOM 5937 C CA . TYR D 2 229 ? -57.315 8.044 9.516 1.00 33.23 214 TYR E CA 1
ATOM 5938 C C . TYR D 2 229 ? -56.486 7.187 8.570 1.00 33.41 214 TYR E C 1
ATOM 5939 O O . TYR D 2 229 ? -56.829 7.032 7.390 1.00 29.76 214 TYR E O 1
ATOM 5948 N N . CYS D 2 230 ? -55.402 6.625 9.094 1.00 35.17 215 CYS E N 1
ATOM 5949 C CA . CYS D 2 230 ? -54.648 5.583 8.413 1.00 33.77 215 CYS E CA 1
ATOM 5950 C C . CYS D 2 230 ? -54.982 4.251 9.074 1.00 32.75 215 CYS E C 1
ATOM 5951 O O . CYS D 2 230 ? -54.995 4.153 10.306 1.00 31.68 215 CYS E O 1
ATOM 5954 N N . VAL D 2 231 ? -55.267 3.236 8.261 1.00 31.89 216 VAL E N 1
ATOM 5955 C CA . VAL D 2 231 ? -55.762 1.952 8.746 1.00 38.04 216 VAL E CA 1
ATOM 5956 C C . VAL D 2 231 ? -54.891 0.833 8.192 1.00 36.06 216 VAL E C 1
ATOM 5957 O O . VAL D 2 231 ? -54.584 0.809 6.995 1.00 38.77 216 VAL E O 1
ATOM 5961 N N . ALA D 2 232 ? -54.501 -0.093 9.062 1.00 31.76 217 ALA E N 1
ATOM 5962 C CA . ALA D 2 232 ? -53.671 -1.227 8.683 1.00 32.10 217 ALA E CA 1
ATOM 5963 C C . ALA D 2 232 ? -54.543 -2.430 8.354 1.00 36.76 217 ALA E C 1
ATOM 5964 O O . ALA D 2 232 ? -55.529 -2.704 9.045 1.00 43.91 217 ALA E O 1
ATOM 5966 N N . ASP D 2 233 ? -54.167 -3.159 7.304 1.00 38.01 218 ASP E N 1
ATOM 5967 C CA . ASP D 2 233 ? -54.912 -4.327 6.843 1.00 28.63 218 ASP E CA 1
ATOM 5968 C C . ASP D 2 233 ? -53.909 -5.463 6.664 1.00 29.51 218 ASP E C 1
ATOM 5969 O O . ASP D 2 233 ? -53.231 -5.547 5.636 1.00 38.92 218 ASP E O 1
ATOM 5974 N N . TYR D 2 234 ? -53.800 -6.311 7.683 1.00 34.49 219 TYR E N 1
ATOM 5975 C CA . TYR D 2 234 ? -52.920 -7.469 7.625 1.00 36.68 219 TYR E CA 1
ATOM 5976 C C . TYR D 2 234 ? -53.483 -8.514 6.669 1.00 37.58 219 TYR E C 1
ATOM 5977 O O . TYR D 2 234 ? -54.682 -8.805 6.682 1.00 39.75 219 TYR E O 1
ATOM 5986 N N . TYR D 2 235 ? -52.604 -9.077 5.834 1.00 36.09 220 TYR E N 1
ATOM 5987 C CA . TYR D 2 235 ? -53.034 -10.011 4.795 1.00 33.46 220 TYR E CA 1
ATOM 5988 C C . TYR D 2 235 ? -53.846 -11.165 5.374 1.00 34.67 220 TYR E C 1
ATOM 5989 O O . TYR D 2 235 ? -54.903 -11.525 4.846 1.00 32.97 220 TYR E O 1
ATOM 5998 N N . TYR D 2 236 ? -53.359 -11.761 6.461 1.00 36.15 221 TYR E N 1
ATOM 5999 C CA . TYR D 2 236 ? -53.824 -13.067 6.910 1.00 43.14 221 TYR E CA 1
ATOM 6000 C C . TYR D 2 236 ? -54.725 -12.983 8.140 1.00 43.15 221 TYR E C 1
ATOM 6001 O O . TYR D 2 236 ? -54.752 -13.902 8.962 1.00 47.80 221 TYR E O 1
ATOM 6010 N N . SER D 2 237 ? -55.480 -11.895 8.267 1.00 43.07 222 SER E N 1
ATOM 6011 C CA . SER D 2 237 ? -56.496 -11.782 9.303 1.00 44.15 222 SER E CA 1
ATOM 6012 C C . SER D 2 237 ? -57.568 -10.810 8.835 1.00 46.30 222 SER E C 1
ATOM 6013 O O . SER D 2 237 ? -57.359 -10.020 7.909 1.00 53.98 222 SER E O 1
ATOM 6016 N N . VAL D 2 238 ? -58.724 -10.882 9.485 1.00 34.47 223 VAL E N 1
ATOM 6017 C CA . VAL D 2 238 ? -59.851 -10.005 9.172 1.00 35.89 223 VAL E CA 1
ATOM 6018 C C . VAL D 2 238 ? -59.753 -8.658 9.888 1.00 36.21 223 VAL E C 1
ATOM 6019 O O . VAL D 2 238 ? -59.869 -7.619 9.223 1.00 35.72 223 VAL E O 1
ATOM 6023 N N . PRO D 2 239 ? -59.537 -8.602 11.210 1.00 37.97 224 PRO E N 1
ATOM 6024 C CA . PRO D 2 239 ? -59.747 -7.335 11.927 1.00 38.78 224 PRO E CA 1
ATOM 6025 C C . PRO D 2 239 ? -58.803 -6.225 11.482 1.00 35.12 224 PRO E C 1
ATOM 6026 O O . PRO D 2 239 ? -57.633 -6.457 11.170 1.00 30.54 224 PRO E O 1
ATOM 6030 N N . ASP D 2 240 ? -59.339 -5.008 11.468 1.00 36.55 225 ASP E N 1
ATOM 6031 C CA . ASP D 2 240 ? -58.637 -3.789 11.104 1.00 37.07 225 ASP E CA 1
ATOM 6032 C C . ASP D 2 240 ? -57.783 -3.289 12.267 1.00 33.07 225 ASP E C 1
ATOM 6033 O O . ASP D 2 240 ? -57.911 -3.739 13.410 1.00 39.57 225 ASP E O 1
ATOM 6038 N N . VAL D 2 241 ? -56.905 -2.330 11.966 1.00 26.50 226 VAL E N 1
ATOM 6039 C CA . VAL D 2 241 ? -56.201 -1.554 12.986 1.00 38.73 226 VAL E CA 1
ATOM 6040 C C . VAL D 2 241 ? -56.192 -0.098 12.539 1.00 43.96 226 VAL E C 1
ATOM 6041 O O . VAL D 2 241 ? -55.647 0.225 11.477 1.00 42.32 226 VAL E O 1
ATOM 6045 N N . TRP D 2 242 ? -56.780 0.780 13.347 1.00 43.03 227 TRP E N 1
ATOM 6046 C CA . TRP D 2 242 ? -56.930 2.189 13.015 1.00 39.23 227 TRP E CA 1
ATOM 6047 C C . TRP D 2 242 ? -56.009 3.054 13.865 1.00 36.84 227 TRP E C 1
ATOM 6048 O O . TRP D 2 242 ? -55.742 2.750 15.031 1.00 41.42 227 TRP E O 1
ATOM 6059 N N . GLY D 2 243 ? -55.522 4.139 13.267 1.00 32.10 228 GLY E N 1
ATOM 6060 C CA . GLY D 2 243 ? -55.004 5.246 14.037 1.00 36.48 228 GLY E CA 1
ATOM 6061 C C . GLY D 2 243 ? -56.142 6.067 14.616 1.00 40.37 228 GLY E C 1
ATOM 6062 O O . GLY D 2 243 ? -57.321 5.810 14.372 1.00 45.43 228 GLY E O 1
ATOM 6063 N N . GLN D 2 244 ? -55.781 7.078 15.405 1.00 42.20 229 GLN E N 1
ATOM 6064 C CA . GLN D 2 244 ? -56.800 7.928 16.006 1.00 41.65 229 GLN E CA 1
ATOM 6065 C C . GLN D 2 244 ? -57.116 9.170 15.179 1.00 38.10 229 GLN E C 1
ATOM 6066 O O . GLN D 2 244 ? -58.077 9.876 15.500 1.00 42.53 229 GLN E O 1
ATOM 6072 N N . GLY D 2 245 ? -56.344 9.452 14.134 1.00 34.18 230 GLY E N 1
ATOM 6073 C CA . GLY D 2 245 ? -56.740 10.427 13.140 1.00 34.64 230 GLY E CA 1
ATOM 6074 C C . GLY D 2 245 ? -56.103 11.791 13.353 1.00 36.44 230 GLY E C 1
ATOM 6075 O O . GLY D 2 245 ? -55.651 12.145 14.444 1.00 40.34 230 GLY E O 1
ATOM 6076 N N . THR D 2 246 ? -56.071 12.569 12.270 1.00 46.52 231 THR E N 1
ATOM 6077 C CA . THR D 2 246 ? -55.610 13.947 12.270 1.00 41.84 231 THR E CA 1
ATOM 6078 C C . THR D 2 246 ? -56.727 14.847 11.768 1.00 38.59 231 THR E C 1
ATOM 6079 O O . THR D 2 246 ? -57.293 14.578 10.700 1.00 41.86 231 THR E O 1
ATOM 6083 N N . PRO D 2 247 ? -57.066 15.918 12.479 1.00 36.88 232 PRO E N 1
ATOM 6084 C CA . PRO D 2 247 ? -58.066 16.850 11.957 1.00 39.03 232 PRO E CA 1
ATOM 6085 C C . PRO D 2 247 ? -57.456 17.738 10.884 1.00 47.00 232 PRO E C 1
ATOM 6086 O O . PRO D 2 247 ? -56.314 18.191 10.998 1.00 52.59 232 PRO E O 1
ATOM 6090 N N . VAL D 2 248 ? -58.227 17.984 9.827 1.00 41.34 233 VAL E N 1
ATOM 6091 C CA . VAL D 2 248 ? -57.795 18.837 8.730 1.00 36.80 233 VAL E CA 1
ATOM 6092 C C . VAL D 2 248 ? -58.930 19.786 8.391 1.00 39.95 233 VAL E C 1
ATOM 6093 O O . VAL D 2 248 ? -60.020 19.346 8.000 1.00 42.65 233 VAL E O 1
ATOM 6097 N N . THR D 2 249 ? -58.679 21.081 8.549 1.00 30.94 234 THR E N 1
ATOM 6098 C CA . THR D 2 249 ? -59.616 22.128 8.173 1.00 45.66 234 THR E CA 1
ATOM 6099 C C . THR D 2 249 ? -59.034 22.904 7.001 1.00 49.54 234 THR E C 1
ATOM 6100 O O . THR D 2 249 ? -57.889 23.362 7.064 1.00 50.71 234 THR E O 1
ATOM 6104 N N . VAL D 2 250 ? -59.809 23.034 5.932 1.00 47.55 235 VAL E N 1
ATOM 6105 C CA . VAL D 2 250 ? -59.430 23.868 4.798 1.00 48.48 235 VAL E CA 1
ATOM 6106 C C . VAL D 2 250 ? -60.045 25.245 4.994 1.00 53.76 235 VAL E C 1
ATOM 6107 O O . VAL D 2 250 ? -61.255 25.366 5.219 1.00 62.26 235 VAL E O 1
ATOM 6111 N N . SER D 2 251 ? -59.215 26.283 4.914 1.00 53.11 236 SER E N 1
ATOM 6112 C CA . SER D 2 251 ? -59.655 27.632 5.238 1.00 64.20 236 SER E CA 1
ATOM 6113 C C . SER D 2 251 ? -60.613 28.163 4.168 1.00 73.48 236 SER E C 1
ATOM 6114 O O . SER D 2 251 ? -60.871 27.526 3.142 1.00 73.95 236 SER E O 1
ATOM 6117 N N . SER D 2 252 ? -61.153 29.352 4.426 1.00 76.11 237 SER E N 1
ATOM 6118 C CA . SER D 2 252 ? -62.098 29.994 3.518 1.00 83.46 237 SER E CA 1
ATOM 6119 C C . SER D 2 252 ? -61.429 30.386 2.204 1.00 90.13 237 SER E C 1
ATOM 6120 O O . SER D 2 252 ? -61.935 31.233 1.467 1.00 95.02 237 SER E O 1
ATOM 6123 N N . SER E 1 2 ? -71.159 25.211 1.088 1.00 70.40 63 SER G N 1
ATOM 6124 C CA . SER E 1 2 ? -71.754 26.537 1.084 1.00 68.01 63 SER G CA 1
ATOM 6125 C C . SER E 1 2 ? -71.500 27.258 2.403 1.00 66.33 63 SER G C 1
ATOM 6126 O O . SER E 1 2 ? -70.370 27.266 2.894 1.00 76.44 63 SER G O 1
ATOM 6129 N N . ILE E 1 3 ? -72.546 27.837 2.989 1.00 52.41 64 ILE G N 1
ATOM 6130 C CA . ILE E 1 3 ? -72.375 28.580 4.233 1.00 49.31 64 ILE G CA 1
ATOM 6131 C C . ILE E 1 3 ? -72.262 27.633 5.421 1.00 46.42 64 ILE G C 1
ATOM 6132 O O . ILE E 1 3 ? -71.366 27.770 6.262 1.00 43.24 64 ILE G O 1
ATOM 6137 N N . LEU E 1 4 ? -73.162 26.654 5.509 1.00 42.88 65 LEU G N 1
ATOM 6138 C CA . LEU E 1 4 ? -73.186 25.724 6.636 1.00 36.78 65 LEU G CA 1
ATOM 6139 C C . LEU E 1 4 ? -72.223 24.583 6.337 1.00 37.68 65 LEU G C 1
ATOM 6140 O O . LEU E 1 4 ? -72.604 23.537 5.811 1.00 34.85 65 LEU G O 1
ATOM 6145 N N . ASP E 1 5 ? -70.957 24.778 6.696 1.00 38.66 66 ASP G N 1
ATOM 6146 C CA . ASP E 1 5 ? -69.922 23.781 6.430 1.00 39.60 66 ASP G CA 1
ATOM 6147 C C . ASP E 1 5 ? -69.961 22.714 7.519 1.00 41.14 66 ASP G C 1
ATOM 6148 O O . ASP E 1 5 ? -69.481 22.927 8.634 1.00 41.76 66 ASP G O 1
ATOM 6153 N N . GLY E 1 6 ? -70.513 21.550 7.183 1.00 41.32 67 GLY G N 1
ATOM 6154 C CA . GLY E 1 6 ? -70.673 20.464 8.122 1.00 28.09 67 GLY G CA 1
ATOM 6155 C C . GLY E 1 6 ? -71.821 19.564 7.710 1.00 36.55 67 GLY G C 1
ATOM 6156 O O . GLY E 1 6 ? -72.219 19.534 6.540 1.00 31.66 67 GLY G O 1
ATOM 6157 N N . PRO E 1 7 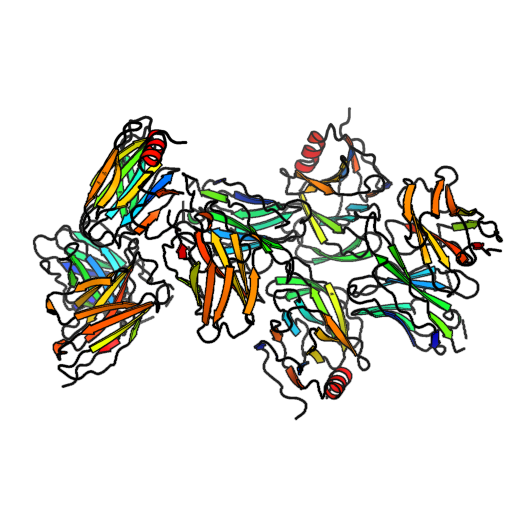? -72.384 18.804 8.664 1.00 34.06 68 PRO G N 1
ATOM 6158 C CA . PRO E 1 7 ? -71.981 18.728 10.074 1.00 35.72 68 PRO G CA 1
ATOM 6159 C C . PRO E 1 7 ? -70.794 17.797 10.293 1.00 36.89 68 PRO G C 1
ATOM 6160 O O . PRO E 1 7 ? -70.657 16.806 9.592 1.00 30.19 68 PRO G O 1
ATOM 6164 N N . TYR E 1 8 ? -69.951 18.073 11.273 1.00 33.66 69 TYR G N 1
ATOM 6165 C CA . TYR E 1 8 ? -68.785 17.234 11.482 1.00 34.66 69 TYR G CA 1
ATOM 6166 C C . TYR E 1 8 ? -68.996 16.344 12.698 1.00 37.57 69 TYR G C 1
ATOM 6167 O O . TYR E 1 8 ? -69.678 16.720 13.656 1.00 37.22 69 TYR G O 1
ATOM 6176 N N . GLN E 1 9 ? -68.422 15.146 12.626 1.00 32.88 70 GLN G N 1
ATOM 6177 C CA . GLN E 1 9 ? -68.511 14.202 13.728 1.00 29.90 70 GLN G CA 1
ATOM 6178 C C . GLN E 1 9 ? -67.942 14.832 14.996 1.00 35.06 70 GLN G C 1
ATOM 6179 O O . GLN E 1 9 ? -66.935 15.549 14.931 1.00 29.44 70 GLN G O 1
ATOM 6185 N N . PRO E 1 10 ? -68.583 14.624 16.156 1.00 38.29 71 PRO G N 1
ATOM 6186 C CA . PRO E 1 10 ? -67.993 15.096 17.416 1.00 35.99 71 PRO G CA 1
ATOM 6187 C C . PRO E 1 10 ? -66.542 14.665 17.526 1.00 34.47 71 PRO G C 1
ATOM 6188 O O . PRO E 1 10 ? -66.238 13.474 17.413 1.00 29.74 71 PRO G O 1
ATOM 6192 N N . THR E 1 11 ? -65.635 15.621 17.716 1.00 34.15 72 THR G N 1
ATOM 6193 C CA . THR E 1 11 ? -64.211 15.328 17.733 1.00 37.43 72 THR G CA 1
ATOM 6194 C C . THR E 1 11 ? -63.513 16.207 18.761 1.00 39.31 72 THR G C 1
ATOM 6195 O O . THR E 1 11 ? -64.115 17.089 19.380 1.00 36.98 72 THR G O 1
ATOM 6199 N N . THR E 1 12 ? -62.222 15.943 18.941 1.00 32.30 73 THR G N 1
ATOM 6200 C CA . THR E 1 12 ? -61.346 16.741 19.788 1.00 33.96 73 THR G CA 1
ATOM 6201 C C . THR E 1 12 ? -60.226 17.294 18.920 1.00 32.15 73 THR G C 1
ATOM 6202 O O . THR E 1 12 ? -59.517 16.526 18.261 1.00 39.60 73 THR G O 1
ATOM 6206 N N . PHE E 1 13 ? -60.062 18.613 18.924 1.00 30.39 74 PHE G N 1
ATOM 6207 C CA . PHE E 1 13 ? -59.033 19.240 18.103 1.00 35.52 74 PHE G CA 1
ATOM 6208 C C . PHE E 1 13 ? -58.877 20.695 18.519 1.00 35.38 74 PHE G C 1
ATOM 6209 O O . PHE E 1 13 ? -59.643 21.219 19.333 1.00 37.25 74 PHE G O 1
ATOM 6217 N N . LYS E 1 14 ? -57.859 21.338 17.948 1.00 35.52 75 LYS G N 1
ATOM 6218 C CA . LYS E 1 14 ? -57.625 22.757 18.156 1.00 37.06 75 LYS G CA 1
ATOM 6219 C C . LYS E 1 14 ? -58.241 23.518 16.992 1.00 38.67 75 LYS G C 1
ATOM 6220 O O . LYS E 1 14 ? -57.721 23.438 15.868 1.00 36.54 75 LYS G O 1
ATOM 6226 N N . PRO E 1 15 ? -59.342 24.233 17.192 1.00 45.89 76 PRO G N 1
ATOM 6227 C CA . PRO E 1 15 ? -59.980 24.953 16.085 1.00 44.33 76 PRO G CA 1
ATOM 6228 C C . PRO E 1 15 ? -59.081 26.059 15.568 1.00 45.74 76 PRO G C 1
ATOM 6229 O O . PRO E 1 15 ? -58.365 26.705 16.346 1.00 51.73 76 PRO G O 1
ATOM 6233 N N . PRO E 1 16 ? -59.071 26.294 14.260 1.00 42.88 77 PRO G N 1
ATOM 6234 C CA . PRO E 1 16 ? -58.336 27.444 13.730 1.00 42.02 77 PRO G CA 1
ATOM 6235 C C . PRO E 1 16 ? -58.962 28.745 14.205 1.00 42.36 77 PRO G C 1
ATOM 6236 O O . PRO E 1 16 ? -60.138 28.806 14.572 1.00 44.02 77 PRO G O 1
ATOM 6240 N N . ASN E 1 17 ? -58.153 29.798 14.198 1.00 44.46 78 ASN G N 1
ATOM 6241 C CA . ASN E 1 17 ? -58.656 31.099 14.600 1.00 46.56 78 ASN G CA 1
ATOM 6242 C C . ASN E 1 17 ? -59.506 31.707 13.486 1.00 51.75 78 ASN G C 1
ATOM 6243 O O . ASN E 1 17 ? -59.381 31.356 12.309 1.00 50.08 78 ASN G O 1
ATOM 6248 N N . ASP E 1 18 ? -60.384 32.632 13.885 1.00 54.71 79 ASP G N 1
ATOM 6249 C CA . ASP E 1 18 ? -61.289 33.352 12.987 1.00 54.58 79 ASP G CA 1
ATOM 6250 C C . ASP E 1 18 ? -62.352 32.441 12.380 1.00 51.76 79 ASP G C 1
ATOM 6251 O O . ASP E 1 18 ? -62.808 32.675 11.258 1.00 56.75 79 ASP G O 1
ATOM 6256 N N . TYR E 1 19 ? -62.760 31.401 13.106 1.00 42.24 80 TYR G N 1
ATOM 6257 C CA . TYR E 1 19 ? -63.787 30.480 12.629 1.00 46.29 80 TYR G CA 1
ATOM 6258 C C . TYR E 1 19 ? -64.779 30.203 13.745 1.00 44.32 80 TYR G C 1
ATOM 6259 O O . TYR E 1 19 ? -64.388 29.788 14.840 1.00 46.80 80 TYR G O 1
ATOM 6268 N N . TRP E 1 20 ? -66.056 30.450 13.467 1.00 38.59 81 TRP G N 1
ATOM 6269 C CA . TRP E 1 20 ? -67.136 30.064 14.356 1.00 33.09 81 TRP G CA 1
ATOM 6270 C C . TRP E 1 20 ? -67.386 28.567 14.251 1.00 39.52 81 TRP G C 1
ATOM 6271 O O . TRP E 1 20 ? -67.552 28.028 13.149 1.00 36.03 81 TRP G O 1
ATOM 6282 N N . LEU E 1 21 ? -67.408 27.901 15.398 1.00 43.92 82 LEU G N 1
ATOM 6283 C CA . LEU E 1 21 ? -67.930 26.551 15.511 1.00 39.60 82 LEU G CA 1
ATOM 6284 C C . LEU E 1 21 ? -69.381 26.660 15.952 1.00 40.41 82 LEU G C 1
ATOM 6285 O O . LEU E 1 21 ? -69.666 27.198 17.031 1.00 40.41 82 LEU G O 1
ATOM 6290 N N . LEU E 1 22 ? -70.289 26.200 15.093 1.00 41.95 83 LEU G N 1
ATOM 6291 C CA . LEU E 1 22 ? -71.723 26.176 15.362 1.00 39.18 83 LEU G CA 1
ATOM 6292 C C . LEU E 1 22 ? -72.078 24.758 15.786 1.00 33.38 83 LEU G C 1
ATOM 6293 O O . LEU E 1 22 ? -72.212 23.866 14.949 1.00 31.26 83 LEU G O 1
ATOM 6298 N N . ILE E 1 23 ? -72.222 24.550 17.089 1.00 32.37 84 ILE G N 1
ATOM 6299 C CA . ILE E 1 23 ? -72.426 23.229 17.667 1.00 36.76 84 ILE G CA 1
ATOM 6300 C C . ILE E 1 23 ? -73.914 23.015 17.904 1.00 37.74 84 ILE G C 1
ATOM 6301 O O . ILE E 1 23 ? -74.575 23.836 18.557 1.00 41.06 84 ILE G O 1
ATOM 6306 N N . SER E 1 24 ? -74.439 21.912 17.366 1.00 31.60 85 SER G N 1
ATOM 6307 C CA . SER E 1 24 ? -75.868 21.606 17.387 1.00 33.98 85 SER G CA 1
ATOM 6308 C C . SER E 1 24 ? -76.121 20.584 18.490 1.00 39.10 85 SER G C 1
ATOM 6309 O O . SER E 1 24 ? -75.868 19.389 18.316 1.00 32.69 85 SER G O 1
ATOM 6312 N N . SER E 1 25 ? -76.648 21.055 19.618 1.00 39.40 86 SER G N 1
ATOM 6313 C CA . SER E 1 25 ? -76.867 20.201 20.776 1.00 32.13 86 SER G CA 1
ATOM 6314 C C . SER E 1 25 ? -78.140 19.385 20.595 1.00 42.04 86 SER G C 1
ATOM 6315 O O . SER E 1 25 ? -79.180 19.917 20.196 1.00 50.75 86 SER G O 1
ATOM 6318 N N . ASN E 1 26 ? -78.055 18.089 20.897 1.00 44.01 87 ASN G N 1
ATOM 6319 C CA . ASN E 1 26 ? -79.156 17.170 20.662 1.00 40.98 87 ASN G CA 1
ATOM 6320 C C . ASN E 1 26 ? -79.858 16.706 21.930 1.00 52.23 87 ASN G C 1
ATOM 6321 O O . ASN E 1 26 ? -80.963 16.164 21.835 1.00 58.27 87 ASN G O 1
ATOM 6326 N N . THR E 1 27 ? -79.256 16.900 23.099 1.00 45.75 88 THR G N 1
ATOM 6327 C CA . THR E 1 27 ? -79.804 16.371 24.342 1.00 47.43 88 THR G CA 1
ATOM 6328 C C . THR E 1 27 ? -79.153 17.104 25.512 1.00 43.71 88 THR G C 1
ATOM 6329 O O . THR E 1 27 ? -78.259 17.936 25.333 1.00 40.94 88 THR G O 1
ATOM 6333 N N . ASP E 1 28 ? -79.621 16.790 26.718 1.00 45.48 89 ASP G N 1
ATOM 6334 C CA . ASP E 1 28 ? -79.069 17.367 27.935 1.00 51.51 89 ASP G CA 1
ATOM 6335 C C . ASP E 1 28 ? -77.665 16.832 28.209 1.00 50.92 89 ASP G C 1
ATOM 6336 O O . ASP E 1 28 ? -77.261 15.776 27.715 1.00 52.39 89 ASP G O 1
ATOM 6341 N N . GLY E 1 29 ? -76.922 17.575 29.019 1.00 39.75 90 GLY G N 1
ATOM 6342 C CA . GLY E 1 29 ? -75.575 17.205 29.406 1.00 41.61 90 GLY G CA 1
ATOM 6343 C C . GLY E 1 29 ? -74.526 18.129 28.818 1.00 39.95 90 GLY G C 1
ATOM 6344 O O . GLY E 1 29 ? -74.806 19.246 28.391 1.00 40.31 90 GLY G O 1
ATOM 6345 N N . VAL E 1 30 ? -73.294 17.637 28.775 1.00 36.81 91 VAL G N 1
ATOM 6346 C CA . VAL E 1 30 ? -72.184 18.465 28.314 1.00 41.18 91 VAL G CA 1
ATOM 6347 C C . VAL E 1 30 ? -72.223 18.572 26.795 1.00 42.12 91 VAL G C 1
ATOM 6348 O O . VAL E 1 30 ? -72.301 17.559 26.089 1.00 46.34 91 VAL G O 1
ATOM 6352 N N . VAL E 1 31 ? -72.170 19.803 26.289 1.00 35.22 92 VAL G N 1
ATOM 6353 C CA . VAL E 1 31 ? -72.116 20.059 24.853 1.00 35.64 92 VAL G CA 1
ATOM 6354 C C . VAL E 1 31 ? -70.679 20.095 24.351 1.00 41.63 92 VAL G C 1
ATOM 6355 O O . VAL E 1 31 ? -70.365 19.509 23.311 1.00 45.06 92 VAL G O 1
ATOM 6359 N N . TYR E 1 32 ? -69.793 20.781 25.070 1.00 41.75 93 TYR G N 1
ATOM 6360 C CA . TYR E 1 32 ? -68.378 20.792 24.726 1.00 43.86 93 TYR G CA 1
ATOM 6361 C C . TYR E 1 32 ? -67.570 21.219 25.942 1.00 43.18 93 TYR G C 1
ATOM 6362 O O . TYR E 1 32 ? -68.084 21.857 26.865 1.00 41.30 93 TYR G O 1
ATOM 6371 N N . GLU E 1 33 ? -66.289 20.860 25.917 1.00 41.38 94 GLU G N 1
ATOM 6372 C CA . GLU E 1 33 ? -65.324 21.303 26.918 1.00 43.10 94 GLU G CA 1
ATOM 6373 C C . GLU E 1 33 ? -64.126 21.901 26.199 1.00 42.77 94 GLU G C 1
ATOM 6374 O O . GLU E 1 33 ? -63.522 21.243 25.351 1.00 42.61 94 GLU G O 1
ATOM 6380 N N . SER E 1 34 ? -63.755 23.124 26.555 1.00 38.42 95 SER G N 1
ATOM 6381 C CA . SER E 1 34 ? -62.665 23.800 25.868 1.00 41.76 95 SER G CA 1
ATOM 6382 C C . SER E 1 34 ? -61.682 24.363 26.881 1.00 40.79 95 SER G C 1
ATOM 6383 O O . SER E 1 34 ? -62.084 24.919 27.910 1.00 32.32 95 SER G O 1
ATOM 6386 N N . THR E 1 35 ? -60.393 24.219 26.579 1.00 34.72 96 THR G N 1
ATOM 6387 C CA . THR E 1 35 ? -59.368 24.738 27.477 1.00 37.49 96 THR G CA 1
ATOM 6388 C C . THR E 1 35 ? -58.026 24.809 26.767 1.00 47.44 96 THR G C 1
ATOM 6389 O O . THR E 1 35 ? -57.791 24.139 25.758 1.00 55.24 96 THR G O 1
ATOM 6393 N N . ASN E 1 36 ? -57.152 25.646 27.321 1.00 45.89 97 ASN G N 1
ATOM 6394 C CA . ASN E 1 36 ? -55.755 25.727 26.927 1.00 42.10 97 ASN G CA 1
ATOM 6395 C C . ASN E 1 36 ? -54.835 25.191 28.011 1.00 46.46 97 ASN G C 1
ATOM 6396 O O . ASN E 1 36 ? -53.613 25.175 27.821 1.00 45.60 97 ASN G O 1
ATOM 6401 N N . ASN E 1 37 ? -55.395 24.785 29.153 1.00 40.65 98 ASN G N 1
ATOM 6402 C CA . ASN E 1 37 ? -54.654 24.234 30.282 1.00 35.57 98 ASN G CA 1
ATOM 6403 C C . ASN E 1 37 ? -53.702 25.269 30.864 1.00 41.01 98 ASN G C 1
ATOM 6404 O O . ASN E 1 37 ? -52.698 24.921 31.494 1.00 41.47 98 ASN G O 1
ATOM 6409 N N . SER E 1 38 ? -54.026 26.545 30.665 1.00 39.89 99 SER G N 1
ATOM 6410 C CA . SER E 1 38 ? -53.193 27.648 31.119 1.00 43.96 99 SER G CA 1
ATOM 6411 C C . SER E 1 38 ? -54.007 28.639 31.940 1.00 43.04 99 SER G C 1
ATOM 6412 O O . SER E 1 38 ? -53.798 28.771 33.150 1.00 40.28 99 SER G O 1
ATOM 6415 N N . ASP E 1 39 ? -54.929 29.350 31.289 1.00 38.26 100 ASP G N 1
ATOM 6416 C CA . ASP E 1 39 ? -55.762 30.319 31.984 1.00 42.24 100 ASP G CA 1
ATOM 6417 C C . ASP E 1 39 ? -57.227 30.299 31.570 1.00 45.09 100 ASP G C 1
ATOM 6418 O O . ASP E 1 39 ? -58.004 31.094 32.108 1.00 43.13 100 ASP G O 1
ATOM 6423 N N . PHE E 1 40 ? -57.630 29.443 30.633 1.00 48.73 101 PHE G N 1
ATOM 6424 C CA . PHE E 1 40 ? -58.996 29.445 30.123 1.00 43.17 101 PHE G CA 1
ATOM 6425 C C . PHE E 1 40 ? -59.593 28.048 30.209 1.00 41.67 101 PHE G C 1
ATOM 6426 O O . PHE E 1 40 ? -59.059 27.105 29.616 1.00 39.90 101 PHE G O 1
ATOM 6434 N N . TRP E 1 41 ? -60.693 27.921 30.952 1.00 43.12 102 TRP G N 1
ATOM 6435 C CA . TRP E 1 41 ? -61.478 26.693 31.022 1.00 40.02 102 TRP G CA 1
ATOM 6436 C C . TRP E 1 41 ? -62.938 27.072 30.838 1.00 38.51 102 TRP G C 1
ATOM 6437 O O . TRP E 1 41 ? -63.465 27.879 31.609 1.00 37.61 102 TRP G O 1
ATOM 6448 N N . THR E 1 42 ? -63.595 26.475 29.843 1.00 43.99 103 THR G N 1
ATOM 6449 C CA . THR E 1 42 ? -65.024 26.682 29.632 1.00 41.25 103 THR G CA 1
ATOM 6450 C C . THR E 1 42 ? -65.674 25.374 29.209 1.00 37.27 103 THR G C 1
ATOM 6451 O O . THR E 1 42 ? -65.149 24.663 28.347 1.00 43.43 103 THR G O 1
ATOM 6455 N N . ALA E 1 43 ? -66.812 25.063 29.824 1.00 34.67 104 ALA G N 1
ATOM 6456 C CA . ALA E 1 43 ? -67.655 23.956 29.398 1.00 33.07 104 ALA G CA 1
ATOM 6457 C C . ALA E 1 43 ? -69.105 24.415 29.403 1.00 40.51 104 ALA G C 1
ATOM 6458 O O . ALA E 1 43 ? -69.514 25.182 30.275 1.00 46.39 104 ALA G O 1
ATOM 6460 N N . VAL E 1 44 ? -69.884 23.939 28.438 1.00 35.46 105 VAL G N 1
ATOM 6461 C CA . VAL E 1 44 ? -71.284 24.322 28.298 1.00 39.60 105 VAL G CA 1
ATOM 6462 C C . VAL E 1 44 ? -72.148 23.106 28.597 1.00 39.93 105 VAL G C 1
ATOM 6463 O O . VAL E 1 44 ? -71.879 22.008 28.098 1.00 32.39 105 VAL G O 1
ATOM 6467 N N . ILE E 1 45 ? -73.164 23.294 29.435 1.00 39.76 106 ILE G N 1
ATOM 6468 C CA . ILE E 1 45 ? -74.083 22.221 29.798 1.00 45.80 106 ILE G CA 1
ATOM 6469 C C . ILE E 1 45 ? -75.491 22.602 29.352 1.00 45.11 106 ILE G C 1
ATOM 6470 O O . ILE E 1 45 ? -75.943 23.728 29.583 1.00 40.86 106 ILE G O 1
ATOM 6475 N N . ALA E 1 46 ? -76.173 21.664 28.703 1.00 41.91 107 ALA G N 1
ATOM 6476 C CA . ALA E 1 46 ? -77.515 21.864 28.184 1.00 40.85 107 ALA G CA 1
ATOM 6477 C C . ALA E 1 46 ? -78.513 21.258 29.159 1.00 45.54 107 ALA G C 1
ATOM 6478 O O . ALA E 1 46 ? -78.408 20.076 29.511 1.00 51.80 107 ALA G O 1
ATOM 6480 N N . VAL E 1 47 ? -79.473 22.074 29.580 1.00 41.93 108 VAL G N 1
ATOM 6481 C CA . VAL E 1 47 ? -80.568 21.677 30.451 1.00 41.43 108 VAL G CA 1
ATOM 6482 C C . VAL E 1 47 ? -81.866 21.822 29.665 1.00 43.83 108 VAL G C 1
ATOM 6483 O O . VAL E 1 47 ? -82.130 22.880 29.074 1.00 39.51 108 VAL G O 1
ATOM 6487 N N . GLU E 1 48 ? -82.666 20.756 29.655 1.00 46.05 109 GLU G N 1
ATOM 6488 C CA . GLU E 1 48 ? -83.916 20.759 28.914 1.00 44.67 109 GLU G CA 1
ATOM 6489 C C . GLU E 1 48 ? -84.943 21.659 29.602 1.00 49.85 109 GLU G C 1
ATOM 6490 O O . GLU E 1 48 ? -84.861 21.895 30.811 1.00 45.90 109 GLU G O 1
ATOM 6496 N N . PRO E 1 49 ? -85.907 22.194 28.850 1.00 46.82 110 PRO G N 1
ATOM 6497 C CA . PRO E 1 49 ? -86.881 23.117 29.445 1.00 50.75 110 PRO G CA 1
ATOM 6498 C C . PRO E 1 49 ? -87.746 22.444 30.501 1.00 53.93 110 PRO G C 1
ATOM 6499 O O . PRO E 1 49 ? -87.880 21.219 30.552 1.00 51.23 110 PRO G O 1
ATOM 6503 N N . HIS E 1 50 ? -88.342 23.283 31.350 1.00 58.11 111 HIS G N 1
ATOM 6504 C CA . HIS E 1 50 ? -89.271 22.860 32.398 1.00 61.30 111 HIS G CA 1
ATOM 6505 C C . HIS E 1 50 ? -88.628 21.816 33.315 1.00 62.41 111 HIS G C 1
ATOM 6506 O O . HIS E 1 50 ? -89.129 20.704 33.499 1.00 63.43 111 HIS G O 1
ATOM 6513 N N . VAL E 1 51 ? -87.495 22.207 33.893 1.00 57.78 112 VAL G N 1
ATOM 6514 C CA . VAL E 1 51 ? -86.765 21.403 34.865 1.00 47.04 112 VAL G CA 1
ATOM 6515 C C . VAL E 1 51 ? -86.741 22.185 36.169 1.00 47.92 112 VAL G C 1
ATOM 6516 O O . VAL E 1 51 ? -86.096 23.240 36.258 1.00 44.26 112 VAL G O 1
ATOM 6520 N N . SER E 1 52 ? -87.451 21.683 37.175 1.00 50.03 113 SER G N 1
ATOM 6521 C CA . SER E 1 52 ? -87.415 22.306 38.486 1.00 57.76 113 SER G CA 1
ATOM 6522 C C . SER E 1 52 ? -86.030 22.136 39.104 1.00 65.64 113 SER G C 1
ATOM 6523 O O . SER E 1 52 ? -85.251 21.262 38.712 1.00 63.96 113 SER G O 1
ATOM 6526 N N . GLN E 1 53 ? -85.726 23.002 40.070 1.00 65.95 114 GLN G N 1
ATOM 6527 C CA . GLN E 1 53 ? -84.387 23.074 40.647 1.00 61.21 114 GLN G CA 1
ATOM 6528 C C . GLN E 1 53 ? -83.919 21.707 41.119 1.00 61.11 114 GLN G C 1
ATOM 6529 O O . GLN E 1 53 ? -84.548 21.084 41.980 1.00 63.14 114 GLN G O 1
ATOM 6535 N N . THR E 1 54 ? -82.810 21.244 40.548 1.00 60.07 115 THR G N 1
ATOM 6536 C CA . THR E 1 54 ? -82.249 19.950 40.903 1.00 67.11 115 THR G CA 1
ATOM 6537 C C . THR E 1 54 ? -80.734 20.069 40.824 1.00 63.74 115 THR G C 1
ATOM 6538 O O . THR E 1 54 ? -80.195 21.094 40.403 1.00 59.04 115 THR G O 1
ATOM 6542 N N . ASN E 1 55 ? -80.047 19.022 41.264 1.00 62.81 116 ASN G N 1
ATOM 6543 C CA . ASN E 1 55 ? -78.599 18.932 41.160 1.00 63.98 116 ASN G CA 1
ATOM 6544 C C . ASN E 1 55 ? -78.261 17.765 40.248 1.00 63.10 116 ASN G C 1
ATOM 6545 O O . ASN E 1 55 ? -78.778 16.658 40.433 1.00 65.79 116 ASN G O 1
ATOM 6550 N N . ARG E 1 56 ? -77.411 18.017 39.258 1.00 58.30 117 ARG G N 1
ATOM 6551 C CA . ARG E 1 56 ? -77.007 16.987 38.313 1.00 49.34 117 ARG G CA 1
ATOM 6552 C C . ARG E 1 56 ? -75.490 16.914 38.237 1.00 49.32 117 ARG G C 1
ATOM 6553 O O . ARG E 1 56 ? -74.781 17.872 38.556 1.00 40.52 117 ARG G O 1
ATOM 6561 N N . GLN E 1 57 ? -75.001 15.760 37.796 1.00 56.52 118 GLN G N 1
ATOM 6562 C CA . GLN E 1 57 ? -73.574 15.515 37.663 1.00 50.81 118 GLN G CA 1
ATOM 6563 C C . GLN E 1 57 ? -73.154 15.636 36.206 1.00 51.18 118 GLN G C 1
ATOM 6564 O O . GLN E 1 57 ? -73.837 15.141 35.304 1.00 51.30 118 GLN G O 1
ATOM 6570 N N . TYR E 1 58 ? -72.028 16.309 35.987 1.00 54.74 119 TYR G N 1
ATOM 6571 C CA . TYR E 1 58 ? -71.404 16.426 34.679 1.00 50.44 119 TYR G CA 1
ATOM 6572 C C . TYR E 1 58 ? -69.914 16.155 34.826 1.00 51.97 119 TYR G C 1
ATOM 6573 O O . TYR E 1 58 ? -69.307 16.496 35.841 1.00 49.84 119 TYR G O 1
ATOM 6582 N N . VAL E 1 59 ? -69.320 15.546 33.809 1.00 47.14 120 VAL G N 1
ATOM 6583 C CA . VAL E 1 59 ? -67.882 15.315 33.798 1.00 47.47 120 VAL G CA 1
ATOM 6584 C C . VAL E 1 59 ? -67.242 16.455 33.017 1.00 48.47 120 VAL G C 1
ATOM 6585 O O . VAL E 1 59 ? -67.439 16.586 31.804 1.00 47.51 120 VAL G O 1
ATOM 6589 N N . LEU E 1 60 ? -66.484 17.288 33.725 1.00 50.46 121 LEU G N 1
ATOM 6590 C CA . LEU E 1 60 ? -65.785 18.435 33.159 1.00 47.48 121 LEU G CA 1
ATOM 6591 C C . LEU E 1 60 ? -64.291 18.168 33.277 1.00 42.79 121 LEU G C 1
ATOM 6592 O O . LEU E 1 60 ? -63.759 18.075 34.390 1.00 39.26 121 LEU G O 1
ATOM 6597 N N . PHE E 1 61 ? -63.625 18.025 32.130 1.00 43.20 122 PHE G N 1
ATOM 6598 C CA . PHE E 1 61 ? -62.173 17.846 32.076 1.00 37.04 122 PHE G CA 1
ATOM 6599 C C . PHE E 1 61 ? -61.722 16.685 32.959 1.00 42.64 122 PHE G C 1
ATOM 6600 O O . PHE E 1 61 ? -60.690 16.749 33.631 1.00 41.17 122 PHE G O 1
ATOM 6608 N N . GLY E 1 62 ? -62.510 15.609 32.956 1.00 43.81 123 GLY G N 1
ATOM 6609 C CA . GLY E 1 62 ? -62.193 14.413 33.705 1.00 41.17 123 GLY G CA 1
ATOM 6610 C C . GLY E 1 62 ? -62.646 14.404 35.152 1.00 42.81 123 GLY G C 1
ATOM 6611 O O . GLY E 1 62 ? -62.497 13.372 35.819 1.00 46.75 123 GLY G O 1
ATOM 6612 N N . GLU E 1 63 ? -63.190 15.506 35.662 1.00 37.93 124 GLU G N 1
ATOM 6613 C CA . GLU E 1 63 ? -63.643 15.589 37.045 1.00 43.88 124 GLU G CA 1
ATOM 6614 C C . GLU E 1 63 ? -65.163 15.568 37.085 1.00 46.50 124 GLU G C 1
ATOM 6615 O O . GLU E 1 63 ? -65.815 16.268 36.307 1.00 49.10 124 GLU G O 1
ATOM 6621 N N . ASN E 1 64 ? -65.727 14.776 37.991 1.00 54.05 125 ASN G N 1
ATOM 6622 C CA . ASN E 1 64 ? -67.166 14.809 38.211 1.00 56.87 125 ASN G CA 1
ATOM 6623 C C . ASN E 1 64 ? -67.528 16.051 39.015 1.00 54.84 125 ASN G C 1
ATOM 6624 O O . ASN E 1 64 ? -66.868 16.374 40.008 1.00 45.67 125 ASN G O 1
ATOM 6629 N N . LYS E 1 65 ? -68.580 16.744 38.587 1.00 55.41 126 LYS G N 1
ATOM 6630 C CA . LYS E 1 65 ? -68.982 18.007 39.185 1.00 61.70 126 LYS G CA 1
ATOM 6631 C C . LYS E 1 65 ? -70.495 18.045 39.318 1.00 60.91 126 LYS G C 1
ATOM 6632 O O . LYS E 1 65 ? -71.215 17.807 38.343 1.00 60.00 126 LYS G O 1
ATOM 6638 N N . GLN E 1 66 ? -70.967 18.342 40.524 1.00 60.58 127 GLN G N 1
ATOM 6639 C CA . GLN E 1 66 ? -72.384 18.549 40.775 1.00 52.28 127 GLN G CA 1
ATOM 6640 C C . GLN E 1 66 ? -72.724 20.018 40.562 1.00 51.56 127 GLN G C 1
ATOM 6641 O O . GLN E 1 66 ? -71.999 20.902 41.029 1.00 51.19 127 GLN G O 1
ATOM 6647 N N . PHE E 1 67 ? -73.823 20.275 39.859 1.00 51.83 128 PHE G N 1
ATOM 6648 C CA . PHE E 1 67 ? -74.283 21.635 39.625 1.00 56.61 128 PHE G CA 1
ATOM 6649 C C . PHE E 1 67 ? -75.775 21.737 39.892 1.00 64.07 128 PHE G C 1
ATOM 6650 O O . PHE E 1 67 ? -76.534 20.803 39.608 1.00 69.00 128 PHE G O 1
ATOM 6658 N N . ASN E 1 68 ? -76.182 22.880 40.443 1.00 62.85 129 ASN G N 1
ATOM 6659 C CA . ASN E 1 68 ? -77.586 23.195 40.665 1.00 61.13 129 ASN G CA 1
ATOM 6660 C C . ASN E 1 68 ? -78.144 23.849 39.409 1.00 54.04 129 ASN G C 1
ATOM 6661 O O . ASN E 1 68 ? -77.722 24.949 39.034 1.00 53.25 129 ASN G O 1
ATOM 6666 N N . VAL E 1 69 ? -79.090 23.175 38.764 1.00 50.50 130 VAL G N 1
ATOM 6667 C CA . VAL E 1 69 ? -79.660 23.623 37.502 1.00 53.39 130 VAL G CA 1
ATOM 6668 C C . VAL E 1 69 ? -81.178 23.661 37.627 1.00 59.45 130 VAL G C 1
ATOM 6669 O O . VAL E 1 69 ? -81.788 22.800 38.275 1.00 59.22 130 VAL G O 1
ATOM 6673 N N . GLU E 1 70 ? -81.774 24.704 37.054 1.00 62.05 131 GLU G N 1
ATOM 6674 C CA . GLU E 1 70 ? -83.217 24.854 36.973 1.00 68.52 131 GLU G CA 1
ATOM 6675 C C . GLU E 1 70 ? -83.521 25.568 35.668 1.00 64.74 131 GLU G C 1
ATOM 6676 O O . GLU E 1 70 ? -82.807 26.498 35.285 1.00 66.88 131 GLU G O 1
ATOM 6682 N N . ASN E 1 71 ? -84.558 25.114 34.972 1.00 60.22 132 ASN G N 1
ATOM 6683 C CA . ASN E 1 71 ? -84.979 25.757 33.732 1.00 57.83 132 ASN G CA 1
ATOM 6684 C C . ASN E 1 71 ? -86.495 25.900 33.780 1.00 54.76 132 ASN G C 1
ATOM 6685 O O . ASN E 1 71 ? -87.224 24.938 33.524 1.00 57.45 132 ASN G O 1
ATOM 6690 N N . SER E 1 72 ? -86.968 27.100 34.105 1.00 52.87 133 SER G N 1
ATOM 6691 C CA . SER E 1 72 ? -88.396 27.366 34.186 1.00 59.48 133 SER G CA 1
ATOM 6692 C C . SER E 1 72 ? -88.955 27.830 32.851 1.00 63.13 133 SER G C 1
ATOM 6693 O O . SER E 1 72 ? -90.171 28.013 32.727 1.00 54.30 133 SER G O 1
ATOM 6696 N N . SER E 1 73 ? -88.087 28.027 31.863 1.00 63.29 134 SER G N 1
ATOM 6697 C CA . SER E 1 73 ? -88.447 28.452 30.524 1.00 65.18 134 SER G CA 1
ATOM 6698 C C . SER E 1 73 ? -89.023 27.292 29.715 1.00 63.29 134 SER G C 1
ATOM 6699 O O . SER E 1 73 ? -88.945 26.121 30.097 1.00 61.89 134 SER G O 1
ATOM 6702 N N . ASP E 1 74 ? -89.626 27.643 28.583 1.00 65.55 135 ASP G N 1
ATOM 6703 C CA . ASP E 1 74 ? -90.061 26.666 27.600 1.00 67.07 135 ASP G CA 1
ATOM 6704 C C . ASP E 1 74 ? -88.975 26.360 26.578 1.00 63.45 135 ASP G C 1
ATOM 6705 O O . ASP E 1 74 ? -89.133 25.423 25.788 1.00 66.75 135 ASP G O 1
ATOM 6710 N N . LYS E 1 75 ? -87.887 27.125 26.582 1.00 52.11 136 LYS G N 1
ATOM 6711 C CA . LYS E 1 75 ? -86.743 26.929 25.707 1.00 49.32 136 LYS G CA 1
ATOM 6712 C C . LYS E 1 75 ? -85.650 26.143 26.424 1.00 49.62 136 LYS G C 1
ATOM 6713 O O . LYS E 1 75 ? -85.646 26.012 27.650 1.00 55.44 136 LYS G O 1
ATOM 6719 N N . TRP E 1 76 ? -84.709 25.628 25.637 1.00 43.16 137 TRP G N 1
ATOM 6720 C CA . TRP E 1 76 ? -83.546 24.961 26.203 1.00 37.23 137 TRP G CA 1
ATOM 6721 C C . TRP E 1 76 ? -82.585 25.989 26.785 1.00 38.80 137 TRP G C 1
ATOM 6722 O O . TRP E 1 76 ? -82.516 27.132 26.324 1.00 36.76 137 TRP G O 1
ATOM 6733 N N . LYS E 1 77 ? -81.838 25.587 27.813 1.00 40.69 138 LYS G N 1
ATOM 6734 C CA . LYS E 1 77 ? -80.854 26.477 28.413 1.00 40.02 138 LYS G CA 1
ATOM 6735 C C . LYS E 1 77 ? -79.461 25.879 28.280 1.00 40.66 138 LYS G C 1
ATOM 6736 O O . LYS E 1 77 ? -79.280 24.667 28.410 1.00 35.69 138 LYS G O 1
ATOM 6742 N N . PHE E 1 78 ? -78.482 26.731 27.992 1.00 38.15 139 PHE G N 1
ATOM 6743 C CA . PHE E 1 78 ? -77.101 26.303 27.807 1.00 38.48 139 PHE G CA 1
ATOM 6744 C C . PHE E 1 78 ? -76.229 27.166 28.704 1.00 40.87 139 PHE G C 1
ATOM 6745 O O . PHE E 1 78 ? -76.062 28.363 28.450 1.00 36.22 139 PHE G O 1
ATOM 6753 N N . PHE E 1 79 ? -75.692 26.563 29.758 1.00 36.69 140 PHE G N 1
ATOM 6754 C CA . PHE E 1 79 ? -74.939 27.280 30.774 1.00 40.67 140 PHE G CA 1
ATOM 6755 C C . PHE E 1 79 ? -73.450 27.165 30.475 1.00 44.58 140 PHE G C 1
ATOM 6756 O O . PHE E 1 79 ? -72.914 26.056 30.369 1.00 40.54 140 PHE G O 1
ATOM 6764 N N . GLU E 1 80 ? -72.804 28.318 30.324 1.00 47.48 141 GLU G N 1
ATOM 6765 C CA . GLU E 1 80 ? -71.368 28.453 30.116 1.00 43.08 141 GLU G CA 1
ATOM 6766 C C . GLU E 1 80 ? -70.725 28.540 31.490 1.00 47.23 141 GLU G C 1
ATOM 6767 O O . GLU E 1 80 ? -70.798 29.590 32.149 1.00 48.74 141 GLU G O 1
ATOM 6773 N N . MET E 1 81 ? -70.112 27.431 31.918 1.00 43.85 142 MET G N 1
ATOM 6774 C CA . MET E 1 81 ? -69.296 27.353 33.119 1.00 47.32 142 MET G CA 1
ATOM 6775 C C . MET E 1 81 ? -67.847 27.674 32.777 1.00 47.74 142 MET G C 1
ATOM 6776 O O . MET E 1 81 ? -67.313 27.192 31.772 1.00 46.05 142 MET G O 1
ATOM 6781 N N . PHE E 1 82 ? -67.208 28.464 33.635 1.00 47.67 143 PHE G N 1
ATOM 6782 C CA . PHE E 1 82 ? -65.892 29.014 33.351 1.00 42.13 143 PHE G CA 1
ATOM 6783 C C . PHE E 1 82 ? -65.016 28.960 34.595 1.00 47.23 143 PHE G C 1
ATOM 6784 O O . PHE E 1 82 ? -65.499 29.081 35.724 1.00 46.82 143 PHE G O 1
ATOM 6792 N N . LYS E 1 83 ? -63.717 28.766 34.373 1.00 47.20 144 LYS G N 1
ATOM 6793 C CA . LYS E 1 83 ? -62.725 28.963 35.422 1.00 44.20 144 LYS G CA 1
ATOM 6794 C C . LYS E 1 83 ? -61.405 29.360 34.775 1.00 49.27 144 LYS G C 1
ATOM 6795 O O . LYS E 1 83 ? -61.085 28.929 33.662 1.00 58.43 144 LYS G O 1
ATOM 6801 N N . GLY E 1 84 ? -60.646 30.196 35.482 1.00 47.94 145 GLY G N 1
ATOM 6802 C CA . GLY E 1 84 ? -59.475 30.829 34.907 1.00 45.58 145 GLY G CA 1
ATOM 6803 C C . GLY E 1 84 ? -58.137 30.321 35.402 1.00 42.94 145 GLY G C 1
ATOM 6804 O O . GLY E 1 84 ? -57.090 30.843 35.007 1.00 38.22 145 GLY G O 1
ATOM 6805 N N . SER E 1 85 ? -58.147 29.315 36.272 1.00 43.82 146 SER G N 1
ATOM 6806 C CA . SER E 1 85 ? -56.905 28.725 36.746 1.00 44.27 146 SER G CA 1
ATOM 6807 C C . SER E 1 85 ? -57.148 27.263 37.086 1.00 41.96 146 SER G C 1
ATOM 6808 O O . SER E 1 85 ? -58.290 26.818 37.226 1.00 44.41 146 SER G O 1
ATOM 6811 N N . SER E 1 86 ? -56.048 26.516 37.198 1.00 38.96 147 SER G N 1
ATOM 6812 C CA . SER E 1 86 ? -56.134 25.102 37.553 1.00 40.52 147 SER G CA 1
ATOM 6813 C C . SER E 1 86 ? -56.861 24.898 38.877 1.00 44.29 147 SER G C 1
ATOM 6814 O O . SER E 1 86 ? -57.704 24.000 39.000 1.00 35.01 147 SER G O 1
ATOM 6817 N N . GLN E 1 87 ? -56.558 25.726 39.872 1.00 43.71 148 GLN G N 1
ATOM 6818 C CA . GLN E 1 87 ? -57.080 25.559 41.222 1.00 46.26 148 GLN G CA 1
ATOM 6819 C C . GLN E 1 87 ? -58.450 26.193 41.430 1.00 47.02 148 GLN G C 1
ATOM 6820 O O . GLN E 1 87 ? -59.027 26.035 42.510 1.00 44.15 148 GLN G O 1
ATOM 6826 N N . SER E 1 88 ? -58.982 26.901 40.439 1.00 47.66 149 SER G N 1
ATOM 6827 C CA . SER E 1 88 ? -60.228 27.620 40.638 1.00 46.15 149 SER G CA 1
ATOM 6828 C C . SER E 1 88 ? -61.422 26.671 40.580 1.00 47.58 149 SER G C 1
ATOM 6829 O O . SER E 1 88 ? -61.312 25.500 40.208 1.00 46.25 149 SER G O 1
ATOM 6832 N N . ASP E 1 89 ? -62.578 27.203 40.955 1.00 46.81 150 ASP G N 1
ATOM 6833 C CA . ASP E 1 89 ? -63.851 26.519 40.802 1.00 44.76 150 ASP G CA 1
ATOM 6834 C C . ASP E 1 89 ? -64.590 27.075 39.592 1.00 42.29 150 ASP G C 1
ATOM 6835 O O . ASP E 1 89 ? -64.338 28.194 39.138 1.00 42.45 150 ASP G O 1
ATOM 6840 N N . PHE E 1 90 ? -65.512 26.275 39.071 1.00 43.69 151 PHE G N 1
ATOM 6841 C CA . PHE E 1 90 ? -66.270 26.693 37.906 1.00 44.25 151 PHE G CA 1
ATOM 6842 C C . PHE E 1 90 ? -67.367 27.672 38.301 1.00 45.11 151 PHE G C 1
ATOM 6843 O O . PHE E 1 90 ? -67.923 27.615 39.401 1.00 43.55 151 PHE G O 1
ATOM 6851 N N . SER E 1 91 ? -67.659 28.585 37.383 1.00 47.16 152 SER G N 1
ATOM 6852 C CA . SER E 1 91 ? -68.618 29.653 37.593 1.00 50.37 152 SER G CA 1
ATOM 6853 C C . SER E 1 91 ? -69.589 29.696 36.426 1.00 56.11 152 SER G C 1
ATOM 6854 O O . SER E 1 91 ? -69.212 29.438 35.281 1.00 56.25 152 SER G O 1
ATOM 6857 N N . ASN E 1 92 ? -70.844 30.044 36.716 1.00 56.64 153 ASN G N 1
ATOM 6858 C CA . ASN E 1 92 ? -71.846 30.161 35.660 1.00 55.15 153 ASN G CA 1
ATOM 6859 C C . ASN E 1 92 ? -71.642 31.536 35.037 1.00 57.42 153 ASN G C 1
ATOM 6860 O O . ASN E 1 92 ? -72.314 32.520 35.361 1.00 68.56 153 ASN G O 1
ATOM 6865 N N . ARG E 1 93 ? -70.677 31.593 34.119 1.00 51.79 154 ARG G N 1
ATOM 6866 C CA . ARG E 1 93 ? -70.351 32.856 33.473 1.00 51.60 154 ARG G CA 1
ATOM 6867 C C . ARG E 1 93 ? -71.466 33.310 32.546 1.00 55.31 154 ARG G C 1
ATOM 6868 O O . ARG E 1 93 ? -71.803 34.500 32.515 1.00 55.50 154 ARG G O 1
ATOM 6876 N N . ARG E 1 94 ? -72.069 32.388 31.796 1.00 56.37 155 ARG G N 1
ATOM 6877 C CA . ARG E 1 94 ? -73.030 32.844 30.796 1.00 57.27 155 ARG G CA 1
ATOM 6878 C C . ARG E 1 94 ? -74.165 31.846 30.634 1.00 56.46 155 ARG G C 1
ATOM 6879 O O . ARG E 1 94 ? -74.067 30.693 31.048 1.00 59.13 155 ARG G O 1
ATOM 6887 N N . THR E 1 95 ? -75.279 32.331 30.092 1.00 54.02 156 THR G N 1
ATOM 6888 C CA . THR E 1 95 ? -76.412 31.480 29.761 1.00 48.76 156 THR G CA 1
ATOM 6889 C C . THR E 1 95 ? -76.924 31.841 28.372 1.00 41.63 156 THR G C 1
ATOM 6890 O O . THR E 1 95 ? -76.985 33.020 28.011 1.00 44.47 156 THR G O 1
ATOM 6894 N N . LEU E 1 96 ? -77.273 30.822 27.591 1.00 39.93 157 LEU G N 1
ATOM 6895 C CA . LEU E 1 96 ? -77.933 30.997 26.303 1.00 42.19 157 LEU G CA 1
ATOM 6896 C C . LEU E 1 96 ? -79.264 30.263 26.351 1.00 43.49 157 LEU G C 1
ATOM 6897 O O . LEU E 1 96 ? -79.293 29.035 26.473 1.00 37.30 157 LEU G O 1
ATOM 6902 N N . THR E 1 97 ? -80.360 31.009 26.263 1.00 49.06 158 THR G N 1
ATOM 6903 C CA . THR E 1 97 ? -81.701 30.436 26.285 1.00 48.20 158 THR G CA 1
ATOM 6904 C C . THR E 1 97 ? -82.226 30.410 24.856 1.00 52.67 158 THR G C 1
ATOM 6905 O O . THR E 1 97 ? -82.486 31.462 24.264 1.00 55.36 158 THR G O 1
ATOM 6909 N N . SER E 1 98 ? -82.382 29.209 24.303 1.00 53.91 159 SER G N 1
ATOM 6910 C CA . SER E 1 98 ? -82.687 29.067 22.888 1.00 49.61 159 SER G CA 1
ATOM 6911 C C . SER E 1 98 ? -83.545 27.833 22.655 1.00 57.71 159 SER G C 1
ATOM 6912 O O . SER E 1 98 ? -83.372 26.808 23.323 1.00 64.53 159 SER G O 1
ATOM 6915 N N . ASN E 1 99 ? -84.484 27.953 21.717 1.00 56.78 160 ASN G N 1
ATOM 6916 C CA . ASN E 1 99 ? -85.206 26.800 21.200 1.00 55.49 160 ASN G CA 1
ATOM 6917 C C . ASN E 1 99 ? -84.505 26.164 20.009 1.00 48.37 160 ASN G C 1
ATOM 6918 O O . ASN E 1 99 ? -84.788 25.005 19.685 1.00 50.86 160 ASN G O 1
ATOM 6923 N N . ASN E 1 100 ? -83.597 26.894 19.356 1.00 41.39 161 ASN G N 1
ATOM 6924 C CA . ASN E 1 100 ? -82.856 26.359 18.221 1.00 42.95 161 ASN G CA 1
ATOM 6925 C C . ASN E 1 100 ? -81.759 25.393 18.644 1.00 44.12 161 ASN G C 1
ATOM 6926 O O . ASN E 1 100 ? -81.279 24.620 17.807 1.00 43.99 161 ASN G O 1
ATOM 6931 N N . ARG E 1 101 ? -81.347 25.436 19.914 1.00 38.51 162 ARG G N 1
ATOM 6932 C CA . ARG E 1 101 ? -80.392 24.480 20.477 1.00 35.59 162 ARG G CA 1
ATOM 6933 C C . ARG E 1 101 ? -79.059 24.498 19.730 1.00 35.24 162 ARG G C 1
ATOM 6934 O O . ARG E 1 101 ? -78.447 23.455 19.489 1.00 37.59 162 ARG G O 1
ATOM 6942 N N . LEU E 1 102 ? -78.601 25.693 19.367 1.00 28.57 163 LEU G N 1
ATOM 6943 C CA . LEU E 1 102 ? -77.316 25.880 18.707 1.00 39.49 163 LEU G CA 1
ATOM 6944 C C . LEU E 1 102 ? -76.462 26.827 19.535 1.00 36.41 163 LEU G C 1
ATOM 6945 O O . LEU E 1 102 ? -76.917 27.913 19.908 1.00 36.55 163 LEU G O 1
ATOM 6950 N N . VAL E 1 103 ? -75.226 26.418 19.816 1.00 38.27 164 VAL G N 1
ATOM 6951 C CA . VAL E 1 103 ? -74.263 27.264 20.509 1.00 39.02 164 VAL G CA 1
ATOM 6952 C C . VAL E 1 103 ? -73.099 27.541 19.566 1.00 39.80 164 VAL G C 1
ATOM 6953 O O . VAL E 1 103 ? -72.938 26.889 18.534 1.00 39.35 164 VAL G O 1
ATOM 6957 N N . GLY E 1 104 ? -72.293 28.539 19.917 1.00 36.58 165 GLY G N 1
ATOM 6958 C CA . GLY E 1 104 ? -71.219 28.942 19.027 1.00 39.34 165 GLY G CA 1
ATOM 6959 C C . GLY E 1 104 ? -69.963 29.422 19.724 1.00 39.78 165 GLY G C 1
ATOM 6960 O O . GLY E 1 104 ? -70.038 30.130 20.733 1.00 41.41 165 GLY G O 1
ATOM 6961 N N . MET E 1 105 ? -68.800 29.038 19.198 1.00 38.55 166 MET G N 1
ATOM 6962 C CA . MET E 1 105 ? -67.529 29.453 19.789 1.00 37.60 166 MET G CA 1
ATOM 6963 C C . MET E 1 105 ? -66.559 29.912 18.709 1.00 34.11 166 MET G C 1
ATOM 6964 O O . MET E 1 105 ? -66.384 29.230 17.698 1.00 36.31 166 MET G O 1
ATOM 6969 N N . LEU E 1 106 ? -65.911 31.052 18.944 1.00 29.46 167 LEU G N 1
ATOM 6970 C CA . LEU E 1 106 ? -64.973 31.657 18.006 1.00 36.16 167 LEU G CA 1
ATOM 6971 C C . LEU E 1 106 ? -63.688 32.048 18.722 1.00 40.07 167 LEU G C 1
ATOM 6972 O O . LEU E 1 106 ? -63.734 32.701 19.764 1.00 36.29 167 LEU G O 1
ATOM 6977 N N . LYS E 1 107 ? -62.546 31.660 18.170 1.00 42.09 168 LYS G N 1
ATOM 6978 C CA . LYS E 1 107 ? -61.256 32.128 18.660 1.00 37.24 168 LYS G CA 1
ATOM 6979 C C . LYS E 1 107 ? -60.789 33.258 17.753 1.00 41.11 168 LYS G C 1
ATOM 6980 O O . LYS E 1 107 ? -60.546 33.036 16.562 1.00 51.27 168 LYS G O 1
ATOM 6986 N N . TYR E 1 108 ? -60.662 34.465 18.305 1.00 35.31 169 TYR G N 1
ATOM 6987 C CA . TYR E 1 108 ? -60.236 35.584 17.477 1.00 40.33 169 TYR G CA 1
ATOM 6988 C C . TYR E 1 108 ? -59.691 36.696 18.360 1.00 47.63 169 TYR G C 1
ATOM 6989 O O . TYR E 1 108 ? -60.210 36.941 19.453 1.00 50.49 169 TYR G O 1
ATOM 6998 N N . GLY E 1 109 ? -58.644 37.360 17.870 1.00 50.38 170 GLY G N 1
ATOM 6999 C CA . GLY E 1 109 ? -58.077 38.532 18.511 1.00 50.22 170 GLY G CA 1
ATOM 7000 C C . GLY E 1 109 ? -57.780 38.370 19.986 1.00 51.28 170 GLY G C 1
ATOM 7001 O O . GLY E 1 109 ? -58.131 39.235 20.795 1.00 53.60 170 GLY G O 1
ATOM 7002 N N . GLY E 1 110 ? -57.137 37.263 20.350 1.00 52.63 171 GLY G N 1
ATOM 7003 C CA . GLY E 1 110 ? -56.795 37.033 21.739 1.00 56.18 171 GLY G CA 1
ATOM 7004 C C . GLY E 1 110 ? -57.971 36.852 22.667 1.00 55.56 171 GLY G C 1
ATOM 7005 O O . GLY E 1 110 ? -57.817 37.005 23.883 1.00 50.71 171 GLY G O 1
ATOM 7006 N N . ARG E 1 111 ? -59.147 36.532 22.134 1.00 55.44 172 ARG G N 1
ATOM 7007 C CA . ARG E 1 111 ? -60.329 36.321 22.953 1.00 52.71 172 ARG G CA 1
ATOM 7008 C C . ARG E 1 111 ? -61.120 35.144 22.403 1.00 47.18 172 ARG G C 1
ATOM 7009 O O . ARG E 1 111 ? -60.976 34.749 21.240 1.00 48.26 172 ARG G O 1
ATOM 7017 N N . VAL E 1 112 ? -61.954 34.577 23.272 1.00 41.74 173 VAL G N 1
ATOM 7018 C CA . VAL E 1 112 ? -62.918 33.552 22.894 1.00 40.07 173 VAL G CA 1
ATOM 7019 C C . VAL E 1 112 ? -64.301 34.185 22.924 1.00 45.53 173 VAL G C 1
ATOM 7020 O O . VAL E 1 112 ? -64.696 34.771 23.934 1.00 49.68 173 VAL G O 1
ATOM 7024 N N . TRP E 1 113 ? -65.044 34.046 21.834 1.00 46.33 174 TRP G N 1
ATOM 7025 C CA . TRP E 1 113 ? -66.348 34.668 21.682 1.00 47.92 174 TRP G CA 1
ATOM 7026 C C . TRP E 1 113 ? -67.423 33.593 21.642 1.00 50.40 174 TRP G C 1
ATOM 7027 O O . TRP E 1 113 ? -67.252 32.556 20.994 1.00 46.05 174 TRP G O 1
ATOM 7038 N N . THR E 1 114 ? -68.525 33.840 22.348 1.00 48.70 175 THR G N 1
ATOM 7039 C CA . THR E 1 114 ? -69.657 32.924 22.372 1.00 41.33 175 THR G CA 1
ATOM 7040 C C . THR E 1 114 ? -70.945 33.731 22.306 1.00 35.25 175 THR G C 1
ATOM 7041 O O . THR E 1 114 ? -70.942 34.957 22.425 1.00 33.21 175 THR G O 1
ATOM 7045 N N . PHE E 1 115 ? -72.059 33.034 22.107 1.00 35.70 176 PHE G N 1
ATOM 7046 C CA . PHE E 1 115 ? -73.370 33.667 22.072 1.00 39.81 176 PHE G CA 1
ATOM 7047 C C . PHE E 1 115 ? -74.064 33.497 23.418 1.00 42.27 176 PHE G C 1
ATOM 7048 O O . PHE E 1 115 ? -74.082 32.396 23.981 1.00 30.11 176 PHE G O 1
ATOM 7056 N N . HIS E 1 116 ? -74.628 34.590 23.930 1.00 35.57 177 HIS G N 1
ATOM 7057 C CA . HIS E 1 116 ? -75.410 34.561 25.155 1.00 36.25 177 HIS G CA 1
ATOM 7058 C C . HIS E 1 116 ? -76.666 35.397 24.956 1.00 43.78 177 HIS G C 1
ATOM 7059 O O . HIS E 1 116 ? -76.826 36.093 23.949 1.00 48.00 177 HIS G O 1
ATOM 7066 N N . GLY E 1 117 ? -77.556 35.324 25.936 1.00 46.19 178 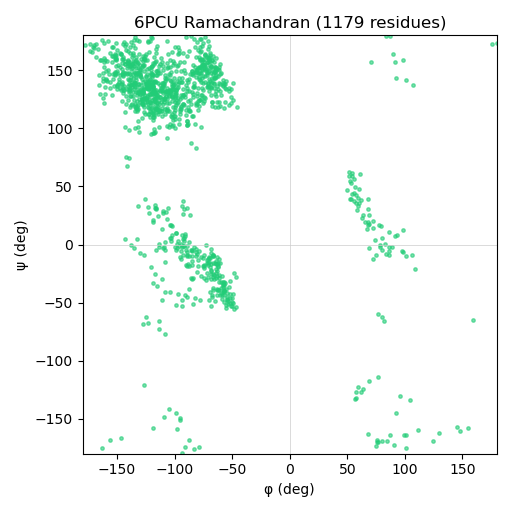GLY G N 1
ATOM 7067 C CA . GLY E 1 117 ? -78.859 35.944 25.839 1.00 40.19 178 GLY G CA 1
ATOM 7068 C C . GLY E 1 117 ? -79.936 34.950 25.457 1.00 44.35 178 GLY G C 1
ATOM 7069 O O . GLY E 1 117 ? -79.767 33.731 25.537 1.00 53.70 178 GLY G O 1
ATOM 7070 N N . GLU E 1 118 ? -81.071 35.494 25.027 1.00 45.83 179 GLU G N 1
ATOM 7071 C CA . GLU E 1 118 ? -82.227 34.697 24.641 1.00 43.69 179 GLU G CA 1
ATOM 7072 C C . GLU E 1 118 ? -82.564 34.948 23.179 1.00 45.57 179 GLU G C 1
ATOM 7073 O O . GLU E 1 118 ? -82.679 36.102 22.754 1.00 45.75 179 GLU G O 1
ATOM 7079 N N . THR E 1 119 ? -82.715 33.867 22.418 1.00 44.39 180 THR G N 1
ATOM 7080 C CA . THR E 1 119 ? -83.119 33.977 21.028 1.00 42.05 180 THR G CA 1
ATOM 7081 C C . THR E 1 119 ? -84.492 34.642 20.934 1.00 46.27 180 THR G C 1
ATOM 7082 O O . THR E 1 119 ? -85.342 34.456 21.811 1.00 47.85 180 THR G O 1
ATOM 7086 N N . PRO E 1 120 ? -84.743 35.428 19.874 1.00 46.95 181 PRO G N 1
ATOM 7087 C CA . PRO E 1 120 ? -83.848 35.666 18.738 1.00 44.95 181 PRO G CA 1
ATOM 7088 C C . PRO E 1 120 ? -82.952 36.895 18.899 1.00 49.96 181 PRO G C 1
ATOM 7089 O O . PRO E 1 120 ? -82.536 37.473 17.895 1.00 56.38 181 PRO G O 1
ATOM 7093 N N . ARG E 1 121 ? -82.657 37.285 20.139 1.00 48.07 182 ARG G N 1
ATOM 7094 C CA . ARG E 1 121 ? -81.852 38.470 20.415 1.00 48.14 182 ARG G CA 1
ATOM 7095 C C . ARG E 1 121 ? -80.539 38.122 21.114 1.00 47.43 182 ARG G C 1
ATOM 7096 O O . ARG E 1 121 ? -80.017 38.919 21.897 1.00 41.74 182 ARG G O 1
ATOM 7104 N N . ALA E 1 122 ? -79.992 36.940 20.843 1.00 39.96 183 ALA G N 1
ATOM 7105 C CA . ALA E 1 122 ? -78.720 36.550 21.435 1.00 38.61 183 ALA G CA 1
ATOM 7106 C C . ALA E 1 122 ? -77.573 37.278 20.746 1.00 42.39 183 ALA G C 1
ATOM 7107 O O . ALA E 1 122 ? -77.562 37.431 19.520 1.00 40.54 183 ALA G O 1
ATOM 7109 N N . THR E 1 123 ? -76.606 37.726 21.538 1.00 46.89 184 THR G N 1
ATOM 7110 C CA . THR E 1 123 ? -75.475 38.497 21.037 1.00 43.35 184 THR G CA 1
ATOM 7111 C C . THR E 1 123 ? -74.168 37.802 21.410 1.00 42.88 184 THR G C 1
ATOM 7112 O O . THR E 1 123 ? -74.151 36.786 22.108 1.00 40.48 184 THR G O 1
ATOM 7116 N N . THR E 1 124 ? -73.061 38.356 20.923 1.00 46.64 185 THR G N 1
ATOM 7117 C CA . THR E 1 124 ? -71.744 37.808 21.212 1.00 41.80 185 THR G CA 1
ATOM 7118 C C . THR E 1 124 ? -71.156 38.452 22.462 1.00 41.22 185 THR G C 1
ATOM 7119 O O . THR E 1 124 ? -71.407 39.623 22.762 1.00 43.79 185 THR G O 1
ATOM 7123 N N . ASP E 1 125 ? -70.375 37.662 23.195 1.00 41.34 186 ASP G N 1
ATOM 7124 C CA . ASP E 1 125 ? -69.626 38.129 24.352 1.00 44.43 186 ASP G CA 1
ATOM 7125 C C . ASP E 1 125 ? -68.284 37.412 24.380 1.00 42.28 186 ASP G C 1
ATOM 7126 O O . ASP E 1 125 ? -68.137 36.309 23.846 1.00 43.02 186 ASP G O 1
ATOM 7131 N N . SER E 1 126 ? -67.300 38.047 25.014 1.00 47.03 187 SER G N 1
ATOM 7132 C CA . SER E 1 126 ? -65.916 37.611 24.918 1.00 45.03 187 SER G CA 1
ATOM 7133 C C . SER E 1 126 ? -65.343 37.244 26.281 1.00 45.54 187 SER G C 1
ATOM 7134 O O . SER E 1 126 ? -65.771 37.753 27.322 1.00 42.83 187 SER G O 1
ATOM 7137 N N . SER E 1 127 ? -64.356 36.352 26.243 1.00 44.18 188 SER G N 1
ATOM 7138 C CA . SER E 1 127 ? -63.584 35.916 27.395 1.00 46.62 188 SER G CA 1
ATOM 7139 C C . SER E 1 127 ? -62.115 36.123 27.063 1.00 48.50 188 SER G C 1
ATOM 7140 O O . SER E 1 127 ? -61.649 35.686 26.003 1.00 51.38 188 SER G O 1
ATOM 7143 N N . ASN E 1 128 ? -61.395 36.795 27.959 1.00 49.44 189 ASN G N 1
ATOM 7144 C CA . ASN E 1 128 ? -59.994 37.115 27.727 1.00 52.50 189 ASN G CA 1
ATOM 7145 C C . ASN E 1 128 ? -59.101 35.910 27.995 1.00 53.12 189 ASN G C 1
ATOM 7146 O O . ASN E 1 128 ? -59.338 35.131 28.923 1.00 45.70 189 ASN G O 1
ATOM 7151 N N . THR E 1 129 ? -58.068 35.763 27.168 1.00 54.80 190 THR G N 1
ATOM 7152 C CA . THR E 1 129 ? -57.048 34.746 27.366 1.00 46.94 190 THR G CA 1
ATOM 7153 C C . THR E 1 129 ? -55.709 35.307 26.917 1.00 48.61 190 THR G C 1
ATOM 7154 O O . THR E 1 129 ? -55.640 36.124 25.994 1.00 46.41 190 THR G O 1
ATOM 7158 N N . ALA E 1 130 ? -54.647 34.866 27.584 1.00 46.57 191 ALA G N 1
ATOM 7159 C CA . ALA E 1 130 ? -53.288 35.193 27.181 1.00 47.04 191 ALA G CA 1
ATOM 7160 C C . ALA E 1 130 ? -52.652 34.102 26.332 1.00 48.47 191 ALA G C 1
ATOM 7161 O O . ALA E 1 130 ? -51.504 34.258 25.904 1.00 53.03 191 ALA G O 1
ATOM 7163 N N . ASP E 1 131 ? -53.372 32.997 26.076 1.00 40.40 192 ASP G N 1
ATOM 7164 C CA . ASP E 1 131 ? -52.857 31.875 25.287 1.00 41.27 192 ASP G CA 1
ATOM 7165 C C . ASP E 1 131 ? -54.003 31.330 24.432 1.00 43.70 192 ASP G C 1
ATOM 7166 O O . ASP E 1 131 ? -54.576 30.275 24.715 1.00 39.87 192 ASP G O 1
ATOM 7171 N N . LEU E 1 132 ? -54.338 32.066 23.370 1.00 46.52 193 LEU G N 1
ATOM 7172 C CA . LEU E 1 132 ? -55.391 31.621 22.464 1.00 42.17 193 LEU G CA 1
ATOM 7173 C C . LEU E 1 132 ? -54.936 30.454 21.596 1.00 44.51 193 LEU G C 1
ATOM 7174 O O . LEU E 1 132 ? -55.754 29.605 21.223 1.00 45.37 193 LEU G O 1
ATOM 7179 N N . ASN E 1 133 ? -53.641 30.391 21.270 1.00 39.79 194 ASN G N 1
ATOM 7180 C CA . ASN E 1 133 ? -53.145 29.394 20.328 1.00 39.24 194 ASN G CA 1
ATOM 7181 C C . ASN E 1 133 ? -53.216 27.973 20.871 1.00 36.51 194 ASN G C 1
ATOM 7182 O O . ASN E 1 133 ? -53.221 27.024 20.080 1.00 31.99 194 ASN G O 1
ATOM 7187 N N . ASN E 1 134 ? -53.265 27.800 22.188 1.00 37.92 195 ASN G N 1
ATOM 7188 C CA . ASN E 1 134 ? -53.258 26.474 22.790 1.00 36.40 195 ASN G CA 1
ATOM 7189 C C . ASN E 1 134 ? -54.637 26.029 23.251 1.00 35.47 195 ASN G C 1
ATOM 7190 O O . ASN E 1 134 ? -54.754 24.989 23.907 1.00 33.14 195 ASN G O 1
ATOM 7195 N N . ILE E 1 135 ? -55.680 26.786 22.924 1.00 35.72 196 ILE G N 1
ATOM 7196 C CA . ILE E 1 135 ? -57.040 26.394 23.270 1.00 39.10 196 ILE G CA 1
ATOM 7197 C C . ILE E 1 135 ? -57.507 25.309 22.311 1.00 37.95 196 ILE G C 1
ATOM 7198 O O . ILE E 1 135 ? -57.469 25.481 21.087 1.00 40.26 196 ILE G O 1
ATOM 7203 N N . SER E 1 136 ? -57.946 24.187 22.867 1.00 39.30 197 SER G N 1
ATOM 7204 C CA . SER E 1 136 ? -58.573 23.121 22.108 1.00 39.59 197 SER G CA 1
ATOM 7205 C C . SER E 1 136 ? -59.959 22.856 22.680 1.00 40.53 197 SER G C 1
ATOM 7206 O O . SER E 1 136 ? -60.346 23.404 23.720 1.00 41.72 197 SER G O 1
ATOM 7209 N N . ILE E 1 137 ? -60.695 21.979 22.001 1.00 36.54 198 ILE G N 1
ATOM 7210 C CA . ILE E 1 137 ? -62.091 21.732 22.338 1.00 39.27 198 ILE G CA 1
ATOM 7211 C C . ILE E 1 137 ? -62.422 20.266 22.087 1.00 45.50 198 ILE G C 1
ATOM 7212 O O . ILE E 1 137 ? -61.981 19.669 21.100 1.00 46.10 198 ILE G O 1
ATOM 7217 N N . ILE E 1 138 ? -63.171 19.684 23.018 1.00 43.53 199 ILE G N 1
ATOM 7218 C CA . ILE E 1 138 ? -63.892 18.435 22.818 1.00 41.91 199 ILE G CA 1
ATOM 7219 C C . ILE E 1 138 ? -65.337 18.813 22.540 1.00 37.15 199 ILE G C 1
ATOM 7220 O O . ILE E 1 138 ? -66.037 19.306 23.433 1.00 33.56 199 ILE G O 1
ATOM 7225 N N . ILE E 1 139 ? -65.777 18.602 21.306 1.00 37.84 200 ILE G N 1
ATOM 7226 C CA . ILE E 1 139 ? -67.164 18.830 20.922 1.00 30.09 200 ILE G CA 1
ATOM 7227 C C . ILE E 1 139 ? -67.907 17.506 21.041 1.00 33.97 200 ILE G C 1
ATOM 7228 O O . ILE E 1 139 ? -67.557 16.527 20.372 1.00 35.82 200 ILE G O 1
ATOM 7233 N N . HIS E 1 140 ? -68.920 17.467 21.909 1.00 32.30 201 HIS G N 1
ATOM 7234 C CA . HIS E 1 140 ? -69.692 16.248 22.124 1.00 32.79 201 HIS G CA 1
ATOM 7235 C C . HIS E 1 140 ? -70.815 16.065 21.114 1.00 36.39 201 HIS G C 1
ATOM 7236 O O . HIS E 1 140 ? -71.370 14.965 21.022 1.00 43.09 201 HIS G O 1
ATOM 7243 N N . SER E 1 141 ? -71.159 17.102 20.362 1.00 35.37 202 SER G N 1
ATOM 7244 C CA . SER E 1 141 ? -72.253 17.060 19.407 1.00 38.26 202 SER G CA 1
ATOM 7245 C C . SER E 1 141 ? -71.724 17.401 18.021 1.00 36.39 202 SER G C 1
ATOM 7246 O O . SER E 1 141 ? -70.610 17.906 17.866 1.00 35.74 202 SER G O 1
ATOM 7249 N N . GLU E 1 142 ? -72.534 17.113 17.004 1.00 38.01 203 GLU G N 1
ATOM 7250 C CA . GLU E 1 142 ? -72.161 17.482 15.646 1.00 36.35 203 GLU G CA 1
ATOM 7251 C C . GLU E 1 142 ? -72.102 19.002 15.522 1.00 35.48 203 GLU G C 1
ATOM 7252 O O . GLU E 1 142 ? -72.776 19.732 16.254 1.00 35.87 203 GLU G O 1
ATOM 7258 N N . PHE E 1 143 ? -71.272 19.483 14.597 1.00 29.78 204 PHE G N 1
ATOM 7259 C CA . PHE E 1 143 ? -71.016 20.914 14.515 1.00 29.19 204 PHE G CA 1
ATOM 7260 C C . PHE E 1 143 ? -70.713 21.317 13.078 1.00 27.52 204 PHE G C 1
ATOM 7261 O O . PHE E 1 143 ? -70.471 20.481 12.205 1.00 33.79 204 PHE G O 1
ATOM 7269 N N . TYR E 1 144 ? -70.732 22.629 12.856 1.00 28.81 205 TYR G N 1
ATOM 7270 C CA . TYR E 1 144 ? -70.459 23.253 11.572 1.00 27.32 205 TYR G CA 1
ATOM 7271 C C . TYR E 1 144 ? -69.379 24.311 11.756 1.00 33.51 205 TYR G C 1
ATOM 7272 O O . TYR E 1 144 ? -69.116 24.768 12.872 1.00 30.67 205 TYR G O 1
ATOM 7281 N N . ILE E 1 145 ? -68.761 24.706 10.646 1.00 28.74 206 ILE G N 1
ATOM 7282 C CA . ILE E 1 145 ? -67.702 25.712 10.643 1.00 37.31 206 ILE G CA 1
ATOM 7283 C C . ILE E 1 145 ? -68.139 26.852 9.734 1.00 41.84 206 ILE G C 1
ATOM 7284 O O . ILE E 1 145 ? -68.403 26.637 8.545 1.00 46.90 206 ILE G O 1
ATOM 7289 N N . ILE E 1 146 ? -68.215 28.058 10.287 1.00 41.64 207 ILE G N 1
ATOM 7290 C CA . ILE E 1 146 ? -68.569 29.257 9.539 1.00 41.44 207 ILE G CA 1
ATOM 7291 C C . ILE E 1 146 ? -67.452 30.275 9.718 1.00 41.91 207 ILE G C 1
ATOM 7292 O O . ILE E 1 146 ? -67.099 30.594 10.853 1.00 34.08 207 ILE G O 1
ATOM 7297 N N . PRO E 1 147 ? -66.876 30.820 8.647 1.00 43.06 208 PRO G N 1
ATOM 7298 C CA . PRO E 1 147 ? -65.811 31.814 8.823 1.00 46.58 208 PRO G CA 1
ATOM 7299 C C . PRO E 1 147 ? -66.346 33.070 9.495 1.00 47.62 208 PRO G C 1
ATOM 7300 O O . PRO E 1 147 ? -67.528 33.403 9.386 1.00 47.97 208 PRO G O 1
ATOM 7304 N N . ARG E 1 148 ? -65.454 33.768 10.208 1.00 48.33 209 ARG G N 1
ATOM 7305 C CA . ARG E 1 148 ? -65.876 34.948 10.958 1.00 48.92 209 ARG G CA 1
ATOM 7306 C C . ARG E 1 148 ? -66.436 36.031 10.046 1.00 53.36 209 ARG G C 1
ATOM 7307 O O . ARG E 1 148 ? -67.306 36.805 10.463 1.00 59.74 209 ARG G O 1
ATOM 7315 N N . SER E 1 149 ? -65.977 36.090 8.793 1.00 54.47 210 SER G N 1
ATOM 7316 C CA . SER E 1 149 ? -66.527 37.064 7.858 1.00 54.54 210 SER G CA 1
ATOM 7317 C C . SER E 1 149 ? -68.011 36.841 7.601 1.00 56.57 210 SER G C 1
ATOM 7318 O O . SER E 1 149 ? -68.680 37.741 7.081 1.00 59.99 210 SER G O 1
ATOM 7321 N N . GLN E 1 150 ? -68.541 35.666 7.948 1.00 53.51 211 GLN G N 1
ATOM 7322 C CA . GLN E 1 150 ? -69.964 35.374 7.834 1.00 51.80 211 GLN G CA 1
ATOM 7323 C C . GLN E 1 150 ? -70.630 35.256 9.203 1.00 45.37 211 GLN G C 1
ATOM 7324 O O . GLN E 1 150 ? -71.652 34.577 9.346 1.00 42.85 211 GLN G O 1
ATOM 7330 N N . GLU E 1 151 ? -70.072 35.939 10.210 1.00 47.59 212 GLU G N 1
ATOM 7331 C CA . GLU E 1 151 ? -70.616 35.865 11.564 1.00 41.21 212 GLU G CA 1
ATOM 7332 C C . GLU E 1 151 ? -72.095 36.226 11.598 1.00 41.19 212 GLU G C 1
ATOM 7333 O O . GLU E 1 151 ? -72.883 35.567 12.288 1.00 39.21 212 GLU G O 1
ATOM 7339 N N . SER E 1 152 ? -72.490 37.258 10.846 1.00 43.26 213 SER G N 1
ATOM 7340 C CA . SER E 1 152 ? -73.899 37.634 10.776 1.00 49.92 213 SER G CA 1
ATOM 7341 C C . SER E 1 152 ? -74.772 36.424 10.468 1.00 47.85 213 SER G C 1
ATOM 7342 O O . SER E 1 152 ? -75.729 36.130 11.195 1.00 51.30 213 SER G O 1
ATOM 7345 N N . LYS E 1 153 ? -74.395 35.658 9.440 1.00 44.00 214 LYS G N 1
ATOM 7346 C CA . LYS E 1 153 ? -75.150 34.455 9.103 1.00 39.79 214 LYS G CA 1
ATOM 7347 C C . LYS E 1 153 ? -75.179 33.491 10.278 1.00 34.91 214 LYS G C 1
ATOM 7348 O O . LYS E 1 153 ? -76.247 32.996 10.664 1.00 40.36 214 LYS G O 1
ATOM 7354 N N . CYS E 1 154 ? -74.018 33.251 10.891 1.00 33.70 215 CYS G N 1
ATOM 7355 C CA . CYS E 1 154 ? -73.973 32.445 12.104 1.00 39.99 215 CYS G CA 1
ATOM 7356 C C . CYS E 1 154 ? -74.970 32.965 13.129 1.00 46.43 215 CYS G C 1
ATOM 7357 O O . CYS E 1 154 ? -75.816 32.209 13.628 1.00 54.28 215 CYS G O 1
ATOM 7360 N N . ASN E 1 155 ? -74.931 34.277 13.391 1.00 45.02 216 ASN G N 1
ATOM 7361 C CA . ASN E 1 155 ? -75.904 34.900 14.282 1.00 45.34 216 ASN G CA 1
ATOM 7362 C C . ASN E 1 155 ? -77.317 34.449 13.944 1.00 45.84 216 ASN G C 1
ATOM 7363 O O . ASN E 1 155 ? -78.021 33.884 14.792 1.00 54.49 216 ASN G O 1
ATOM 7368 N N . GLU E 1 156 ? -77.709 34.614 12.678 1.00 39.82 217 GLU G N 1
ATOM 7369 C CA . GLU E 1 156 ? -79.046 34.222 12.247 1.00 41.19 217 GLU G CA 1
ATOM 7370 C C . GLU E 1 156 ? -79.363 32.792 12.661 1.00 38.06 217 GLU G C 1
ATOM 7371 O O . GLU E 1 156 ? -80.365 32.540 13.344 1.00 35.69 217 GLU G O 1
ATOM 7377 N N . TYR E 1 157 ? -78.483 31.850 12.308 1.00 35.79 218 TYR G N 1
ATOM 7378 C CA . TYR E 1 157 ? -78.717 30.461 12.686 1.00 38.69 218 TYR G CA 1
ATOM 7379 C C . TYR E 1 157 ? -78.913 30.338 14.191 1.00 35.55 218 TYR G C 1
ATOM 7380 O O . TYR E 1 157 ? -79.952 29.844 14.651 1.00 30.91 218 TYR G O 1
ATOM 7389 N N . ILE E 1 158 ? -77.976 30.895 14.967 1.00 33.32 219 ILE G N 1
ATOM 7390 C CA . ILE E 1 158 ? -78.078 30.851 16.425 1.00 29.24 219 ILE G CA 1
ATOM 7391 C C . ILE E 1 158 ? -79.452 31.328 16.866 1.00 38.77 219 ILE G C 1
ATOM 7392 O O . ILE E 1 158 ? -80.115 30.699 17.699 1.00 42.16 219 ILE G O 1
ATOM 7397 N N . ASN E 1 159 ? -79.909 32.435 16.291 1.00 35.01 220 ASN G N 1
ATOM 7398 C CA . ASN E 1 159 ? -81.135 33.052 16.760 1.00 41.91 220 ASN G CA 1
ATOM 7399 C C . ASN E 1 159 ? -82.375 32.484 16.094 1.00 45.01 220 ASN G C 1
ATOM 7400 O O . ASN E 1 159 ? -83.474 32.640 16.637 1.00 44.26 220 ASN G O 1
ATOM 7405 N N . ASN E 1 160 ? -82.232 31.813 14.947 1.00 41.95 221 ASN G N 1
ATOM 7406 C CA . ASN E 1 160 ? -83.415 31.425 14.193 1.00 40.87 221 ASN G CA 1
ATOM 7407 C C . ASN E 1 160 ? -83.382 29.994 13.681 1.00 40.79 221 ASN G C 1
ATOM 7408 O O . ASN E 1 160 ? -84.371 29.554 13.088 1.00 44.03 221 ASN G O 1
ATOM 7413 N N . GLY E 1 161 ? -82.297 29.256 13.896 1.00 40.74 222 GLY G N 1
ATOM 7414 C CA . GLY E 1 161 ? -82.239 27.895 13.410 1.00 44.12 222 GLY G CA 1
ATOM 7415 C C . GLY E 1 161 ? -82.188 27.829 11.891 1.00 44.75 222 GLY G C 1
ATOM 7416 O O . GLY E 1 161 ? -81.895 28.805 11.193 1.00 41.62 222 GLY G O 1
ATOM 7417 N N . LEU E 1 162 ? -82.483 26.640 11.380 1.00 49.07 223 LEU G N 1
ATOM 7418 C CA . LEU E 1 162 ? -82.488 26.409 9.944 1.00 43.98 223 LEU G CA 1
ATOM 7419 C C . LEU E 1 162 ? -83.845 26.754 9.343 1.00 45.20 223 LEU G C 1
ATOM 7420 O O . LEU E 1 162 ? -83.925 27.447 8.330 1.00 56.33 223 LEU G O 1
ATOM 7425 N N . SER F 2 2 ? -44.178 30.359 43.733 1.00 73.92 2 SER H N 1
ATOM 7426 C CA . SER F 2 2 ? -44.067 29.172 44.574 1.00 71.66 2 SER H CA 1
ATOM 7427 C C . SER F 2 2 ? -44.513 29.466 46.002 1.00 84.86 2 SER H C 1
ATOM 7428 O O . SER F 2 2 ? -43.890 29.014 46.962 1.00 96.61 2 SER H O 1
ATOM 7431 N N . GLN F 2 3 ? -45.599 30.223 46.130 1.00 84.26 3 GLN H N 1
ATOM 7432 C CA . GLN F 2 3 ? -46.062 30.721 47.420 1.00 79.65 3 GLN H CA 1
ATOM 7433 C C . GLN F 2 3 ? -46.569 29.612 48.346 1.00 72.71 3 GLN H C 1
ATOM 7434 O O . GLN F 2 3 ? -46.252 29.638 49.542 1.00 78.91 3 GLN H O 1
ATOM 7440 N N . PRO F 2 4 ? -47.350 28.634 47.873 1.00 63.42 4 PRO H N 1
ATOM 7441 C CA . PRO F 2 4 ? -47.756 27.547 48.772 1.00 61.75 4 PRO H CA 1
ATOM 7442 C C . PRO F 2 4 ? -46.615 26.575 49.035 1.00 61.80 4 PRO H C 1
ATOM 7443 O O . PRO F 2 4 ? -45.689 26.428 48.234 1.00 60.67 4 PRO H O 1
ATOM 7447 N N . VAL F 2 5 ? -46.695 25.906 50.184 1.00 61.67 5 VAL H N 1
ATOM 7448 C CA . VAL F 2 5 ? -45.680 24.958 50.631 1.00 55.84 5 VAL H CA 1
ATOM 7449 C C . VAL F 2 5 ? -46.380 23.688 51.092 1.00 54.76 5 VAL H C 1
ATOM 7450 O O . VAL F 2 5 ? -47.305 23.747 51.910 1.00 59.15 5 VAL H O 1
ATOM 7454 N N . LEU F 2 6 ? -45.939 22.547 50.575 1.00 53.66 6 LEU H N 1
ATOM 7455 C CA . LEU F 2 6 ? -46.505 21.253 50.929 1.00 48.71 6 LEU H CA 1
ATOM 7456 C C . LEU F 2 6 ? -45.593 20.558 51.931 1.00 55.05 6 LEU H C 1
ATOM 7457 O O . LEU F 2 6 ? -44.392 20.407 51.682 1.00 50.55 6 LEU H O 1
ATOM 7462 N N . THR F 2 7 ? -46.163 20.135 53.056 1.00 58.40 7 THR H N 1
ATOM 7463 C CA . THR F 2 7 ? -45.407 19.492 54.123 1.00 55.26 7 THR H CA 1
ATOM 7464 C C . THR F 2 7 ? -45.848 18.040 54.244 1.00 51.86 7 THR H C 1
ATOM 7465 O O . THR F 2 7 ? -47.038 17.761 54.446 1.00 54.69 7 THR H O 1
ATOM 7469 N N . GLN F 2 8 ? -44.892 17.123 54.076 1.00 47.97 8 GLN H N 1
ATOM 7470 C CA . GLN F 2 8 ? -45.056 15.691 54.240 1.00 50.38 8 GLN H CA 1
ATOM 7471 C C . GLN F 2 8 ? -44.079 15.171 55.288 1.00 56.17 8 GLN H C 1
ATOM 7472 O O . GLN F 2 8 ? -42.936 15.638 55.351 1.00 55.94 8 GLN H O 1
ATOM 7478 N N . PRO F 2 9 ? -44.493 14.223 56.124 1.00 55.67 9 PRO H N 1
ATOM 7479 C CA . PRO F 2 9 ? -43.543 13.553 57.023 1.00 53.75 9 PRO H CA 1
ATOM 7480 C C . PRO F 2 9 ? -42.538 12.740 56.230 1.00 54.00 9 PRO H C 1
ATOM 7481 O O . PRO F 2 9 ? -42.899 12.093 55.236 1.00 60.55 9 PRO H O 1
ATOM 7485 N N . PRO F 2 10 ? -41.261 12.761 56.621 1.00 53.52 10 PRO H N 1
ATOM 7486 C CA . PRO F 2 10 ? -40.255 12.013 55.847 1.00 49.40 10 PRO H CA 1
ATOM 7487 C C . PRO F 2 10 ? -40.513 10.517 55.799 1.00 52.96 10 PRO H C 1
ATOM 7488 O O . PRO F 2 10 ? -40.306 9.890 54.752 1.00 49.73 10 PRO H O 1
ATOM 7492 N N . SER F 2 11 ? -40.967 9.925 56.903 1.00 56.02 11 SER H N 1
ATOM 7493 C CA . SER F 2 11 ? -41.064 8.479 57.031 1.00 56.67 11 SER H CA 1
ATOM 7494 C C . SER F 2 11 ? -42.454 8.084 57.508 1.00 49.05 11 SER H C 1
ATOM 7495 O O . SER F 2 11 ? -43.191 8.888 58.084 1.00 54.92 11 SER H O 1
ATOM 7498 N N . ALA F 2 12 ? -42.797 6.821 57.265 1.00 49.03 12 ALA H N 1
ATOM 7499 C CA . ALA F 2 12 ? -44.057 6.251 57.720 1.00 50.63 12 ALA H CA 1
ATOM 7500 C C . ALA F 2 12 ? -43.906 4.739 57.776 1.00 49.67 12 ALA H C 1
ATOM 7501 O O . ALA F 2 12 ? -43.139 4.151 57.009 1.00 55.68 12 ALA H O 1
ATOM 7503 N N . SER F 2 13 ? -44.645 4.118 58.692 1.00 52.95 13 SER H N 1
ATOM 7504 C CA . SER F 2 13 ? -44.523 2.687 58.938 1.00 50.33 13 SER H CA 1
ATOM 7505 C C . SER F 2 13 ? -45.886 2.103 59.275 1.00 51.22 13 SER H C 1
ATOM 7506 O O . SER F 2 13 ? -46.618 2.661 60.098 1.00 51.27 13 SER H O 1
ATOM 7509 N N . ALA F 2 14 ? -46.221 0.985 58.637 1.00 56.03 14 ALA H N 1
ATOM 7510 C CA . ALA F 2 14 ? -47.459 0.271 58.908 1.00 57.95 14 ALA H CA 1
ATOM 7511 C C . ALA F 2 14 ? -47.185 -1.224 58.893 1.00 59.36 14 ALA H C 1
ATOM 7512 O O . ALA F 2 14 ? -46.315 -1.702 58.161 1.00 59.76 14 ALA H O 1
ATOM 7514 N N . SER F 2 15 ? -47.928 -1.960 59.709 1.00 61.33 15 SER H N 1
ATOM 7515 C CA . SER F 2 15 ? -47.847 -3.411 59.683 1.00 64.92 15 SER H CA 1
ATOM 7516 C C . SER F 2 15 ? -48.775 -3.962 58.606 1.00 63.91 15 SER H C 1
ATOM 7517 O O . SER F 2 15 ? -49.839 -3.399 58.333 1.00 59.36 15 SER H O 1
ATOM 7520 N N . LEU F 2 16 ? -48.358 -5.076 57.998 1.00 69.77 16 LEU H N 1
ATOM 7521 C CA . LEU F 2 16 ? -49.108 -5.684 56.901 1.00 61.87 16 LEU H CA 1
ATOM 7522 C C . LEU F 2 16 ? -50.541 -5.990 57.322 1.00 70.43 16 LEU H C 1
ATOM 7523 O O . LEU F 2 16 ? -50.778 -6.532 58.404 1.00 68.16 16 LEU H O 1
ATOM 7528 N N . GLY F 2 17 ? -51.499 -5.652 56.455 1.00 71.23 17 GLY H N 1
ATOM 7529 C CA . GLY F 2 17 ? -52.911 -5.852 56.726 1.00 72.53 17 GLY H CA 1
ATOM 7530 C C . GLY F 2 17 ? -53.581 -4.760 57.535 1.00 73.13 17 GLY H C 1
ATOM 7531 O O . GLY F 2 17 ? -54.813 -4.781 57.673 1.00 80.63 17 GLY H O 1
ATOM 7532 N N . ALA F 2 18 ? -52.823 -3.807 58.069 1.00 66.00 18 ALA H N 1
ATOM 7533 C CA . ALA F 2 18 ? -53.379 -2.708 58.843 1.00 62.99 18 ALA H CA 1
ATOM 7534 C C . ALA F 2 18 ? -53.762 -1.567 57.900 1.00 66.22 18 ALA H C 1
ATOM 7535 O O . ALA F 2 18 ? -53.801 -1.724 56.676 1.00 60.70 18 ALA H O 1
ATOM 7537 N N . SER F 2 19 ? -54.059 -0.402 58.469 1.00 67.96 19 SER H N 1
ATOM 7538 C CA . SER F 2 19 ? -54.353 0.805 57.712 1.00 65.98 19 SER H CA 1
ATOM 7539 C C . SER F 2 19 ? -53.359 1.894 58.089 1.00 67.78 19 SER H C 1
ATOM 7540 O O . SER F 2 19 ? -52.848 1.927 59.213 1.00 74.08 19 SER H O 1
ATOM 7543 N N . VAL F 2 20 ? -53.079 2.786 57.140 1.00 61.77 20 VAL H N 1
ATOM 7544 C CA . VAL F 2 20 ? -52.184 3.908 57.397 1.00 58.95 20 VAL H CA 1
ATOM 7545 C C . VAL F 2 20 ? -52.679 5.111 56.607 1.00 62.52 20 VAL H C 1
ATOM 7546 O O . VAL F 2 20 ? -53.282 4.972 55.539 1.00 67.05 20 VAL H O 1
ATOM 7550 N N . THR F 2 21 ? -52.444 6.301 57.156 1.00 61.29 21 THR H N 1
ATOM 7551 C CA . THR F 2 21 ? -52.837 7.553 56.521 1.00 59.90 21 THR H CA 1
ATOM 7552 C C . THR F 2 21 ? -51.606 8.427 56.340 1.00 56.11 21 THR H C 1
ATOM 7553 O O . THR F 2 21 ? -50.958 8.804 57.323 1.00 53.92 21 THR H O 1
ATOM 7557 N N . LEU F 2 22 ? -51.285 8.741 55.088 1.00 52.23 22 LEU H N 1
ATOM 7558 C CA . LEU F 2 22 ? -50.245 9.703 54.764 1.00 53.98 22 LEU H CA 1
ATOM 7559 C C . LEU F 2 22 ? -50.878 11.076 54.589 1.00 54.60 22 LEU H C 1
ATOM 7560 O O . LEU F 2 22 ? -51.988 11.194 54.062 1.00 52.44 22 LEU H O 1
ATOM 7565 N N . THR F 2 23 ? -50.164 12.112 55.024 1.00 53.96 23 THR H N 1
ATOM 7566 C CA . THR F 2 23 ? -50.701 13.465 55.068 1.00 48.83 23 THR H CA 1
ATOM 7567 C C . THR F 2 23 ? -49.826 14.425 54.275 1.00 53.27 23 THR H C 1
ATOM 7568 O O . THR F 2 23 ? -48.595 14.395 54.370 1.00 61.69 23 THR H O 1
ATOM 7572 N N . CYS F 2 24 ? -50.485 15.266 53.487 1.00 51.30 24 CYS H N 1
ATOM 7573 C CA . CYS F 2 24 ? -49.894 16.400 52.792 1.00 54.78 24 CYS H CA 1
ATOM 7574 C C . CYS F 2 24 ? -50.589 17.648 53.316 1.00 53.43 24 CYS H C 1
ATOM 7575 O O . CYS F 2 24 ? -51.786 17.835 53.078 1.00 54.85 24 CYS H O 1
ATOM 7578 N N . THR F 2 25 ? -49.862 18.502 54.027 1.00 49.20 25 THR H N 1
ATOM 7579 C CA . THR F 2 25 ? -50.470 19.677 54.637 1.00 60.49 25 THR H CA 1
ATOM 7580 C C . THR F 2 25 ? -50.041 20.928 53.882 1.00 62.02 25 THR H C 1
ATOM 7581 O O . THR F 2 25 ? -48.846 21.141 53.641 1.00 62.13 25 THR H O 1
ATOM 7585 N N . LEU F 2 26 ? -51.029 21.725 53.482 1.00 58.16 26 LEU H N 1
ATOM 7586 C CA . LEU F 2 26 ? -50.803 22.958 52.746 1.00 57.32 26 LEU H CA 1
ATOM 7587 C C . LEU F 2 26 ? -50.489 24.097 53.705 1.00 59.26 26 LEU H C 1
ATOM 7588 O O . LEU F 2 26 ? -51.014 24.160 54.820 1.00 57.99 26 LEU H O 1
ATOM 7593 N N . SER F 2 27 ? -49.625 25.007 53.262 1.00 60.52 27 SER H N 1
ATOM 7594 C CA . SER F 2 27 ? -49.322 26.169 54.081 1.00 59.44 27 SER H CA 1
ATOM 7595 C C . SER F 2 27 ? -50.542 27.088 54.155 1.00 57.95 27 SER H C 1
ATOM 7596 O O . SER F 2 27 ? -51.491 26.974 53.375 1.00 58.78 27 SER H O 1
ATOM 7599 N N . SER F 2 28 ? -50.498 28.013 55.113 1.00 66.32 28 SER H N 1
ATOM 7600 C CA . SER F 2 28 ? -51.655 28.842 55.432 1.00 71.32 28 SER H CA 1
ATOM 7601 C C . SER F 2 28 ? -52.136 29.630 54.217 1.00 68.67 28 SER H C 1
ATOM 7602 O O . SER F 2 28 ? -51.339 30.201 53.467 1.00 68.48 28 SER H O 1
ATOM 7605 N N . GLY F 2 29 ? -53.456 29.666 54.036 1.00 67.89 29 GLY H N 1
ATOM 7606 C CA . GLY F 2 29 ? -54.084 30.421 52.971 1.00 64.22 29 GLY H CA 1
ATOM 7607 C C . GLY F 2 29 ? -54.360 29.660 51.693 1.00 69.59 29 GLY H C 1
ATOM 7608 O O . GLY F 2 29 ? -54.762 30.280 50.700 1.00 66.54 29 GLY H O 1
ATOM 7609 N N . TYR F 2 30 ? -54.164 28.343 51.679 1.00 61.75 30 TYR H N 1
ATOM 7610 C CA . TYR F 2 30 ? -54.345 27.524 50.486 1.00 53.87 30 TYR H CA 1
ATOM 7611 C C . TYR F 2 30 ? -55.297 26.370 50.756 1.00 51.61 30 TYR H C 1
ATOM 7612 O O . TYR F 2 30 ? -55.097 25.248 50.280 1.00 54.76 30 TYR H O 1
ATOM 7621 N N . SER F 2 31 ? -56.352 26.633 51.531 1.00 54.32 31 SER H N 1
ATOM 7622 C CA . SER F 2 31 ? -57.325 25.591 51.838 1.00 53.18 31 SER H CA 1
ATOM 7623 C C . SER F 2 31 ? -58.103 25.153 50.601 1.00 56.45 31 SER H C 1
ATOM 7624 O O . SER F 2 31 ? -58.603 24.024 50.558 1.00 59.75 31 SER H O 1
ATOM 7627 N N . ASN F 2 32 ? -58.230 26.025 49.594 1.00 56.36 32 ASN H N 1
ATOM 7628 C CA . ASN F 2 32 ? -58.975 25.666 48.390 1.00 60.48 32 ASN H CA 1
ATOM 7629 C C . ASN F 2 32 ? -58.213 24.695 47.496 1.00 55.53 32 ASN H C 1
ATOM 7630 O O . ASN F 2 32 ? -58.833 24.035 46.655 1.00 49.80 32 ASN H O 1
ATOM 7635 N N . TYR F 2 33 ? -56.891 24.614 47.642 1.00 57.79 33 TYR H N 1
ATOM 7636 C CA . TYR F 2 33 ? -56.071 23.887 46.677 1.00 53.60 33 TYR H CA 1
ATOM 7637 C C . TYR F 2 33 ? -56.279 22.375 46.739 1.00 48.11 33 TYR H C 1
ATOM 7638 O O . TYR F 2 33 ? -56.440 21.794 47.813 1.00 48.89 33 TYR H O 1
ATOM 7647 N N . LYS F 2 34 ? -56.262 21.752 45.560 1.00 48.75 34 LYS H N 1
ATOM 7648 C CA . LYS F 2 34 ? -56.206 20.310 45.392 1.00 46.98 34 LYS H CA 1
ATOM 7649 C C . LYS F 2 34 ? -54.773 19.869 45.117 1.00 38.00 34 LYS H C 1
ATOM 7650 O O . LYS F 2 34 ? -54.021 20.540 44.408 1.00 37.47 34 LYS H O 1
ATOM 7656 N N . VAL F 2 35 ? -54.400 18.740 45.715 1.00 36.41 35 VAL H N 1
ATOM 7657 C CA . VAL F 2 35 ? -53.082 18.164 45.552 1.00 34.68 35 VAL H CA 1
ATOM 7658 C C . VAL F 2 35 ? -53.229 16.818 44.861 1.00 39.42 35 VAL H C 1
ATOM 7659 O O . VAL F 2 35 ? -54.291 16.183 44.874 1.00 40.47 35 VAL H O 1
ATOM 7663 N N . ASP F 2 36 ? -52.132 16.399 44.241 1.00 38.06 36 ASP H N 1
ATOM 7664 C CA . ASP F 2 36 ? -52.020 15.132 43.539 1.00 37.53 36 ASP H CA 1
ATOM 7665 C C . ASP F 2 36 ? -51.080 14.229 44.321 1.00 39.80 36 ASP H C 1
ATOM 7666 O O . ASP F 2 36 ? -50.005 14.667 44.744 1.00 33.48 36 ASP H O 1
ATOM 7671 N N . TRP F 2 37 ? -51.482 12.978 44.497 1.00 38.05 37 TRP H N 1
ATOM 7672 C CA . TRP F 2 37 ? -50.690 11.960 45.160 1.00 37.11 37 TRP H CA 1
ATOM 7673 C C . TRP F 2 37 ? -50.100 11.057 44.091 1.00 32.94 37 TRP H C 1
ATOM 7674 O O . TRP F 2 37 ? -50.841 10.562 43.224 1.00 37.34 37 TRP H O 1
ATOM 7685 N N . TYR F 2 38 ? -48.793 10.796 44.212 1.00 27.71 38 TYR H N 1
ATOM 7686 C CA . TYR F 2 38 ? -48.012 9.927 43.343 1.00 35.62 38 TYR H CA 1
ATOM 7687 C C . TYR F 2 38 ? -47.313 8.873 44.188 1.00 39.40 38 TYR H C 1
ATOM 7688 O O . TYR F 2 38 ? -46.876 9.157 45.310 1.00 44.77 38 TYR H O 1
ATOM 7697 N N . GLN F 2 39 ? -47.188 7.667 43.636 1.00 35.90 39 GLN H N 1
ATOM 7698 C CA . GLN F 2 39 ? -46.525 6.548 44.294 1.00 33.77 39 GLN H CA 1
ATOM 7699 C C . GLN F 2 39 ? -45.278 6.174 43.505 1.00 40.61 39 GLN H C 1
ATOM 7700 O O . GLN F 2 39 ? -45.365 5.865 42.311 1.00 37.13 39 GLN H O 1
ATOM 7706 N N . GLN F 2 40 ? -44.126 6.218 44.166 1.00 39.98 40 GLN H N 1
ATOM 7707 C CA . GLN F 2 40 ? -42.849 5.789 43.607 1.00 36.61 40 GLN H CA 1
ATOM 7708 C C . GLN F 2 40 ? -42.531 4.416 44.190 1.00 38.04 40 GLN H C 1
ATOM 7709 O O . GLN F 2 40 ? -42.127 4.297 45.353 1.00 41.90 40 GLN H O 1
ATOM 7715 N N . ARG F 2 41 ? -42.755 3.379 43.386 1.00 35.76 41 ARG H N 1
ATOM 7716 C CA . ARG F 2 41 ? -42.506 2.011 43.798 1.00 37.08 41 ARG H CA 1
ATOM 7717 C C . ARG F 2 41 ? -41.003 1.757 43.917 1.00 39.81 41 ARG H C 1
ATOM 7718 O O . ARG F 2 41 ? -40.193 2.510 43.370 1.00 36.37 41 ARG H O 1
ATOM 7726 N N . PRO F 2 42 ? -40.605 0.711 44.643 1.00 37.01 42 PRO H N 1
ATOM 7727 C CA . PRO F 2 42 ? -39.173 0.380 44.736 1.00 45.02 42 PRO H CA 1
ATOM 7728 C C . PRO F 2 42 ? -38.569 0.164 43.357 1.00 48.87 42 PRO H C 1
ATOM 7729 O O . PRO F 2 42 ? -39.032 -0.673 42.580 1.00 55.33 42 PRO H O 1
ATOM 7733 N N . GLY F 2 43 ? -37.534 0.944 43.052 1.00 50.71 43 GLY H N 1
ATOM 7734 C CA . GLY F 2 43 ? -36.862 0.820 41.774 1.00 56.50 43 GLY H CA 1
ATOM 7735 C C . GLY F 2 43 ? -37.646 1.331 40.588 1.00 54.45 43 GLY H C 1
ATOM 7736 O O . GLY F 2 43 ? -37.358 0.944 39.453 1.00 54.97 43 GLY H O 1
ATOM 7737 N N . LYS F 2 44 ? -38.636 2.187 40.815 1.00 48.71 44 LYS H N 1
ATOM 7738 C CA . LYS F 2 44 ? -39.439 2.762 39.746 1.00 47.43 44 LYS H CA 1
ATOM 7739 C C . LYS F 2 44 ? -39.512 4.272 39.936 1.00 40.58 44 LYS H C 1
ATOM 7740 O O . LYS F 2 44 ? -39.010 4.821 40.921 1.00 40.47 44 LYS H O 1
ATOM 7746 N N . GLY F 2 45 ? -40.137 4.946 38.975 1.00 39.54 45 GLY H N 1
ATOM 7747 C CA . GLY F 2 45 ? -40.406 6.357 39.091 1.00 33.45 45 GLY H CA 1
ATOM 7748 C C . GLY F 2 45 ? -41.790 6.590 39.660 1.00 44.13 45 GLY H C 1
ATOM 7749 O O . GLY F 2 45 ? -42.522 5.644 39.970 1.00 46.12 45 GLY H O 1
ATOM 7750 N N . PRO F 2 46 ? -42.180 7.852 39.810 1.00 40.55 46 PRO H N 1
ATOM 7751 C CA . PRO F 2 46 ? -43.525 8.143 40.312 1.00 35.55 46 PRO H CA 1
ATOM 7752 C C . PRO F 2 46 ? -44.594 7.787 39.291 1.00 37.49 46 PRO H C 1
ATOM 7753 O O . PRO F 2 46 ? -44.379 7.845 38.078 1.00 36.62 46 PRO H O 1
ATOM 7757 N N . ARG F 2 47 ? -45.759 7.403 39.808 1.00 40.42 47 ARG H N 1
ATOM 7758 C CA . ARG F 2 47 ? -46.939 7.151 38.995 1.00 41.49 47 ARG H CA 1
ATOM 7759 C C . ARG F 2 47 ? -48.133 7.789 39.690 1.00 35.07 47 ARG H C 1
ATOM 7760 O O . ARG F 2 47 ? -48.192 7.843 40.920 1.00 33.32 47 ARG H O 1
ATOM 7768 N N . PHE F 2 48 ? -49.079 8.281 38.895 1.00 33.03 48 PHE H N 1
ATOM 7769 C CA . PHE F 2 48 ? -50.218 8.990 39.461 1.00 30.09 48 PHE H CA 1
ATOM 7770 C C . PHE F 2 48 ? -51.088 8.067 40.303 1.00 30.84 48 PHE H C 1
ATOM 7771 O O . PHE F 2 48 ? -51.351 6.918 39.938 1.00 32.21 48 PHE H O 1
ATOM 7779 N N . VAL F 2 49 ? -51.535 8.589 41.444 1.00 39.34 49 VAL H N 1
ATOM 7780 C CA . VAL F 2 49 ? -52.395 7.855 42.362 1.00 40.32 49 VAL H CA 1
ATOM 7781 C C . VAL F 2 49 ? -53.756 8.532 42.390 1.00 40.29 49 VAL H C 1
ATOM 7782 O O . VAL F 2 49 ? -54.721 8.014 41.824 1.00 43.82 49 VAL H O 1
ATOM 7786 N N . MET F 2 50 ? -53.847 9.702 43.020 1.00 38.88 50 MET H N 1
ATOM 7787 C CA . MET F 2 50 ? -55.171 10.317 43.159 1.00 42.34 50 MET H CA 1
ATOM 7788 C C . MET F 2 50 ? -55.056 11.824 43.338 1.00 45.85 50 MET H C 1
ATOM 7789 O O . MET F 2 50 ? -53.978 12.357 43.573 1.00 50.89 50 MET H O 1
ATOM 7794 N N . ARG F 2 51 ? -56.181 12.519 43.165 1.00 42.64 51 ARG H N 1
ATOM 7795 C CA . ARG F 2 51 ? -56.252 13.959 43.395 1.00 42.93 51 ARG H CA 1
ATOM 7796 C C . ARG F 2 51 ? -57.343 14.280 44.412 1.00 41.10 51 ARG H C 1
ATOM 7797 O O . ARG F 2 51 ? -58.431 13.697 44.362 1.00 37.66 51 ARG H O 1
ATOM 7805 N N . VAL F 2 52 ? -57.052 15.203 45.342 1.00 44.37 52 VAL H N 1
ATOM 7806 C CA . VAL F 2 52 ? -58.027 15.635 46.345 1.00 48.67 52 VAL H CA 1
ATOM 7807 C C . VAL F 2 52 ? -57.986 17.126 46.631 1.00 51.44 52 VAL H C 1
ATOM 7808 O O . VAL F 2 52 ? -56.961 17.790 46.488 1.00 52.48 52 VAL H O 1
ATOM 7812 N N . GLY F 2 53 ? -59.122 17.619 47.120 1.00 54.65 53 GLY H N 1
ATOM 7813 C CA . GLY F 2 53 ? -59.268 18.957 47.655 1.00 52.66 53 GLY H CA 1
ATOM 7814 C C . GLY F 2 53 ? -59.865 18.874 49.045 1.00 62.60 53 GLY H C 1
ATOM 7815 O O . GLY F 2 53 ? -59.297 18.222 49.925 1.00 69.70 53 GLY H O 1
ATOM 7816 N N . THR F 2 54 ? -61.016 19.505 49.260 1.00 65.94 54 THR H N 1
ATOM 7817 C CA . THR F 2 54 ? -61.722 19.396 50.529 1.00 75.89 54 THR H CA 1
ATOM 7818 C C . THR F 2 54 ? -62.930 18.476 50.425 1.00 77.77 54 THR H C 1
ATOM 7819 O O . THR F 2 54 ? -63.698 18.357 51.384 1.00 82.67 54 THR H O 1
ATOM 7823 N N . GLY F 2 55 ? -63.104 17.829 49.283 1.00 72.88 55 GLY H N 1
ATOM 7824 C CA . GLY F 2 55 ? -64.118 16.822 49.031 1.00 73.54 55 GLY H CA 1
ATOM 7825 C C . GLY F 2 55 ? -63.507 15.438 49.023 1.00 75.10 55 GLY H C 1
ATOM 7826 O O . GLY F 2 55 ? -62.607 15.131 49.814 1.00 81.62 55 GLY H O 1
ATOM 7827 N N . GLY F 2 56 ? -63.983 14.597 48.119 1.00 68.36 56 GLY H N 1
ATOM 7828 C CA . GLY F 2 56 ? -63.420 13.276 47.951 1.00 60.12 56 GLY H CA 1
ATOM 7829 C C . GLY F 2 56 ? -62.443 13.223 46.797 1.00 57.88 56 GLY H C 1
ATOM 7830 O O . GLY F 2 56 ? -61.721 14.188 46.519 1.00 57.43 56 GLY H O 1
ATOM 7831 N N . ILE F 2 57 ? -62.421 12.084 46.105 1.00 51.70 57 ILE H N 1
ATOM 7832 C CA . ILE F 2 57 ? -61.506 11.917 44.985 1.00 52.35 57 ILE H CA 1
ATOM 7833 C C . ILE F 2 57 ? -61.910 12.848 43.848 1.00 47.50 57 ILE H C 1
ATOM 7834 O O . ILE F 2 57 ? -63.101 13.102 43.618 1.00 46.37 57 ILE H O 1
ATOM 7839 N N . VAL F 2 58 ? -60.915 13.389 43.151 1.00 42.33 58 VAL H N 1
ATOM 7840 C CA . VAL F 2 58 ? -61.126 14.239 41.985 1.00 49.46 58 VAL H CA 1
ATOM 7841 C C . VAL F 2 58 ? -60.588 13.502 40.767 1.00 49.71 58 VAL H C 1
ATOM 7842 O O . VAL F 2 58 ? -59.382 13.238 40.676 1.00 45.48 58 VAL H O 1
ATOM 7846 N N . GLY F 2 59 ? -61.479 13.165 39.836 1.00 49.20 59 GLY H N 1
ATOM 7847 C CA . GLY F 2 59 ? -61.080 12.449 38.643 1.00 44.95 59 GLY H CA 1
ATOM 7848 C C . GLY F 2 59 ? -60.914 10.960 38.885 1.00 45.32 59 GLY H C 1
ATOM 7849 O O . GLY F 2 59 ? -61.287 10.410 39.926 1.00 47.53 59 GLY H O 1
ATOM 7850 N N . SER F 2 60 ? -60.336 10.298 37.885 1.00 45.66 60 SER H N 1
ATOM 7851 C CA . SER F 2 60 ? -60.085 8.869 37.966 1.00 44.79 60 SER H CA 1
ATOM 7852 C C . SER F 2 60 ? -58.855 8.595 38.827 1.00 49.96 60 SER H C 1
ATOM 7853 O O . SER F 2 60 ? -57.995 9.458 39.021 1.00 49.07 60 SER H O 1
ATOM 7856 N N . LYS F 2 61 ? -58.777 7.369 39.344 1.00 51.11 61 LYS H N 1
ATOM 7857 C CA . LYS F 2 61 ? -57.672 6.993 40.216 1.00 53.63 61 LYS H CA 1
ATOM 7858 C C . LYS F 2 61 ? -56.419 6.566 39.459 1.00 57.85 61 LYS H C 1
ATOM 7859 O O . LYS F 2 61 ? -55.415 6.241 40.099 1.00 67.68 61 LYS H O 1
ATOM 7865 N N . GLY F 2 62 ? -56.442 6.533 38.133 1.00 58.09 62 GLY H N 1
ATOM 7866 C CA . GLY F 2 62 ? -55.240 6.168 37.407 1.00 63.73 62 GLY H CA 1
ATOM 7867 C C . GLY F 2 62 ? -54.852 4.708 37.533 1.00 56.57 62 GLY H C 1
ATOM 7868 O O . GLY F 2 62 ? -55.222 4.032 38.499 1.00 50.77 62 GLY H O 1
ATOM 7869 N N . ASP F 2 63 ? -54.092 4.213 36.562 1.00 63.67 63 ASP H N 1
ATOM 7870 C CA . ASP F 2 63 ? -53.982 2.778 36.348 1.00 59.71 63 ASP H CA 1
ATOM 7871 C C . ASP F 2 63 ? -53.177 2.113 37.457 1.00 53.66 63 ASP H C 1
ATOM 7872 O O . ASP F 2 63 ? -52.161 2.643 37.917 1.00 42.63 63 ASP H O 1
ATOM 7877 N N . GLY F 2 64 ? -53.653 0.950 37.899 1.00 55.05 64 GLY H N 1
ATOM 7878 C CA . GLY F 2 64 ? -52.929 0.112 38.829 1.00 53.51 64 GLY H CA 1
ATOM 7879 C C . GLY F 2 64 ? -53.164 0.392 40.296 1.00 57.63 64 GLY H C 1
ATOM 7880 O O . GLY F 2 64 ? -52.605 -0.322 41.139 1.00 63.87 64 GLY H O 1
ATOM 7881 N N . ILE F 2 65 ? -53.960 1.399 40.637 1.00 55.57 65 ILE H N 1
ATOM 7882 C CA . ILE F 2 65 ? -54.193 1.758 42.031 1.00 52.16 65 ILE H CA 1
ATOM 7883 C C . ILE F 2 65 ? -55.335 0.903 42.565 1.00 55.45 65 ILE H C 1
ATOM 7884 O O . ILE F 2 65 ? -56.447 0.932 42.028 1.00 59.70 65 ILE H O 1
ATOM 7889 N N . ALA F 2 66 ? -55.058 0.136 43.616 1.00 53.98 66 ALA H N 1
ATOM 7890 C CA . ALA F 2 66 ? -56.058 -0.757 44.179 1.00 58.57 66 ALA H CA 1
ATOM 7891 C C . ALA F 2 66 ? -57.168 0.040 44.858 1.00 59.23 66 ALA H C 1
ATOM 7892 O O . ALA F 2 66 ? -56.986 1.191 45.263 1.00 61.38 66 ALA H O 1
ATOM 7894 N N . ASP F 2 67 ? -58.336 -0.591 44.981 1.00 66.65 67 ASP H N 1
ATOM 7895 C CA . ASP F 2 67 ? -59.428 0.045 45.708 1.00 72.46 67 ASP H CA 1
ATOM 7896 C C . ASP F 2 67 ? -59.203 0.058 47.215 1.00 73.62 67 ASP H C 1
ATOM 7897 O O . ASP F 2 67 ? -60.053 0.583 47.944 1.00 69.83 67 ASP H O 1
ATOM 7902 N N . ARG F 2 68 ? -58.087 -0.496 47.696 1.00 73.80 68 ARG H N 1
ATOM 7903 C CA . ARG F 2 68 ? -57.680 -0.279 49.078 1.00 68.84 68 ARG H CA 1
ATOM 7904 C C . ARG F 2 68 ? -57.251 1.161 49.314 1.00 65.11 68 ARG H C 1
ATOM 7905 O O . ARG F 2 68 ? -57.282 1.630 50.456 1.00 57.06 68 ARG H O 1
ATOM 7913 N N . PHE F 2 69 ? -56.856 1.864 48.256 1.00 53.19 69 PHE H N 1
ATOM 7914 C CA . PHE F 2 69 ? -56.439 3.252 48.360 1.00 52.21 69 PHE H CA 1
ATOM 7915 C C . PHE F 2 69 ? -57.665 4.152 48.326 1.00 50.98 69 PHE H C 1
ATOM 7916 O O . PHE F 2 69 ? -58.518 4.025 47.442 1.00 53.17 69 PHE H O 1
ATOM 7924 N N . SER F 2 70 ? -57.748 5.061 49.290 1.00 48.62 70 SER H N 1
ATOM 7925 C CA . SER F 2 70 ? -58.763 6.096 49.337 1.00 52.84 70 SER H CA 1
ATOM 7926 C C . SER F 2 70 ? -58.058 7.400 49.672 1.00 58.39 70 SER H C 1
ATOM 7927 O O . SER F 2 70 ? -56.852 7.432 49.927 1.00 67.22 70 SER H O 1
ATOM 7930 N N . VAL F 2 71 ? -58.822 8.477 49.739 1.00 53.67 71 VAL H N 1
ATOM 7931 C CA . VAL F 2 71 ? -58.211 9.793 49.706 1.00 47.66 71 VAL H CA 1
ATOM 7932 C C . VAL F 2 71 ? -59.236 10.829 50.157 1.00 54.73 71 VAL H C 1
ATOM 7933 O O . VAL F 2 71 ? -60.418 10.746 49.808 1.00 63.69 71 VAL H O 1
ATOM 7937 N N . SER F 2 72 ? -58.800 11.777 50.986 1.00 50.04 72 SER H N 1
ATOM 7938 C CA . SER F 2 72 ? -59.709 12.730 51.614 1.00 50.41 72 SER H CA 1
ATOM 7939 C C . SER F 2 72 ? -58.987 14.043 51.873 1.00 56.79 72 SER H C 1
ATOM 7940 O O . SER F 2 72 ? -57.785 14.168 51.643 1.00 67.41 72 SER H O 1
ATOM 7943 N N . GLY F 2 73 ? -59.743 15.039 52.327 1.00 55.62 73 GLY H N 1
ATOM 7944 C CA . GLY F 2 73 ? -59.187 16.361 52.535 1.00 52.35 73 GLY H CA 1
ATOM 7945 C C . GLY F 2 73 ? -60.030 17.169 53.492 1.00 62.41 73 GLY H C 1
ATOM 7946 O O . GLY F 2 73 ? -61.251 17.000 53.563 1.00 70.68 73 GLY H O 1
ATOM 7947 N N . SER F 2 74 ? -59.370 18.060 54.232 1.00 60.80 74 SER H N 1
ATOM 7948 C CA . SER F 2 74 ? -60.045 18.923 55.196 1.00 57.87 74 SER H CA 1
ATOM 7949 C C . SER F 2 74 ? -59.102 20.054 55.573 1.00 61.33 74 SER H C 1
ATOM 7950 O O . SER F 2 74 ? -57.957 19.797 55.951 1.00 68.54 74 SER H O 1
ATOM 7953 N N . GLY F 2 75 ? -59.587 21.287 55.497 1.00 65.49 75 GLY H N 1
ATOM 7954 C CA . GLY F 2 75 ? -58.756 22.423 55.868 1.00 67.32 75 GLY H CA 1
ATOM 7955 C C . GLY F 2 75 ? -57.505 22.490 55.013 1.00 66.00 75 GLY H C 1
ATOM 7956 O O . GLY F 2 75 ? -57.564 22.553 53.779 1.00 66.57 75 GLY H O 1
ATOM 7957 N N . LEU F 2 76 ? -56.349 22.476 55.674 1.00 64.12 76 LEU H N 1
ATOM 7958 C CA . LEU F 2 76 ? -55.059 22.484 55.000 1.00 66.25 76 LEU H CA 1
ATOM 7959 C C . LEU F 2 76 ? -54.457 21.092 54.865 1.00 65.45 76 LEU H C 1
ATOM 7960 O O . LEU F 2 76 ? -53.340 20.964 54.356 1.00 63.35 76 LEU H O 1
ATOM 7965 N N . ASN F 2 77 ? -55.168 20.053 55.297 1.00 63.21 77 ASN H N 1
ATOM 7966 C CA . ASN F 2 77 ? -54.680 18.682 55.260 1.00 64.01 77 ASN H CA 1
ATOM 7967 C C . ASN F 2 77 ? -55.319 17.910 54.112 1.00 61.81 77 ASN H C 1
ATOM 7968 O O . ASN F 2 77 ? -56.508 18.076 53.820 1.00 63.55 77 ASN H O 1
ATOM 7973 N N . ARG F 2 78 ? -54.513 17.077 53.457 1.00 57.72 78 ARG H N 1
ATOM 7974 C CA . ARG F 2 78 ? -54.949 16.129 52.445 1.00 45.57 78 ARG H CA 1
ATOM 7975 C C . ARG F 2 78 ? -54.387 14.766 52.817 1.00 48.48 78 ARG H C 1
ATOM 7976 O O . ARG F 2 78 ? -53.230 14.664 53.231 1.00 46.87 78 ARG H O 1
ATOM 7984 N N . SER F 2 79 ? -55.190 13.719 52.687 1.00 52.52 79 SER H N 1
ATOM 7985 C CA . SER F 2 79 ? -54.831 12.419 53.233 1.00 59.97 79 SER H CA 1
ATOM 7986 C C . SER F 2 79 ? -54.980 11.352 52.164 1.00 62.62 79 SER H C 1
ATOM 7987 O O . SER F 2 79 ? -55.987 11.315 51.452 1.00 65.18 79 SER H O 1
ATOM 7990 N N . LEU F 2 80 ? -53.971 10.498 52.054 1.00 61.02 80 LEU H N 1
ATOM 7991 C CA . LEU F 2 80 ? -54.041 9.265 51.284 1.00 60.57 80 LEU H CA 1
ATOM 7992 C C . LEU F 2 80 ? -54.083 8.120 52.285 1.00 58.71 80 LEU H C 1
ATOM 7993 O O . LEU F 2 80 ? -53.130 7.927 53.045 1.00 56.59 80 LEU H O 1
ATOM 7998 N N . THR F 2 81 ? -55.179 7.371 52.298 1.00 59.64 81 THR H N 1
ATOM 7999 C CA . THR F 2 81 ? -55.356 6.289 53.256 1.00 62.11 81 THR H CA 1
ATOM 8000 C C . THR F 2 81 ? -55.283 4.956 52.531 1.00 62.08 81 THR H C 1
ATOM 8001 O O . THR F 2 81 ? -55.940 4.764 51.503 1.00 54.46 81 THR H O 1
ATOM 8005 N N . ILE F 2 82 ? -54.475 4.044 53.059 1.00 68.25 82 ILE H N 1
ATOM 8006 C CA . ILE F 2 82 ? -54.334 2.708 52.501 1.00 64.15 82 ILE H CA 1
ATOM 8007 C C . ILE F 2 82 ? -54.783 1.703 53.550 1.00 66.71 82 ILE H C 1
ATOM 8008 O O . ILE F 2 82 ? -54.286 1.711 54.685 1.00 66.88 82 ILE H O 1
ATOM 8013 N N . LYS F 2 83 ? -55.726 0.847 53.167 1.00 61.66 83 LYS H N 1
ATOM 8014 C CA . LYS F 2 83 ? -56.295 -0.175 54.029 1.00 65.87 83 LYS H CA 1
ATOM 8015 C C . LYS F 2 83 ? -55.763 -1.534 53.597 1.00 66.57 83 LYS H C 1
ATOM 8016 O O . LYS F 2 83 ? -55.413 -1.734 52.429 1.00 65.55 83 LYS H O 1
ATOM 8022 N N . ASN F 2 84 ? -55.693 -2.462 54.549 1.00 67.47 84 ASN H N 1
ATOM 8023 C CA . ASN F 2 84 ? -55.256 -3.830 54.281 1.00 68.72 84 ASN H CA 1
ATOM 8024 C C . ASN F 2 84 ? -53.888 -3.810 53.597 1.00 63.47 84 ASN H C 1
ATOM 8025 O O . ASN F 2 84 ? -53.713 -4.270 52.467 1.00 61.13 84 ASN H O 1
ATOM 8030 N N . ILE F 2 85 ? -52.926 -3.209 54.303 1.00 63.39 85 ILE H N 1
ATOM 8031 C CA . ILE F 2 85 ? -51.603 -2.953 53.745 1.00 60.66 85 ILE H CA 1
ATOM 8032 C C . ILE F 2 85 ? -51.027 -4.223 53.142 1.00 62.06 85 ILE H C 1
ATOM 8033 O O . ILE F 2 85 ? -50.986 -5.275 53.788 1.00 66.49 85 ILE H O 1
ATOM 8038 N N . GLN F 2 86 ? -50.610 -4.131 51.883 1.00 56.16 86 GLN H N 1
ATOM 8039 C CA . GLN F 2 86 ? -49.866 -5.186 51.214 1.00 54.30 86 GLN H CA 1
ATOM 8040 C C . GLN F 2 86 ? -48.398 -4.784 51.133 1.00 53.39 86 GLN H C 1
ATOM 8041 O O . GLN F 2 86 ? -48.052 -3.604 51.234 1.00 50.17 86 GLN H O 1
ATOM 8047 N N . GLU F 2 87 ? -47.525 -5.782 50.967 1.00 58.91 87 GLU H N 1
ATOM 8048 C CA . GLU F 2 87 ? -46.102 -5.471 50.884 1.00 60.26 87 GLU H CA 1
ATOM 8049 C C . GLU F 2 87 ? -45.781 -4.655 49.640 1.00 55.67 87 GLU H C 1
ATOM 8050 O O . GLU F 2 87 ? -44.804 -3.897 49.633 1.00 54.67 87 GLU H O 1
ATOM 8056 N N . GLU F 2 88 ? -46.595 -4.780 48.590 1.00 53.32 88 GLU H N 1
ATOM 8057 C CA . GLU F 2 88 ? -46.403 -3.958 47.402 1.00 55.09 88 GLU H CA 1
ATOM 8058 C C . GLU F 2 88 ? -46.717 -2.488 47.657 1.00 48.56 88 GLU H C 1
ATOM 8059 O O . GLU F 2 88 ? -46.316 -1.635 46.859 1.00 46.84 88 GLU H O 1
ATOM 8065 N N . ASP F 2 89 ? -47.419 -2.169 48.747 1.00 47.94 89 ASP H N 1
ATOM 8066 C CA . ASP F 2 89 ? -47.724 -0.782 49.078 1.00 49.54 89 ASP H CA 1
ATOM 8067 C C . ASP F 2 89 ? -46.527 -0.035 49.648 1.00 47.53 89 ASP H C 1
ATOM 8068 O O . ASP F 2 89 ? -46.583 1.195 49.767 1.00 41.62 89 ASP H O 1
ATOM 8073 N N . GLU F 2 90 ? -45.456 -0.741 50.004 1.00 50.22 90 GLU H N 1
ATOM 8074 C CA . GLU F 2 90 ? -44.238 -0.089 50.465 1.00 49.31 90 GLU H CA 1
ATOM 8075 C C . GLU F 2 90 ? -43.642 0.727 49.328 1.00 48.17 90 GLU H C 1
ATOM 8076 O O . GLU F 2 90 ? -43.271 0.174 48.288 1.00 51.15 90 GLU H O 1
ATOM 8082 N N . SER F 2 91 ? -43.541 2.039 49.525 1.00 43.58 91 SER H N 1
ATOM 8083 C CA . SER F 2 91 ? -43.192 2.935 48.424 1.00 37.92 91 SER H CA 1
ATOM 8084 C C . SER F 2 91 ? -42.945 4.325 48.983 1.00 36.74 91 SER H C 1
ATOM 8085 O O . SER F 2 91 ? -43.310 4.633 50.117 1.00 41.16 91 SER H O 1
ATOM 8088 N N . ASP F 2 92 ? -42.336 5.173 48.167 1.00 33.38 92 ASP H N 1
ATOM 8089 C CA . ASP F 2 92 ? -42.340 6.591 48.481 1.00 36.83 92 ASP H CA 1
ATOM 8090 C C . ASP F 2 92 ? -43.612 7.211 47.920 1.00 42.48 92 ASP H C 1
ATOM 8091 O O . ASP F 2 92 ? -44.148 6.760 46.909 1.00 41.02 92 ASP H O 1
ATOM 8096 N N . TYR F 2 93 ? -44.134 8.208 48.619 1.00 38.55 93 TYR H N 1
ATOM 8097 C CA . TYR F 2 93 ? -45.363 8.861 48.200 1.00 36.63 93 TYR H CA 1
ATOM 8098 C C . TYR F 2 93 ? -45.139 10.362 48.214 1.00 40.29 93 TYR H C 1
ATOM 8099 O O . TYR F 2 93 ? -44.661 10.913 49.210 1.00 45.82 93 TYR H O 1
ATOM 8108 N N . HIS F 2 94 ? -45.483 11.016 47.111 1.00 30.86 94 HIS H N 1
ATOM 8109 C CA . HIS F 2 94 ? -45.278 12.447 46.964 1.00 38.82 94 HIS H CA 1
ATOM 8110 C C . HIS F 2 94 ? -46.610 13.134 46.703 1.00 44.91 94 HIS H C 1
ATOM 8111 O O . HIS F 2 94 ? -47.501 12.571 46.062 1.00 40.54 94 HIS H O 1
ATOM 8118 N N . CYS F 2 95 ? -46.747 14.355 47.211 1.00 44.01 95 CYS H N 1
ATOM 8119 C CA . CYS F 2 95 ? -47.888 15.198 46.889 1.00 44.40 95 CYS H CA 1
ATOM 8120 C C . CYS F 2 95 ? -47.412 16.455 46.171 1.00 47.98 95 CYS H C 1
ATOM 8121 O O . CYS F 2 95 ? -46.360 17.014 46.500 1.00 51.49 95 CYS H O 1
ATOM 8124 N N . GLY F 2 96 ? -48.190 16.877 45.170 1.00 43.84 96 GLY H N 1
ATOM 8125 C CA . GLY F 2 96 ? -47.877 18.060 44.400 1.00 42.81 96 GLY H CA 1
ATOM 8126 C C . GLY F 2 96 ? -49.117 18.918 44.217 1.00 44.02 96 GLY H C 1
ATOM 8127 O O . GLY F 2 96 ? -50.233 18.495 44.505 1.00 43.93 96 GLY H O 1
ATOM 8128 N N . ALA F 2 97 ? -48.901 20.137 43.728 1.00 44.78 97 ALA H N 1
ATOM 8129 C CA . ALA F 2 97 ? -49.996 21.090 43.636 1.00 40.90 97 ALA H CA 1
ATOM 8130 C C . ALA F 2 97 ? -49.676 22.175 42.620 1.00 39.52 97 ALA H C 1
ATOM 8131 O O . ALA F 2 97 ? -48.534 22.646 42.532 1.00 42.20 97 ALA H O 1
ATOM 8133 N N . ASP F 2 98 ? -50.699 22.563 41.862 1.00 33.64 98 ASP H N 1
ATOM 8134 C CA . ASP F 2 98 ? -50.620 23.695 40.955 1.00 32.25 98 ASP H CA 1
ATOM 8135 C C . ASP F 2 98 ? -50.785 24.992 41.735 1.00 39.07 98 ASP H C 1
ATOM 8136 O O . ASP F 2 98 ? -51.443 25.036 42.778 1.00 40.49 98 ASP H O 1
ATOM 8141 N N . HIS F 2 99 ? -50.186 26.059 41.213 1.00 43.76 99 HIS H N 1
ATOM 8142 C CA . HIS F 2 99 ? -50.375 27.382 41.782 1.00 41.58 99 HIS H CA 1
ATOM 8143 C C . HIS F 2 99 ? -50.182 28.405 40.682 1.00 47.54 99 HIS H C 1
ATOM 8144 O O . HIS F 2 99 ? -49.265 28.289 39.867 1.00 51.01 99 HIS H O 1
ATOM 8151 N N . GLY F 2 100 ? -51.054 29.390 40.650 1.00 45.51 100 GLY H N 1
ATOM 8152 C CA . GLY F 2 100 ? -50.959 30.405 39.631 1.00 57.81 100 GLY H CA 1
ATOM 8153 C C . GLY F 2 100 ? -51.608 30.007 38.322 1.00 56.95 100 GLY H C 1
ATOM 8154 O O . GLY F 2 100 ? -52.176 28.929 38.145 1.00 46.66 100 GLY H O 1
ATOM 8155 N N . SER F 2 101 ? -51.534 30.937 37.383 1.00 60.92 101 SER H N 1
ATOM 8156 C CA . SER F 2 101 ? -52.173 30.766 36.094 1.00 54.61 101 SER H CA 1
ATOM 8157 C C . SER F 2 101 ? -51.385 31.556 35.068 1.00 57.01 101 SER H C 1
ATOM 8158 O O . SER F 2 101 ? -50.847 32.615 35.379 1.00 63.68 101 SER H O 1
ATOM 8161 N N . GLY F 2 102 ? -51.315 31.040 33.843 1.00 53.42 102 GLY H N 1
ATOM 8162 C CA . GLY F 2 102 ? -50.616 31.781 32.811 1.00 49.22 102 GLY H CA 1
ATOM 8163 C C . GLY F 2 102 ? -49.119 31.845 33.031 1.00 49.62 102 GLY H C 1
ATOM 8164 O O . GLY F 2 102 ? -48.449 30.805 33.034 1.00 52.35 102 GLY H O 1
ATOM 8165 N N . ASP F 2 103 ? -48.585 33.058 33.215 1.00 59.01 103 ASP H N 1
ATOM 8166 C CA . ASP F 2 103 ? -47.147 33.291 33.277 1.00 65.23 103 ASP H CA 1
ATOM 8167 C C . ASP F 2 103 ? -46.553 33.154 34.673 1.00 57.74 103 ASP H C 1
ATOM 8168 O O . ASP F 2 103 ? -45.328 33.041 34.794 1.00 66.77 103 ASP H O 1
ATOM 8173 N N . ASN F 2 104 ? -47.368 33.175 35.730 1.00 53.94 104 ASN H N 1
ATOM 8174 C CA . ASN F 2 104 ? -46.865 32.951 37.080 1.00 63.43 104 ASN H CA 1
ATOM 8175 C C . ASN F 2 104 ? -47.149 31.545 37.596 1.00 63.85 104 ASN H C 1
ATOM 8176 O O . ASN F 2 104 ? -47.054 31.308 38.806 1.00 67.32 104 ASN H O 1
ATOM 8181 N N . PHE F 2 105 ? -47.491 30.608 36.714 1.00 55.86 105 PHE H N 1
ATOM 8182 C CA . PHE F 2 105 ? -47.780 29.253 37.163 1.00 47.56 105 PHE H CA 1
ATOM 8183 C C . PHE F 2 105 ? -46.515 28.574 37.670 1.00 45.55 105 PHE H C 1
ATOM 8184 O O . PHE F 2 105 ? -45.442 28.689 37.072 1.00 45.22 105 PHE H O 1
ATOM 8192 N N . VAL F 2 106 ? -46.658 27.846 38.778 1.00 45.03 106 VAL H N 1
ATOM 8193 C CA . VAL F 2 106 ? -45.626 26.958 39.293 1.00 41.92 106 VAL H CA 1
ATOM 8194 C C . VAL F 2 106 ? -46.291 25.684 39.797 1.00 36.53 106 VAL H C 1
ATOM 8195 O O . VAL F 2 106 ? -47.484 25.649 40.114 1.00 35.22 106 VAL H O 1
ATOM 8199 N N . ARG F 2 107 ? -45.496 24.620 39.846 1.00 42.27 107 ARG H N 1
ATOM 8200 C CA . ARG F 2 107 ? -45.898 23.345 40.422 1.00 43.19 107 ARG H CA 1
ATOM 8201 C C . ARG F 2 107 ? -44.998 23.072 41.617 1.00 48.89 107 ARG H C 1
ATOM 8202 O O . ARG F 2 107 ? -43.770 23.046 41.474 1.00 52.70 107 ARG H O 1
ATOM 8210 N N . VAL F 2 108 ? -45.598 22.870 42.787 1.00 44.30 108 VAL H N 1
ATOM 8211 C CA . VAL F 2 108 ? -44.830 22.656 44.008 1.00 44.21 108 VAL H CA 1
ATOM 8212 C C . VAL F 2 108 ? -45.086 21.246 44.516 1.00 41.92 108 VAL H C 1
ATOM 8213 O O . VAL F 2 108 ? -46.159 20.673 44.309 1.00 45.95 108 VAL H O 1
ATOM 8217 N N . PHE F 2 109 ? -44.079 20.677 45.172 1.00 38.32 109 PHE H N 1
ATOM 8218 C CA . PHE F 2 109 ? -44.146 19.314 45.676 1.00 35.81 109 PHE H CA 1
ATOM 8219 C C . PHE F 2 109 ? -43.814 19.284 47.160 1.00 38.16 109 PHE H C 1
ATOM 8220 O O . PHE F 2 109 ? -43.100 20.151 47.672 1.00 33.54 109 PHE H O 1
ATOM 8228 N N . GLY F 2 110 ? -44.339 18.267 47.844 1.00 43.26 110 GLY H N 1
ATOM 8229 C CA . GLY F 2 110 ? -43.882 17.955 49.179 1.00 42.62 110 GLY H CA 1
ATOM 8230 C C . GLY F 2 110 ? -42.532 17.263 49.164 1.00 42.59 110 GLY H C 1
ATOM 8231 O O . GLY F 2 110 ? -41.992 16.908 48.117 1.00 50.70 110 GLY H O 1
ATOM 8232 N N . GLY F 2 111 ? -41.977 17.070 50.362 1.00 42.48 111 GLY H N 1
ATOM 8233 C CA . GLY F 2 111 ? -40.659 16.469 50.473 1.00 35.71 111 GLY H CA 1
ATOM 8234 C C . GLY F 2 111 ? -40.625 14.977 50.212 1.00 42.36 111 GLY H C 1
ATOM 8235 O O . GLY F 2 111 ? -39.546 14.428 49.966 1.00 44.95 111 GLY H O 1
ATOM 8236 N N . GLY F 2 112 ? -41.777 14.311 50.261 1.00 36.60 112 GLY H N 1
ATOM 8237 C CA . GLY F 2 112 ? -41.833 12.874 50.067 1.00 34.07 112 GLY H CA 1
ATOM 8238 C C . GLY F 2 112 ? -41.948 12.108 51.370 1.00 40.73 112 GLY H C 1
ATOM 8239 O O . GLY F 2 112 ? -41.320 12.476 52.367 1.00 40.75 112 GLY H O 1
ATOM 8240 N N . THR F 2 113 ? -42.746 11.040 51.376 1.00 42.34 113 THR H N 1
ATOM 8241 C CA . THR F 2 113 ? -42.924 10.179 52.544 1.00 46.41 113 THR H CA 1
ATOM 8242 C C . THR F 2 113 ? -42.572 8.748 52.153 1.00 47.07 113 THR H C 1
ATOM 8243 O O . THR F 2 113 ? -43.277 8.136 51.346 1.00 44.58 113 THR H O 1
ATOM 8247 N N . LYS F 2 114 ? -41.486 8.220 52.713 1.00 43.51 114 LYS H N 1
ATOM 8248 C CA . LYS F 2 114 ? -41.129 6.820 52.507 1.00 42.64 114 LYS H CA 1
ATOM 8249 C C . LYS F 2 114 ? -41.965 5.942 53.434 1.00 42.87 114 LYS H C 1
ATOM 8250 O O . LYS F 2 114 ? -41.907 6.098 54.659 1.00 42.73 114 LYS H O 1
ATOM 8256 N N . LEU F 2 115 ? -42.736 5.021 52.859 1.00 42.58 115 LEU H N 1
ATOM 8257 C CA . LEU F 2 115 ? -43.610 4.129 53.611 1.00 48.61 115 LEU H CA 1
ATOM 8258 C C . LEU F 2 115 ? -43.043 2.715 53.583 1.00 53.88 115 LEU H C 1
ATOM 8259 O O . LEU F 2 115 ? -43.004 2.074 52.519 1.00 61.13 115 LEU H O 1
ATOM 8264 N N . THR F 2 116 ? -42.605 2.251 54.758 1.00 51.71 116 THR H N 1
ATOM 8265 C CA . THR F 2 116 ? -42.166 0.886 55.012 1.00 56.46 116 THR H CA 1
ATOM 8266 C C . THR F 2 116 ? -43.315 0.051 55.558 1.00 61.20 116 THR H C 1
ATOM 8267 O O . THR F 2 116 ? -44.200 0.547 56.263 1.00 60.47 116 THR H O 1
ATOM 8271 N N . VAL F 2 117 ? -43.277 -1.236 55.235 1.00 62.42 117 VAL H N 1
ATOM 8272 C CA . VAL F 2 117 ? -44.302 -2.194 55.620 1.00 57.24 117 VAL H CA 1
ATOM 8273 C C . VAL F 2 117 ? -43.606 -3.293 56.409 1.00 58.65 117 VAL H C 1
ATOM 8274 O O . VAL F 2 117 ? -42.738 -3.988 55.867 1.00 54.85 117 VAL H O 1
ATOM 8278 N N . LEU F 2 118 ? -43.970 -3.458 57.673 1.00 60.38 118 LEU H N 1
ATOM 8279 C CA . LEU F 2 118 ? -43.354 -4.531 58.446 1.00 64.60 118 LEU H CA 1
ATOM 8280 C C . LEU F 2 118 ? -44.213 -5.787 58.353 1.00 64.68 118 LEU H C 1
ATOM 8281 O O . LEU F 2 118 ? -43.860 -6.735 57.652 1.00 72.14 118 LEU H O 1
ATOM 8286 N N . GLN F 2 134 ? -50.457 2.553 25.812 1.00 91.28 119 GLN H N 1
ATOM 8287 C CA . GLN F 2 134 ? -51.088 3.852 25.607 1.00 88.19 119 GLN H CA 1
ATOM 8288 C C . GLN F 2 134 ? -50.033 4.909 25.301 1.00 80.49 119 GLN H C 1
ATOM 8289 O O . GLN F 2 134 ? -49.171 4.708 24.446 1.00 83.67 119 GLN H O 1
ATOM 8295 N N . VAL F 2 135 ? -50.098 6.033 26.008 1.00 70.81 120 VAL H N 1
ATOM 8296 C CA . VAL F 2 135 ? -49.093 7.080 25.866 1.00 60.42 120 VAL H CA 1
ATOM 8297 C C . VAL F 2 135 ? -47.885 6.696 26.712 1.00 52.51 120 VAL H C 1
ATOM 8298 O O . VAL F 2 135 ? -48.005 6.498 27.926 1.00 49.46 120 VAL H O 1
ATOM 8302 N N . GLN F 2 136 ? -46.721 6.581 26.075 1.00 48.00 121 GLN H N 1
ATOM 8303 C CA . GLN F 2 136 ? -45.501 6.182 26.763 1.00 50.09 121 GLN H CA 1
ATOM 8304 C C . GLN F 2 136 ? -44.401 7.196 26.494 1.00 48.12 121 GLN H C 1
ATOM 8305 O O . GLN F 2 136 ? -44.218 7.644 25.357 1.00 43.80 121 GLN H O 1
ATOM 8311 N N . LEU F 2 137 ? -43.677 7.562 27.548 1.00 47.20 122 LEU H N 1
ATOM 8312 C CA . LEU F 2 137 ? -42.606 8.543 27.463 1.00 48.06 122 LEU H CA 1
ATOM 8313 C C . LEU F 2 137 ? -41.280 7.905 27.853 1.00 47.11 122 LEU H C 1
ATOM 8314 O O . LEU F 2 137 ? -41.195 7.228 28.883 1.00 54.80 122 LEU H O 1
ATOM 8319 N N . GLN F 2 138 ? -40.257 8.103 27.025 1.00 42.52 123 GLN H N 1
ATOM 8320 C CA . GLN F 2 138 ? -38.902 7.633 27.322 1.00 46.49 123 GLN H CA 1
ATOM 8321 C C . GLN F 2 138 ? -37.906 8.774 27.208 1.00 44.34 123 GLN H C 1
ATOM 8322 O O . GLN F 2 138 ? -37.675 9.299 26.115 1.00 46.73 123 GLN H O 1
ATOM 8328 N N . GLU F 2 139 ? -37.313 9.129 28.343 1.00 46.29 124 GLU H N 1
ATOM 8329 C CA . GLU F 2 139 ? -36.306 10.170 28.428 1.00 37.48 124 GLU H CA 1
ATOM 8330 C C . GLU F 2 139 ? -34.930 9.581 28.161 1.00 42.05 124 GLU H C 1
ATOM 8331 O O . GLU F 2 139 ? -34.620 8.456 28.569 1.00 40.60 124 GLU H O 1
ATOM 8337 N N . SER F 2 140 ? -34.105 10.359 27.472 1.00 43.13 125 SER H N 1
ATOM 8338 C CA . SER F 2 140 ? -32.747 9.975 27.131 1.00 50.01 125 SER H CA 1
ATOM 8339 C C . SER F 2 140 ? -31.827 11.150 27.402 1.00 50.06 125 SER H C 1
ATOM 8340 O O . SER F 2 140 ? -32.192 12.303 27.147 1.00 48.88 125 SER H O 1
ATOM 8343 N N . GLY F 2 141 ? -30.649 10.854 27.942 1.00 48.41 126 GLY H N 1
ATOM 8344 C CA . GLY F 2 141 ? -29.657 11.869 28.177 1.00 54.97 126 GLY H CA 1
ATOM 8345 C C . GLY F 2 141 ? -28.240 11.359 28.010 1.00 53.24 126 GLY H C 1
ATOM 8346 O O . GLY F 2 141 ? -27.997 10.277 27.466 1.00 54.31 126 GLY H O 1
ATOM 8347 N N . PRO F 2 142 ? -27.268 12.147 28.477 1.00 48.82 127 PRO H N 1
ATOM 8348 C CA . PRO F 2 142 ? -25.866 11.722 28.406 1.00 47.10 127 PRO H CA 1
ATOM 8349 C C . PRO F 2 142 ? -25.436 10.852 29.573 1.00 43.43 127 PRO H C 1
ATOM 8350 O O . PRO F 2 142 ? -24.338 10.282 29.527 1.00 48.16 127 PRO H O 1
ATOM 8354 N N . GLY F 2 143 ? -26.259 10.732 30.610 1.00 45.68 128 GLY H N 1
ATOM 8355 C CA . GLY F 2 143 ? -25.865 10.024 31.808 1.00 40.39 128 GLY H CA 1
ATOM 8356 C C . GLY F 2 143 ? -24.929 10.846 32.667 1.00 40.55 128 GLY H C 1
ATOM 8357 O O . GLY F 2 143 ? -25.231 11.144 33.825 1.00 36.18 128 GLY H O 1
ATOM 8358 N N . LEU F 2 144 ? -23.785 11.223 32.098 1.00 41.65 129 LEU H N 1
ATOM 8359 C CA . LEU F 2 144 ? -22.766 11.987 32.800 1.00 43.11 129 LEU H CA 1
ATOM 8360 C C . LEU F 2 144 ? -22.531 13.313 32.093 1.00 48.37 129 LEU H C 1
ATOM 8361 O O . LEU F 2 144 ? -22.512 13.375 30.856 1.00 52.57 129 LEU H O 1
ATOM 8366 N N . VAL F 2 145 ? -22.352 14.369 32.876 1.00 44.07 130 VAL H N 1
ATOM 8367 C CA . VAL F 2 145 ? -22.102 15.701 32.337 1.00 47.47 130 VAL H CA 1
ATOM 8368 C C . VAL F 2 145 ? -21.140 16.422 33.274 1.00 58.21 130 VAL H C 1
ATOM 8369 O O . VAL F 2 145 ? -21.168 16.222 34.491 1.00 61.28 130 VAL H O 1
ATOM 8373 N N . LYS F 2 146 ? -20.280 17.248 32.695 1.00 65.83 131 LYS H N 1
ATOM 8374 C CA . LYS F 2 146 ? -19.243 18.000 33.372 1.00 62.52 131 LYS H CA 1
ATOM 8375 C C . LYS F 2 146 ? -19.809 19.306 33.933 1.00 60.39 131 LYS H C 1
ATOM 8376 O O . LYS F 2 146 ? -20.750 19.876 33.372 1.00 63.57 131 LYS H O 1
ATOM 8382 N N . PRO F 2 147 ? -19.262 19.809 35.046 1.00 58.19 132 PRO H N 1
ATOM 8383 C CA . PRO F 2 147 ? -19.777 21.061 35.615 1.00 55.26 132 PRO H CA 1
ATOM 8384 C C . PRO F 2 147 ? -19.564 22.265 34.706 1.00 59.11 132 PRO H C 1
ATOM 8385 O O . PRO F 2 147 ? -18.554 22.377 34.006 1.00 60.31 132 PRO H O 1
ATOM 8389 N N . SER F 2 148 ? -20.552 23.163 34.709 1.00 59.26 133 SER H N 1
ATOM 8390 C CA . SER F 2 148 ? -20.614 24.421 33.965 1.00 62.62 133 SER H CA 1
ATOM 8391 C C . SER F 2 148 ? -20.972 24.207 32.500 1.00 63.19 133 SER H C 1
ATOM 8392 O O . SER F 2 148 ? -21.066 25.188 31.756 1.00 71.38 133 SER H O 1
ATOM 8395 N N . GLN F 2 149 ? -21.176 22.967 32.058 1.00 61.57 134 GLN H N 1
ATOM 8396 C CA . GLN F 2 149 ? -21.569 22.664 30.692 1.00 67.47 134 GLN H CA 1
ATOM 8397 C C . GLN F 2 149 ? -23.090 22.760 30.597 1.00 70.75 134 GLN H C 1
ATOM 8398 O O . GLN F 2 149 ? -23.777 23.029 31.587 1.00 62.55 134 GLN H O 1
ATOM 8404 N N . THR F 2 150 ? -23.637 22.526 29.401 1.00 77.28 135 THR H N 1
ATOM 8405 C CA . THR F 2 150 ? -25.081 22.583 29.188 1.00 75.39 135 THR H CA 1
ATOM 8406 C C . THR F 2 150 ? -25.588 21.152 29.036 1.00 69.02 135 THR H C 1
ATOM 8407 O O . THR F 2 150 ? -25.261 20.472 28.059 1.00 70.23 135 THR H O 1
ATOM 8411 N N . LEU F 2 151 ? -26.408 20.708 29.988 1.00 58.71 136 LEU H N 1
ATOM 8412 C CA . LEU F 2 151 ? -27.075 19.417 29.873 1.00 51.10 136 LEU H CA 1
ATOM 8413 C C . LEU F 2 151 ? -28.174 19.477 28.821 1.00 47.58 136 LEU H C 1
ATOM 8414 O O . LEU F 2 151 ? -28.954 20.431 28.770 1.00 42.93 136 LEU H O 1
ATOM 8419 N N . SER F 2 152 ? -28.242 18.447 27.981 1.00 46.73 137 SER H N 1
ATOM 8420 C CA . SER F 2 152 ? -29.257 18.349 26.938 1.00 48.61 137 SER H CA 1
ATOM 8421 C C . SER F 2 152 ? -29.939 16.994 27.050 1.00 53.51 137 SER H C 1
ATOM 8422 O O . SER F 2 152 ? -29.286 15.951 26.945 1.00 57.70 137 SER H O 1
ATOM 8425 N N . LEU F 2 153 ? -31.251 17.021 27.261 1.00 52.38 138 LEU H N 1
ATOM 8426 C CA . LEU F 2 153 ? -32.081 15.838 27.424 1.00 50.60 138 LEU H CA 1
ATOM 8427 C C . LEU F 2 153 ? -33.140 15.802 26.334 1.00 48.14 138 LEU H C 1
ATOM 8428 O O . LEU F 2 153 ? -33.554 16.843 25.815 1.00 49.99 138 LEU H O 1
ATOM 8433 N N . THR F 2 154 ? -33.599 14.593 26.018 1.00 47.14 139 THR H N 1
ATOM 8434 C CA . THR F 2 154 ? -34.725 14.414 25.121 1.00 38.30 139 THR H CA 1
ATOM 8435 C C . THR F 2 154 ? -35.726 13.453 25.745 1.00 45.25 139 THR H C 1
ATOM 8436 O O . THR F 2 154 ? -35.431 12.751 26.710 1.00 48.00 139 THR H O 1
ATOM 8440 N N . CYS F 2 155 ? -36.933 13.455 25.192 1.00 43.24 140 CYS H N 1
ATOM 8441 C CA . CYS F 2 155 ? -37.957 12.494 25.553 1.00 47.11 140 CYS H CA 1
ATOM 8442 C C . CYS F 2 155 ? -38.751 12.164 24.303 1.00 44.22 140 CYS H C 1
ATOM 8443 O O . CYS F 2 155 ? -39.179 13.066 23.574 1.00 50.24 140 CYS H O 1
ATOM 8446 N N . SER F 2 156 ? -38.914 10.872 24.054 1.00 42.92 141 SER H N 1
ATOM 8447 C CA . SER F 2 156 ? -39.672 10.368 22.923 1.00 44.37 141 SER H CA 1
ATOM 8448 C C . SER F 2 156 ? -41.065 9.990 23.404 1.00 44.69 141 SER H C 1
ATOM 8449 O O . SER F 2 156 ? -41.208 9.333 24.448 1.00 45.73 141 SER H O 1
ATOM 8452 N N . VAL F 2 157 ? -42.079 10.419 22.654 1.00 37.01 142 VAL H N 1
ATOM 8453 C CA . VAL F 2 157 ? -43.481 10.153 22.950 1.00 39.42 142 VAL H CA 1
ATOM 8454 C C . VAL F 2 157 ? -44.045 9.293 21.828 1.00 48.96 142 VAL H C 1
ATOM 8455 O O . VAL F 2 157 ? -43.869 9.617 20.648 1.00 59.07 142 VAL H O 1
ATOM 8459 N N . SER F 2 158 ? -44.737 8.213 22.191 1.00 54.44 143 SER H N 1
ATOM 8460 C CA . SER F 2 158 ? -45.254 7.263 21.213 1.00 67.04 143 SER H CA 1
ATOM 8461 C C . SER F 2 158 ? -46.771 7.264 21.087 1.00 74.24 143 SER H C 1
ATOM 8462 O O . SER F 2 158 ? -47.296 7.299 19.968 1.00 82.04 143 SER H O 1
ATOM 8465 N N . GLY F 2 159 ? -47.497 7.224 22.204 1.00 71.06 144 GLY H N 1
ATOM 8466 C CA . GLY F 2 159 ? -48.932 6.982 22.159 1.00 68.87 144 GLY H CA 1
ATOM 8467 C C . GLY F 2 159 ? -49.770 8.109 21.587 1.00 62.51 144 GLY H C 1
ATOM 8468 O O . GLY F 2 159 ? -50.955 7.888 21.316 1.00 53.54 144 GLY H O 1
ATOM 8469 N N . VAL F 2 160 ? -49.198 9.297 21.389 1.00 64.92 145 VAL H N 1
ATOM 8470 C CA . VAL F 2 160 ? -49.958 10.439 20.899 1.00 58.86 145 VAL H CA 1
ATOM 8471 C C . VAL F 2 160 ? -49.065 11.278 19.993 1.00 56.15 145 VAL H C 1
ATOM 8472 O O . VAL F 2 160 ? -47.837 11.175 20.020 1.00 52.63 145 VAL H O 1
ATOM 8476 N N . SER F 2 161 ? -49.704 12.113 19.177 1.00 57.40 146 SER H N 1
ATOM 8477 C CA . SER F 2 161 ? -49.012 13.022 18.275 1.00 54.68 146 SER H CA 1
ATOM 8478 C C . SER F 2 161 ? -48.872 14.384 18.941 1.00 48.44 146 SER H C 1
ATOM 8479 O O . SER F 2 161 ? -49.869 14.972 19.374 1.00 46.60 146 SER H O 1
ATOM 8482 N N . LEU F 2 162 ? -47.634 14.884 19.017 1.00 46.47 147 LEU H N 1
ATOM 8483 C CA . LEU F 2 162 ? -47.399 16.149 19.705 1.00 47.62 147 LEU H CA 1
ATOM 8484 C C . LEU F 2 162 ? -48.039 17.328 18.985 1.00 47.31 147 LEU H C 1
ATOM 8485 O O . LEU F 2 162 ? -48.183 18.397 19.587 1.00 49.92 147 LEU H O 1
ATOM 8490 N N . SER F 2 163 ? -48.429 17.162 17.721 1.00 43.54 148 SER H N 1
ATOM 8491 C CA . SER F 2 163 ? -49.059 18.247 16.984 1.00 47.37 148 SER H CA 1
ATOM 8492 C C . SER F 2 163 ? -50.571 18.251 17.150 1.00 52.20 148 SER H C 1
ATOM 8493 O O . SER F 2 163 ? -51.226 19.217 16.742 1.00 37.42 148 SER H O 1
ATOM 8496 N N . GLY F 2 164 ? -51.132 17.194 17.744 1.00 53.27 149 GLY H N 1
ATOM 8497 C CA . GLY F 2 164 ? -52.563 17.144 17.978 1.00 49.13 149 GLY H CA 1
ATOM 8498 C C . GLY F 2 164 ? -53.043 18.215 18.933 1.00 42.67 149 GLY H C 1
ATOM 8499 O O . GLY F 2 164 ? -54.196 18.650 18.860 1.00 41.85 149 GLY H O 1
ATOM 8500 N N . GLY F 2 165 ? -52.180 18.644 19.847 1.00 49.02 150 GLY H N 1
ATOM 8501 C CA . GLY F 2 165 ? -52.576 19.590 20.860 1.00 50.74 150 GLY H CA 1
ATOM 8502 C C . GLY F 2 165 ? -53.226 18.885 22.033 1.00 56.86 150 GLY H C 1
ATOM 8503 O O . GLY F 2 165 ? -53.195 17.655 22.164 1.00 60.95 150 GLY H O 1
ATOM 8504 N N . SER F 2 166 ? -53.823 19.695 22.907 1.00 44.97 151 SER H N 1
ATOM 8505 C CA . SER F 2 166 ? -54.496 19.197 24.108 1.00 44.02 151 SER H CA 1
ATOM 8506 C C . SER F 2 166 ? -53.535 18.434 25.016 1.00 39.28 151 SER H C 1
ATOM 8507 O O . SER F 2 166 ? -53.914 17.462 25.670 1.00 49.40 151 SER H O 1
ATOM 8510 N N . TYR F 2 167 ? -52.285 18.888 25.078 1.00 39.94 152 TYR H N 1
ATOM 8511 C CA . TYR F 2 167 ? -51.300 18.254 25.942 1.00 36.79 152 TYR H CA 1
ATOM 8512 C C . TYR F 2 167 ? -50.298 19.291 26.422 1.00 42.25 152 TYR H C 1
ATOM 8513 O O . TYR F 2 167 ? -49.864 20.151 25.650 1.00 52.21 152 TYR H O 1
ATOM 8522 N N . THR F 2 168 ? -49.943 19.207 27.703 1.00 39.26 153 THR H N 1
ATOM 8523 C CA . THR F 2 168 ? -48.859 19.984 28.289 1.00 29.53 153 THR H CA 1
ATOM 8524 C C . THR F 2 168 ? -47.780 19.020 28.762 1.00 33.46 153 THR H C 1
ATOM 8525 O O . THR F 2 168 ? -48.080 18.027 29.432 1.00 37.17 153 THR H O 1
ATOM 8529 N N . TRP F 2 169 ? -46.529 19.311 28.431 1.00 36.81 154 TRP H N 1
ATOM 8530 C CA . TRP F 2 169 ? -45.425 18.398 28.705 1.00 32.60 154 TRP H CA 1
ATOM 8531 C C . TRP F 2 169 ? -44.539 19.008 29.782 1.00 34.49 154 TRP H C 1
ATOM 8532 O O . TRP F 2 169 ? -43.921 20.055 29.565 1.00 29.65 154 TRP H O 1
ATOM 8543 N N . ASN F 2 170 ? -44.493 18.357 30.940 1.00 35.36 155 ASN H N 1
ATOM 8544 C CA . ASN F 2 170 ? -43.730 18.815 32.088 1.00 37.91 155 ASN H CA 1
ATOM 8545 C C . ASN F 2 170 ? -42.427 18.038 32.206 1.00 40.31 155 ASN H C 1
ATOM 8546 O O . ASN F 2 170 ? -42.315 16.897 31.753 1.00 33.83 155 ASN H O 1
ATOM 8551 N N . TRP F 2 171 ? -41.443 18.673 32.827 1.00 41.92 156 TRP H N 1
ATOM 8552 C CA . TRP F 2 171 ? -40.208 18.032 33.241 1.00 41.04 156 TRP H CA 1
ATOM 8553 C C . TRP F 2 171 ? -40.108 18.165 34.755 1.00 39.16 156 TRP H C 1
ATOM 8554 O O . TRP F 2 171 ? -40.403 19.225 35.315 1.00 38.45 156 TRP H O 1
ATOM 8565 N N . ILE F 2 172 ? -39.714 17.080 35.416 1.00 32.40 157 ILE H N 1
ATOM 8566 C CA . ILE F 2 172 ? -39.717 16.994 36.873 1.00 34.13 157 ILE H CA 1
ATOM 8567 C C . ILE F 2 172 ? -38.447 16.262 37.279 1.00 36.72 157 ILE H C 1
ATOM 8568 O O . ILE F 2 172 ? -38.162 15.186 36.753 1.00 45.59 157 ILE H O 1
ATOM 8573 N N . ARG F 2 173 ? -37.696 16.799 38.229 1.00 38.85 158 ARG H N 1
ATOM 8574 C CA . ARG F 2 173 ? -36.465 16.116 38.590 1.00 45.96 158 ARG H CA 1
ATOM 8575 C C . ARG F 2 173 ? -36.492 15.696 40.054 1.00 45.65 158 ARG H C 1
ATOM 8576 O O . ARG F 2 173 ? -37.220 16.258 40.878 1.00 44.84 158 ARG H O 1
ATOM 8584 N N . GLN F 2 174 ? -35.688 14.682 40.358 1.00 41.12 159 GLN H N 1
ATOM 8585 C CA . GLN F 2 174 ? -35.517 14.183 41.722 1.00 29.91 159 GLN H CA 1
ATOM 8586 C C . GLN F 2 174 ? -34.047 14.302 42.099 1.00 37.52 159 GLN H C 1
ATOM 8587 O O . GLN F 2 174 ? -33.219 13.485 41.647 1.00 27.04 159 GLN H O 1
ATOM 8593 N N . PRO F 2 175 ? -33.663 15.404 42.778 1.00 43.61 160 PRO H N 1
ATOM 8594 C CA . PRO F 2 175 ? -32.263 15.642 43.154 1.00 35.47 160 PRO H CA 1
ATOM 8595 C C . PRO F 2 175 ? -31.887 15.190 44.562 1.00 37.00 160 PRO H C 1
ATOM 8596 O O . PRO F 2 175 ? -32.438 14.232 45.113 1.00 43.64 160 PRO H O 1
ATOM 8600 N N . ALA F 2 176 ? -30.927 15.921 45.138 1.00 42.28 161 ALA H N 1
ATOM 8601 C CA . ALA F 2 176 ? -30.306 15.570 46.415 1.00 43.12 161 ALA H CA 1
ATOM 8602 C C . ALA F 2 176 ? -31.304 15.415 47.561 1.00 46.62 161 ALA H C 1
ATOM 8603 O O . ALA F 2 176 ? -31.036 14.669 48.504 1.00 62.26 161 ALA H O 1
ATOM 8605 N N . GLY F 2 177 ? -32.390 16.184 47.580 1.00 44.54 162 GLY H N 1
ATOM 8606 C CA . GLY F 2 177 ? -33.326 16.048 48.687 1.00 52.82 162 GLY H CA 1
ATOM 8607 C C . GLY F 2 177 ? -34.058 14.717 48.748 1.00 42.74 162 GLY H C 1
ATOM 8608 O O . GLY F 2 177 ? -34.451 14.275 49.832 1.00 36.24 162 GLY H O 1
ATOM 8609 N N . LYS F 2 178 ? -34.253 14.071 47.598 1.00 40.92 163 LYS H N 1
ATOM 8610 C CA . LYS F 2 178 ? -35.079 12.884 47.309 1.00 38.34 163 LYS H CA 1
ATOM 8611 C C . LYS F 2 178 ? -36.500 13.344 47.011 1.00 40.83 163 LYS H C 1
ATOM 8612 O O . LYS F 2 178 ? -37.356 12.506 46.708 1.00 37.28 163 LYS H O 1
ATOM 8618 N N . GLY F 2 179 ? -36.779 14.643 47.100 1.00 45.01 164 GLY H N 1
ATOM 8619 C CA . GLY F 2 179 ? -38.093 15.152 46.791 1.00 43.53 164 GLY H CA 1
ATOM 8620 C C . GLY F 2 179 ? -38.213 15.576 45.345 1.00 38.13 164 GLY H C 1
ATOM 8621 O O . GLY F 2 179 ? -37.227 15.882 44.678 1.00 41.09 164 GLY H O 1
ATOM 8622 N N . LEU F 2 180 ? -39.447 15.592 44.858 1.00 35.82 165 LEU H N 1
ATOM 8623 C CA . LEU F 2 180 ? -39.696 15.946 43.471 1.00 33.68 165 LEU H CA 1
ATOM 8624 C C . LEU F 2 180 ? -39.624 17.456 43.294 1.00 38.43 165 LEU H C 1
ATOM 8625 O O . LEU F 2 180 ? -40.059 18.219 44.161 1.00 32.06 165 LEU H O 1
ATOM 8630 N N . GLU F 2 181 ? -39.055 17.885 42.170 1.00 42.60 166 GLU H N 1
ATOM 8631 C CA . GLU F 2 181 ? -38.939 19.300 41.843 1.00 40.25 166 GLU H CA 1
ATOM 8632 C C . GLU F 2 181 ? -39.403 19.526 40.413 1.00 44.39 166 GLU H C 1
ATOM 8633 O O . GLU F 2 181 ? -38.798 19.004 39.470 1.00 47.81 166 GLU H O 1
ATOM 8639 N N . TRP F 2 182 ? -40.479 20.291 40.257 1.00 44.57 167 TRP H N 1
ATOM 8640 C CA . TRP F 2 182 ? -40.896 20.746 38.938 1.00 38.78 167 TRP H CA 1
ATOM 8641 C C . TRP F 2 182 ? -39.889 21.756 38.406 1.00 41.85 167 TRP H C 1
ATOM 8642 O O . TRP F 2 182 ? -39.437 22.643 39.136 1.00 46.54 167 TRP H O 1
ATOM 8653 N N . ILE F 2 183 ? -39.523 21.619 37.134 1.00 37.51 168 ILE H N 1
ATOM 8654 C CA . ILE F 2 183 ? -38.587 22.533 36.500 1.00 43.31 168 ILE H CA 1
ATOM 8655 C C . ILE F 2 183 ? -39.239 23.335 35.378 1.00 42.48 168 ILE H C 1
ATOM 8656 O O . ILE F 2 183 ? -38.911 24.509 35.191 1.00 44.39 168 ILE H O 1
ATOM 8661 N N . GLY F 2 184 ? -40.161 22.742 34.627 1.00 33.77 169 GLY H N 1
ATOM 8662 C CA . GLY F 2 184 ? -40.837 23.499 33.586 1.00 32.52 169 GLY H CA 1
ATOM 8663 C C . GLY F 2 184 ? -41.883 22.671 32.873 1.00 35.07 169 GLY H C 1
ATOM 8664 O O . GLY F 2 184 ? -42.011 21.462 33.088 1.00 30.75 169 GLY H O 1
ATOM 8665 N N . ARG F 2 185 ? -42.647 23.359 32.026 1.00 31.17 170 ARG H N 1
ATOM 8666 C CA . ARG F 2 185 ? -43.620 22.723 31.146 1.00 38.20 170 ARG H CA 1
ATOM 8667 C C . ARG F 2 185 ? -43.711 23.516 29.848 1.00 41.03 170 ARG H C 1
ATOM 8668 O O . ARG F 2 185 ? -43.429 24.717 29.814 1.00 40.88 170 ARG H O 1
ATOM 8676 N N . ILE F 2 186 ? -44.082 22.817 28.775 1.00 32.17 171 ILE H N 1
ATOM 8677 C CA . ILE F 2 186 ? -44.185 23.398 27.441 1.00 33.73 171 ILE H CA 1
ATOM 8678 C C . ILE F 2 186 ? -45.487 22.932 26.800 1.00 41.06 171 ILE H C 1
ATOM 8679 O O . ILE F 2 186 ? -45.976 21.828 27.065 1.00 43.61 171 ILE H O 1
ATOM 8684 N N . PHE F 2 187 ? -46.055 23.789 25.953 1.00 31.98 172 PHE H N 1
ATOM 8685 C CA . PHE F 2 187 ? -47.317 23.532 25.275 1.00 37.94 172 PHE H CA 1
ATOM 8686 C C . PHE F 2 187 ? -47.077 23.212 23.801 1.00 41.98 172 PHE H C 1
ATOM 8687 O O . PHE F 2 187 ? -45.951 23.268 23.297 1.00 40.17 172 PHE H O 1
ATOM 8695 N N . THR F 2 188 ? -48.169 22.865 23.112 1.00 43.05 173 THR H N 1
ATOM 8696 C CA . THR F 2 188 ? -48.097 22.504 21.698 1.00 37.36 173 THR H CA 1
ATOM 8697 C C . THR F 2 188 ? -47.487 23.624 20.863 1.00 36.07 173 THR H C 1
ATOM 8698 O O . THR F 2 188 ? -46.698 23.367 19.946 1.00 43.87 173 THR H O 1
ATOM 8702 N N . SER F 2 189 ? -47.841 24.874 21.166 1.00 33.95 174 SER H N 1
ATOM 8703 C CA . SER F 2 189 ? -47.339 26.012 20.406 1.00 35.87 174 SER H CA 1
ATOM 8704 C C . SER F 2 189 ? -45.853 26.264 20.628 1.00 41.70 174 SER H C 1
ATOM 8705 O O . SER F 2 189 ? -45.225 26.949 19.811 1.00 41.89 174 SER H O 1
ATOM 8708 N N . GLY F 2 190 ? -45.281 25.745 21.710 1.00 44.45 175 GLY H N 1
ATOM 8709 C CA . GLY F 2 190 ? -43.912 26.037 22.086 1.00 39.14 175 GLY H CA 1
ATOM 8710 C C . GLY F 2 190 ? -43.787 26.975 23.266 1.00 35.44 175 GLY H C 1
ATOM 8711 O O . GLY F 2 190 ? -42.671 27.172 23.765 1.00 39.34 175 GLY H O 1
ATOM 8712 N N . SER F 2 191 ? -44.891 27.568 23.719 1.00 38.64 176 SER H N 1
ATOM 8713 C CA . SER F 2 191 ? -44.857 28.430 24.891 1.00 44.87 176 SER H CA 1
ATOM 8714 C C . SER F 2 191 ? -44.487 27.618 26.126 1.00 43.24 176 SER H C 1
ATOM 8715 O O . SER F 2 191 ? -44.801 26.429 26.233 1.00 41.65 176 SER H O 1
ATOM 8718 N N . THR F 2 192 ? -43.810 28.269 27.069 1.00 44.04 177 THR H N 1
ATOM 8719 C CA . THR F 2 192 ? -43.193 27.556 28.176 1.00 39.77 177 THR H CA 1
ATOM 8720 C C . THR F 2 192 ? -43.450 28.281 29.489 1.00 40.66 177 THR H C 1
ATOM 8721 O O . THR F 2 192 ? -43.704 29.487 29.528 1.00 40.93 177 THR H O 1
ATOM 8725 N N . ASN F 2 193 ? -43.379 27.507 30.570 1.00 41.08 178 ASN H N 1
ATOM 8726 C CA . ASN F 2 193 ? -43.296 28.014 31.931 1.00 43.54 178 ASN H CA 1
ATOM 8727 C C . ASN F 2 193 ? -42.110 27.338 32.597 1.00 44.78 178 ASN H C 1
ATOM 8728 O O . ASN F 2 193 ? -42.024 26.107 32.607 1.00 42.16 178 ASN H O 1
ATOM 8733 N N . TYR F 2 194 ? -41.194 28.134 33.139 1.00 43.30 179 TYR H N 1
ATOM 8734 C CA . TYR F 2 194 ? -40.005 27.613 33.793 1.00 45.35 179 TYR H CA 1
ATOM 8735 C C . TYR F 2 194 ? -40.031 27.955 35.276 1.00 50.62 179 TYR H C 1
ATOM 8736 O O . TYR F 2 194 ? -40.524 29.013 35.679 1.00 52.51 179 TYR H O 1
ATOM 8745 N N . ASN F 2 195 ? -39.499 27.046 36.081 1.00 53.20 180 ASN H N 1
ATOM 8746 C CA . ASN F 2 195 ? -39.315 27.306 37.501 1.00 54.60 180 ASN H CA 1
ATOM 8747 C C . ASN F 2 195 ? -38.380 28.494 37.688 1.00 53.86 180 ASN H C 1
ATOM 8748 O O . ASN F 2 195 ? -37.245 28.461 37.186 1.00 48.52 180 ASN H O 1
ATOM 8753 N N . PRO F 2 196 ? -38.804 29.556 38.379 1.00 56.71 181 PRO H N 1
ATOM 8754 C CA . PRO F 2 196 ? -37.879 30.672 38.638 1.00 59.54 181 PRO H CA 1
ATOM 8755 C C . PRO F 2 196 ? -36.677 30.263 39.468 1.00 65.63 181 PRO H C 1
ATOM 8756 O O . PRO F 2 196 ? -35.663 30.971 39.457 1.00 71.10 181 PRO H O 1
ATOM 8760 N N . SER F 2 197 ? -36.762 29.140 40.186 1.00 66.72 182 SER H N 1
ATOM 8761 C CA . SER F 2 197 ? -35.651 28.670 41.006 1.00 66.04 182 SER H CA 1
ATOM 8762 C C . SER F 2 197 ? -34.440 28.318 40.152 1.00 68.55 182 SER H C 1
ATOM 8763 O O . SER F 2 197 ? -33.317 28.267 40.667 1.00 73.59 182 SER H O 1
ATOM 8766 N N . LEU F 2 198 ? -34.652 28.067 38.863 1.00 66.31 183 LEU H N 1
ATOM 8767 C CA . LEU F 2 198 ? -33.620 27.693 37.906 1.00 67.35 183 LEU H CA 1
ATOM 8768 C C . LEU F 2 198 ? -33.040 28.891 37.170 1.00 74.92 183 LEU H C 1
ATOM 8769 O O . LEU F 2 198 ? -32.227 28.702 36.258 1.00 79.50 183 LEU H O 1
ATOM 8774 N N . LYS F 2 199 ? -33.449 30.105 37.528 1.00 83.14 184 LYS H N 1
ATOM 8775 C CA . LYS F 2 199 ? -33.024 31.355 36.871 1.00 76.62 184 LYS H CA 1
ATOM 8776 C C . LYS F 2 199 ? -33.404 31.237 35.397 1.00 76.08 184 LYS H C 1
ATOM 8777 O O . LYS F 2 199 ? -34.553 30.875 35.097 1.00 78.40 184 LYS H O 1
ATOM 8783 N N . GLY F 2 200 ? -32.506 31.541 34.465 1.00 71.56 185 GLY H N 1
ATOM 8784 C CA . GLY F 2 200 ? -32.827 31.478 33.054 1.00 68.91 185 GLY H CA 1
ATOM 8785 C C . GLY F 2 200 ? -32.095 30.356 32.368 1.00 66.03 185 GLY H C 1
ATOM 8786 O O . GLY F 2 200 ? -32.071 30.316 31.131 1.00 67.68 185 GLY H O 1
ATOM 8787 N N . ARG F 2 201 ? -31.503 29.430 33.122 1.00 64.47 186 ARG H N 1
ATOM 8788 C CA . ARG F 2 201 ? -30.707 28.368 32.521 1.00 63.61 186 ARG H CA 1
ATOM 8789 C C . ARG F 2 201 ? -31.563 27.394 31.725 1.00 62.16 186 ARG H C 1
ATOM 8790 O O . ARG F 2 201 ? -31.080 26.811 30.751 1.00 68.36 186 ARG H O 1
ATOM 8798 N N . LEU F 2 202 ? -32.823 27.208 32.110 1.00 57.27 187 LEU H N 1
ATOM 8799 C CA . LEU F 2 202 ? -33.642 26.181 31.485 1.00 55.37 187 LEU H CA 1
ATOM 8800 C C . LEU F 2 202 ? -34.281 26.695 30.201 1.00 55.86 187 LEU H C 1
ATOM 8801 O O . LEU F 2 202 ? -34.862 27.784 30.170 1.00 61.17 187 LEU H O 1
ATOM 8806 N N . THR F 2 203 ? -34.158 25.899 29.142 1.00 53.88 188 THR H N 1
ATOM 8807 C CA . THR F 2 203 ? -34.800 26.121 27.855 1.00 55.25 188 THR H CA 1
ATOM 8808 C C . THR F 2 203 ? -35.482 24.821 27.461 1.00 46.53 188 THR H C 1
ATOM 8809 O O . THR F 2 203 ? -34.858 23.759 27.505 1.00 49.72 188 THR H O 1
ATOM 8813 N N . MET F 2 204 ? -36.753 24.883 27.096 1.00 42.57 189 MET H N 1
ATOM 8814 C CA . MET F 2 204 ? -37.455 23.687 26.660 1.00 44.04 189 MET H CA 1
ATOM 8815 C C . MET F 2 204 ? -37.953 23.869 25.235 1.00 50.00 189 MET H C 1
ATOM 8816 O O . MET F 2 204 ? -38.342 24.971 24.836 1.00 49.12 189 MET H O 1
ATOM 8821 N N . SER F 2 205 ? -37.928 22.780 24.472 1.00 48.85 190 SER H N 1
ATOM 8822 C CA . SER F 2 205 ? -38.312 22.813 23.071 1.00 49.43 190 SER H CA 1
ATOM 8823 C C . SER F 2 205 ? -39.192 21.613 22.764 1.00 47.99 190 SER H C 1
ATOM 8824 O O . SER F 2 205 ? -39.119 20.583 23.436 1.00 46.59 190 SER H O 1
ATOM 8827 N N . ILE F 2 206 ? -40.031 21.762 21.745 1.00 50.12 191 ILE H N 1
ATOM 8828 C CA . ILE F 2 206 ? -40.902 20.693 21.281 1.00 44.62 191 ILE H CA 1
ATOM 8829 C C . ILE F 2 206 ? -40.739 20.578 19.771 1.00 52.68 191 ILE H C 1
ATOM 8830 O O . ILE F 2 206 ? -40.760 21.589 19.059 1.00 57.50 191 ILE H O 1
ATOM 8835 N N . ASP F 2 207 ? -40.532 19.357 19.288 1.00 52.18 192 ASP H N 1
ATOM 8836 C CA . ASP F 2 207 ? -40.451 19.068 17.861 1.00 57.58 192 ASP H CA 1
ATOM 8837 C C . ASP F 2 207 ? -41.598 18.102 17.570 1.00 62.06 192 ASP H C 1
ATOM 8838 O O . ASP F 2 207 ? -41.477 16.888 17.782 1.00 64.03 192 ASP H O 1
ATOM 8843 N N . THR F 2 208 ? -42.717 18.668 17.105 1.00 63.23 193 THR H N 1
ATOM 8844 C CA . THR F 2 208 ? -43.908 17.881 16.799 1.00 65.06 193 THR H CA 1
ATOM 8845 C C . THR F 2 208 ? -43.664 16.930 15.639 1.00 67.75 193 THR H C 1
ATOM 8846 O O . THR F 2 208 ? -44.305 15.876 15.550 1.00 70.04 193 THR H O 1
ATOM 8850 N N . SER F 2 209 ? -42.769 17.305 14.728 1.00 65.43 194 SER H N 1
ATOM 8851 C CA . SER F 2 209 ? -42.468 16.467 13.575 1.00 69.32 194 SER H CA 1
ATOM 8852 C C . SER F 2 209 ? -41.941 15.110 14.002 1.00 73.41 194 SER H C 1
ATOM 8853 O O . SER F 2 209 ? -42.314 14.075 13.441 1.00 79.71 194 SER H O 1
ATOM 8856 N N . LYS F 2 210 ? -41.077 15.099 15.005 1.00 70.68 195 LYS H N 1
ATOM 8857 C CA . LYS F 2 210 ? -40.435 13.896 15.493 1.00 67.58 195 LYS H CA 1
ATOM 8858 C C . LYS F 2 210 ? -41.031 13.379 16.798 1.00 59.11 195 LYS H C 1
ATOM 8859 O O . LYS F 2 210 ? -40.550 12.369 17.328 1.00 58.08 195 LYS H O 1
ATOM 8865 N N . ASN F 2 211 ? -42.114 14.000 17.277 1.00 55.07 196 ASN H N 1
ATOM 8866 C CA . ASN F 2 211 ? -42.744 13.621 18.542 1.00 52.95 196 ASN H CA 1
ATOM 8867 C C . ASN F 2 211 ? -41.709 13.645 19.660 1.00 50.19 196 ASN H C 1
ATOM 8868 O O . ASN F 2 211 ? -41.667 12.756 20.512 1.00 43.14 196 ASN H O 1
ATOM 8873 N N . GLN F 2 212 ? -40.877 14.685 19.667 1.00 54.18 197 GLN H N 1
ATOM 8874 C CA . GLN F 2 212 ? -39.734 14.761 20.567 1.00 55.71 197 GLN H CA 1
ATOM 8875 C C . GLN F 2 212 ? -39.799 16.010 21.435 1.00 52.12 197 GLN H C 1
ATOM 8876 O O . GLN F 2 212 ? -40.162 17.089 20.964 1.00 50.37 197 GLN H O 1
ATOM 8882 N N . LEU F 2 213 ? -39.474 15.859 22.712 1.00 49.03 198 LEU H N 1
ATOM 8883 C CA . LEU F 2 213 ? -39.377 16.994 23.620 1.00 50.20 198 LEU H CA 1
ATOM 8884 C C . LEU F 2 213 ? -37.929 17.135 24.065 1.00 49.32 198 LEU H C 1
ATOM 8885 O O . LEU F 2 213 ? -37.257 16.136 24.321 1.00 50.83 198 LEU H O 1
ATOM 8890 N N . SER F 2 214 ? -37.438 18.367 24.138 1.00 49.88 199 SER H N 1
ATOM 8891 C CA . SER F 2 214 ? -36.033 18.601 24.428 1.00 49.72 199 SER H CA 1
ATOM 8892 C C . SER F 2 214 ? -35.892 19.579 25.583 1.00 49.58 199 SER H C 1
ATOM 8893 O O . SER F 2 214 ? -36.733 20.459 25.787 1.00 44.72 199 SER H O 1
ATOM 8896 N N . LEU F 2 215 ? -34.774 19.445 26.292 1.00 52.83 200 LEU H N 1
ATOM 8897 C CA . LEU F 2 215 ? -34.468 20.245 27.468 1.00 50.64 200 LEU H CA 1
ATOM 8898 C C . LEU F 2 215 ? -32.998 20.625 27.403 1.00 54.74 200 LEU H C 1
ATOM 8899 O O . LEU F 2 215 ? -32.146 19.770 27.147 1.00 63.02 200 LEU H O 1
ATOM 8904 N N . ARG F 2 216 ? -32.713 21.904 27.624 1.00 53.35 201 ARG H N 1
ATOM 8905 C CA . ARG F 2 216 ? -31.359 22.435 27.686 1.00 48.16 201 ARG H CA 1
ATOM 8906 C C . ARG F 2 216 ? -31.192 23.192 28.996 1.00 50.12 201 ARG H C 1
ATOM 8907 O O . ARG F 2 216 ? -31.888 24.183 29.229 1.00 43.77 201 ARG H O 1
ATOM 8915 N N . LEU F 2 217 ? -30.269 22.749 29.845 1.00 53.43 202 LEU H N 1
ATOM 8916 C CA . LEU F 2 217 ? -29.967 23.445 31.091 1.00 51.12 202 LEU H CA 1
ATOM 8917 C C . LEU F 2 217 ? -28.513 23.901 31.086 1.00 53.58 202 LEU H C 1
ATOM 8918 O O . LEU F 2 217 ? -27.604 23.066 31.117 1.00 53.05 202 LEU H O 1
ATOM 8923 N N . SER F 2 218 ? -28.293 25.219 31.089 1.00 53.74 203 SER H N 1
ATOM 8924 C CA . SER F 2 218 ? -26.941 25.756 31.013 1.00 58.39 203 SER H CA 1
ATOM 8925 C C . SER F 2 218 ? -26.333 25.918 32.407 1.00 65.99 203 SER H C 1
ATOM 8926 O O . SER F 2 218 ? -27.034 25.932 33.421 1.00 68.05 203 SER H O 1
ATOM 8929 N N . SER F 2 219 ? -25.003 26.044 32.434 1.00 67.49 204 SER H N 1
ATOM 8930 C CA . SER F 2 219 ? -24.226 26.264 33.658 1.00 62.34 204 SER H CA 1
ATOM 8931 C C . SER F 2 219 ? -24.563 25.190 34.689 1.00 60.26 204 SER H C 1
ATOM 8932 O O . SER F 2 219 ? -24.935 25.469 35.831 1.00 60.42 204 SER H O 1
ATOM 8935 N N . VAL F 2 220 ? -24.439 23.940 34.244 1.00 54.81 205 VAL H N 1
ATOM 8936 C CA . VAL F 2 220 ? -24.807 22.788 35.052 1.00 59.28 205 VAL H CA 1
ATOM 8937 C C . VAL F 2 220 ? -23.942 22.731 36.303 1.00 65.23 205 VAL H C 1
ATOM 8938 O O . VAL F 2 220 ? -22.717 22.893 36.243 1.00 68.23 205 VAL H O 1
ATOM 8942 N N . THR F 2 221 ? -24.583 22.499 37.445 1.00 69.19 206 THR H N 1
ATOM 8943 C CA . THR F 2 221 ? -23.954 22.478 38.757 1.00 63.97 206 THR H CA 1
ATOM 8944 C C . THR F 2 221 ? -24.241 21.131 39.417 1.00 58.23 206 THR H C 1
ATOM 8945 O O . THR F 2 221 ? -25.167 20.415 39.026 1.00 56.88 206 THR H O 1
ATOM 8949 N N . ALA F 2 222 ? -23.409 20.767 40.400 1.00 53.36 207 ALA H N 1
ATOM 8950 C CA . ALA F 2 222 ? -23.638 19.546 41.168 1.00 52.66 207 ALA H CA 1
ATOM 8951 C C . ALA F 2 222 ? -25.051 19.481 41.735 1.00 55.86 207 ALA H C 1
ATOM 8952 O O . ALA F 2 222 ? -25.610 18.389 41.883 1.00 59.42 207 ALA H O 1
ATOM 8954 N N . ALA F 2 223 ? -25.647 20.630 42.055 1.00 54.61 208 ALA H N 1
ATOM 8955 C CA . ALA F 2 223 ? -27.027 20.647 42.525 1.00 52.91 208 ALA H CA 1
ATOM 8956 C C . ALA F 2 223 ? -28.025 20.256 41.441 1.00 57.13 208 ALA H C 1
ATOM 8957 O O . ALA F 2 223 ? -29.222 20.163 41.734 1.00 58.12 208 ALA H O 1
ATOM 8959 N N . ASP F 2 224 ? -27.570 20.029 40.209 1.00 54.37 209 ASP H N 1
ATOM 8960 C CA . ASP F 2 224 ? -28.424 19.568 39.122 1.00 46.13 209 ASP H CA 1
ATOM 8961 C C . ASP F 2 224 ? -28.329 18.064 38.896 1.00 42.67 209 ASP H C 1
ATOM 8962 O O . ASP F 2 224 ? -29.057 17.532 38.052 1.00 38.89 209 ASP H O 1
ATOM 8967 N N . THR F 2 225 ? -27.449 17.373 39.619 1.00 42.45 210 THR H N 1
ATOM 8968 C CA . THR F 2 225 ? -27.428 15.915 39.596 1.00 43.80 210 THR H CA 1
ATOM 8969 C C . THR F 2 225 ? -28.759 15.374 40.092 1.00 43.34 210 THR H C 1
ATOM 8970 O O . THR F 2 225 ? -29.146 15.620 41.239 1.00 48.45 210 THR H O 1
ATOM 8974 N N . ALA F 2 226 ? -29.460 14.636 39.235 1.00 40.32 211 ALA H N 1
ATOM 8975 C CA . ALA F 2 226 ? -30.824 14.235 39.561 1.00 38.69 211 ALA H CA 1
ATOM 8976 C C . ALA F 2 226 ? -31.305 13.228 38.530 1.00 41.86 211 ALA H C 1
ATOM 8977 O O . ALA F 2 226 ? -30.673 13.019 37.492 1.00 45.43 211 ALA H O 1
ATOM 8979 N N . VAL F 2 227 ? -32.449 12.619 38.816 1.00 33.04 212 VAL H N 1
ATOM 8980 C CA . VAL F 2 227 ? -33.148 11.828 37.806 1.00 37.84 212 VAL H CA 1
ATOM 8981 C C . VAL F 2 227 ? -34.257 12.685 37.209 1.00 38.60 212 VAL H C 1
ATOM 8982 O O . VAL F 2 227 ? -35.106 13.211 37.938 1.00 37.37 212 VAL H O 1
ATOM 8986 N N . TYR F 2 228 ? -34.240 12.839 35.885 1.00 30.48 213 TYR H N 1
ATOM 8987 C CA . TYR F 2 228 ? -35.143 13.742 35.183 1.00 33.75 213 TYR H CA 1
ATOM 8988 C C . TYR F 2 228 ? -36.264 12.944 34.529 1.00 30.13 213 TYR H C 1
ATOM 8989 O O . TYR F 2 228 ? -36.013 11.926 33.879 1.00 36.35 213 TYR H O 1
ATOM 8998 N N . TYR F 2 229 ? -37.494 13.419 34.696 1.00 33.78 214 TYR H N 1
ATOM 8999 C CA . TYR F 2 229 ? -38.705 12.756 34.244 1.00 35.09 214 TYR H CA 1
ATOM 9000 C C . TYR F 2 229 ? -39.471 13.684 33.315 1.00 33.00 214 TYR H C 1
ATOM 9001 O O . TYR F 2 229 ? -39.558 14.889 33.563 1.00 28.92 214 TYR H O 1
ATOM 9010 N N . CYS F 2 230 ? -40.021 13.125 32.247 1.00 34.41 215 CYS H N 1
A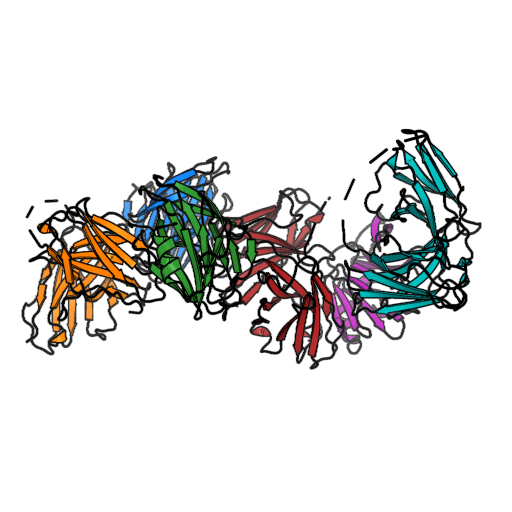TOM 9011 C CA . CYS F 2 230 ? -40.996 13.824 31.426 1.00 34.77 215 CYS H CA 1
ATOM 9012 C C . CYS F 2 230 ? -42.389 13.314 31.775 1.00 38.57 215 CYS H C 1
ATOM 9013 O O . CYS F 2 230 ? -42.592 12.106 31.938 1.00 36.10 215 CYS H O 1
ATOM 9016 N N . VAL F 2 231 ? -43.343 14.236 31.902 1.00 23.92 216 VAL H N 1
ATOM 9017 C CA . VAL F 2 231 ? -44.688 13.920 32.372 1.00 37.33 216 VAL H CA 1
ATOM 9018 C C . VAL F 2 231 ? -45.704 14.536 31.420 1.00 39.51 216 VAL H C 1
ATOM 9019 O O . VAL F 2 231 ? -45.676 15.747 31.174 1.00 37.53 216 VAL H O 1
ATOM 9023 N N . ALA F 2 232 ? -46.603 13.706 30.896 1.00 37.31 217 ALA H N 1
ATOM 9024 C CA . ALA F 2 232 ? -47.651 14.159 29.990 1.00 33.15 217 ALA H CA 1
ATOM 9025 C C . ALA F 2 232 ? -48.896 14.538 30.782 1.00 36.62 217 ALA H C 1
ATOM 9026 O O . ALA F 2 232 ? -49.371 13.756 31.611 1.00 31.81 217 ALA H O 1
ATOM 9028 N N . ASP F 2 233 ? -49.428 15.733 30.525 1.00 39.16 218 ASP H N 1
ATOM 9029 C CA . ASP F 2 233 ? -50.653 16.209 31.156 1.00 40.54 218 ASP H CA 1
ATOM 9030 C C . ASP F 2 233 ? -51.682 16.433 30.054 1.00 40.84 218 ASP H C 1
ATOM 9031 O O . ASP F 2 233 ? -51.541 17.358 29.247 1.00 43.38 218 ASP H O 1
ATOM 9036 N N . TYR F 2 234 ? -52.704 15.584 30.015 1.00 41.55 219 TYR H N 1
ATOM 9037 C CA . TYR F 2 234 ? -53.758 15.712 29.019 1.00 37.32 219 TYR H CA 1
ATOM 9038 C C . TYR F 2 234 ? -54.793 16.729 29.490 1.00 37.02 219 TYR H C 1
ATOM 9039 O O . TYR F 2 234 ? -55.180 16.739 30.662 1.00 44.39 219 TYR H O 1
ATOM 9048 N N . TYR F 2 235 ? -55.224 17.596 28.566 1.00 37.42 220 TYR H N 1
ATOM 9049 C CA . TYR F 2 235 ? -56.127 18.695 28.909 1.00 40.56 220 TYR H CA 1
ATOM 9050 C C . TYR F 2 235 ? -57.357 18.199 29.660 1.00 43.34 220 TYR H C 1
ATOM 9051 O O . TYR F 2 235 ? -57.763 18.782 30.672 1.00 44.27 220 TYR H O 1
ATOM 9060 N N . TYR F 2 236 ? -57.968 17.122 29.170 1.00 45.19 221 TYR H N 1
ATOM 9061 C CA . TYR F 2 236 ? -59.292 16.700 29.607 1.00 45.94 221 TYR H CA 1
ATOM 9062 C C . TYR F 2 236 ? -59.242 15.464 30.498 1.00 46.65 221 TYR H C 1
ATOM 9063 O O . TYR F 2 236 ? -60.240 14.748 30.626 1.00 48.62 221 TYR H O 1
ATOM 9072 N N . SER F 2 237 ? -58.097 15.212 31.120 1.00 44.28 222 SER H N 1
ATOM 9073 C CA . SER F 2 237 ? -57.905 14.098 32.030 1.00 42.51 222 SER H CA 1
ATOM 9074 C C . SER F 2 237 ? -57.234 14.618 33.293 1.00 44.53 222 SER H C 1
ATOM 9075 O O . SER F 2 237 ? -56.562 15.653 33.280 1.00 47.54 222 SER H O 1
ATOM 9078 N N . VAL F 2 238 ? -57.418 13.893 34.392 1.00 40.17 223 VAL H N 1
ATOM 9079 C CA . VAL F 2 238 ? -56.717 14.230 35.630 1.00 44.19 223 VAL H CA 1
ATOM 9080 C C . VAL F 2 238 ? -55.424 13.422 35.740 1.00 43.49 223 VAL H C 1
ATOM 9081 O O . VAL F 2 238 ? -54.360 14.025 35.944 1.00 35.73 223 VAL H O 1
ATOM 9085 N N . PRO F 2 239 ? -55.439 12.089 35.615 1.00 43.24 224 PRO H N 1
ATOM 9086 C CA . PRO F 2 239 ? -54.187 11.336 35.786 1.00 48.06 224 PRO H CA 1
ATOM 9087 C C . PRO F 2 239 ? -53.169 11.685 34.709 1.00 31.93 224 PRO H C 1
ATOM 9088 O O . PRO F 2 239 ? -53.484 11.719 33.519 1.00 30.97 224 PRO H O 1
ATOM 9092 N N . ASP F 2 240 ? -51.941 11.949 35.140 1.00 31.09 225 ASP H N 1
ATOM 9093 C CA . ASP F 2 240 ? -50.836 12.194 34.227 1.00 41.47 225 ASP H CA 1
ATOM 9094 C C . ASP F 2 240 ? -50.031 10.915 34.012 1.00 43.17 225 ASP H C 1
ATOM 9095 O O . ASP F 2 240 ? -50.182 9.923 34.730 1.00 45.63 225 ASP H O 1
ATOM 9100 N N . VAL F 2 241 ? -49.167 10.947 32.999 1.00 38.53 226 VAL H N 1
ATOM 9101 C CA . VAL F 2 241 ? -48.342 9.804 32.625 1.00 41.39 226 VAL H CA 1
ATOM 9102 C C . VAL F 2 241 ? -46.879 10.206 32.723 1.00 40.71 226 VAL H C 1
ATOM 9103 O O . VAL F 2 241 ? -46.490 11.292 32.280 1.00 40.17 226 VAL H O 1
ATOM 9107 N N . TRP F 2 242 ? -46.069 9.322 33.297 1.00 39.73 227 TRP H N 1
ATOM 9108 C CA . TRP F 2 242 ? -44.660 9.578 33.540 1.00 37.64 227 TRP H CA 1
ATOM 9109 C C . TRP F 2 242 ? -43.798 8.643 32.706 1.00 38.33 227 TRP H C 1
ATOM 9110 O O . TRP F 2 242 ? -44.181 7.505 32.419 1.00 35.49 227 TRP H O 1
ATOM 9121 N N . GLY F 2 243 ? -42.633 9.139 32.307 1.00 38.54 228 GLY H N 1
ATOM 9122 C CA . GLY F 2 243 ? -41.588 8.256 31.846 1.00 43.28 228 GLY H CA 1
ATOM 9123 C C . GLY F 2 243 ? -40.824 7.675 33.017 1.00 43.73 228 GLY H C 1
ATOM 9124 O O . GLY F 2 243 ? -40.975 8.095 34.164 1.00 40.89 228 GLY H O 1
ATOM 9125 N N . GLN F 2 244 ? -39.983 6.687 32.725 1.00 42.31 229 GLN H N 1
ATOM 9126 C CA . GLN F 2 244 ? -39.218 6.068 33.798 1.00 41.21 229 GLN H CA 1
ATOM 9127 C C . GLN F 2 244 ? -38.014 6.903 34.212 1.00 37.50 229 GLN H C 1
ATOM 9128 O O . GLN F 2 244 ? -37.349 6.558 35.195 1.00 39.57 229 GLN H O 1
ATOM 9134 N N . GLY F 2 245 ? -37.732 7.991 33.505 1.00 35.96 230 GLY H N 1
ATOM 9135 C CA . GLY F 2 245 ? -36.695 8.921 33.894 1.00 36.47 230 GLY H CA 1
ATOM 9136 C C . GLY F 2 245 ? -35.337 8.575 33.308 1.00 49.03 230 GLY H C 1
ATOM 9137 O O . GLY F 2 245 ? -35.090 7.470 32.826 1.00 40.77 230 GLY H O 1
ATOM 9138 N N . THR F 2 246 ? -34.444 9.563 33.346 1.00 34.35 231 THR H N 1
ATOM 9139 C CA . THR F 2 246 ? -33.067 9.395 32.912 1.00 37.30 231 THR H CA 1
ATOM 9140 C C . THR F 2 246 ? -32.141 9.974 33.976 1.00 38.21 231 THR H C 1
ATOM 9141 O O . THR F 2 246 ? -32.387 11.085 34.482 1.00 40.68 231 THR H O 1
ATOM 9145 N N . PRO F 2 247 ? -31.111 9.237 34.386 1.00 40.67 232 PRO H N 1
ATOM 9146 C CA . PRO F 2 247 ? -30.221 9.724 35.447 1.00 39.71 232 PRO H CA 1
ATOM 9147 C C . PRO F 2 247 ? -29.132 10.633 34.900 1.00 38.28 232 PRO H C 1
ATOM 9148 O O . PRO F 2 247 ? -28.498 10.338 33.883 1.00 39.24 232 PRO H O 1
ATOM 9152 N N . VAL F 2 248 ? -28.905 11.744 35.598 1.00 37.15 233 VAL H N 1
ATOM 9153 C CA . VAL F 2 248 ? -27.919 12.742 35.208 1.00 45.21 233 VAL H CA 1
ATOM 9154 C C . VAL F 2 248 ? -26.995 12.943 36.396 1.00 46.63 233 VAL H C 1
ATOM 9155 O O . VAL F 2 248 ? -27.451 13.299 37.494 1.00 37.87 233 VAL H O 1
ATOM 9159 N N . THR F 2 249 ? -25.703 12.724 36.176 1.00 51.27 234 THR H N 1
ATOM 9160 C CA . THR F 2 249 ? -24.689 12.856 37.211 1.00 49.68 234 THR H CA 1
ATOM 9161 C C . THR F 2 249 ? -23.715 13.942 36.777 1.00 54.52 234 THR H C 1
ATOM 9162 O O . THR F 2 249 ? -22.904 13.731 35.868 1.00 58.48 234 THR H O 1
ATOM 9166 N N . VAL F 2 250 ? -23.798 15.101 37.426 1.00 49.87 235 VAL H N 1
ATOM 9167 C CA . VAL F 2 250 ? -22.825 16.176 37.251 1.00 54.44 235 VAL H CA 1
ATOM 9168 C C . VAL F 2 250 ? -21.578 15.790 38.038 1.00 62.21 235 VAL H C 1
ATOM 9169 O O . VAL F 2 250 ? -21.525 15.967 39.256 1.00 66.75 235 VAL H O 1
ATOM 9173 N N . SER F 2 251 ? -20.562 15.286 37.348 1.00 65.61 236 SER H N 1
ATOM 9174 C CA . SER F 2 251 ? -19.395 14.705 37.995 1.00 69.80 236 SER H CA 1
ATOM 9175 C C . SER F 2 251 ? -18.261 15.723 38.011 1.00 77.15 236 SER H C 1
ATOM 9176 O O . SER F 2 251 ? -17.795 16.150 36.949 1.00 77.67 236 SER H O 1
ATOM 9179 N N . SER F 2 252 ? -17.837 16.103 39.222 1.00 80.83 237 SER H N 1
ATOM 9180 C CA . SER F 2 252 ? -16.807 17.118 39.506 1.00 83.41 237 SER H CA 1
ATOM 9181 C C . SER F 2 252 ? -15.874 17.453 38.343 1.00 83.36 237 SER H C 1
ATOM 9182 O O . SER F 2 252 ? -14.685 17.704 38.541 1.00 86.19 237 SER H O 1
#

Foldseek 3Di:
DDQWADQDDFFKWQDDAQKKKKFADDDWAWFKWKDLQAFKTKTKTKDAAPDDFDWDWHQYPNDTDIDTDHHHDNFMKIWMWIGGHPPDDTDTDAIEGANQRIKIWHHYPQWIWIWGDYAPPIDIDTDHDPCSRSMMMGGPGTITIGGNVVVVVVSNCRRPND/DPKAKAWDAEDEEEAQAKDKTKIFIDPPCLFWKKWKWWAFVPFGTFTAFIEHQVFTDFDGTPPHDPQWGWHGDGRITIIMGGNDDQSSQTKMKIKTWDDDDAPIDMYIYLIYGYHYCLKAKAKDFDQEAEFQAKTKIKIAIDNDQLLPFFKKKWKWWQAPSRIIHTAKIAGSVGDIHGDCVLPPQKHWGADRVRRMIMIIGGRDDQRPFTWMKMWIDGNPGDTIDIYRTDGYGYD/DFWADQDDFDKDQDDAQKKKKFADDDFAWQKWKDLQAFKTKTKTKDAADDAWDWDWHQYPNDTDTDTDHHPDNFMKIWIWIGGHPPDGTDTDAMETANRRIKMWHQDDQWIWIWGDYAPPIDIDIDHDPCSRSMMMRGNGTITMGGNVVVVVVSCCRRPND/DPKAWAWDAEAEEEAQAKDKTKIFIDPPCLFFKKWKWWAFVVFGTFTAFIQHQVFTDFDGTPPHDPQWGWHGDGRITIIMGGRHDQRSQTKMKMKTWDDDDAPIDIDIYLIYGYHYVQKAKAKDFDQEAEAQAKTKMKIAIDRDQLQPFQKKKWKWWQADSSHIGTAWIAGSVGDIHGDCVLVPQKGKGADSVRRMIMIIRGRDDQRPFTWMKMKMDGNPGDTIRIYRTDGYGYDD/DQFADFDDFDKDQDDAQKKKKFADDDFAWQKWKDLQAFKTKTKTKDAAPAAWDWDWHQHPNDIDIDTDGHPDNFIKIFIWIGGHPPDDTDRPAMETENLRIKIWHQYDQWIWIWGDYAPPIDIDIDHDPCSRRMMMRGPGTITIGGNVVVVVVSCCSRPND/DPKAWAWDAEAEDAAQAKDKTKIFIPPPPLAWKKWKWWAFVPFGTFTAFIEHQAWTDFDRHPPHDPQWTWHGDGRMIIIMGGRHDQRSQTKMKMKTWDDDDAPIDIYIYLIYGYHYVLWAKAKDFDQEDAAQAKTKIKIAIDNDQLLVWQKKKWKWWQFDSSIIGTAKIAGSVGDIHGDCVLPPQWHKGADRVRNMIMIIGGRDDQRNFTWMKMWMDGNPHDTIDIYRTGGYGHDD

Organism: NCBI:txid28875

Secondary structure (DSSP, 8-state):
--SSEEEE--EEE-PPTTEEEEEE--SSEEEEEEE-SSS-EEEEEEE-SSEEEEEEEEEETTEEEEEEEEE-SSSEEEEEEEESSTTPPPEEEEEEEESS-EEEEEEETTEEEEEEEETTS-EEEEEE-S-STT-EEEE-S-EEEEEGGGHHHHHHHHHH--/----EE--SEEEE-TT--EEEEEEEPTT-TT--EEEEEE-TTS-EEEEEEEETTEEESPPPTT--TTEEEEEETTEEEEEE-S--GGG-EEEEEEEEE--GGG-EEEE---EEEEE----EEEE--SEE-TTS-EEEEEEE-SS-TTSS-EEEEEEEEETTS--EEEEEEETTS-EEE-GGGTT-EEEEEETTTTEEEEEE-S--GGG-EEEEEEEEETT-S--EE---EEEEE-/--SEEEE---EE-PPTTEEEEEE--SSEEEEEEE-SSS-EEEEEEE-SSEEEEEEEEEETTEEEEEEEEE-SSSEEEEEEEESSTTSPPEEEEEEEESS-EEEEEEETTEEEEEEEETTS-EEEEEE-S-GGG-EEEE-SEEEEEEGGGHHHHHHHHHH--/--S-EE--SEEEE-TTS-EEEEEEEPTT-TT--EEEEEE-TT--EEEEEEEETTEEESPPPTT--TTEEEEEETTEEEEEE-S--GGG-EEEEEEEEES-GGG-EEEE---EEEEE----EEEE--SEE-TTS-EEEEEEE-SS-TTS--EEEEEEEE-TTSS-EEEEEEETTS-EEE-GGGTT-EEEEEETTTTEEEEEE-S--GGG-EEEEEEEEETT-S--EE---EEEEE--/--SEEEE---EE-PPTTEEEEEE--SSEEEEEEE-SSS-EEEEEEE-SSEEEEEEEEEETTEEEEEEEEE-SSSEEEEEEEESSTTPPPEEEEEEEESS-EEEEEEETTEEEEEEEETTS-EEEEEE-S--TT-EEEE-S-EEEEEGGGHHHHHHHHHH--/----EE--SEEEE-TTS-EEEEEEEPTT-TT--EEEEEE-TTS-EEEEEEESSSSB-S---TT--TTEEEEEETTEEEEEE-S--GGG-EEEEEEEEE--GGG-EEEE---EEEEE----EEEE--SEE-TTS-EEEEEEE-SS-TTS--EEEEEEEE-TTSS-EEEEEE-TTS-EEE-GGGTT-EEEEEETTTTEEEEEE-S--GGG-EEEEEEEEETT-S--EE---EEEEE--

Radius of gyration: 38.15 Å; Cα contacts (8 Å, |Δi|>4): 3455; chains: 6; bounding box: 98×93×112 Å

B-factor: mean 44.17, std 13.12, range [19.85, 128.08]

Solvent-accessible surface area: 47709 Å² total; per-residue (Å²): 142,81,55,39,64,36,71,85,144,49,58,57,53,71,4,70,62,60,83,0,2,3,0,21,1,109,77,61,15,28,1,1,10,0,0,0,18,7,25,3,12,6,0,2,2,0,0,45,37,117,17,99,92,52,52,52,108,11,86,0,7,21,17,121,47,26,43,42,7,103,2,104,30,113,48,37,48,2,28,9,14,34,18,24,25,30,14,43,90,26,42,36,36,7,19,4,10,0,85,22,90,22,9,2,2,3,5,73,46,34,94,2,63,4,6,8,29,87,3,85,196,3,72,43,23,31,2,97,22,95,26,19,88,0,0,0,0,34,2,81,7,79,6,44,38,0,42,98,107,55,50,84,91,0,44,104,44,0,10,90,15,191,91,132,1,89,11,81,14,62,111,81,28,68,11,60,93,43,41,76,21,68,5,48,0,49,3,36,79,67,32,21,73,23,34,1,4,0,0,4,20,72,102,86,100,3,4,60,8,0,5,50,0,2,18,70,21,83,32,17,67,85,7,126,64,10,38,132,42,14,61,18,59,8,14,1,40,56,0,14,0,37,0,127,75,0,57,110,120,3,56,5,40,0,3,0,0,0,22,32,26,36,16,147,113,10,6,22,13,28,3,48,9,2,93,0,46,15,136,195,21,129,14,107,18,49,39,71,28,139,10,132,60,93,89,55,0,49,2,50,0,40,9,83,33,47,64,3,69,47,3,12,33,0,1,14,0,4,16,30,26,103,67,134,16,12,48,2,1,0,11,2,4,25,62,31,48,44,18,71,17,104,82,3,177,68,51,4,64,9,56,36,53,80,107,138,33,50,0,40,1,126,1,43,62,0,70,78,75,1,48,8,45,0,8,0,2,1,32,65,7,12,38,4,33,27,53,28,2,101,18,10,87,3,70,12,90,153,43,50,65,35,75,87,146,44,64,57,54,67,7,73,53,69,85,0,3,2,0,23,4,110,92,68,19,26,2,1,10,0,0,0,18,6,26,4,12,4,0,5,0,0,0,46,34,124,15,94,73,48,12,62,100,13,78,0,7,24,21,104,37,62,20,79,2,85,0,100,24,114,50,31,39,4,23,10,10,37,16,25,22,34,14,45,80,19,44,31,36,6,21,5,9,0,90,32,65,21,8,2,4,3,7,80,56,37,105,2,70,7,6,8,28,87,1,66,188,3,76,41,27,27,4,90,20,98,23,18,86,0,1,0,0,33,2,82,20,69,5,47,38,0,42,92,104,44,48,73,85,0,42,106,42,0,11,92,17,196,89,132,2,86,11,82,13,59,103,88,25,70,10,59,102,39,46,60,19,72,5,50,0,48,2,38,76,71,38,18,64,24,35,0,4,0,2,5,3,69,98,53,117,12,5,59,9,0,4,53,0,2,20,72,15,91,32,15,74,69,5,136,66,12,33,133,57,13,58,19,60,10,16,0,36,57,0,14,0,37,0,131,71,0,58,130,112,3,54,3,14,0,2,0,0,0,23,30,17,32,9,153,94,12,7,22,14,28,3,50,13,1,66,0,45,21,137,193,17,56,3,17,3,35,24,76,30,69,12,129,58,90,92,63,1,60,4,40,0,47,10,79,27,42,63,2,69,44,2,10,33,0,0,14,0,5,15,6,20,37,62,43,12,12,43,1,0,0,10,1,4,15,63,32,48,41,18,75,12,98,68,2,173,61,57,1,62,14,65,33,50,45,112,135,47,46,0,42,3,118,0,29,60,1,74,46,69,1,6,4,23,0,8,0,1,1,35,65,7,12,36,7,33,29,53,31,5,103,17,10,30,3,7,9,19,99,155,63,52,30,16,30,13,16,24,24,43,11,86,2,9,55,66,23,0,2,2,0,27,6,82,71,70,16,32,2,2,10,0,0,0,19,9,27,1,13,4,0,5,1,0,0,50,34,133,15,93,122,66,77,61,101,13,75,0,13,23,24,107,43,112,26,82,5,94,0,108,27,108,38,35,39,4,22,11,11,36,17,26,21,30,14,42,96,21,59,80,94,17,45,5,8,0,94,33,67,23,9,2,2,4,2,81,50,35,105,3,64,5,6,55,32,90,4,78,196,2,78,42,54,27,3,110,19,96,21,20,83,4,0,1,0,25,2,74,9,52,4,43,11,0,31,99,92,52,46,77,88,0,45,106,42,0,9,89,14,190,83,134,1,85,10,76,15,58,111,83,23,70,10,65,95,43,44,76,24,71,6,44,0,45,5,37,96,69,36,55,81,18,44,0,4,0,3,4,21,73,99,87,98,2,4,56,9,0,8,47,0,2,85,50,43,81,31,18,72,75,16,120,62,10,35,122,33,10,55,17,57,16,74,40,58,75,0,20,0,39,0,117,71,0,62,135,114,2,53,4,37,0,2,0,0,0,22,26,17,36,15,138,92,9,8,29,15,28,2,51,12,2,94,0,54,19,153,170,19,113,8,96,7,68,39,70,25,129,16,132,58,91,77,60,1,63,3,39,0,54,8,58,11,16,10,2,42,35,9,6,29,0,0,18,0,6,16,29,30,104,66,132,15,11,46,3,2,0,12,2,5,26,64,29,49,41,20,73,19,87,68,4,153,70,52,4,59,8,57,31,58,47,100,130,28,51,0,37,1,124,2,38,62,1,72,73,70,3,48,7,46,0,8,0,5,1,35,60,8,15,38,7,30,23,58,30,2,89,13,9,85,2,59,11,60,143

CATH classification: 2.60.120.200

InterPro domains:
  IPR000416 Haemagglutinin outer capsid protein VP4, concanavalin-like domain [PF00426] (55-213)
  IPR013320 Concanavalin A-like lectin/glucanase domain superfamily [SSF49899] (55-213)
  IPR035330 Rotavirus VP4, membrane interaction domain [PF17477] (239-272)
  IPR038017 Rotavirus VP4, membrane interaction domain superfamily [SSF111379] (242-271)

Nearest PDB structures (foldseek):
  6pcu-assembly1_B  TM=1.002E+00  e=8.309E-47  Homo sapiens
  3ixt-assembly2_A  TM=9.537E-01  e=1.652E-14  Mus musculus
  5eoq-assembly1_H  TM=9.336E-01  e=4.963E-14  Mus musculus
  6hgu-assembly2_H  TM=9.456E-01  e=1.937E-13  Mus musculus
  6hgu-assembly1_A  TM=9.445E-01  e=2.151E-13  Mus musculus

Sequence (1191 aa):
GSILDGPYQPTTFKPPNDYWLLISSNTDGVVYESTNNSDFWTAVIAVEPHVSQTNRQYVLFGENKQFNVENSSDKWKFFEMFKGSSQSDFSNRRTLTSNNRLVGMLKYGGRVWTFHGETPRATTDSSNTADLNNISIIIHSEFYIIPRSQESKCNEYINNGLSQPVLTQPPSASASLGASVTLTCTLSSGYSNYKVDWYQQRPGKGPRFVMRVGTGGIVGSKGDGIADRFSVSGSGLNRSLTIKNIQEEDESDYHCGADHGSGDNFVRVFGGGTKLTVLQVQLQESGPGLVKPSQTLSLTCSVSGVSLSGGSYTWNWIRQPAGKGLEWIGRIFTSGSTNYNPSLKGRLTMSIDTSKNQLSLRLSSVTAADTAVYYCVADYYYSVPDVWGQGTPVTVSSILDGPYQPTTFKPPNDYWLLISSNTDGVVYESTNNSDFWTAVIAVEPHVSQTNRQYVLFGENKQFNVENSSDKWKFFEMFKGSSQSDFSNRRTLTSNNRLVGMLKYGGRVWTFHGETPRATTDSSNTADLNNISIIIHSEFYIIPRSQESKCNEYINNGLSQPVLTQPPSASASLGASVTLTCTLSSGYSNYKVDWYQQRPGKGPRFVMRVGTGGIVGSKGDGIADRFSVSGSGLNRSLTIKNIQEEDESDYHCGADHGSGDNFVRVFGGGTKLTVLQVQLQESGPGLVKPSQTLSLTCSVSGVSLSGGSYTWNWIRQPAGKGLEWIGRIFTSGSTNYNPSLKGRLTMSIDTSKNQLSLRLSSVTAADTAVYYCVADYYYSVPDVWGQGTPVTVSSSILDGPYQPTTFKPPNDYWLLISSNTDGVVYESTNNSDFWTAVIAVEPHVSQTNRQYVLFGENKQFNVENSSDKWKFFEMFKGSSQSDFSNRRTLTSNNRLVGMLKYGGRVWTFHGETPRATTDSSNTADLNNISIIIHSEFYIIPRSQESKCNEYINNGLSQPVLTQPPSASASLGASVTLTCTLSSGYSNYKVDWYQQRPGKGPRFVMRVGTGGIVGSKGDGIADRFSVSGSGLNRSLTIKNIQEEDESDYHCGADHGSGDNFVRVFGGGTKLTVLQVQLQESGPGLVKPSQTLSLTCSVSGVSLSGGSYTWNWIRQPAGKGLEWIGRIFTSGSTNYNPSLKGRLTMSIDTSKNQLSLRLSSVTAADTAVYYCVADYYYSVPDVWGQGTPVTVSS